Protein AF-A0AA89BVY3-F1 (afdb_monomer_lite)

InterPro domains:
  IPR021827 Nucleoporin Nup186/Nup192/Nup205 [PF11894] (21-530)
  IPR021827 Nucleoporin Nup186/Nup192/Nup205 [PTHR31344] (21-752)

Radius of gyration: 36.37 Å; chains: 1; bounding box: 102×62×123 Å

Structure (mmCIF, N/CA/C/O backbone):
data_AF-A0AA89BVY3-F1
#
_entry.id   AF-A0AA89BVY3-F1
#
loop_
_atom_site.group_PDB
_atom_site.id
_atom_site.type_symbol
_atom_site.label_atom_id
_atom_site.label_alt_id
_atom_site.label_comp_id
_atom_site.label_asym_id
_atom_site.label_entity_id
_atom_site.label_seq_id
_atom_site.pdbx_PDB_ins_code
_atom_site.Cartn_x
_atom_site.Cartn_y
_atom_site.Cartn_z
_atom_site.occupancy
_atom_site.B_iso_or_equiv
_atom_site.auth_seq_id
_atom_site.auth_comp_id
_atom_site.auth_asym_id
_atom_site.auth_atom_id
_atom_site.pdbx_PDB_model_num
ATOM 1 N N . MET A 1 1 ? -37.003 21.554 45.603 1.00 31.80 1 MET A N 1
ATOM 2 C CA . MET A 1 1 ? -35.757 21.295 46.371 1.00 31.80 1 MET A CA 1
ATOM 3 C C . MET A 1 1 ? -35.540 19.828 46.799 1.00 31.80 1 MET A C 1
ATOM 5 O O . MET A 1 1 ? -34.433 19.496 47.200 1.00 31.80 1 MET A O 1
ATOM 9 N N . HIS A 1 2 ? -36.518 18.919 46.648 1.00 24.88 2 HIS A N 1
ATOM 10 C CA . HIS A 1 2 ? -36.352 17.478 46.932 1.00 24.88 2 HIS A CA 1
ATOM 11 C C . HIS A 1 2 ? -35.823 16.629 45.751 1.00 24.88 2 HIS A C 1
ATOM 13 O O . HIS A 1 2 ? -35.432 15.485 45.950 1.00 24.88 2 HIS A O 1
ATOM 19 N N . ILE A 1 3 ? -35.722 17.204 44.546 1.00 26.69 3 ILE A N 1
ATOM 20 C CA . ILE A 1 3 ? -35.252 16.524 43.319 1.00 26.69 3 ILE A CA 1
ATOM 21 C C . ILE A 1 3 ? -33.710 16.518 43.198 1.00 26.69 3 ILE A C 1
ATOM 23 O O . ILE A 1 3 ? -33.134 15.682 42.511 1.00 26.69 3 ILE A O 1
ATOM 27 N N . LEU A 1 4 ? -33.004 17.362 43.961 1.00 26.86 4 LEU A N 1
ATOM 28 C CA . LEU A 1 4 ? -31.532 17.414 43.970 1.00 26.86 4 LEU A CA 1
ATOM 29 C C . LEU A 1 4 ? -30.872 16.402 44.926 1.00 26.86 4 LEU A C 1
ATOM 31 O O . LEU A 1 4 ? -29.662 16.198 44.860 1.00 26.86 4 LEU A O 1
ATOM 35 N N . LYS A 1 5 ? -31.638 15.732 45.801 1.00 25.89 5 LYS A N 1
ATOM 36 C CA . LYS A 1 5 ? -31.086 14.747 46.753 1.00 25.89 5 LYS A CA 1
ATOM 37 C C . LYS A 1 5 ? -30.970 13.325 46.188 1.00 25.89 5 LYS A C 1
ATOM 39 O O . LYS A 1 5 ? -30.202 12.542 46.739 1.00 25.89 5 LYS A O 1
ATOM 44 N N . SER A 1 6 ? -31.644 12.998 45.081 1.00 27.91 6 SER A N 1
ATOM 45 C CA . SER A 1 6 ? -31.624 11.633 44.522 1.00 27.91 6 SER A CA 1
ATOM 46 C C . SER A 1 6 ? -30.500 11.374 43.508 1.00 27.91 6 SER A C 1
ATOM 48 O O . SER A 1 6 ? -30.165 10.221 43.260 1.00 27.91 6 SER A O 1
ATOM 50 N N . ARG A 1 7 ? -29.831 12.419 42.994 1.00 30.41 7 ARG A N 1
ATOM 51 C CA . ARG A 1 7 ? -28.622 12.277 42.152 1.00 30.41 7 ARG A CA 1
ATOM 52 C C . ARG A 1 7 ? -27.347 11.941 42.946 1.00 30.41 7 ARG A C 1
ATOM 54 O O . ARG A 1 7 ? -26.331 11.605 42.355 1.00 30.41 7 ARG A O 1
ATOM 61 N N . ARG A 1 8 ? -27.388 11.987 44.286 1.00 27.16 8 ARG A N 1
ATOM 62 C CA . ARG A 1 8 ? -26.234 11.710 45.168 1.00 27.16 8 ARG A CA 1
ATOM 63 C C . ARG A 1 8 ? -25.995 10.230 45.495 1.00 27.16 8 ARG A C 1
ATOM 65 O O . ARG A 1 8 ? -25.026 9.942 46.181 1.00 27.16 8 ARG A O 1
ATOM 72 N N . LYS A 1 9 ? -26.858 9.309 45.053 1.00 31.05 9 LYS A N 1
ATOM 73 C CA . LYS A 1 9 ? -26.738 7.871 45.374 1.00 31.05 9 LYS A CA 1
ATOM 74 C C . LYS A 1 9 ? -26.221 6.989 44.228 1.00 31.05 9 LYS A C 1
ATOM 76 O O . LYS A 1 9 ? -26.045 5.798 44.447 1.00 31.05 9 LYS A O 1
ATOM 81 N N . PHE A 1 10 ? -25.980 7.555 43.042 1.00 35.44 10 PHE A N 1
ATOM 82 C CA . PHE A 1 10 ? -25.462 6.816 41.876 1.00 35.44 10 PHE A CA 1
ATOM 83 C C . PHE A 1 10 ? -23.964 6.987 41.643 1.00 35.44 10 PHE A C 1
ATOM 85 O O . PHE A 1 10 ? -23.332 6.118 41.057 1.00 35.44 10 PHE A O 1
ATOM 92 N N . PHE A 1 11 ? -23.368 8.036 42.202 1.00 30.25 11 PHE A N 1
ATOM 93 C CA . PHE A 1 11 ? -21.992 7.913 42.638 1.00 30.25 11 PHE A CA 1
ATOM 94 C C . PHE A 1 11 ? -22.044 7.026 43.882 1.00 30.25 11 PHE A C 1
ATOM 96 O O . PHE A 1 11 ? -22.630 7.429 44.894 1.00 30.25 11 PHE A O 1
ATOM 103 N N . ARG A 1 12 ? -21.396 5.848 43.855 1.00 28.47 12 ARG A N 1
ATOM 104 C CA . ARG A 1 12 ? -20.757 5.382 45.097 1.00 28.47 12 ARG A CA 1
ATOM 105 C C . ARG A 1 12 ? -20.073 6.616 45.682 1.00 28.47 12 ARG A C 1
ATOM 107 O O . ARG A 1 12 ? -19.540 7.401 44.884 1.00 28.47 12 ARG A O 1
ATOM 114 N N . PRO A 1 13 ? -20.129 6.851 47.007 1.00 28.70 13 PRO A N 1
ATOM 115 C CA . PRO A 1 13 ? -19.326 7.917 47.574 1.00 28.70 13 PRO A CA 1
ATOM 116 C C . PRO A 1 13 ? -17.962 7.815 46.909 1.00 28.70 13 PRO A C 1
ATOM 118 O O . PRO A 1 13 ? -17.453 6.711 46.693 1.00 28.70 13 PRO A O 1
ATOM 121 N N . VAL A 1 14 ? -17.423 8.961 46.511 1.00 36.09 14 VAL A N 1
ATOM 122 C CA . VAL A 1 14 ? -15.995 9.109 46.291 1.00 36.09 14 VAL A CA 1
ATOM 123 C C . VAL A 1 14 ? -15.355 8.832 47.660 1.00 36.09 14 VAL A C 1
ATOM 125 O O . VAL A 1 14 ? -14.822 9.723 48.313 1.00 36.09 14 VAL A O 1
ATOM 128 N N . ASP A 1 15 ? -15.484 7.595 48.158 1.00 31.64 15 ASP A N 1
ATOM 129 C CA . ASP A 1 15 ? -14.472 6.891 48.900 1.00 31.64 15 ASP A CA 1
ATOM 130 C C . ASP A 1 15 ? -13.280 7.163 48.040 1.00 31.64 15 ASP A C 1
ATOM 132 O O . ASP A 1 15 ? -13.234 6.692 46.901 1.00 31.64 15 ASP A O 1
ATOM 136 N N . ARG A 1 16 ? -12.502 8.136 48.537 1.00 35.31 16 ARG A N 1
ATOM 137 C CA . ARG A 1 16 ? -11.284 8.694 47.973 1.00 35.31 16 ARG A CA 1
ATOM 138 C C . ARG A 1 16 ? -10.874 7.810 46.829 1.00 35.31 16 ARG A C 1
ATOM 140 O O . ARG A 1 16 ? -10.644 6.635 47.116 1.00 35.31 16 ARG A O 1
ATOM 147 N N . ILE A 1 17 ? -10.768 8.341 45.607 1.00 40.88 17 ILE A N 1
ATOM 148 C CA . ILE A 1 17 ? -9.925 7.712 44.596 1.00 40.88 17 ILE A CA 1
ATOM 149 C C . ILE A 1 17 ? -8.623 7.441 45.350 1.00 40.88 17 ILE A C 1
ATOM 151 O O . ILE A 1 17 ? -7.777 8.320 45.507 1.00 40.88 17 ILE A O 1
ATOM 155 N N . LYS A 1 18 ? -8.494 6.240 45.920 1.00 38.19 18 LYS A N 1
ATOM 156 C CA . LYS A 1 18 ? -7.279 5.682 46.462 1.00 38.19 18 LYS A CA 1
ATOM 157 C C . LYS A 1 18 ? -6.623 5.247 45.176 1.00 38.19 18 LYS A C 1
ATOM 159 O O . LYS A 1 18 ? -6.461 4.065 44.910 1.00 38.19 18 LYS A O 1
ATOM 164 N N . CYS A 1 19 ? -6.332 6.247 44.341 1.00 35.34 19 CYS A N 1
ATOM 165 C CA . CYS A 1 19 ? -5.279 6.211 43.377 1.00 35.34 19 CYS A CA 1
ATOM 166 C C . CYS A 1 19 ? -4.156 5.777 44.309 1.00 35.34 19 CYS A C 1
ATOM 168 O O . CYS A 1 19 ? -3.756 6.525 45.211 1.00 35.34 19 CYS A O 1
ATOM 170 N N . LYS A 1 20 ? -3.796 4.486 44.240 1.00 42.81 20 LYS A N 1
ATOM 171 C CA . LYS A 1 20 ? -2.528 4.026 44.795 1.00 42.81 20 LYS A CA 1
ATOM 172 C C . LYS A 1 20 ? -1.565 5.124 44.366 1.00 42.81 20 LYS A C 1
ATOM 174 O O . LYS A 1 20 ? -1.645 5.515 43.204 1.00 42.81 20 LYS A O 1
ATOM 179 N N . GLN A 1 21 ? -0.804 5.714 45.287 1.00 49.06 21 GLN A N 1
ATOM 180 C CA . GLN A 1 21 ? -0.096 6.993 45.079 1.00 49.06 21 GLN A CA 1
ATOM 181 C C . GLN A 1 21 ? 0.792 7.039 43.807 1.00 49.06 21 GLN A C 1
ATOM 183 O O . GLN A 1 21 ? 1.306 8.092 43.457 1.00 49.06 21 GLN A O 1
ATOM 188 N N . THR A 1 22 ? 0.921 5.913 43.106 1.00 59.16 22 THR A N 1
ATOM 189 C CA . THR A 1 22 ? 1.617 5.629 41.858 1.00 59.16 22 THR A CA 1
ATOM 190 C C . THR A 1 22 ? 0.770 5.571 40.563 1.00 59.16 22 THR A C 1
ATOM 192 O O . THR A 1 22 ? 1.373 5.590 39.496 1.00 59.16 22 THR A O 1
ATOM 195 N N . ARG A 1 23 ? -0.577 5.493 40.570 1.00 74.56 23 ARG A N 1
ATOM 196 C CA . ARG A 1 23 ? -1.387 5.391 39.322 1.00 74.56 23 ARG A CA 1
ATOM 197 C C . ARG A 1 23 ? -1.724 6.773 38.757 1.00 74.56 23 ARG A C 1
ATOM 199 O O . ARG A 1 23 ? -2.085 7.690 39.495 1.00 74.56 23 ARG A O 1
ATOM 206 N N . ARG A 1 24 ? -1.616 6.941 37.436 1.00 81.56 24 ARG A N 1
ATOM 207 C CA . ARG A 1 24 ? -1.882 8.225 36.770 1.00 81.56 24 ARG A CA 1
ATOM 208 C C . ARG A 1 24 ? -3.360 8.611 36.876 1.00 81.56 24 ARG A C 1
ATOM 210 O O . ARG A 1 24 ? -4.248 7.771 36.760 1.00 81.56 24 ARG A O 1
ATOM 217 N N . LYS A 1 25 ? -3.632 9.910 37.049 1.00 84.94 25 LYS A N 1
ATOM 218 C CA . LYS A 1 25 ? -4.993 10.443 37.260 1.00 84.94 25 LYS A CA 1
ATOM 219 C C . LYS A 1 25 ? -5.961 10.084 36.128 1.00 84.94 25 LYS A C 1
ATOM 221 O O . LYS A 1 25 ? -7.109 9.768 36.409 1.00 84.94 25 LYS A O 1
ATOM 226 N N . LEU A 1 26 ? -5.491 10.103 34.878 1.00 84.81 26 LEU A N 1
ATOM 227 C CA . LEU A 1 26 ? -6.308 9.773 33.707 1.00 84.81 26 LEU A CA 1
ATOM 228 C C . LEU A 1 26 ? -6.767 8.305 33.715 1.00 84.81 26 LEU A C 1
ATOM 230 O O . LEU A 1 26 ? -7.925 8.029 33.413 1.00 84.81 26 LEU A O 1
ATOM 234 N N . LEU A 1 27 ? -5.895 7.386 34.144 1.00 85.38 27 LEU A N 1
ATOM 235 C CA . LEU A 1 27 ? -6.236 5.973 34.338 1.00 85.38 27 LEU A CA 1
ATOM 236 C C . LEU A 1 27 ? -7.175 5.784 35.531 1.00 85.38 27 LEU A C 1
ATOM 238 O O . LEU A 1 27 ? -8.144 5.051 35.422 1.00 85.38 27 LEU A O 1
ATOM 242 N N . CYS A 1 28 ? -6.966 6.510 36.636 1.00 84.88 28 CYS A N 1
ATOM 243 C CA . CYS A 1 28 ? -7.889 6.478 37.778 1.00 84.88 28 CYS A CA 1
ATOM 244 C C . CYS A 1 28 ? -9.318 6.936 37.400 1.00 84.88 28 CYS A C 1
ATOM 246 O O . CYS A 1 28 ? -10.284 6.478 38.007 1.00 84.88 28 CYS A O 1
ATOM 248 N N . ILE A 1 29 ? -9.474 7.824 36.407 1.00 84.81 29 ILE A N 1
ATOM 249 C CA . ILE A 1 29 ? -10.793 8.180 35.855 1.00 84.81 29 ILE A CA 1
ATOM 250 C C . ILE A 1 29 ? -11.324 7.041 34.978 1.00 84.81 29 ILE A C 1
ATOM 252 O O . ILE A 1 29 ? -12.483 6.661 35.134 1.00 84.81 29 ILE A O 1
ATOM 256 N N . LEU A 1 30 ? -10.487 6.458 34.113 1.00 85.62 30 LEU A N 1
ATOM 257 C CA . LEU A 1 30 ? -10.881 5.312 33.289 1.00 85.62 30 LEU A CA 1
ATOM 258 C C . LEU A 1 30 ? -11.351 4.131 34.147 1.00 85.62 30 LEU A C 1
ATOM 260 O O . LEU A 1 30 ? -12.336 3.494 33.794 1.00 85.62 30 LEU A O 1
ATOM 264 N N . ASP A 1 31 ? -10.712 3.864 35.289 1.00 84.06 31 ASP A N 1
ATOM 265 C CA . ASP A 1 31 ? -11.080 2.799 36.235 1.00 84.06 31 ASP A CA 1
ATOM 266 C C . ASP A 1 31 ? -12.535 2.914 36.714 1.00 84.06 31 ASP A C 1
ATOM 268 O O . ASP A 1 31 ? -13.171 1.903 36.997 1.00 84.06 31 ASP A O 1
ATOM 272 N N . SER A 1 32 ? -13.082 4.134 36.767 1.00 80.38 32 SER A N 1
ATOM 273 C CA . SER A 1 32 ? -14.474 4.373 37.164 1.00 80.38 32 SER A CA 1
ATOM 274 C C . SER A 1 32 ? -15.503 4.035 36.078 1.00 80.38 32 SER A C 1
ATOM 276 O O . SER A 1 32 ? -16.694 3.942 36.377 1.00 80.38 32 SER A O 1
ATOM 278 N N . VAL A 1 33 ? -15.056 3.828 34.836 1.00 81.62 33 VAL A N 1
ATOM 279 C CA . VAL A 1 33 ? -15.898 3.434 33.704 1.00 81.62 33 VAL A CA 1
ATOM 280 C C . VAL A 1 33 ? -15.910 1.908 33.593 1.00 81.62 33 VAL A C 1
ATOM 282 O O . VAL A 1 33 ? -14.911 1.286 33.223 1.00 81.62 33 VAL A O 1
ATOM 285 N N . GLU A 1 34 ? -17.047 1.300 33.922 1.00 79.50 34 GLU A N 1
ATOM 286 C CA . GLU A 1 34 ? -17.287 -0.141 33.786 1.00 79.50 34 GLU A CA 1
ATOM 287 C C . GLU A 1 34 ? -17.906 -0.438 32.412 1.00 79.50 34 GLU A C 1
ATOM 289 O O . GLU A 1 34 ? -18.928 0.154 32.057 1.00 79.50 34 GLU A O 1
ATOM 294 N N . LEU A 1 35 ? -17.283 -1.337 31.641 1.00 80.19 35 LEU A N 1
ATOM 295 C CA . LEU A 1 35 ? -17.718 -1.687 30.281 1.00 80.19 35 LEU A CA 1
ATOM 296 C C . LEU A 1 35 ? -18.715 -2.853 30.229 1.00 80.19 35 LEU A C 1
ATOM 298 O O . LEU A 1 35 ? -19.152 -3.203 29.141 1.00 80.19 35 LEU A O 1
ATOM 302 N N . THR A 1 36 ? -19.096 -3.441 31.361 1.00 82.81 36 THR A N 1
ATOM 303 C CA . THR A 1 36 ? -20.030 -4.577 31.429 1.00 82.81 36 THR A CA 1
ATOM 304 C C . THR A 1 36 ? -21.415 -4.118 31.884 1.00 82.81 36 THR A C 1
ATOM 306 O O . THR A 1 36 ? -21.541 -3.096 32.564 1.00 82.81 36 THR A O 1
ATOM 309 N N . GLN A 1 37 ? -22.485 -4.838 31.533 1.00 83.38 37 GLN A N 1
ATOM 310 C CA . GLN A 1 37 ? -23.842 -4.550 32.024 1.00 83.38 37 GLN A CA 1
ATOM 311 C C . GLN A 1 37 ? -24.555 -5.818 32.466 1.00 83.38 37 GLN A C 1
ATOM 313 O O . GLN A 1 37 ? -24.587 -6.815 31.755 1.00 83.38 37 GLN A O 1
ATOM 318 N N . ARG A 1 38 ? -25.224 -5.739 33.619 1.00 81.81 38 ARG A N 1
ATOM 319 C CA . ARG A 1 38 ? -26.151 -6.781 34.062 1.00 81.81 38 ARG A CA 1
ATOM 320 C C . ARG A 1 38 ? -27.559 -6.436 33.601 1.00 81.81 38 ARG A C 1
ATOM 322 O O . ARG A 1 38 ? -28.050 -5.342 33.890 1.00 81.81 38 ARG A O 1
ATOM 329 N N . TYR A 1 39 ? -28.200 -7.379 32.926 1.00 81.12 39 TYR A N 1
ATOM 330 C CA . TYR A 1 39 ? -29.592 -7.271 32.503 1.00 81.12 39 TYR A CA 1
ATOM 331 C C . TYR A 1 39 ? -30.519 -7.988 33.496 1.00 81.12 39 TYR A C 1
ATOM 333 O O . TYR A 1 39 ? -30.101 -8.961 34.132 1.00 81.12 39 TYR A O 1
ATOM 341 N N . PRO A 1 40 ? -31.764 -7.510 33.677 1.00 81.62 40 PRO A N 1
ATOM 342 C CA . PRO A 1 40 ? -32.749 -8.215 34.485 1.00 81.62 40 PRO A CA 1
ATOM 343 C C . PRO A 1 40 ? -33.086 -9.577 33.863 1.00 81.62 40 PRO A C 1
ATOM 345 O O . PRO A 1 40 ? -33.070 -9.735 32.643 1.00 81.62 40 PRO A O 1
ATOM 348 N N . ALA A 1 41 ? -33.421 -10.552 34.711 1.00 77.81 41 ALA A N 1
ATOM 349 C CA . ALA A 1 41 ? -33.879 -11.862 34.261 1.00 77.81 41 ALA A CA 1
ATOM 350 C C . ALA A 1 41 ? -35.166 -11.742 33.414 1.00 77.81 41 ALA A C 1
ATOM 352 O O . ALA A 1 41 ? -35.969 -10.823 33.646 1.00 77.81 41 ALA A O 1
ATOM 353 N N . PRO A 1 42 ? -35.383 -12.657 32.446 1.00 74.50 42 PRO A N 1
ATOM 354 C CA . PRO 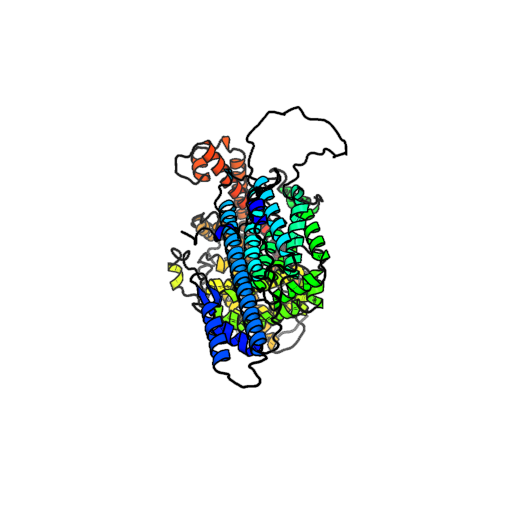A 1 42 ? -36.616 -12.684 31.668 1.00 74.50 42 PRO A CA 1
ATOM 355 C C . PRO A 1 42 ? -37.826 -12.840 32.595 1.00 74.50 42 PRO A C 1
ATOM 357 O O . PRO A 1 42 ? -37.772 -13.566 33.589 1.00 74.50 42 PRO A O 1
ATOM 360 N N . MET A 1 43 ? -38.910 -12.127 32.278 1.00 77.38 43 MET A N 1
ATOM 361 C CA . MET A 1 43 ? -40.140 -12.174 33.069 1.00 77.38 43 MET A CA 1
ATOM 362 C C . MET A 1 43 ? -40.735 -13.584 33.013 1.00 77.38 43 MET A C 1
ATOM 364 O O . MET A 1 43 ? -40.972 -14.113 31.929 1.00 77.38 43 MET A O 1
ATOM 368 N N . GLN A 1 44 ? -40.981 -14.184 34.177 1.00 73.88 44 GLN A N 1
ATOM 369 C CA . GLN A 1 44 ? -41.781 -15.400 34.297 1.00 73.88 44 GLN A CA 1
ATOM 370 C C . GLN A 1 44 ? -43.219 -14.967 34.555 1.00 73.88 44 GLN A C 1
ATOM 372 O O . GLN A 1 44 ? -43.514 -14.429 35.620 1.00 73.88 44 GLN A O 1
ATOM 377 N N . LEU A 1 45 ? -44.065 -15.124 33.540 1.00 80.44 45 LEU A N 1
ATOM 378 C CA . LEU A 1 45 ? -45.462 -14.710 33.570 1.00 80.44 45 LEU A CA 1
ATOM 379 C C . LEU A 1 45 ? -46.351 -15.959 33.628 1.00 80.44 45 LEU A C 1
ATOM 381 O O . LEU A 1 45 ? -46.144 -16.902 32.862 1.00 80.44 45 LEU A O 1
ATOM 385 N N . GLU A 1 46 ? -47.303 -15.969 34.556 1.00 77.25 46 GLU A N 1
ATOM 386 C CA . GLU A 1 46 ? -48.269 -17.042 34.806 1.00 77.25 46 GLU A CA 1
ATOM 387 C C . GLU A 1 46 ? -49.678 -16.693 34.303 1.00 77.25 46 GLU A C 1
ATOM 389 O O . GLU A 1 46 ? -50.398 -17.604 33.886 1.00 77.25 46 GLU A O 1
ATOM 394 N N . PHE A 1 47 ? -50.086 -15.413 34.319 1.00 73.56 47 PHE A N 1
ATOM 395 C CA . PHE A 1 47 ? -51.446 -15.009 33.922 1.00 73.56 47 PHE A CA 1
ATOM 396 C C . PHE A 1 47 ? -51.504 -14.119 32.676 1.00 73.56 47 PHE A C 1
ATOM 398 O O . PHE A 1 47 ? -52.558 -14.052 32.042 1.00 73.56 47 PHE A O 1
ATOM 405 N N . PHE A 1 48 ? -50.402 -13.474 32.289 1.00 78.62 48 PHE A N 1
ATOM 406 C CA . PHE A 1 48 ? -50.330 -12.672 31.066 1.00 78.62 48 PHE A CA 1
ATOM 407 C C . PHE A 1 48 ? -49.454 -13.314 29.990 1.00 78.62 48 PHE A C 1
ATOM 409 O O . PHE A 1 48 ? -48.426 -13.927 30.274 1.00 78.62 48 PHE A O 1
ATOM 416 N N . GLU A 1 49 ? -49.816 -13.102 28.724 1.00 78.75 49 GLU A N 1
ATOM 417 C CA . GLU A 1 49 ? -48.985 -13.532 27.602 1.00 78.75 49 GLU A CA 1
ATOM 418 C C . GLU A 1 49 ? -47.745 -12.626 27.447 1.00 78.75 49 GLU A C 1
ATOM 420 O O . GLU A 1 49 ? -47.891 -11.410 27.269 1.00 78.75 49 GLU A O 1
ATOM 425 N N . PRO A 1 50 ? -46.518 -13.190 27.437 1.00 81.19 50 PRO A N 1
ATOM 426 C CA . PRO A 1 50 ? -45.285 -12.406 27.345 1.00 81.19 50 PRO A CA 1
ATOM 427 C C . PRO A 1 50 ? -45.209 -11.500 26.111 1.00 81.19 50 PRO A C 1
ATOM 429 O O . PRO A 1 50 ? -44.706 -10.383 26.195 1.00 81.19 50 PRO A O 1
ATOM 432 N N . HIS A 1 51 ? -45.726 -11.957 24.966 1.00 80.94 51 HIS A N 1
ATOM 433 C CA . HIS A 1 51 ? -45.657 -11.204 23.712 1.00 80.94 51 HIS A CA 1
ATOM 434 C C . HIS A 1 51 ? -46.530 -9.942 23.735 1.00 80.94 51 HIS A C 1
ATOM 436 O O . HIS A 1 51 ? -46.097 -8.881 23.288 1.00 80.94 51 HIS A O 1
ATOM 442 N N . VAL A 1 52 ? -47.730 -10.042 24.315 1.00 81.75 52 VAL A N 1
ATOM 443 C CA . VAL A 1 52 ? -48.672 -8.921 24.434 1.00 81.75 52 VAL A CA 1
ATOM 444 C C . VAL A 1 52 ? -48.128 -7.867 25.396 1.00 81.75 52 VAL A C 1
ATOM 446 O O . VAL A 1 52 ? -48.184 -6.677 25.100 1.00 81.75 52 VAL A O 1
ATOM 449 N N . ILE A 1 53 ? -47.524 -8.284 26.515 1.00 81.81 53 ILE A N 1
ATOM 450 C CA . ILE A 1 53 ? -46.893 -7.347 27.453 1.00 81.81 53 ILE A CA 1
ATOM 451 C C . ILE A 1 53 ? -45.723 -6.610 26.806 1.00 81.81 53 ILE A C 1
ATOM 453 O O . ILE A 1 53 ? -45.628 -5.397 26.961 1.00 81.81 53 ILE A O 1
ATOM 457 N N . GLU A 1 54 ? -44.848 -7.295 26.067 1.00 83.88 54 GLU A N 1
ATOM 458 C CA . GLU A 1 54 ? -43.740 -6.624 25.373 1.00 83.88 54 GLU A CA 1
ATOM 459 C C . GLU A 1 54 ? -44.237 -5.613 24.328 1.00 83.88 54 GLU A C 1
ATOM 461 O O . GLU A 1 54 ? -43.633 -4.552 24.162 1.00 83.88 54 GLU A O 1
ATOM 466 N N . GLN A 1 55 ? -45.361 -5.889 23.659 1.00 82.38 55 GLN A N 1
ATOM 467 C CA . GLN A 1 55 ? -45.986 -4.931 22.748 1.00 82.38 55 GLN A CA 1
ATOM 468 C C . GLN A 1 55 ? -46.515 -3.697 23.495 1.00 82.38 55 GLN A C 1
ATOM 470 O O . GLN A 1 55 ? -46.208 -2.572 23.106 1.00 82.38 55 GLN A O 1
ATOM 475 N N . VAL A 1 56 ? -47.237 -3.893 24.601 1.00 80.94 56 VAL A N 1
ATOM 476 C CA . VAL A 1 56 ? -47.758 -2.790 25.428 1.00 80.94 56 VAL A CA 1
ATOM 477 C C . VAL A 1 56 ? -46.622 -1.969 26.050 1.00 80.94 56 VAL A C 1
ATOM 479 O O . VAL A 1 56 ? -46.719 -0.748 26.137 1.00 80.94 56 VAL A O 1
ATOM 482 N N . ILE A 1 57 ? -45.519 -2.609 26.450 1.00 82.56 57 ILE A N 1
ATOM 483 C CA . ILE A 1 57 ? -44.312 -1.925 26.934 1.00 82.56 57 ILE A CA 1
ATOM 484 C C . ILE A 1 57 ? -43.770 -0.993 25.841 1.00 82.56 57 ILE A C 1
ATOM 486 O O . ILE A 1 57 ? -43.580 0.190 26.116 1.00 82.56 57 ILE A O 1
ATOM 490 N N . ARG A 1 58 ? -43.618 -1.481 24.601 1.00 81.06 58 ARG A N 1
ATOM 491 C CA . ARG A 1 58 ? -43.154 -0.675 23.455 1.00 81.06 58 ARG A CA 1
ATOM 492 C C . ARG A 1 58 ? -44.095 0.474 23.097 1.00 81.06 58 ARG A C 1
ATOM 494 O O . ARG A 1 58 ? -43.632 1.549 22.734 1.00 81.06 58 ARG A O 1
ATOM 501 N N . GLU A 1 59 ? -45.405 0.282 23.207 1.00 80.38 59 GLU A N 1
ATOM 502 C CA . GLU A 1 59 ? -46.397 1.338 22.939 1.00 80.38 59 GLU A CA 1
ATOM 503 C C . GLU A 1 59 ? -46.334 2.489 23.958 1.00 80.38 59 GLU A C 1
ATOM 505 O O . GLU A 1 59 ? -46.760 3.608 23.667 1.00 80.38 59 GLU A O 1
ATOM 510 N N . VAL A 1 60 ? -45.778 2.229 25.144 1.00 81.81 60 VAL A N 1
ATOM 511 C CA . VAL A 1 60 ? -45.634 3.194 26.244 1.00 81.81 60 VAL A CA 1
ATOM 512 C C . VAL A 1 60 ? -44.187 3.716 26.365 1.00 81.81 60 VAL A C 1
ATOM 514 O O . VAL A 1 60 ? -43.844 4.462 27.290 1.00 81.81 60 VAL A O 1
ATOM 517 N N . GLU A 1 61 ? -43.317 3.365 25.416 1.00 82.62 61 GLU A N 1
ATOM 518 C CA . GLU A 1 61 ? -41.966 3.909 25.323 1.00 82.62 61 GLU A CA 1
ATOM 519 C C . GLU A 1 61 ? -41.977 5.356 24.808 1.00 82.62 61 GLU A C 1
ATOM 521 O O . GLU A 1 61 ? -42.585 5.703 23.797 1.00 82.62 61 GLU A O 1
ATOM 526 N N . SER A 1 62 ? -41.246 6.220 25.505 1.00 74.94 62 SER A N 1
ATOM 527 C CA . SER A 1 62 ? -41.028 7.621 25.159 1.00 74.94 62 SER A CA 1
ATOM 528 C C . SER A 1 62 ? -39.532 7.880 24.990 1.00 74.94 62 SER A C 1
ATOM 530 O O . SER A 1 62 ? -38.712 7.414 25.783 1.00 74.94 62 SER A O 1
ATOM 532 N N . LYS A 1 63 ? -39.158 8.620 23.942 1.00 72.19 63 LYS A N 1
ATOM 533 C CA . LYS A 1 63 ? -37.777 9.073 23.725 1.00 72.19 63 LYS A CA 1
ATOM 534 C C . LYS A 1 63 ? -37.581 10.425 24.407 1.00 72.19 63 LYS A C 1
ATOM 536 O O . LYS A 1 63 ? -38.311 11.366 24.104 1.00 72.19 63 LYS A O 1
ATOM 541 N N . LEU A 1 64 ? -36.614 10.531 25.318 1.00 68.56 64 LEU A N 1
ATOM 542 C CA . LEU A 1 64 ? -36.169 11.832 25.837 1.00 68.56 64 LEU A CA 1
ATOM 543 C C . LEU A 1 64 ? -35.174 12.507 24.872 1.00 68.56 64 LEU A C 1
ATOM 545 O O . LEU A 1 64 ? -34.633 11.859 23.981 1.00 68.56 64 LEU A O 1
ATOM 549 N N . GLU A 1 65 ? -34.881 13.795 25.107 1.00 55.72 65 GLU A N 1
ATOM 550 C CA . GLU A 1 65 ? -33.957 14.649 24.324 1.00 55.72 65 GLU A CA 1
ATOM 551 C C . GLU A 1 65 ? -32.542 14.063 24.098 1.00 55.72 65 GLU A C 1
ATOM 553 O O . GLU A 1 65 ? -31.845 14.507 23.195 1.00 55.72 65 GLU A O 1
ATOM 558 N N . ASN A 1 66 ? -32.131 13.041 24.860 1.00 56.91 66 ASN A N 1
ATOM 559 C CA . ASN A 1 66 ? -30.825 12.376 24.745 1.00 56.91 66 ASN A CA 1
ATOM 560 C C . ASN A 1 66 ? -30.884 11.017 24.006 1.00 56.91 66 ASN A C 1
ATOM 562 O O . ASN A 1 66 ? -30.044 10.160 24.261 1.00 56.91 66 ASN A O 1
ATOM 566 N N . GLU A 1 67 ? -31.913 10.769 23.188 1.00 59.94 67 GLU A N 1
ATOM 567 C CA . GLU A 1 67 ? -32.163 9.500 22.464 1.00 59.94 67 GLU A CA 1
ATOM 568 C C . GLU A 1 67 ? -32.381 8.248 23.344 1.00 59.94 67 GLU A C 1
ATOM 570 O O . GLU A 1 67 ? -32.627 7.158 22.830 1.00 59.94 67 GLU A O 1
ATOM 575 N N . VAL A 1 68 ? -32.376 8.390 24.675 1.00 65.88 68 VAL A N 1
ATOM 576 C CA . VAL A 1 68 ? -32.654 7.291 25.609 1.00 65.88 68 VAL A CA 1
ATOM 577 C C . VAL A 1 68 ? -34.152 6.996 25.635 1.00 65.88 68 VAL A C 1
ATOM 579 O O . VAL A 1 68 ? -34.969 7.865 25.959 1.00 65.88 68 VAL A O 1
ATOM 582 N N . VAL A 1 69 ? -34.500 5.752 25.314 1.00 73.38 69 VAL A N 1
ATOM 583 C CA . VAL A 1 69 ? -35.867 5.229 25.365 1.00 73.38 69 VAL A CA 1
ATOM 584 C C . VAL A 1 69 ? -36.223 4.876 26.811 1.00 73.38 69 VAL A C 1
ATOM 586 O O . VAL A 1 69 ? -35.478 4.163 27.483 1.00 73.38 69 VAL A O 1
ATOM 589 N N . TYR A 1 70 ? -37.361 5.374 27.293 1.00 78.94 70 TYR A N 1
ATOM 590 C CA . TYR A 1 70 ? -37.924 5.031 28.599 1.00 78.94 70 TYR A CA 1
ATOM 591 C C . TYR A 1 70 ? -39.366 4.595 28.489 1.00 78.94 70 TYR A C 1
ATOM 593 O O . TYR A 1 70 ? -40.178 5.282 27.875 1.00 78.94 70 TYR A O 1
ATOM 601 N N . CYS A 1 71 ? -39.720 3.557 29.233 1.00 80.31 71 CYS A N 1
ATOM 602 C CA . CYS A 1 71 ? -41.117 3.228 29.481 1.00 80.31 71 CYS A CA 1
ATOM 603 C C . CYS A 1 71 ? -41.718 4.159 30.543 1.00 80.31 71 CYS A C 1
ATOM 605 O O . CYS A 1 71 ? -41.198 4.230 31.667 1.00 80.31 71 CYS A O 1
ATOM 607 N N . ASP A 1 72 ? -42.840 4.820 30.238 1.00 83.06 72 ASP A N 1
ATOM 608 C CA . ASP A 1 72 ? -43.615 5.544 31.254 1.00 83.06 72 ASP A CA 1
ATOM 609 C C . ASP A 1 72 ? -44.370 4.554 32.155 1.00 83.06 72 ASP A C 1
ATOM 611 O O . ASP A 1 72 ? -45.464 4.077 31.854 1.00 83.06 72 ASP A O 1
ATOM 615 N N . ILE A 1 73 ? -43.787 4.286 33.324 1.00 84.88 73 ILE A N 1
ATOM 616 C CA . ILE A 1 73 ? -44.322 3.366 34.338 1.00 84.88 73 ILE A CA 1
ATOM 617 C C . ILE A 1 73 ? -45.750 3.751 34.760 1.00 84.88 73 ILE A C 1
ATOM 619 O O . ILE A 1 73 ? -46.568 2.878 35.053 1.00 84.88 73 ILE A O 1
ATOM 623 N N . LYS A 1 74 ? -46.084 5.049 34.800 1.00 84.31 74 LYS A N 1
ATOM 624 C CA . LYS A 1 74 ? -47.420 5.501 35.221 1.00 84.31 74 LYS A CA 1
ATOM 625 C C . LYS A 1 74 ? -48.454 5.214 34.149 1.00 84.31 74 LYS A C 1
ATOM 627 O O . LYS A 1 74 ? -49.579 4.837 34.479 1.00 84.31 74 LYS A O 1
ATOM 632 N N . MET A 1 75 ? -48.088 5.417 32.889 1.00 83.75 75 MET A N 1
ATOM 633 C CA . MET A 1 75 ? -48.952 5.104 31.760 1.00 83.75 75 MET A CA 1
ATOM 634 C C . MET A 1 75 ? -49.113 3.587 31.614 1.00 83.75 75 MET A C 1
ATOM 636 O O . MET A 1 75 ? -50.244 3.127 31.494 1.00 83.75 75 MET A O 1
ATOM 640 N N . LEU A 1 76 ? -48.041 2.808 31.788 1.00 86.50 76 LEU A N 1
ATOM 641 C CA . LEU A 1 76 ? -48.089 1.344 31.758 1.00 86.50 76 LEU A CA 1
ATOM 642 C C . LEU A 1 76 ? -48.986 0.780 32.869 1.00 86.50 76 LEU A C 1
ATOM 644 O O . LEU A 1 76 ? -49.873 -0.023 32.598 1.00 86.50 76 LEU A O 1
ATOM 648 N N . HIS A 1 77 ? -48.837 1.260 34.109 1.00 88.00 77 HIS A N 1
ATOM 649 C CA . HIS A 1 77 ? -49.719 0.865 35.214 1.00 88.00 77 HIS A CA 1
ATOM 650 C C . HIS A 1 77 ? -51.186 1.224 34.931 1.00 88.00 77 HIS A C 1
ATOM 652 O O . HIS A 1 77 ? -52.080 0.453 35.264 1.00 88.00 77 HIS A O 1
ATOM 658 N N . ARG A 1 78 ? -51.463 2.380 34.307 1.00 86.56 78 ARG A N 1
ATOM 659 C CA . ARG A 1 78 ? -52.834 2.757 33.919 1.00 86.56 78 ARG A CA 1
ATOM 660 C C . ARG A 1 78 ? -53.409 1.818 32.863 1.00 86.56 78 ARG A C 1
ATOM 662 O O . ARG A 1 78 ? -54.557 1.421 33.012 1.00 86.56 78 ARG A O 1
ATOM 669 N N . VAL A 1 79 ? -52.636 1.466 31.837 1.00 85.81 79 VAL A N 1
ATOM 670 C CA . VAL A 1 79 ? -53.071 0.537 30.781 1.00 85.81 79 VAL A CA 1
ATOM 671 C C . VAL A 1 79 ? -53.352 -0.846 31.376 1.00 85.81 79 VAL A C 1
ATOM 673 O O . VAL A 1 79 ? -54.460 -1.352 31.226 1.00 85.81 79 VAL A O 1
ATOM 676 N N . LEU A 1 80 ? -52.415 -1.398 32.155 1.00 83.94 80 LEU A N 1
ATOM 677 C CA . LEU A 1 80 ? -52.567 -2.714 32.787 1.00 83.94 80 LEU A CA 1
ATOM 678 C C . LEU A 1 80 ? -53.745 -2.762 33.773 1.00 83.94 80 LEU A C 1
ATOM 680 O O . LEU A 1 80 ? -54.526 -3.710 33.757 1.00 83.94 80 LEU A O 1
ATOM 684 N N . MET A 1 81 ? -53.926 -1.728 34.603 1.00 83.75 81 MET A N 1
ATOM 685 C CA . MET A 1 81 ? -55.053 -1.670 35.543 1.00 83.75 81 MET A CA 1
ATOM 686 C C . MET A 1 81 ? -56.398 -1.438 34.850 1.00 83.75 81 MET A C 1
ATOM 688 O O . MET A 1 81 ? -57.415 -1.931 35.336 1.00 83.75 81 MET A O 1
ATOM 692 N N . ASN A 1 82 ? -56.438 -0.703 33.736 1.00 83.62 82 ASN A N 1
ATOM 693 C CA . ASN A 1 82 ? -57.665 -0.525 32.958 1.00 83.62 82 ASN A CA 1
ATOM 694 C C . ASN A 1 82 ? -58.109 -1.845 32.319 1.00 83.62 82 ASN A C 1
ATOM 696 O O . ASN A 1 82 ? -59.279 -2.199 32.440 1.00 83.62 82 ASN A O 1
ATOM 700 N N . GLU A 1 83 ? -57.182 -2.605 31.734 1.00 79.88 83 GLU A N 1
ATOM 701 C CA . GLU A 1 83 ? -57.476 -3.940 31.200 1.00 79.88 83 GLU A CA 1
ATOM 702 C C . GLU A 1 83 ? -57.954 -4.894 32.304 1.00 79.88 83 GLU A C 1
ATOM 704 O O . GLU A 1 83 ? -59.006 -5.521 32.184 1.00 79.88 83 GLU A O 1
ATOM 709 N N . LEU A 1 84 ? -57.277 -4.911 33.454 1.00 80.19 84 LEU A N 1
ATOM 710 C CA . LEU A 1 84 ? -57.661 -5.747 34.599 1.00 80.19 84 LEU A CA 1
ATOM 711 C C . LEU A 1 84 ? -59.038 -5.361 35.184 1.00 80.19 84 LEU A C 1
ATOM 713 O O . LEU A 1 84 ? -59.755 -6.205 35.723 1.00 80.19 84 LEU A O 1
ATOM 717 N N . ASN A 1 85 ? -59.444 -4.093 35.067 1.00 79.06 85 ASN A N 1
ATOM 718 C CA . ASN A 1 85 ? -60.760 -3.617 35.500 1.00 79.06 85 ASN A CA 1
ATOM 719 C C . ASN A 1 85 ? -61.883 -3.893 34.489 1.00 79.06 85 ASN A C 1
ATOM 721 O O . ASN A 1 85 ? -63.030 -4.050 34.920 1.00 79.06 85 ASN A O 1
ATOM 725 N N . ASN A 1 86 ? -61.565 -3.966 33.192 1.00 74.50 86 ASN A N 1
ATOM 726 C CA . ASN A 1 86 ? -62.513 -4.257 32.112 1.00 74.50 86 ASN A CA 1
ATOM 727 C C . ASN A 1 86 ? -62.897 -5.748 32.050 1.00 74.50 86 ASN A C 1
ATOM 729 O O . ASN A 1 86 ? -64.021 -6.079 31.675 1.00 74.50 86 ASN A O 1
ATOM 733 N N . TYR A 1 87 ? -62.013 -6.652 32.483 1.00 65.31 87 TYR A N 1
ATOM 734 C CA . TYR A 1 87 ? -62.279 -8.092 32.560 1.00 65.31 87 TYR A CA 1
ATOM 735 C C . TYR A 1 87 ? -62.885 -8.491 33.925 1.00 65.31 87 TYR A C 1
ATOM 737 O O . TYR A 1 87 ? -62.177 -8.857 34.862 1.00 65.31 87 TYR A O 1
ATOM 745 N N . GLN A 1 88 ? -64.218 -8.442 34.068 1.00 56.44 88 GLN A N 1
ATOM 746 C CA . GLN A 1 88 ? -64.929 -8.865 35.292 1.00 56.44 88 GLN A CA 1
ATOM 747 C C . GLN A 1 88 ? -65.686 -10.192 35.104 1.00 56.44 88 GLN A C 1
ATOM 749 O O . GLN A 1 88 ? -66.762 -10.226 34.515 1.00 56.44 88 GLN A O 1
ATOM 754 N N . GLY A 1 89 ? -65.155 -11.289 35.661 1.00 57.69 89 GLY A N 1
ATOM 755 C CA . GLY A 1 89 ? -65.836 -12.590 35.762 1.00 57.69 89 GLY A CA 1
ATOM 756 C C . GLY A 1 89 ? -65.745 -13.197 37.171 1.00 57.69 89 GLY A C 1
ATOM 757 O O . GLY A 1 89 ? -64.730 -13.050 37.847 1.00 57.69 89 GLY A O 1
ATOM 758 N N . ASN A 1 90 ? -66.784 -13.914 37.625 1.00 54.75 90 ASN A N 1
ATOM 759 C CA . ASN A 1 90 ? -66.899 -14.443 39.002 1.00 54.75 90 ASN A CA 1
ATOM 760 C C . ASN A 1 90 ? -65.777 -15.421 39.428 1.00 54.75 90 ASN A C 1
ATOM 762 O O . ASN A 1 90 ? -65.522 -15.565 40.620 1.00 54.75 90 ASN A O 1
ATOM 766 N N . ILE A 1 91 ? -65.085 -16.066 38.481 1.00 53.94 91 ILE A N 1
ATOM 767 C CA . ILE A 1 91 ? -63.958 -16.991 38.738 1.00 53.94 91 ILE A CA 1
ATOM 768 C C . ILE A 1 91 ? -62.655 -16.221 39.057 1.00 53.94 91 ILE A C 1
ATOM 770 O O . ILE A 1 91 ? -61.769 -16.733 39.736 1.00 53.94 91 ILE A O 1
ATOM 774 N N . MET A 1 92 ? -62.566 -14.952 38.650 1.00 58.81 92 MET A N 1
ATOM 775 C CA . MET A 1 92 ? -61.361 -14.121 38.751 1.00 58.81 92 MET A CA 1
ATOM 776 C C . MET A 1 92 ? -61.238 -13.363 40.076 1.00 58.81 92 MET A C 1
ATOM 778 O O . MET A 1 92 ? -60.146 -12.923 40.416 1.00 58.81 92 MET A O 1
ATOM 782 N N . ALA A 1 93 ? -62.301 -13.243 40.879 1.00 61.62 93 ALA A N 1
ATOM 783 C CA . ALA A 1 93 ? -62.231 -12.541 42.168 1.00 61.62 93 ALA A CA 1
ATOM 784 C C . ALA A 1 93 ? -61.208 -13.171 43.138 1.00 61.62 93 ALA A C 1
ATOM 786 O O . ALA A 1 93 ? -60.551 -12.450 43.885 1.00 61.62 93 ALA A O 1
ATOM 787 N N . ALA A 1 94 ? -61.027 -14.497 43.080 1.00 62.53 94 ALA A N 1
ATOM 788 C CA . ALA A 1 94 ? -60.051 -15.224 43.895 1.00 62.53 94 ALA A CA 1
ATOM 789 C C . ALA A 1 94 ? -58.606 -15.113 43.367 1.00 62.53 94 ALA A C 1
ATOM 791 O O . ALA A 1 94 ? -57.661 -15.175 44.150 1.00 62.53 94 ALA A O 1
ATOM 792 N N . GLN A 1 95 ? -58.425 -14.938 42.053 1.00 70.44 95 GLN A N 1
ATOM 793 C CA . GLN A 1 95 ? -57.111 -14.832 41.402 1.00 70.44 95 GLN A CA 1
ATOM 794 C C . GLN A 1 95 ? -56.656 -13.380 41.198 1.00 70.44 95 GLN A C 1
ATOM 796 O O . GLN A 1 95 ? -55.481 -13.138 40.938 1.00 70.44 95 GLN A O 1
ATOM 801 N N . ARG A 1 96 ? -57.553 -12.405 41.397 1.00 76.19 96 ARG A N 1
ATOM 802 C CA . ARG A 1 96 ? -57.294 -10.968 41.233 1.00 76.19 96 ARG A CA 1
ATOM 803 C C . ARG A 1 96 ? -56.092 -10.482 42.038 1.00 76.19 96 ARG A C 1
ATOM 805 O O . ARG A 1 96 ? -55.339 -9.653 41.551 1.00 76.19 96 ARG A O 1
ATOM 812 N N . VAL A 1 97 ? -55.902 -11.012 43.248 1.00 78.38 97 VAL A N 1
ATOM 813 C CA . VAL A 1 97 ? -54.749 -10.670 44.096 1.00 78.38 97 VAL A CA 1
ATOM 814 C C . VAL A 1 97 ? -53.437 -11.106 43.435 1.00 78.38 97 VAL A C 1
ATOM 816 O O . VAL A 1 97 ? -52.514 -10.307 43.360 1.00 78.38 97 VAL A O 1
ATOM 819 N N . ARG A 1 98 ? -53.388 -12.315 42.861 1.00 77.50 98 ARG A N 1
ATOM 820 C CA . ARG A 1 98 ? -52.197 -12.835 42.167 1.00 77.50 98 ARG A CA 1
ATOM 821 C C . ARG A 1 98 ? -51.918 -12.118 40.844 1.00 77.50 98 ARG A C 1
ATOM 823 O O . ARG A 1 98 ? -50.766 -11.879 40.518 1.00 77.50 98 ARG A O 1
ATOM 830 N N . MET A 1 99 ? -52.959 -11.715 40.112 1.00 79.31 99 MET A N 1
ATOM 831 C CA . MET A 1 99 ? -52.796 -10.892 38.905 1.00 79.31 99 MET A CA 1
ATOM 832 C C . MET A 1 99 ? -52.277 -9.486 39.228 1.00 79.31 99 MET A C 1
ATOM 834 O O . MET A 1 99 ? -51.478 -8.940 38.475 1.00 79.31 99 MET A O 1
ATOM 838 N N . ILE A 1 100 ? -52.702 -8.894 40.350 1.00 83.12 100 ILE A N 1
ATOM 839 C CA . ILE A 1 100 ? -52.157 -7.612 40.821 1.00 83.12 100 ILE A CA 1
ATOM 840 C C . ILE A 1 100 ? -50.683 -7.775 41.222 1.00 83.12 100 ILE A C 1
ATOM 842 O O . ILE A 1 100 ? -49.871 -6.940 40.833 1.00 83.12 100 ILE A O 1
ATOM 846 N N . GLU A 1 101 ? -50.323 -8.856 41.922 1.00 83.38 101 GLU A N 1
ATOM 847 C CA . GLU A 1 101 ? -48.920 -9.192 42.226 1.00 83.38 101 GLU A CA 1
ATOM 848 C C . GLU A 1 101 ? -48.084 -9.369 40.944 1.00 83.38 101 GLU A C 1
ATOM 850 O O . GLU A 1 101 ? -46.946 -8.906 40.867 1.00 83.38 101 GLU A O 1
ATOM 855 N N . GLU A 1 102 ? -48.645 -9.971 39.895 1.00 84.69 102 GLU A N 1
ATOM 856 C CA . GLU A 1 102 ? -47.964 -10.101 38.606 1.00 84.69 102 GLU A CA 1
ATOM 857 C C . GLU A 1 102 ? -47.811 -8.756 37.874 1.00 84.69 102 GLU A C 1
ATOM 859 O O . GLU A 1 102 ? -46.742 -8.478 37.330 1.00 84.69 102 GLU A O 1
ATOM 864 N N . VAL A 1 103 ? -48.816 -7.871 37.921 1.00 84.81 103 VAL A N 1
ATOM 865 C CA . VAL A 1 103 ? -48.694 -6.483 37.431 1.00 84.81 103 VAL A CA 1
ATOM 866 C C . VAL A 1 103 ? -47.593 -5.733 38.182 1.00 84.81 103 VAL A C 1
ATOM 868 O O . VAL A 1 103 ? -46.805 -5.017 37.560 1.00 84.81 103 VAL A O 1
ATOM 871 N N . GLU A 1 104 ? -47.477 -5.915 39.499 1.00 85.31 104 GLU A N 1
ATOM 872 C CA . GLU A 1 104 ? -46.366 -5.356 40.273 1.00 85.31 104 GLU A CA 1
ATOM 873 C C . GLU A 1 104 ? -45.011 -5.921 39.822 1.00 85.31 104 GLU A C 1
ATOM 875 O O . GLU A 1 104 ? -44.067 -5.144 39.653 1.00 85.31 104 GLU A O 1
ATOM 880 N N . ASN A 1 105 ? -44.910 -7.224 39.542 1.00 85.44 105 ASN A N 1
ATOM 881 C CA . ASN A 1 105 ? -43.692 -7.844 39.005 1.00 85.44 105 ASN A CA 1
ATOM 882 C C . ASN A 1 105 ? -43.314 -7.295 37.618 1.00 85.44 105 ASN A C 1
ATOM 884 O O . ASN A 1 105 ? -42.138 -7.011 37.372 1.00 85.44 105 ASN A O 1
ATOM 888 N N . ILE A 1 106 ? -44.292 -7.082 36.731 1.00 85.38 106 ILE A N 1
ATOM 889 C CA . ILE A 1 106 ? -44.083 -6.464 35.411 1.00 85.38 106 ILE A CA 1
ATOM 890 C C . ILE A 1 106 ? -43.535 -5.044 35.581 1.00 85.38 106 ILE A C 1
ATOM 892 O O . ILE A 1 106 ? -42.517 -4.686 34.986 1.00 85.38 106 ILE A O 1
ATOM 896 N N . LEU A 1 107 ? -44.159 -4.237 36.443 1.00 86.25 107 LEU A N 1
ATOM 897 C CA . LEU A 1 107 ? -43.719 -2.864 36.697 1.00 86.25 107 LEU A CA 1
ATOM 898 C C . LEU A 1 107 ? -42.330 -2.821 37.341 1.00 86.25 107 LEU A C 1
ATOM 900 O O . LEU A 1 107 ? -41.517 -1.974 36.969 1.00 86.25 107 LEU A O 1
ATOM 904 N N . GLN A 1 108 ? -42.017 -3.744 38.254 1.00 86.31 108 GLN A N 1
ATOM 905 C CA . GLN A 1 108 ? -40.674 -3.883 38.821 1.00 86.31 108 GLN A CA 1
ATOM 906 C C . GLN A 1 108 ? -39.640 -4.251 37.748 1.00 86.31 108 GLN A C 1
ATOM 908 O O . GLN A 1 108 ? -38.562 -3.653 37.724 1.00 86.31 108 GLN A O 1
ATOM 913 N N . ASN A 1 109 ? -39.960 -5.163 36.824 1.00 86.50 109 ASN A N 1
ATOM 914 C CA . ASN A 1 109 ? -39.067 -5.502 35.713 1.00 86.50 109 ASN A CA 1
ATOM 915 C C . ASN A 1 109 ? -38.821 -4.285 34.808 1.00 86.50 109 ASN A C 1
ATOM 917 O O . ASN A 1 109 ? -37.674 -3.968 34.502 1.00 86.50 109 ASN A O 1
ATOM 921 N N . VAL A 1 110 ? -39.869 -3.533 34.463 1.00 85.38 110 VAL A N 1
ATOM 922 C CA . VAL A 1 110 ? -39.756 -2.315 33.642 1.00 85.38 110 VAL A CA 1
ATOM 923 C C . VAL A 1 110 ? -38.952 -1.217 34.347 1.00 85.38 110 VAL A C 1
ATOM 925 O O . VAL A 1 110 ? -38.140 -0.545 33.713 1.00 85.38 110 VAL A O 1
ATOM 928 N N . VAL A 1 111 ? -39.088 -1.061 35.668 1.00 87.19 111 VAL A N 1
ATOM 929 C CA . VAL A 1 111 ? -38.224 -0.165 36.460 1.00 87.19 111 VAL A CA 1
ATOM 930 C C . VAL A 1 111 ? -36.757 -0.589 36.360 1.00 87.19 111 VAL A C 1
ATOM 932 O O . VAL A 1 111 ? -35.886 0.268 36.196 1.00 87.19 111 VAL A O 1
ATOM 935 N N . LEU A 1 112 ? -36.470 -1.893 36.430 1.00 85.31 112 LEU A N 1
ATOM 936 C CA . LEU A 1 112 ? -35.114 -2.415 36.255 1.00 85.31 112 LEU A CA 1
ATOM 937 C C . LEU A 1 112 ? -34.596 -2.184 34.830 1.00 85.31 112 LEU A C 1
ATOM 939 O O . LEU A 1 112 ? -33.453 -1.761 34.684 1.00 85.31 112 LEU A O 1
ATOM 943 N N . ARG A 1 113 ? -35.422 -2.366 33.792 1.00 84.50 113 ARG A N 1
ATOM 944 C CA . ARG A 1 113 ? -35.059 -2.052 32.396 1.00 84.50 113 ARG A CA 1
ATOM 945 C C . ARG A 1 113 ? -34.729 -0.572 32.213 1.00 84.50 113 ARG A C 1
ATOM 947 O O . ARG A 1 113 ? -33.651 -0.249 31.730 1.00 84.50 113 ARG A O 1
ATOM 954 N N . ASN A 1 114 ? -35.582 0.325 32.709 1.00 85.94 114 ASN A N 1
ATOM 955 C CA . ASN A 1 114 ? -35.332 1.770 32.693 1.00 85.94 114 ASN A CA 1
ATOM 956 C C . ASN A 1 114 ? -34.033 2.139 33.435 1.00 85.94 114 ASN A C 1
ATOM 958 O O . ASN A 1 114 ? -33.309 3.045 33.017 1.00 85.94 114 ASN A O 1
ATOM 962 N N . LYS A 1 115 ? -33.718 1.440 34.534 1.00 85.81 115 LYS A N 1
ATOM 963 C CA . LYS A 1 115 ? -32.454 1.608 35.261 1.00 85.81 115 LYS A CA 1
ATOM 964 C C . LYS A 1 115 ? -31.253 1.131 34.436 1.00 85.81 115 LYS A C 1
ATOM 966 O O . LYS A 1 115 ? -30.238 1.816 34.426 1.00 85.81 115 LYS A O 1
ATOM 971 N N . VAL A 1 116 ? -31.366 0.019 33.712 1.00 85.94 116 VAL A N 1
ATOM 972 C CA . VAL A 1 116 ? -30.315 -0.436 32.786 1.00 85.94 116 VAL A CA 1
ATOM 973 C C . VAL A 1 116 ? -30.099 0.582 31.664 1.00 85.94 116 VAL A C 1
ATOM 975 O O . VAL A 1 116 ? -28.962 0.971 31.420 1.00 85.94 116 VAL A O 1
ATOM 978 N N . CYS A 1 117 ? -31.165 1.100 31.047 1.00 82.69 117 CYS A N 1
ATOM 979 C CA . CYS A 1 117 ? -31.060 2.156 30.033 1.00 82.69 117 CYS A CA 1
ATOM 980 C C . CYS A 1 117 ? -30.370 3.421 30.584 1.00 82.69 117 CYS A C 1
ATOM 982 O O . CYS A 1 117 ? -29.537 4.021 29.904 1.00 82.69 117 CYS A O 1
ATOM 984 N N . GLN A 1 118 ? -30.655 3.799 31.841 1.00 83.88 118 GLN A N 1
ATOM 985 C CA . GLN A 1 118 ? -29.929 4.867 32.551 1.00 83.88 118 GLN A CA 1
ATOM 986 C C . GLN A 1 118 ? -28.445 4.572 32.677 1.00 83.88 118 GLN A C 1
ATOM 988 O O . GLN A 1 118 ? -27.620 5.428 32.369 1.00 83.88 118 GLN A O 1
ATOM 993 N N . GLU A 1 119 ? -28.115 3.385 33.174 1.00 84.38 119 GLU A N 1
ATOM 994 C CA . GLU A 1 119 ? -26.738 2.977 33.422 1.00 84.38 119 GLU A CA 1
ATOM 995 C C . GLU A 1 119 ? -25.926 2.952 32.125 1.00 84.38 119 GLU A C 1
ATOM 997 O O . GLU A 1 119 ? -24.824 3.496 32.108 1.00 84.38 119 GLU A O 1
ATOM 1002 N N . LEU A 1 120 ? -26.483 2.425 31.033 1.00 83.38 120 LEU A N 1
ATOM 1003 C CA . LEU A 1 120 ? -25.845 2.419 29.713 1.00 83.38 120 LEU A CA 1
ATOM 1004 C C . LEU A 1 120 ? -25.578 3.838 29.197 1.00 83.38 120 LEU A C 1
ATOM 1006 O O . LEU A 1 120 ? -24.450 4.150 28.813 1.00 83.38 120 LEU A O 1
ATOM 1010 N N . SER A 1 121 ? -26.571 4.730 29.272 1.00 83.12 121 SER A N 1
ATOM 1011 C CA . SER A 1 121 ? -26.409 6.130 28.856 1.00 83.12 121 SER A CA 1
ATOM 1012 C C . SER A 1 121 ? -25.341 6.858 29.683 1.00 83.12 121 SER A C 1
ATOM 1014 O O . SER A 1 121 ? -24.483 7.549 29.129 1.00 83.12 121 SER A O 1
ATOM 1016 N N . ILE A 1 122 ? -25.330 6.652 31.005 1.00 84.69 122 ILE A N 1
ATOM 1017 C CA . ILE A 1 122 ? -24.321 7.233 31.901 1.00 84.69 122 ILE A CA 1
ATOM 1018 C C . ILE A 1 122 ? -22.929 6.681 31.583 1.00 84.69 122 ILE A C 1
ATOM 1020 O O . ILE A 1 122 ? -21.971 7.456 31.554 1.00 84.69 122 ILE A O 1
ATOM 1024 N N . LYS A 1 123 ? -22.796 5.373 31.335 1.00 86.31 123 LYS A N 1
ATOM 1025 C CA . LYS A 1 123 ? -21.523 4.743 30.951 1.00 86.31 123 LYS A CA 1
ATOM 1026 C C . LYS A 1 123 ? -20.999 5.320 29.643 1.00 86.31 123 LYS A C 1
ATOM 1028 O O . LYS A 1 123 ? -19.845 5.741 29.598 1.00 86.31 123 LYS A O 1
ATOM 1033 N N . HIS A 1 124 ? -21.858 5.433 28.631 1.00 85.06 124 HIS A N 1
ATOM 1034 C CA . HIS A 1 124 ? -21.513 6.038 27.347 1.00 85.06 124 HIS A CA 1
ATOM 1035 C C . HIS A 1 124 ? -21.051 7.491 27.512 1.00 85.06 124 HIS A C 1
ATOM 1037 O O . HIS A 1 124 ? -19.970 7.847 27.053 1.00 85.06 124 HIS A O 1
ATOM 1043 N N . GLN A 1 125 ? -21.810 8.322 28.233 1.00 87.19 125 GLN A N 1
ATOM 1044 C CA . GLN A 1 125 ? -21.447 9.723 28.467 1.00 87.19 125 GLN A CA 1
ATOM 1045 C C . GLN A 1 125 ? -20.156 9.870 29.290 1.00 87.19 125 GLN A C 1
ATOM 1047 O O . GLN A 1 125 ? -19.349 10.759 29.025 1.00 87.19 125 GLN A O 1
ATOM 1052 N N . SER A 1 126 ? -19.944 9.003 30.283 1.00 87.75 126 SER A N 1
ATOM 1053 C CA . SER A 1 126 ? -18.737 9.025 31.118 1.00 87.75 126 SER A CA 1
ATOM 1054 C C . SER A 1 126 ? -17.498 8.629 30.317 1.00 87.75 126 SER A C 1
ATOM 1056 O O . SER A 1 126 ? -16.455 9.272 30.443 1.00 87.75 126 SER A O 1
ATOM 1058 N N . PHE A 1 127 ? -17.618 7.606 29.466 1.00 90.00 127 PHE A N 1
ATOM 1059 C CA . PHE A 1 127 ? -16.554 7.207 28.552 1.00 90.00 127 PHE A CA 1
ATOM 1060 C C . PHE A 1 127 ? -16.268 8.294 27.513 1.00 90.00 127 PHE A C 1
ATOM 1062 O O . PHE A 1 127 ? -15.108 8.623 27.286 1.00 90.00 127 PHE A O 1
ATOM 1069 N N . ASP A 1 128 ? -17.305 8.897 26.929 1.00 87.81 128 ASP A N 1
ATOM 1070 C CA . ASP A 1 128 ? -17.162 9.976 25.948 1.00 87.81 128 ASP A CA 1
ATOM 1071 C C . ASP A 1 128 ? -16.446 11.196 26.550 1.00 87.81 128 ASP A C 1
ATOM 1073 O O . ASP A 1 128 ? -15.503 11.717 25.958 1.00 87.81 128 ASP A O 1
ATOM 1077 N N . ALA A 1 129 ? -16.800 11.589 27.778 1.00 90.00 129 ALA A N 1
ATOM 1078 C CA . ALA A 1 129 ? -16.109 12.657 28.499 1.00 90.00 129 ALA A CA 1
ATOM 1079 C C . ALA A 1 129 ? -14.628 12.324 28.754 1.00 90.00 129 ALA A C 1
ATOM 1081 O O . ALA A 1 129 ? -13.755 13.173 28.562 1.00 90.00 129 ALA A O 1
ATOM 1082 N N . TRP A 1 130 ? -14.324 11.086 29.157 1.00 92.81 130 TRP A N 1
ATOM 1083 C CA . TRP A 1 130 ? -12.943 10.629 29.326 1.00 92.81 130 TRP A CA 1
ATOM 1084 C C . TRP A 1 130 ? -12.169 10.612 27.999 1.00 92.81 130 TRP A C 1
ATOM 1086 O O . TRP A 1 130 ? -11.016 11.056 27.959 1.00 92.81 130 TRP A O 1
ATOM 1096 N N . ARG A 1 131 ? -12.804 10.163 26.907 1.00 91.00 131 ARG A N 1
ATOM 1097 C CA . ARG A 1 131 ? -12.234 10.181 25.554 1.00 91.00 131 ARG A CA 1
ATOM 1098 C C . ARG A 1 131 ? -11.856 11.600 25.154 1.00 91.00 131 ARG A C 1
ATOM 1100 O O . ARG A 1 131 ? -10.703 11.824 24.806 1.00 91.00 131 ARG A O 1
ATOM 1107 N N . GLN A 1 132 ? -12.788 12.549 25.247 1.00 89.75 132 GLN A N 1
ATOM 1108 C CA . GLN A 1 132 ? -12.553 13.941 24.851 1.00 89.75 132 GLN A CA 1
ATOM 1109 C C . GLN A 1 132 ? -11.367 14.555 25.609 1.00 89.75 132 GLN A C 1
ATOM 1111 O O . GLN A 1 132 ? -10.505 15.191 25.006 1.00 89.75 132 GLN A O 1
ATOM 1116 N N . VAL A 1 133 ? -11.271 14.322 26.925 1.00 90.56 133 VAL A N 1
ATOM 1117 C CA . VAL A 1 133 ? -10.126 14.788 27.728 1.00 90.56 133 VAL A CA 1
ATOM 1118 C C . VAL A 1 133 ? -8.817 14.155 27.247 1.00 90.56 133 VAL A C 1
ATOM 1120 O O . VAL A 1 133 ? -7.806 14.849 27.140 1.00 90.56 133 VAL A O 1
ATOM 1123 N N . THR A 1 134 ? -8.830 12.858 26.942 1.00 89.06 134 THR A N 1
ATOM 1124 C CA . THR A 1 134 ? -7.654 12.118 26.457 1.00 89.06 134 THR A CA 1
ATOM 1125 C C . THR A 1 134 ? -7.203 12.608 25.079 1.00 89.06 134 THR A C 1
ATOM 1127 O O . THR A 1 134 ? -6.016 12.855 24.875 1.00 89.06 134 THR A O 1
ATOM 1130 N N . GLU A 1 135 ? -8.136 12.815 24.149 1.00 87.50 135 GLU A N 1
ATOM 1131 C CA . GLU A 1 135 ? -7.862 13.317 22.797 1.00 87.50 135 GLU A CA 1
ATOM 1132 C C . GLU A 1 135 ? -7.288 14.735 22.825 1.00 87.50 135 GLU A C 1
ATOM 1134 O O . GLU A 1 135 ? -6.286 15.000 22.165 1.00 87.50 135 GLU A O 1
ATOM 1139 N N . VAL A 1 136 ? -7.862 15.637 23.629 1.00 87.19 136 VAL A N 1
ATOM 1140 C CA . VAL A 1 136 ? -7.334 17.002 23.786 1.00 87.19 136 VAL A CA 1
ATOM 1141 C C . VAL A 1 136 ? -5.936 16.973 24.407 1.00 87.19 136 VAL A C 1
ATOM 1143 O O . VAL A 1 136 ? -5.042 17.676 23.936 1.00 87.19 136 VAL A O 1
ATOM 1146 N N . LEU A 1 137 ? -5.712 16.135 25.424 1.00 84.69 137 LEU A N 1
ATOM 1147 C CA . LEU A 1 137 ? -4.408 16.018 26.079 1.00 84.69 137 LEU A CA 1
ATOM 1148 C C . LEU A 1 137 ? -3.317 15.504 25.130 1.00 84.69 137 LEU A C 1
ATOM 1150 O O . LEU A 1 137 ? -2.173 15.926 25.248 1.00 84.69 137 LEU A O 1
ATOM 1154 N N . LEU A 1 138 ? -3.638 14.593 24.214 1.00 80.56 138 LEU A N 1
ATOM 1155 C CA . LEU A 1 138 ? -2.637 13.987 23.334 1.00 80.56 138 LEU A CA 1
ATOM 1156 C C . LEU A 1 138 ? -2.464 14.757 22.021 1.00 80.56 138 LEU A C 1
ATOM 1158 O O . LEU A 1 138 ? -1.333 14.912 21.565 1.00 80.56 138 LEU A O 1
ATOM 1162 N N . ASN A 1 139 ? -3.539 15.298 21.448 1.00 80.31 139 ASN A N 1
ATOM 1163 C CA . ASN A 1 139 ? -3.483 15.958 20.141 1.00 80.31 139 ASN A CA 1
ATOM 1164 C C . ASN A 1 139 ? -3.204 17.467 20.233 1.00 80.31 139 ASN A C 1
ATOM 1166 O O . ASN A 1 139 ? -2.580 18.015 19.330 1.00 80.31 139 ASN A O 1
ATOM 1170 N N . ALA A 1 140 ? -3.663 18.149 21.290 1.00 79.38 140 ALA A N 1
ATOM 1171 C CA . ALA A 1 140 ? -3.553 19.609 21.403 1.00 79.38 140 ALA A CA 1
ATOM 1172 C C . ALA A 1 140 ? -2.473 20.079 22.392 1.00 79.38 140 ALA A C 1
ATOM 1174 O O . ALA A 1 140 ? -2.143 21.265 22.420 1.00 79.38 140 ALA A O 1
ATOM 1175 N N . CYS A 1 141 ? -1.928 19.182 23.220 1.00 73.25 141 CYS A N 1
ATOM 1176 C CA . CYS A 1 141 ? -0.879 19.544 24.167 1.00 73.25 141 CYS A CA 1
ATOM 1177 C C . CYS A 1 141 ? 0.472 19.701 23.440 1.00 73.25 141 CYS A C 1
ATOM 1179 O O . CYS A 1 141 ? 0.890 18.760 22.758 1.00 73.25 141 CYS A O 1
ATOM 1181 N N . PRO A 1 142 ? 1.165 20.848 23.590 1.00 68.56 142 PRO A N 1
ATOM 1182 C CA . PRO A 1 142 ? 2.497 21.057 23.032 1.00 68.56 142 PRO A CA 1
ATOM 1183 C C . PRO A 1 142 ? 3.480 19.966 23.469 1.00 68.56 142 PRO A C 1
ATOM 1185 O O . PRO A 1 142 ? 3.458 19.536 24.626 1.00 68.56 142 PRO A O 1
ATOM 1188 N N . GLU A 1 143 ? 4.386 19.570 22.570 1.00 65.25 143 GLU A N 1
ATOM 1189 C CA . GLU A 1 143 ? 5.437 18.580 22.862 1.00 65.25 143 GLU A CA 1
ATOM 1190 C C . GLU A 1 143 ? 6.315 18.994 24.062 1.00 65.25 143 GLU A C 1
ATOM 1192 O O . GLU A 1 143 ? 6.797 18.133 24.793 1.00 65.25 143 GLU A O 1
ATOM 1197 N N . ASP A 1 144 ? 6.417 20.299 24.343 1.00 64.81 144 ASP A N 1
ATOM 1198 C CA . ASP A 1 144 ? 7.155 20.862 25.482 1.00 64.81 144 ASP A CA 1
ATOM 1199 C C . ASP A 1 144 ? 6.586 20.460 26.859 1.00 64.81 144 ASP A C 1
ATOM 1201 O O . ASP A 1 144 ? 7.320 20.424 27.847 1.00 64.81 144 ASP A O 1
ATOM 1205 N N . LEU A 1 145 ? 5.282 20.168 26.956 1.00 68.69 145 LEU A N 1
ATOM 1206 C CA . LEU A 1 145 ? 4.624 19.795 28.220 1.00 68.69 145 LEU A CA 1
ATOM 1207 C C . LEU A 1 145 ? 4.590 18.277 28.452 1.00 68.69 145 LEU A C 1
ATOM 1209 O O . LEU A 1 145 ? 4.463 17.835 29.595 1.00 68.69 145 LEU A O 1
ATOM 1213 N N . LEU A 1 146 ? 4.689 17.482 27.383 1.00 71.00 146 LEU A N 1
ATOM 1214 C CA . LEU A 1 146 ? 4.697 16.015 27.412 1.00 71.00 146 LEU A CA 1
ATOM 1215 C C . LEU A 1 146 ? 5.777 15.460 26.460 1.00 71.00 146 LEU A C 1
ATOM 1217 O O . LEU A 1 146 ? 5.433 14.888 25.420 1.00 71.00 146 LEU A O 1
ATOM 1221 N N . PRO A 1 147 ? 7.072 15.613 26.796 1.00 72.56 147 PRO A N 1
ATOM 1222 C CA . PRO A 1 147 ? 8.153 15.205 25.907 1.00 72.56 147 PRO A CA 1
ATOM 1223 C C . PRO A 1 147 ? 8.475 13.701 25.978 1.00 72.56 147 PRO A C 1
ATOM 1225 O O . PRO A 1 147 ? 8.401 13.069 27.038 1.00 72.56 147 PRO A O 1
ATOM 1228 N N . GLY A 1 148 ? 8.895 13.155 24.831 1.00 73.00 148 GLY A N 1
ATOM 1229 C CA . GLY A 1 148 ? 9.654 11.903 24.698 1.00 73.00 148 GLY A CA 1
ATOM 1230 C C . GLY A 1 148 ? 9.020 10.646 25.308 1.00 73.00 148 GLY A C 1
ATOM 1231 O O . GLY A 1 148 ? 7.838 10.350 25.112 1.00 73.00 148 GLY A O 1
ATOM 1232 N N . GLU A 1 149 ? 9.833 9.909 26.067 1.00 79.19 149 GLU A N 1
ATOM 1233 C CA . GLU A 1 149 ? 9.520 8.598 26.661 1.00 79.19 149 GLU A CA 1
ATOM 1234 C C . GLU A 1 149 ? 8.320 8.626 27.622 1.00 79.19 149 GLU A C 1
ATOM 1236 O O . GLU A 1 149 ? 7.578 7.647 27.741 1.00 79.19 149 GLU A O 1
ATOM 1241 N N . ILE A 1 150 ? 8.073 9.758 28.299 1.00 82.12 150 ILE A N 1
ATOM 1242 C CA . ILE A 1 150 ? 6.932 9.901 29.218 1.00 82.12 150 ILE A CA 1
ATOM 1243 C C . ILE A 1 150 ? 5.624 9.808 28.431 1.00 82.12 150 ILE A C 1
ATOM 1245 O O . ILE A 1 150 ? 4.695 9.118 28.860 1.00 82.12 150 ILE A O 1
ATOM 1249 N N . ARG A 1 151 ? 5.560 10.459 27.263 1.00 86.06 151 ARG A N 1
ATOM 1250 C CA . ARG A 1 151 ? 4.398 10.407 26.371 1.00 86.06 151 ARG A CA 1
ATOM 1251 C C . ARG A 1 151 ? 4.174 8.990 25.851 1.00 86.06 151 ARG A C 1
ATOM 1253 O O . ARG A 1 151 ? 3.051 8.502 25.940 1.00 86.06 151 ARG A O 1
ATOM 1260 N N . GLN A 1 152 ? 5.226 8.303 25.402 1.00 87.56 152 GLN A N 1
ATOM 1261 C CA . GLN A 1 152 ? 5.145 6.894 24.983 1.00 87.56 152 GLN A CA 1
ATOM 1262 C C . GLN A 1 152 ? 4.644 5.995 26.116 1.00 87.56 152 GLN A C 1
ATOM 1264 O O . GLN A 1 152 ? 3.721 5.211 25.917 1.00 87.56 152 GLN A O 1
ATOM 1269 N N . THR A 1 153 ? 5.165 6.171 27.332 1.00 88.19 153 THR A N 1
ATOM 1270 C CA . THR A 1 153 ? 4.723 5.413 28.511 1.00 88.19 153 THR A CA 1
ATOM 1271 C C . THR A 1 153 ? 3.239 5.652 28.813 1.00 88.19 153 THR A C 1
ATOM 1273 O O . THR A 1 153 ? 2.523 4.714 29.147 1.00 88.19 153 THR A O 1
ATOM 1276 N N . ILE A 1 154 ? 2.744 6.895 28.709 1.00 88.19 154 ILE A N 1
ATOM 1277 C CA . ILE A 1 154 ? 1.307 7.211 28.874 1.00 88.19 154 ILE A CA 1
ATOM 1278 C C . ILE A 1 154 ? 0.474 6.506 27.810 1.00 88.19 154 ILE A C 1
ATOM 1280 O O . ILE A 1 154 ? -0.544 5.901 28.140 1.00 88.19 154 ILE A O 1
ATOM 1284 N N . LEU A 1 155 ? 0.910 6.554 26.554 1.00 90.31 155 LEU A N 1
ATOM 1285 C CA . LEU A 1 155 ? 0.215 5.901 25.449 1.00 90.31 155 LEU A CA 1
ATOM 1286 C C . LEU A 1 155 ? 0.148 4.381 25.645 1.00 90.31 155 LEU A C 1
ATOM 1288 O O . LEU A 1 155 ? -0.935 3.816 25.513 1.00 90.31 155 LEU A O 1
ATOM 1292 N N . PHE A 1 156 ? 1.253 3.732 26.028 1.00 91.38 156 PHE A N 1
ATOM 1293 C CA . PHE A 1 156 ? 1.273 2.293 26.309 1.00 91.38 156 PHE A CA 1
ATOM 1294 C C . PHE A 1 156 ? 0.345 1.905 27.459 1.00 91.38 156 PHE A C 1
ATOM 1296 O O . PHE A 1 156 ? -0.431 0.966 27.309 1.00 91.38 156 PHE A O 1
ATOM 1303 N N . GLU A 1 157 ? 0.374 2.632 28.580 1.00 91.31 157 GLU A N 1
ATOM 1304 C CA . GLU A 1 157 ? -0.510 2.341 29.715 1.00 91.31 157 GLU A CA 1
ATOM 1305 C C . GLU A 1 157 ? -1.994 2.490 29.345 1.00 91.31 157 GLU A C 1
ATOM 1307 O O . GLU A 1 157 ? -2.810 1.652 29.725 1.00 91.31 157 GLU A O 1
ATOM 1312 N N . LEU A 1 158 ? -2.354 3.537 28.591 1.00 91.94 158 LEU A N 1
ATOM 1313 C CA . LEU A 1 158 ? -3.731 3.751 28.133 1.00 91.94 158 LEU A CA 1
ATOM 1314 C C . LEU A 1 158 ? -4.178 2.660 27.154 1.00 91.94 158 LEU A C 1
ATOM 1316 O O . LEU A 1 158 ? -5.287 2.145 27.286 1.00 91.94 158 LEU A O 1
ATOM 1320 N N . LEU A 1 159 ? -3.324 2.298 26.193 1.00 93.19 159 LEU A N 1
ATOM 1321 C CA . LEU A 1 159 ? -3.600 1.240 25.221 1.00 93.19 159 LEU A CA 1
ATOM 1322 C C . LEU A 1 159 ? -3.806 -0.108 25.912 1.00 93.19 159 LEU A C 1
ATOM 1324 O O . LEU A 1 159 ? -4.815 -0.764 25.669 1.00 93.19 159 LEU A O 1
ATOM 1328 N N . GLN A 1 160 ? -2.886 -0.502 26.792 1.00 92.81 160 GLN A N 1
ATOM 1329 C CA . GLN A 1 160 ? -2.957 -1.781 27.500 1.00 92.81 160 GLN A CA 1
ATOM 1330 C C . GLN A 1 160 ? -4.203 -1.870 28.390 1.00 92.81 160 GLN A C 1
ATOM 1332 O O . GLN A 1 160 ? -4.887 -2.889 28.367 1.00 92.81 160 GLN A O 1
ATOM 1337 N N . GLU A 1 161 ? -4.551 -0.801 29.113 1.00 90.94 161 GLU A N 1
ATOM 1338 C CA . GLU A 1 161 ? -5.750 -0.778 29.959 1.00 90.94 161 GLU A CA 1
ATOM 1339 C C . GLU A 1 161 ? -7.043 -0.871 29.131 1.00 90.94 161 GLU A C 1
ATOM 1341 O O . GLU A 1 161 ? -7.951 -1.623 29.484 1.00 90.94 161 GLU A O 1
ATOM 1346 N N . LEU A 1 162 ? -7.140 -0.145 28.010 1.00 91.81 162 LEU A N 1
ATOM 1347 C CA . LEU A 1 162 ? -8.308 -0.233 27.125 1.00 91.81 162 LEU A CA 1
ATOM 1348 C C . LEU A 1 162 ? -8.438 -1.621 26.489 1.00 91.81 162 LEU A C 1
ATOM 1350 O O . LEU A 1 162 ? -9.535 -2.180 26.484 1.00 91.81 162 LEU A O 1
ATOM 1354 N N . LEU A 1 163 ? -7.334 -2.190 25.995 1.00 90.75 163 LEU A N 1
ATOM 1355 C CA . LEU A 1 163 ? -7.314 -3.537 25.417 1.00 90.75 163 LEU A CA 1
ATOM 1356 C C . LEU A 1 163 ? -7.708 -4.590 26.459 1.00 90.75 163 LEU A C 1
ATOM 1358 O O . LEU A 1 163 ? -8.504 -5.475 26.157 1.00 90.75 163 LEU A O 1
ATOM 1362 N N . GLN A 1 164 ? -7.243 -4.453 27.704 1.00 89.44 164 GLN A N 1
ATOM 1363 C CA . GLN A 1 164 ? -7.636 -5.339 28.799 1.00 89.44 164 GLN A CA 1
ATOM 1364 C C . GLN A 1 164 ? -9.130 -5.224 29.129 1.00 89.44 164 GLN A C 1
ATOM 1366 O O . GLN A 1 164 ? -9.792 -6.244 29.309 1.00 89.44 164 GLN A O 1
ATOM 1371 N N . LYS A 1 165 ? -9.681 -4.006 29.193 1.00 86.75 165 LYS A N 1
ATOM 1372 C CA . LYS A 1 165 ? -11.103 -3.795 29.506 1.00 86.75 165 LYS A CA 1
ATOM 1373 C C . LYS A 1 165 ? -12.048 -4.331 28.436 1.00 86.75 165 LYS A C 1
ATOM 1375 O O . LYS A 1 165 ? -13.151 -4.751 28.769 1.00 86.75 165 LYS A O 1
ATOM 1380 N N . VAL A 1 166 ? -11.642 -4.299 27.169 1.00 86.19 166 VAL A N 1
ATOM 1381 C CA . VAL A 1 166 ? -12.451 -4.839 26.065 1.00 86.19 166 VAL A CA 1
ATOM 1382 C C . VAL A 1 166 ? -12.223 -6.340 25.858 1.00 86.19 166 VAL A C 1
ATOM 1384 O O . VAL A 1 166 ? -13.042 -7.008 25.235 1.00 86.19 166 VAL A O 1
ATOM 1387 N N . ALA A 1 167 ? -11.152 -6.905 26.419 1.00 83.56 167 ALA A N 1
ATOM 1388 C CA . ALA A 1 167 ? -10.926 -8.345 26.400 1.00 83.56 167 ALA A CA 1
ATOM 1389 C C . ALA A 1 167 ? -11.910 -9.141 27.287 1.00 83.56 167 ALA A C 1
ATOM 1391 O O . ALA A 1 167 ? -11.940 -10.366 27.155 1.00 83.56 167 ALA A O 1
ATOM 1392 N N . ASP A 1 168 ? -12.679 -8.481 28.159 1.00 81.69 168 ASP A N 1
ATOM 1393 C CA . ASP A 1 168 ? -13.721 -9.091 28.996 1.00 81.69 168 ASP A CA 1
ATOM 1394 C C . ASP A 1 168 ? -14.889 -9.629 28.140 1.00 81.69 168 ASP A C 1
ATOM 1396 O O . ASP A 1 168 ? -15.347 -8.955 27.216 1.00 81.69 168 ASP A O 1
ATOM 1400 N N . GLU A 1 169 ? -15.374 -10.841 28.432 1.00 73.00 169 GLU A N 1
ATOM 1401 C CA . GLU A 1 169 ? -16.448 -11.497 27.662 1.00 73.00 169 GLU A CA 1
ATOM 1402 C C . GLU A 1 169 ? -17.794 -10.771 27.802 1.00 73.00 169 GLU A C 1
ATOM 1404 O O . GLU A 1 169 ? -18.597 -10.769 26.869 1.00 73.00 169 GLU A O 1
ATOM 1409 N N . ASP A 1 170 ? -18.009 -10.090 28.930 1.00 76.19 170 ASP A N 1
ATOM 1410 C CA . ASP A 1 170 ? -19.234 -9.338 29.222 1.00 76.19 170 ASP A CA 1
ATOM 1411 C C . ASP A 1 170 ? -19.184 -7.879 28.712 1.00 76.19 170 ASP A C 1
ATOM 1413 O O . ASP A 1 170 ? -20.028 -7.049 29.082 1.00 76.19 170 ASP A O 1
ATOM 1417 N N . ALA A 1 171 ? -18.183 -7.519 27.898 1.00 79.88 171 ALA A N 1
ATOM 1418 C CA . ALA A 1 171 ? -18.008 -6.157 27.404 1.00 79.88 171 ALA A CA 1
ATOM 1419 C C . ALA A 1 171 ? -19.152 -5.719 26.467 1.00 79.88 171 ALA A C 1
ATOM 1421 O O . ALA A 1 171 ? -19.529 -6.392 25.506 1.00 79.88 171 ALA A O 1
ATOM 1422 N N . LEU A 1 172 ? -19.689 -4.526 26.720 1.00 79.94 172 LEU A N 1
ATOM 1423 C CA . LEU A 1 172 ? -20.800 -3.943 25.974 1.00 79.94 172 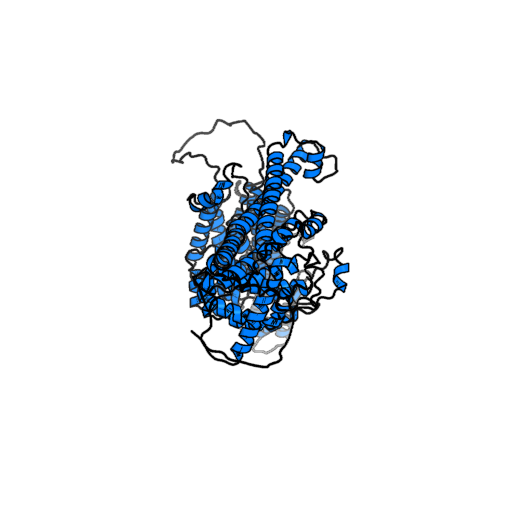LEU A CA 1
ATOM 1424 C C . LEU A 1 172 ? -20.407 -3.590 24.542 1.00 79.94 172 LEU A C 1
ATOM 1426 O O . LEU A 1 172 ? -19.619 -2.668 24.322 1.00 79.94 172 LEU A O 1
ATOM 1430 N N . MET A 1 173 ? -21.062 -4.220 23.564 1.00 78.62 173 MET A N 1
ATOM 1431 C CA . MET A 1 173 ? -20.836 -3.948 22.138 1.00 78.62 173 MET A CA 1
ATOM 1432 C C . MET A 1 173 ? -21.041 -2.472 21.749 1.00 78.62 173 MET A C 1
ATOM 1434 O O . MET A 1 173 ? -20.369 -1.960 20.858 1.00 78.62 173 MET A O 1
ATOM 1438 N N . GLU A 1 174 ? -21.957 -1.768 22.417 1.00 78.12 174 GLU A N 1
ATOM 1439 C CA . GLU A 1 174 ? -22.202 -0.337 22.181 1.00 78.12 174 GLU A CA 1
ATOM 1440 C C . GLU A 1 174 ? -20.992 0.530 22.562 1.00 78.12 174 GLU A C 1
ATOM 1442 O O . GLU A 1 174 ? -20.737 1.554 21.930 1.00 78.12 174 GLU A O 1
ATOM 1447 N N . LEU A 1 175 ? -20.219 0.105 23.569 1.00 81.44 175 LEU A N 1
ATOM 1448 C CA . LEU A 1 175 ? -19.027 0.810 24.043 1.00 81.44 175 LEU A CA 1
ATOM 1449 C C . LEU A 1 175 ? -17.743 0.332 23.353 1.00 81.44 175 LEU A C 1
ATOM 1451 O O . LEU A 1 175 ? -16.797 1.116 23.258 1.00 81.44 175 LEU A O 1
ATOM 1455 N N . THR A 1 176 ? -17.693 -0.892 22.812 1.00 85.00 176 THR A N 1
ATOM 1456 C CA . THR A 1 176 ? -16.500 -1.385 22.099 1.00 85.00 176 THR A CA 1
ATOM 1457 C C . THR A 1 176 ? -16.201 -0.568 20.838 1.00 85.00 176 THR A C 1
ATOM 1459 O O . THR A 1 176 ? -15.036 -0.301 20.545 1.00 85.00 176 THR A O 1
ATOM 1462 N N . SER A 1 177 ? -17.224 -0.077 20.125 1.00 87.94 177 SER A N 1
ATOM 1463 C CA . SER A 1 177 ? -17.045 0.805 18.958 1.00 87.94 177 SER A CA 1
ATOM 1464 C C . SER A 1 177 ? -16.337 2.126 19.313 1.00 87.94 177 SER A C 1
ATOM 1466 O O . SER A 1 177 ? -15.259 2.372 18.764 1.00 87.94 177 SER A O 1
ATOM 1468 N N . PRO A 1 178 ? -16.834 2.956 20.252 1.00 87.88 178 PRO A N 1
ATOM 1469 C CA . PRO A 1 178 ? -16.100 4.121 20.743 1.00 87.88 178 PRO A CA 1
ATOM 1470 C C . PRO A 1 178 ? -14.690 3.792 21.247 1.00 87.88 178 PRO A C 1
ATOM 1472 O O . PRO A 1 178 ? -13.756 4.514 20.902 1.00 87.88 178 PRO A O 1
ATOM 1475 N N . VAL A 1 179 ? -14.508 2.703 22.009 1.00 90.81 179 VAL A N 1
ATOM 1476 C CA . VAL A 1 179 ? -13.187 2.313 22.536 1.00 90.81 179 VAL A CA 1
ATOM 1477 C C . VAL A 1 179 ? -12.200 1.993 21.413 1.00 90.81 179 VAL A C 1
ATOM 1479 O O . VAL A 1 179 ? -11.076 2.493 21.440 1.00 90.81 179 VAL A O 1
ATOM 1482 N N . SER A 1 180 ? -12.616 1.237 20.393 1.00 91.81 180 SER A N 1
ATOM 1483 C CA . SER A 1 180 ? -11.773 0.924 19.229 1.00 91.81 180 SER A CA 1
ATOM 1484 C C . SER A 1 180 ? -11.304 2.183 18.488 1.00 91.81 180 SER A C 1
ATOM 1486 O O . SER A 1 180 ? -10.163 2.242 18.033 1.00 91.81 180 SER A O 1
ATOM 1488 N N . GLY A 1 181 ? -12.142 3.226 18.437 1.00 91.44 181 GLY A N 1
ATOM 1489 C CA . GLY A 1 181 ? -11.767 4.531 17.889 1.00 91.44 181 GLY A CA 1
ATOM 1490 C C . GLY A 1 181 ? -10.674 5.218 18.711 1.00 91.44 181 GLY A C 1
ATOM 1491 O O . GLY A 1 181 ? -9.709 5.721 18.143 1.00 91.44 181 GLY A O 1
ATOM 1492 N N . VAL A 1 182 ? -10.766 5.167 20.046 1.00 92.81 182 VAL A N 1
ATOM 1493 C CA . VAL A 1 182 ? -9.708 5.696 20.926 1.00 92.81 182 VAL A CA 1
ATOM 1494 C C . VAL A 1 182 ? -8.405 4.926 20.740 1.00 92.81 182 VAL A C 1
ATOM 1496 O O . VAL A 1 182 ? -7.351 5.545 20.625 1.00 92.81 182 VAL A O 1
ATOM 1499 N N . ILE A 1 183 ? -8.463 3.594 20.655 1.00 94.88 183 ILE A N 1
ATOM 1500 C CA . ILE A 1 183 ? -7.285 2.747 20.407 1.00 94.88 183 ILE A CA 1
ATOM 1501 C C . ILE A 1 183 ? -6.586 3.160 19.103 1.00 94.88 183 ILE A C 1
ATOM 1503 O O . ILE A 1 183 ? -5.367 3.332 19.095 1.00 94.88 183 ILE A O 1
ATOM 1507 N N . LEU A 1 184 ? -7.343 3.400 18.027 1.00 94.44 184 LEU A N 1
ATOM 1508 C CA . LEU A 1 184 ? -6.807 3.889 16.753 1.00 94.44 184 LEU A CA 1
ATOM 1509 C C . LEU A 1 184 ? -6.088 5.242 16.907 1.00 94.44 184 LEU A C 1
ATOM 1511 O O . LEU A 1 184 ? -4.955 5.403 16.442 1.00 94.44 184 LEU A O 1
ATOM 1515 N N . THR A 1 185 ? -6.702 6.209 17.593 1.00 91.88 185 THR A N 1
ATOM 1516 C CA . THR A 1 185 ? -6.101 7.533 17.831 1.00 91.88 185 THR A CA 1
ATOM 1517 C C . THR A 1 185 ? -4.846 7.452 18.704 1.00 91.88 185 THR A C 1
ATOM 1519 O O . THR A 1 185 ? -3.845 8.112 18.409 1.00 91.88 185 THR A O 1
ATOM 1522 N N . LEU A 1 186 ? -4.862 6.623 19.752 1.00 92.62 186 LEU A N 1
ATOM 1523 C CA . LEU A 1 186 ? -3.702 6.378 20.612 1.00 92.62 186 LEU A CA 1
ATOM 1524 C C . LEU A 1 186 ? -2.555 5.730 19.827 1.00 92.62 186 LEU A C 1
ATOM 1526 O O . LEU A 1 186 ? -1.411 6.162 19.964 1.00 92.62 186 LEU A O 1
ATOM 1530 N N . MET A 1 187 ? -2.850 4.760 18.955 1.00 94.25 187 MET A N 1
ATOM 1531 C CA . MET A 1 187 ? -1.842 4.128 18.098 1.00 94.25 187 MET A CA 1
ATOM 1532 C C . MET A 1 187 ? -1.243 5.088 17.072 1.00 94.25 187 MET A C 1
ATOM 1534 O O . MET A 1 187 ? -0.033 5.067 16.847 1.00 94.25 187 MET A O 1
ATOM 1538 N N . THR A 1 188 ? -2.059 5.970 16.496 1.00 91.19 188 THR A N 1
ATOM 1539 C CA . THR A 1 188 ? -1.584 7.017 15.576 1.00 91.19 188 THR A CA 1
ATOM 1540 C C . THR A 1 188 ? -0.572 7.931 16.274 1.00 91.19 188 THR A C 1
ATOM 1542 O O . THR A 1 188 ? 0.516 8.185 15.753 1.00 91.19 188 THR A O 1
ATOM 1545 N N . ASN A 1 189 ? -0.900 8.363 17.496 1.00 89.38 189 ASN A N 1
ATOM 1546 C CA . ASN A 1 189 ? -0.020 9.175 18.334 1.00 89.38 189 ASN A CA 1
ATOM 1547 C C . ASN A 1 189 ? 1.264 8.430 18.723 1.00 89.38 189 ASN A C 1
ATOM 1549 O O . ASN A 1 189 ? 2.344 9.017 18.694 1.00 89.38 189 ASN A O 1
ATOM 1553 N N . LEU A 1 190 ? 1.164 7.140 19.056 1.00 89.88 190 LEU A N 1
ATOM 1554 C CA . LEU A 1 190 ? 2.323 6.322 19.410 1.00 89.88 190 LEU A CA 1
ATOM 1555 C C . LEU A 1 190 ? 3.291 6.192 18.231 1.00 89.88 190 LEU A C 1
ATOM 1557 O O . LEU A 1 190 ? 4.491 6.405 18.397 1.00 89.88 190 LEU A O 1
ATOM 1561 N N . ARG A 1 191 ? 2.771 5.927 17.027 1.00 88.38 191 ARG A N 1
ATOM 1562 C CA . ARG A 1 191 ? 3.571 5.903 15.796 1.00 88.38 191 ARG A CA 1
ATOM 1563 C C . ARG A 1 191 ? 4.281 7.236 15.564 1.00 88.38 191 ARG A C 1
ATOM 1565 O O . ARG A 1 191 ? 5.464 7.241 15.236 1.00 88.38 191 ARG A O 1
ATOM 1572 N N . GLN A 1 192 ? 3.593 8.360 15.759 1.00 84.38 192 GLN A N 1
ATOM 1573 C CA . GLN A 1 192 ? 4.193 9.687 15.606 1.00 84.38 192 GLN A CA 1
ATOM 1574 C C . GLN A 1 192 ? 5.349 9.925 16.590 1.00 84.38 192 GLN A C 1
ATOM 1576 O O . GLN A 1 192 ? 6.368 10.485 16.189 1.00 84.38 192 GLN A O 1
ATOM 1581 N N . CYS A 1 193 ? 5.255 9.441 17.835 1.00 82.88 193 CYS A N 1
ATOM 1582 C CA . CYS A 1 193 ? 6.365 9.519 18.791 1.00 82.88 193 CYS A CA 1
ATOM 1583 C C . CYS A 1 193 ? 7.627 8.808 18.271 1.00 82.88 193 CYS A C 1
ATOM 1585 O O . CYS A 1 193 ? 8.710 9.383 18.323 1.00 82.88 193 CYS A O 1
ATOM 1587 N N . PHE A 1 194 ? 7.489 7.608 17.699 1.00 80.31 194 PHE A N 1
ATOM 1588 C CA . PHE A 1 194 ? 8.617 6.858 17.122 1.00 80.31 194 PHE A CA 1
ATOM 1589 C C . PHE A 1 194 ? 9.167 7.446 15.809 1.00 80.31 194 PHE A C 1
ATOM 1591 O O . PHE A 1 194 ? 10.288 7.109 15.415 1.00 80.31 194 PHE A O 1
ATOM 1598 N N . LEU A 1 195 ? 8.397 8.297 15.118 1.00 73.44 195 LEU A N 1
ATOM 1599 C CA . LEU A 1 195 ? 8.854 9.038 13.936 1.00 73.44 195 LEU A CA 1
ATOM 1600 C C . LEU A 1 195 ? 9.615 10.318 14.315 1.00 73.44 195 LEU A C 1
ATOM 1602 O O . LEU A 1 195 ? 10.615 10.638 13.676 1.00 73.44 195 LEU A O 1
ATOM 1606 N N . ASN A 1 196 ? 9.168 11.034 15.354 1.00 64.25 196 ASN A N 1
ATOM 1607 C CA . ASN A 1 196 ? 9.747 12.315 15.778 1.00 64.25 196 ASN A CA 1
ATOM 1608 C C . ASN A 1 196 ? 11.067 12.174 16.565 1.00 64.25 196 ASN A C 1
ATOM 1610 O O . ASN A 1 196 ? 11.874 13.108 16.550 1.00 64.25 196 ASN A O 1
ATOM 1614 N N . GLU A 1 197 ? 11.332 11.015 17.186 1.00 56.91 197 GLU A N 1
ATOM 1615 C CA . GLU A 1 197 ? 12.620 10.687 17.839 1.00 56.91 197 GLU A CA 1
ATOM 1616 C C . GLU A 1 197 ? 13.837 10.820 16.906 1.00 56.91 197 GLU A C 1
ATOM 1618 O O . GLU A 1 197 ? 14.949 11.049 17.370 1.00 56.91 197 GLU A O 1
ATOM 1623 N N . HIS A 1 198 ? 13.635 10.745 15.586 1.00 49.19 198 HIS A N 1
ATOM 1624 C CA . HIS A 1 198 ? 14.694 10.908 14.581 1.00 49.19 198 HIS A CA 1
ATOM 1625 C C . HIS A 1 198 ? 15.096 12.369 14.321 1.00 49.19 198 HIS A C 1
ATOM 1627 O O . HIS A 1 198 ? 15.942 12.640 13.469 1.00 49.19 198 HIS A O 1
ATOM 1633 N N . SER A 1 199 ? 14.507 13.341 15.027 1.00 34.47 199 SER A N 1
ATOM 1634 C CA . SER A 1 199 ? 15.030 14.709 15.055 1.00 34.47 199 SER A CA 1
ATOM 1635 C C . SER A 1 199 ? 16.002 14.852 16.232 1.00 34.47 199 SER A C 1
ATOM 1637 O O . SER A 1 199 ? 15.598 14.609 17.366 1.00 34.47 199 SER A O 1
ATOM 1639 N N . PRO A 1 200 ? 17.280 15.225 16.015 1.00 36.47 200 PRO A N 1
ATOM 1640 C CA . PRO A 1 200 ? 18.242 15.305 17.105 1.00 36.47 200 PRO A CA 1
ATOM 1641 C C . PRO A 1 200 ? 17.830 16.420 18.070 1.00 36.47 200 PRO A C 1
ATOM 1643 O O . PRO A 1 200 ? 18.054 17.610 17.826 1.00 36.47 200 PRO A O 1
ATOM 1646 N N . SER A 1 201 ? 17.217 16.034 19.185 1.00 31.12 201 SER A N 1
ATOM 1647 C CA . SER A 1 201 ? 17.213 16.825 20.405 1.00 31.12 201 SER A CA 1
ATOM 1648 C C . SER A 1 201 ? 18.619 16.739 21.002 1.00 31.12 201 SER A C 1
ATOM 1650 O O . SER A 1 201 ? 18.910 15.863 21.813 1.00 31.12 201 SER A O 1
ATOM 1652 N N . GLU A 1 202 ? 19.522 17.601 20.532 1.00 34.84 202 GLU A N 1
ATOM 1653 C CA . GLU A 1 202 ? 20.818 17.816 21.180 1.00 34.84 202 GLU A CA 1
ATOM 1654 C C . GLU A 1 202 ? 20.592 18.412 22.581 1.00 34.84 202 GLU A C 1
ATOM 1656 O O . GLU A 1 202 ? 19.959 19.459 22.729 1.00 34.84 202 GLU A O 1
ATOM 1661 N N . ASP A 1 203 ? 21.108 17.701 23.585 1.00 35.88 203 ASP A N 1
ATOM 1662 C CA . ASP A 1 203 ? 21.740 18.202 24.806 1.00 35.88 203 ASP A CA 1
ATOM 1663 C C . ASP A 1 203 ? 21.249 19.550 25.360 1.00 35.88 203 ASP A C 1
ATOM 1665 O O . ASP A 1 203 ? 21.811 20.616 25.101 1.00 35.88 203 ASP A O 1
ATOM 1669 N N . THR A 1 204 ? 20.303 19.489 26.295 1.00 31.33 204 THR A N 1
ATOM 1670 C CA . THR A 1 204 ? 20.288 20.444 27.411 1.00 31.33 204 THR A CA 1
ATOM 1671 C C . THR A 1 204 ? 21.048 19.840 28.580 1.00 31.33 204 THR A C 1
ATOM 1673 O O . THR A 1 204 ? 20.596 18.885 29.209 1.00 31.33 204 THR A O 1
ATOM 1676 N N . GLY A 1 205 ? 22.228 20.397 28.846 1.00 33.31 205 GLY A N 1
ATOM 1677 C CA . GLY A 1 205 ? 23.116 19.958 29.908 1.00 33.31 205 GLY A CA 1
ATOM 1678 C C . GLY A 1 205 ? 22.460 19.914 31.289 1.00 33.31 205 GLY A C 1
ATOM 1679 O O . GLY A 1 205 ? 21.788 20.845 31.722 1.00 33.31 205 GLY A O 1
ATOM 1680 N N . SER A 1 206 ? 22.765 18.848 32.022 1.00 27.12 206 SER A N 1
ATOM 1681 C CA . SER A 1 206 ? 22.859 18.888 33.477 1.00 27.12 206 SER A CA 1
ATOM 1682 C C . SER A 1 206 ? 24.043 18.027 33.897 1.00 27.12 206 SER A C 1
ATOM 1684 O O . SER A 1 206 ? 23.958 16.821 34.116 1.00 27.12 206 SER A O 1
ATOM 1686 N N . MET A 1 207 ? 25.193 18.688 33.948 1.00 30.09 207 MET A N 1
ATOM 1687 C CA . MET A 1 207 ? 26.403 18.217 34.595 1.00 30.09 207 MET A CA 1
ATOM 1688 C C . MET A 1 207 ? 26.189 18.261 36.113 1.00 30.09 207 MET A C 1
ATOM 1690 O O . MET A 1 207 ? 26.643 19.196 36.755 1.00 30.09 207 MET A O 1
ATOM 1694 N N . TYR A 1 208 ? 25.495 17.272 36.683 1.00 30.44 208 TYR A N 1
ATOM 1695 C CA . TYR A 1 208 ? 25.564 16.937 38.113 1.00 30.44 208 TYR A CA 1
ATOM 1696 C C . TYR A 1 208 ? 25.282 15.439 38.316 1.00 30.44 208 TYR A C 1
ATOM 1698 O O . TYR A 1 208 ? 24.120 15.032 38.342 1.00 30.44 208 TYR A O 1
ATOM 1706 N N . PRO A 1 209 ? 26.312 14.593 38.496 1.00 31.58 209 PRO A N 1
ATOM 1707 C CA . PRO A 1 209 ? 26.122 13.242 39.005 1.00 31.58 209 PRO A CA 1
ATOM 1708 C C . PRO A 1 209 ? 25.685 13.348 40.469 1.00 31.58 209 PRO A C 1
ATOM 1710 O O . PRO A 1 209 ? 26.479 13.716 41.338 1.00 31.58 209 PRO A O 1
ATOM 1713 N N . SER A 1 210 ? 24.417 13.048 40.757 1.00 27.23 210 SER A N 1
ATOM 1714 C CA . SER A 1 210 ? 23.973 12.836 42.134 1.00 27.23 210 SER A CA 1
ATOM 1715 C C . SER A 1 210 ? 24.482 11.468 42.589 1.00 27.23 210 SER A C 1
ATOM 1717 O O . SER A 1 210 ? 23.860 10.428 42.390 1.00 27.23 210 SER A O 1
ATOM 1719 N N . LEU A 1 211 ? 25.698 11.484 43.129 1.00 40.06 211 LEU A N 1
ATOM 1720 C CA . LEU A 1 211 ? 26.255 10.432 43.964 1.00 40.06 211 LEU A CA 1
ATOM 1721 C C . LEU A 1 211 ? 25.410 10.350 45.240 1.00 40.06 211 LEU A C 1
ATOM 1723 O O . LEU A 1 211 ? 25.527 11.255 46.059 1.00 40.06 211 LEU A O 1
ATOM 1727 N N . LEU A 1 212 ? 24.581 9.306 45.377 1.00 31.78 212 LEU A N 1
ATOM 1728 C CA . LEU A 1 212 ? 24.120 8.644 46.620 1.00 31.78 212 LEU A CA 1
ATOM 1729 C C . LEU A 1 212 ? 22.703 8.071 46.434 1.00 31.78 212 LEU A C 1
ATOM 1731 O O . LEU A 1 212 ? 21.725 8.755 46.702 1.00 31.78 212 LEU A O 1
ATOM 1735 N N . ASP A 1 213 ? 22.602 6.804 46.029 1.00 28.20 213 ASP A N 1
ATOM 1736 C CA . ASP A 1 213 ? 22.003 5.771 46.890 1.00 28.20 213 ASP A CA 1
ATOM 1737 C C . ASP A 1 213 ? 22.341 4.384 46.321 1.00 28.20 213 ASP A C 1
ATOM 1739 O O . ASP A 1 213 ? 21.858 3.954 45.275 1.00 28.20 213 ASP A O 1
ATOM 1743 N N . SER A 1 214 ? 23.271 3.707 46.985 1.00 26.08 214 SER A N 1
ATOM 1744 C CA . SER A 1 214 ? 23.647 2.325 46.721 1.00 26.08 214 SER A CA 1
ATOM 1745 C C . SER A 1 214 ? 23.476 1.561 48.017 1.00 26.08 214 SER A C 1
ATOM 1747 O O . SER A 1 214 ? 24.374 1.561 48.854 1.00 26.08 214 SER A O 1
ATOM 1749 N N . THR A 1 215 ? 22.352 0.863 48.157 1.00 28.27 215 THR A N 1
ATOM 1750 C CA . THR A 1 215 ? 22.262 -0.305 49.033 1.00 28.27 215 THR A CA 1
ATOM 1751 C C . THR A 1 215 ? 21.453 -1.420 48.359 1.00 28.27 215 THR A C 1
ATOM 1753 O O . THR A 1 215 ? 20.236 -1.361 48.294 1.00 28.27 215 THR A O 1
ATOM 1756 N N . ALA A 1 216 ? 22.195 -2.439 47.893 1.00 26.53 216 ALA A N 1
ATOM 1757 C CA . ALA A 1 216 ? 21.815 -3.844 47.655 1.00 26.53 216 ALA A CA 1
ATOM 1758 C C . ALA A 1 216 ? 20.671 -4.129 46.642 1.00 26.53 216 ALA A C 1
ATOM 1760 O O . ALA A 1 216 ? 19.560 -3.649 46.766 1.00 26.53 216 ALA A O 1
ATOM 1761 N N . THR A 1 217 ? 20.798 -4.999 45.636 1.00 26.58 217 THR A N 1
ATOM 1762 C CA . THR A 1 217 ? 21.532 -6.269 45.590 1.00 26.58 217 THR A CA 1
ATOM 1763 C C . THR A 1 217 ? 21.752 -6.676 44.128 1.00 26.58 217 THR A C 1
ATOM 1765 O O . THR A 1 217 ? 20.917 -6.451 43.260 1.00 26.58 217 THR A O 1
ATOM 1768 N N . SER A 1 218 ? 22.904 -7.282 43.893 1.00 26.31 218 SER A N 1
ATOM 1769 C CA . SER A 1 218 ? 23.475 -7.793 42.650 1.00 26.31 218 SER A CA 1
ATOM 1770 C C . SER A 1 218 ? 22.619 -8.793 41.856 1.00 26.31 218 SER A C 1
ATOM 1772 O O . SER A 1 218 ? 22.360 -9.887 42.351 1.00 26.31 218 SER A O 1
ATOM 1774 N N . THR A 1 219 ? 22.394 -8.505 40.571 1.00 25.36 219 THR A N 1
ATOM 1775 C CA . THR A 1 219 ? 22.497 -9.488 39.473 1.00 25.36 219 THR A CA 1
ATOM 1776 C C . THR A 1 219 ? 23.032 -8.785 38.226 1.00 25.36 219 THR A C 1
ATOM 1778 O O . THR A 1 219 ? 22.612 -7.682 37.890 1.00 25.36 219 THR A O 1
ATOM 1781 N N . GLN A 1 220 ? 24.026 -9.418 37.610 1.00 29.62 220 GLN A N 1
ATOM 1782 C CA . GLN A 1 220 ? 24.891 -8.924 36.541 1.00 29.62 220 GLN A CA 1
ATOM 1783 C C . GLN A 1 220 ? 24.116 -8.311 35.366 1.00 29.62 220 GLN A C 1
ATOM 1785 O O . GLN A 1 220 ? 23.324 -8.993 34.724 1.00 29.62 220 GLN A O 1
ATOM 1790 N N . THR A 1 221 ? 24.418 -7.057 35.029 1.00 26.98 221 THR A N 1
ATOM 1791 C CA . THR A 1 221 ? 24.169 -6.508 33.693 1.00 26.98 221 THR A CA 1
ATOM 1792 C C . THR A 1 221 ? 25.493 -6.045 33.110 1.00 26.98 221 THR A C 1
ATOM 1794 O O . THR A 1 221 ? 26.268 -5.312 33.725 1.00 26.98 221 THR A O 1
ATOM 1797 N N . VAL A 1 222 ? 25.781 -6.605 31.943 1.00 28.17 222 VAL A N 1
ATOM 1798 C CA . VAL A 1 222 ? 26.969 -6.369 31.143 1.00 28.17 222 VAL A CA 1
ATOM 1799 C C . VAL A 1 222 ? 26.935 -4.928 30.645 1.00 28.17 222 VAL A C 1
ATOM 1801 O O . VAL A 1 222 ? 26.019 -4.518 29.942 1.00 28.17 222 VAL A O 1
ATOM 1804 N N . THR A 1 223 ? 27.957 -4.168 31.016 1.00 28.02 223 THR A N 1
ATOM 1805 C CA . THR A 1 223 ? 28.275 -2.861 30.451 1.00 28.02 223 THR A CA 1
ATOM 1806 C C . THR A 1 223 ? 28.957 -3.044 29.094 1.00 28.02 223 THR A C 1
ATOM 1808 O O . THR A 1 223 ? 30.150 -3.340 29.051 1.00 28.02 223 THR A O 1
ATOM 1811 N N . TRP A 1 224 ? 28.219 -2.826 28.006 1.00 29.67 224 TRP A N 1
ATOM 1812 C CA . TRP A 1 224 ? 28.758 -2.367 26.722 1.00 29.67 224 TRP A CA 1
ATOM 1813 C C . TRP A 1 224 ? 27.859 -1.239 26.220 1.00 29.67 224 TRP A C 1
ATOM 1815 O O . TRP A 1 224 ? 26.643 -1.386 26.149 1.00 29.67 224 TRP A O 1
ATOM 1825 N N . GLY A 1 225 ? 28.467 -0.075 26.000 1.00 28.28 225 GLY A N 1
ATOM 1826 C CA . GLY A 1 225 ? 27.777 1.144 25.616 1.00 28.28 225 GLY A CA 1
ATOM 1827 C C . GLY A 1 225 ? 27.397 1.136 24.143 1.00 28.28 225 GLY A C 1
ATOM 1828 O O . GLY A 1 225 ? 28.239 1.402 23.297 1.00 28.28 225 GLY A O 1
ATOM 1829 N N . GLU A 1 226 ? 26.114 0.929 23.886 1.00 30.22 226 GLU A N 1
ATOM 1830 C CA . GLU A 1 226 ? 25.370 1.444 22.739 1.00 30.22 226 GLU A CA 1
ATOM 1831 C C . GLU A 1 226 ? 24.087 2.046 23.326 1.00 30.22 226 GLU A C 1
ATOM 1833 O O . GLU A 1 226 ? 23.516 1.502 24.275 1.00 30.22 226 GLU A O 1
ATOM 1838 N N . LYS A 1 227 ? 23.664 3.226 22.860 1.00 38.44 227 LYS A N 1
ATOM 1839 C CA . LYS A 1 227 ? 22.394 3.817 23.299 1.00 38.44 227 LYS A CA 1
ATOM 1840 C C . LYS A 1 227 ? 21.272 2.876 22.837 1.00 38.44 227 LYS A C 1
ATOM 1842 O O . LYS A 1 227 ? 20.925 2.911 21.665 1.00 38.44 227 LYS A O 1
ATOM 1847 N N . SER A 1 228 ? 20.748 2.036 23.734 1.00 45.53 228 SER A N 1
ATOM 1848 C CA . SER A 1 228 ? 19.558 1.209 23.488 1.00 45.53 228 SER A CA 1
ATOM 1849 C C . SER A 1 228 ? 18.441 2.125 22.991 1.00 45.53 228 SER A C 1
ATOM 1851 O O . SER A 1 228 ? 18.060 3.061 23.698 1.00 45.53 228 SER A O 1
ATOM 1853 N N . GLY A 1 229 ? 17.967 1.923 21.766 1.00 62.06 229 GLY A N 1
ATOM 1854 C CA . GLY A 1 229 ? 16.913 2.738 21.187 1.00 62.06 229 GLY A CA 1
ATOM 1855 C C . GLY A 1 229 ? 15.586 2.549 21.919 1.00 62.06 229 GLY A C 1
ATOM 1856 O O . GLY A 1 229 ? 15.304 1.512 22.517 1.00 62.06 229 GLY A O 1
ATOM 1857 N N . SER A 1 230 ? 14.714 3.552 21.844 1.00 69.38 230 SER A N 1
ATOM 1858 C CA . SER A 1 230 ? 13.378 3.530 22.464 1.00 69.38 230 SER A CA 1
ATOM 1859 C C . SER A 1 230 ? 12.567 2.263 22.119 1.00 69.38 230 SER A C 1
ATOM 1861 O O . SER A 1 230 ? 11.822 1.729 22.940 1.00 69.38 230 SER A O 1
ATOM 1863 N N . ARG A 1 231 ? 12.775 1.691 20.924 1.00 77.38 231 ARG A N 1
ATOM 1864 C CA . ARG A 1 231 ? 12.104 0.459 20.469 1.00 77.38 231 ARG A CA 1
ATOM 1865 C C . ARG A 1 231 ? 12.483 -0.772 21.296 1.00 77.38 231 ARG A C 1
ATOM 1867 O O . ARG A 1 231 ? 11.600 -1.567 21.607 1.00 77.38 231 ARG A O 1
ATOM 1874 N N . THR A 1 232 ? 13.753 -0.918 21.678 1.00 76.94 232 THR A N 1
ATOM 1875 C CA . THR A 1 232 ? 14.210 -2.033 22.526 1.00 76.94 232 THR A CA 1
ATOM 1876 C C . THR A 1 232 ? 13.750 -1.852 23.972 1.00 76.94 232 THR A C 1
ATOM 1878 O O . THR A 1 232 ? 13.336 -2.822 24.607 1.00 76.94 232 THR A O 1
ATOM 1881 N N . LEU A 1 233 ? 13.692 -0.608 24.462 1.00 80.06 233 LEU A N 1
ATOM 1882 C CA . LEU A 1 233 ? 13.156 -0.287 25.792 1.00 80.06 233 LEU A CA 1
ATOM 1883 C C . LEU A 1 233 ? 11.672 -0.664 25.939 1.00 80.06 233 LEU A C 1
ATOM 1885 O O . LEU A 1 233 ? 11.265 -1.189 26.977 1.00 80.06 233 LEU A O 1
ATOM 1889 N N . PHE A 1 234 ? 10.864 -0.434 24.901 1.00 83.69 234 PHE A N 1
ATOM 1890 C CA . PHE A 1 234 ? 9.422 -0.705 24.921 1.00 83.69 234 PHE A CA 1
ATOM 1891 C C . PHE A 1 234 ? 9.009 -2.028 24.253 1.00 83.69 234 PHE A C 1
ATOM 1893 O O . PHE A 1 234 ? 7.810 -2.255 24.080 1.00 83.69 234 PHE A O 1
ATOM 1900 N N . ALA A 1 235 ? 9.943 -2.927 23.923 1.00 85.06 235 ALA A N 1
ATOM 1901 C CA . ALA A 1 235 ? 9.667 -4.170 23.188 1.00 85.06 235 ALA A CA 1
ATOM 1902 C C . ALA A 1 235 ? 8.551 -5.025 23.826 1.00 85.06 235 ALA A C 1
ATOM 1904 O O . ALA A 1 235 ? 7.594 -5.422 23.159 1.00 85.06 235 ALA A O 1
ATOM 1905 N N . THR A 1 236 ? 8.592 -5.226 25.148 1.00 88.38 236 THR A N 1
ATOM 1906 C CA . THR A 1 236 ? 7.544 -5.961 25.882 1.00 88.38 236 THR A CA 1
ATOM 1907 C C . THR A 1 236 ? 6.182 -5.268 25.779 1.00 88.38 236 THR A C 1
ATOM 1909 O O . THR A 1 236 ? 5.166 -5.923 25.551 1.00 88.38 236 THR A O 1
ATOM 1912 N N . SER A 1 237 ? 6.144 -3.941 25.926 1.00 89.75 237 SER A N 1
ATOM 1913 C CA . SER A 1 237 ? 4.902 -3.166 25.845 1.00 89.75 237 SER A CA 1
ATOM 1914 C C . SER A 1 237 ? 4.308 -3.185 24.440 1.00 89.75 237 SER A C 1
ATOM 1916 O O . SER A 1 237 ? 3.091 -3.297 24.305 1.00 89.75 237 SER A O 1
ATOM 1918 N N . LEU A 1 238 ? 5.156 -3.127 23.409 1.00 91.56 238 LEU A N 1
ATOM 1919 C CA . LEU A 1 238 ? 4.773 -3.280 22.006 1.00 91.56 238 LEU A CA 1
ATOM 1920 C C . LEU A 1 238 ? 4.160 -4.661 21.758 1.00 91.56 238 LEU A C 1
ATOM 1922 O O . LEU A 1 238 ? 3.046 -4.748 21.244 1.00 91.56 238 LEU A O 1
ATOM 1926 N N . LYS A 1 239 ? 4.820 -5.728 22.221 1.00 92.25 239 LYS A N 1
ATOM 1927 C CA . LYS A 1 239 ? 4.303 -7.096 22.108 1.00 92.25 239 LYS A CA 1
ATOM 1928 C C . LYS A 1 239 ? 2.933 -7.265 22.773 1.00 92.25 239 LYS A C 1
ATOM 1930 O O . LYS A 1 239 ? 2.049 -7.874 22.179 1.00 92.25 239 LYS A O 1
ATOM 1935 N N . LEU A 1 240 ? 2.734 -6.707 23.971 1.00 92.81 240 LEU A N 1
ATOM 1936 C CA . LEU A 1 240 ? 1.439 -6.756 24.666 1.00 92.81 240 LEU A CA 1
ATOM 1937 C C . LEU A 1 240 ? 0.339 -6.015 23.899 1.00 92.81 240 LEU A C 1
ATOM 1939 O O . LEU A 1 240 ? -0.791 -6.494 23.832 1.00 92.81 240 LEU A O 1
ATOM 1943 N N . VAL A 1 241 ? 0.661 -4.864 23.301 1.00 95.00 241 VAL A N 1
ATOM 1944 C CA . VAL A 1 241 ? -0.284 -4.126 22.451 1.00 95.00 241 VAL A CA 1
ATOM 1945 C C . VAL A 1 241 ? -0.634 -4.940 21.204 1.00 95.00 241 VAL A C 1
ATOM 1947 O O . VAL A 1 241 ? -1.813 -5.056 20.884 1.00 95.00 241 VAL A O 1
ATOM 1950 N N . LEU A 1 242 ? 0.349 -5.557 20.540 1.00 95.25 242 LEU A N 1
ATOM 1951 C CA . LEU A 1 242 ? 0.112 -6.426 19.383 1.00 95.25 242 LEU A CA 1
ATOM 1952 C C . LEU A 1 242 ? -0.813 -7.599 19.728 1.00 95.25 242 LEU A C 1
ATOM 1954 O O . LEU A 1 242 ? -1.789 -7.832 19.019 1.00 95.25 242 LEU A O 1
ATOM 1958 N N . GLN A 1 243 ? -0.538 -8.301 20.830 1.00 94.81 243 GLN A N 1
ATOM 1959 C CA . GLN A 1 243 ? -1.377 -9.405 21.301 1.00 94.81 243 GLN A CA 1
ATOM 1960 C C . GLN A 1 243 ? -2.801 -8.935 21.607 1.00 94.81 243 GLN A C 1
ATOM 1962 O O . GLN A 1 243 ? -3.758 -9.515 21.106 1.00 94.81 243 GLN A O 1
ATOM 1967 N N . GLY A 1 244 ? -2.952 -7.828 22.340 1.00 93.56 244 GLY A N 1
ATOM 1968 C CA . GLY A 1 244 ? -4.271 -7.278 22.653 1.00 93.56 244 GLY A CA 1
ATOM 1969 C C . GLY A 1 244 ? -5.061 -6.853 21.410 1.00 93.56 244 GLY A C 1
ATOM 1970 O O . GLY A 1 244 ? -6.273 -7.062 21.358 1.00 93.56 244 GLY A O 1
ATOM 1971 N N . LEU A 1 245 ? -4.397 -6.294 20.390 1.00 95.56 245 LEU A N 1
ATOM 1972 C CA . LEU A 1 245 ? -5.033 -5.952 19.114 1.00 95.56 245 LEU A CA 1
ATOM 1973 C C . LEU A 1 245 ? -5.522 -7.207 18.378 1.00 95.56 245 LEU A C 1
ATOM 1975 O O . LEU A 1 245 ? -6.670 -7.232 17.934 1.00 95.56 245 LEU A O 1
ATOM 1979 N N . ILE A 1 246 ? -4.688 -8.247 18.277 1.00 95.19 246 ILE A N 1
ATOM 1980 C CA . ILE A 1 246 ? -5.046 -9.506 17.604 1.00 95.19 246 ILE A CA 1
ATOM 1981 C C . ILE A 1 246 ? -6.177 -10.224 18.351 1.00 95.19 246 ILE A C 1
ATOM 1983 O O . ILE A 1 246 ? -7.167 -10.614 17.729 1.00 95.19 246 ILE A O 1
ATOM 1987 N N . ASP A 1 247 ? -6.086 -10.328 19.679 1.00 93.19 247 ASP A N 1
ATOM 1988 C CA . ASP A 1 247 ? -7.128 -10.920 20.525 1.00 93.19 247 ASP A CA 1
ATOM 1989 C C . ASP A 1 247 ? -8.472 -10.217 20.319 1.00 93.19 247 ASP A C 1
ATOM 1991 O O . ASP A 1 247 ? -9.518 -10.862 20.208 1.00 93.19 247 ASP A O 1
ATOM 1995 N N . HIS A 1 248 ? -8.460 -8.884 20.253 1.00 91.38 248 HIS A N 1
ATOM 1996 C CA . HIS A 1 248 ? -9.684 -8.118 20.079 1.00 91.38 248 HIS A CA 1
ATOM 1997 C C . HIS A 1 248 ? -10.272 -8.269 18.667 1.00 91.38 248 HIS A C 1
ATOM 1999 O O . HIS A 1 248 ? -11.495 -8.370 18.537 1.00 91.38 248 HIS A O 1
ATOM 2005 N N . ILE A 1 249 ? -9.431 -8.364 17.629 1.00 93.00 249 ILE A N 1
ATOM 2006 C CA . ILE A 1 249 ? -9.874 -8.681 16.261 1.00 93.00 249 ILE A CA 1
ATOM 2007 C C . ILE A 1 249 ? -10.561 -10.052 16.238 1.00 93.00 249 ILE A C 1
ATOM 2009 O O . ILE A 1 249 ? -11.686 -10.152 15.750 1.00 93.00 249 ILE A O 1
ATOM 2013 N N . LEU A 1 250 ? -9.948 -11.080 16.832 1.00 91.88 250 LEU A N 1
ATOM 2014 C CA . LEU A 1 250 ? -10.496 -12.442 16.875 1.00 91.88 250 LEU A CA 1
ATOM 2015 C C . LEU A 1 250 ? -11.810 -12.549 17.665 1.00 91.88 250 LEU A C 1
ATOM 2017 O O . LEU A 1 250 ? -12.682 -13.338 17.309 1.00 91.88 250 LEU A O 1
ATOM 2021 N N . LYS A 1 251 ? -11.970 -11.757 18.732 1.00 87.62 251 LYS A N 1
ATOM 2022 C CA . LYS A 1 251 ? -13.203 -11.715 19.540 1.00 87.62 251 LYS A CA 1
ATOM 2023 C C . LYS A 1 251 ? -14.332 -10.920 18.885 1.00 87.62 251 LYS A C 1
ATOM 2025 O O . LYS A 1 251 ? -15.499 -11.110 19.226 1.00 87.62 251 LYS A O 1
ATOM 2030 N N . SER A 1 252 ? -14.005 -9.990 17.991 1.00 85.31 252 SER A N 1
ATOM 2031 C CA . SER A 1 252 ? -15.009 -9.141 17.355 1.00 85.31 252 SER A CA 1
ATOM 2032 C C . SER A 1 252 ? -15.887 -9.953 16.395 1.00 85.31 252 SER A C 1
ATOM 2034 O O . SER A 1 252 ? -15.408 -10.728 15.572 1.00 85.31 252 SER A O 1
ATOM 2036 N N . SER A 1 253 ? -17.205 -9.797 16.509 1.00 73.69 253 SER A N 1
ATOM 2037 C CA . SER A 1 253 ? -18.148 -10.583 15.714 1.00 73.69 253 SER A CA 1
ATOM 2038 C C . SER A 1 253 ? -18.357 -10.019 14.303 1.00 73.69 253 SER A C 1
ATOM 2040 O O . SER A 1 253 ? -18.106 -8.841 14.024 1.00 73.69 253 SER A O 1
ATOM 2042 N N . GLY A 1 254 ? -18.919 -10.869 13.430 1.00 67.44 254 GLY A N 1
ATOM 2043 C CA . GLY A 1 254 ? -19.458 -10.558 12.097 1.00 67.44 254 GLY A CA 1
ATOM 2044 C C . GLY A 1 254 ? -19.985 -9.126 11.930 1.00 67.44 254 GLY A C 1
ATOM 2045 O O . GLY A 1 254 ? -19.537 -8.382 11.059 1.00 67.44 254 GLY A O 1
ATOM 2046 N N . GLY A 1 255 ? -20.905 -8.736 12.815 1.00 71.62 255 GLY A N 1
ATOM 2047 C CA . GLY A 1 255 ? -21.640 -7.471 12.747 1.00 71.62 255 GLY A CA 1
ATOM 2048 C C . GLY A 1 255 ? -20.892 -6.224 13.233 1.00 71.62 255 GLY A C 1
ATOM 2049 O O . GLY A 1 255 ? -21.375 -5.118 13.012 1.00 71.62 255 GLY A O 1
ATOM 2050 N N . GLN A 1 256 ? -19.718 -6.346 13.863 1.00 82.00 256 GLN A N 1
ATOM 2051 C CA . GLN A 1 256 ? -18.966 -5.202 14.404 1.00 82.00 256 GLN A CA 1
ATOM 2052 C C . GLN A 1 256 ? -17.954 -4.634 13.393 1.00 82.00 256 GLN A C 1
ATOM 2054 O O . GLN A 1 256 ? -16.765 -4.490 13.676 1.00 82.00 256 GLN A O 1
ATOM 2059 N N . GLN A 1 257 ? -18.421 -4.288 12.193 1.00 85.06 257 GLN A N 1
ATOM 2060 C CA . GLN A 1 257 ? -17.549 -3.872 11.084 1.00 85.06 257 GLN A CA 1
ATOM 2061 C C . GLN A 1 257 ? -16.712 -2.624 11.408 1.00 85.06 257 GLN A C 1
ATOM 2063 O O . GLN A 1 257 ? -15.526 -2.573 11.089 1.00 85.06 257 GLN A O 1
ATOM 2068 N N . ARG A 1 258 ? -17.299 -1.636 12.099 1.00 88.31 258 ARG A N 1
ATOM 2069 C CA . ARG A 1 258 ? -16.592 -0.409 12.509 1.00 88.31 258 ARG A CA 1
ATOM 2070 C C . ARG A 1 258 ? -15.471 -0.685 13.514 1.00 88.31 258 ARG A C 1
ATOM 2072 O O . ARG A 1 258 ? -14.409 -0.080 13.409 1.00 88.31 258 ARG A O 1
ATOM 2079 N N . VAL A 1 259 ? -15.701 -1.606 14.454 1.00 91.06 259 VAL A N 1
ATOM 2080 C CA . VAL A 1 259 ? -14.682 -2.043 15.423 1.00 91.06 259 VAL A CA 1
ATOM 2081 C C . VAL A 1 259 ? -13.517 -2.670 14.669 1.00 91.06 259 VAL A C 1
ATOM 2083 O O . VAL A 1 259 ? -12.383 -2.232 14.833 1.00 91.06 259 VAL A O 1
ATOM 2086 N N . ARG A 1 260 ? -13.798 -3.619 13.767 1.00 90.88 260 ARG A N 1
ATOM 2087 C CA . ARG A 1 260 ? -12.762 -4.284 12.967 1.00 90.88 260 ARG A CA 1
ATOM 2088 C C . ARG A 1 260 ? -11.966 -3.326 12.092 1.00 90.88 260 ARG A C 1
ATOM 2090 O O . ARG A 1 260 ? -10.744 -3.402 12.093 1.00 90.88 260 ARG A O 1
ATOM 2097 N N . ALA A 1 261 ? -12.621 -2.372 11.431 1.00 93.06 261 ALA A N 1
ATOM 2098 C CA . ALA A 1 261 ? -11.929 -1.336 10.666 1.00 93.06 261 ALA A CA 1
ATOM 2099 C C . ALA A 1 261 ? -10.962 -0.523 11.549 1.00 93.06 261 ALA A C 1
ATOM 2101 O O . ALA A 1 261 ? -9.788 -0.384 11.213 1.00 93.06 261 ALA A O 1
ATOM 2102 N N . ASN A 1 262 ? -11.410 -0.051 12.717 1.00 94.81 262 ASN A N 1
ATOM 2103 C CA . ASN A 1 262 ? -10.545 0.696 13.634 1.00 94.81 262 ASN A CA 1
ATOM 2104 C C . ASN A 1 262 ? -9.362 -0.146 14.139 1.00 94.81 262 ASN A C 1
ATOM 2106 O O . ASN A 1 262 ? -8.247 0.365 14.235 1.00 94.81 262 ASN A O 1
ATOM 2110 N N . LEU A 1 263 ? -9.580 -1.431 14.435 1.00 94.69 263 LEU A N 1
ATOM 2111 C CA . LEU A 1 263 ? -8.522 -2.331 14.898 1.00 94.69 263 LEU A CA 1
ATOM 2112 C C . LEU A 1 263 ? -7.509 -2.661 13.798 1.00 94.69 263 LEU A C 1
ATOM 2114 O O . LEU A 1 263 ? -6.313 -2.641 14.077 1.00 94.69 263 LEU A O 1
ATOM 2118 N N . TYR A 1 264 ? -7.944 -2.885 12.552 1.00 96.06 264 TYR A N 1
ATOM 2119 C CA . TYR A 1 264 ? -7.022 -3.045 11.423 1.00 96.06 264 TYR A CA 1
ATOM 2120 C C . TYR A 1 264 ? -6.207 -1.774 11.173 1.00 96.06 264 TYR A C 1
ATOM 2122 O O . TYR A 1 264 ? -5.000 -1.862 10.960 1.00 96.06 264 TYR A O 1
ATOM 2130 N N . GLY A 1 265 ? -6.817 -0.589 11.282 1.00 95.44 265 GLY A N 1
ATOM 2131 C CA . GLY A 1 265 ? -6.085 0.680 11.223 1.00 95.44 265 GLY A CA 1
ATOM 2132 C C . GLY A 1 265 ? -5.054 0.823 12.351 1.00 95.44 265 GLY A C 1
ATOM 2133 O O . GLY A 1 265 ? -3.913 1.214 12.108 1.00 95.44 265 GLY A O 1
ATOM 2134 N N . ALA A 1 266 ? -5.421 0.449 13.581 1.00 96.19 266 ALA A N 1
ATOM 2135 C CA . ALA A 1 266 ? -4.527 0.488 14.738 1.00 96.19 266 ALA A CA 1
ATOM 2136 C C . ALA A 1 266 ? -3.356 -0.497 14.585 1.00 96.19 266 ALA A C 1
ATOM 2138 O O . ALA A 1 266 ? -2.209 -0.141 14.863 1.00 96.19 266 ALA A O 1
ATOM 2139 N N . LEU A 1 267 ? -3.635 -1.706 14.089 1.00 96.38 267 LEU A N 1
ATOM 2140 C CA . LEU A 1 267 ? -2.634 -2.723 13.775 1.00 96.38 267 LEU A CA 1
ATOM 2141 C C . LEU A 1 267 ? -1.701 -2.263 12.652 1.00 96.38 267 LEU A C 1
ATOM 2143 O O . LEU A 1 267 ? -0.490 -2.425 12.767 1.00 96.38 267 LEU A O 1
ATOM 2147 N N . LEU A 1 268 ? -2.225 -1.629 11.602 1.00 94.19 268 LEU A N 1
ATOM 2148 C CA . LEU A 1 268 ? -1.407 -1.079 10.524 1.00 94.19 268 LEU A CA 1
ATOM 2149 C C . LEU A 1 268 ? -0.442 -0.007 11.051 1.00 94.19 268 LEU A C 1
ATOM 2151 O O . LEU A 1 268 ? 0.753 -0.061 10.756 1.00 94.19 268 LEU A O 1
ATOM 2155 N N . TYR A 1 269 ? -0.920 0.923 11.887 1.00 93.81 269 TYR A N 1
ATOM 2156 C CA . TYR A 1 269 ? -0.045 1.910 12.526 1.00 93.81 269 TYR A CA 1
ATOM 2157 C C . TYR A 1 269 ? 0.998 1.270 13.440 1.00 93.81 269 TYR A C 1
ATOM 2159 O O . TYR A 1 269 ? 2.135 1.739 13.460 1.00 93.81 269 TYR A O 1
ATOM 2167 N N . TYR A 1 270 ? 0.641 0.206 14.164 1.00 94.56 270 TYR A N 1
ATOM 2168 C CA . TYR A 1 270 ? 1.587 -0.563 14.969 1.00 94.56 270 TYR A CA 1
ATOM 2169 C C . TYR A 1 270 ? 2.688 -1.185 14.100 1.00 94.56 270 TYR A C 1
ATOM 2171 O O . TYR A 1 270 ? 3.871 -0.979 14.364 1.00 94.56 270 TYR A O 1
ATOM 2179 N N . LEU A 1 271 ? 2.324 -1.908 13.038 1.00 91.25 271 LEU A N 1
ATOM 2180 C CA . LEU A 1 271 ? 3.291 -2.602 12.183 1.00 91.25 271 LEU A CA 1
ATOM 2181 C C . LEU A 1 271 ? 4.246 -1.615 11.494 1.00 91.25 271 LEU A C 1
ATOM 2183 O O . LEU A 1 271 ? 5.446 -1.880 11.394 1.00 91.25 271 LEU A O 1
ATOM 2187 N N . GLN A 1 272 ? 3.758 -0.425 11.137 1.00 89.12 272 GLN A N 1
ATOM 2188 C CA . GLN A 1 272 ? 4.578 0.662 10.595 1.00 89.12 272 GLN A CA 1
ATOM 2189 C C . GLN A 1 272 ? 5.647 1.196 11.570 1.00 89.12 272 GLN A C 1
ATOM 2191 O O . GLN A 1 272 ? 6.614 1.795 11.112 1.00 89.12 272 GLN A O 1
ATOM 2196 N N . ILE A 1 273 ? 5.540 0.971 12.889 1.00 87.19 273 ILE A N 1
ATOM 2197 C CA . ILE A 1 273 ? 6.601 1.336 13.859 1.00 87.19 273 ILE A CA 1
ATOM 2198 C C . ILE A 1 273 ? 7.861 0.486 13.643 1.00 87.19 273 ILE A C 1
ATOM 2200 O O . ILE A 1 273 ? 8.981 0.959 13.865 1.00 87.19 273 ILE A O 1
ATOM 2204 N N . SER A 1 274 ? 7.672 -0.764 13.206 1.00 82.06 274 SER A N 1
ATOM 2205 C CA . SER A 1 274 ? 8.757 -1.702 12.902 1.00 82.06 274 SER A CA 1
ATOM 2206 C C . SER A 1 274 ? 9.361 -1.506 11.513 1.00 82.06 274 SER A C 1
ATOM 2208 O O . SER A 1 274 ? 10.437 -2.032 11.235 1.00 82.06 274 SER A O 1
ATOM 2210 N N . GLN A 1 275 ? 8.721 -0.705 10.657 1.00 78.50 275 GLN A N 1
ATOM 2211 C CA . GLN A 1 275 ? 9.295 -0.349 9.370 1.00 78.50 275 GLN A CA 1
ATOM 2212 C C . GLN A 1 275 ? 10.445 0.634 9.561 1.00 78.50 275 GLN A C 1
ATOM 2214 O O . GLN A 1 275 ? 10.320 1.655 10.241 1.00 78.50 275 GLN A O 1
ATOM 2219 N N . ARG A 1 276 ? 11.571 0.335 8.913 1.00 66.00 276 ARG A N 1
ATOM 2220 C CA . ARG A 1 276 ? 12.667 1.293 8.798 1.00 66.00 276 ARG A CA 1
ATOM 2221 C C . ARG A 1 276 ? 12.150 2.520 8.042 1.00 66.00 276 ARG A C 1
ATOM 2223 O O . ARG A 1 276 ? 11.669 2.354 6.918 1.00 66.00 276 ARG A O 1
ATOM 2230 N N . PRO A 1 277 ? 12.265 3.739 8.599 1.00 58.59 277 PRO A N 1
ATOM 2231 C CA . PRO A 1 277 ? 12.144 4.942 7.790 1.00 58.59 277 PRO A CA 1
ATOM 2232 C C . PRO A 1 277 ? 13.137 4.826 6.629 1.00 58.59 277 PRO A C 1
ATOM 2234 O O . PRO A 1 277 ? 14.252 4.340 6.839 1.00 58.59 277 PRO A O 1
ATOM 2237 N N . GLU A 1 278 ? 12.754 5.240 5.415 1.00 46.69 278 GLU A N 1
ATOM 2238 C CA . GLU A 1 278 ? 13.701 5.318 4.294 1.00 46.69 278 GLU A CA 1
ATOM 2239 C C . GLU A 1 278 ? 15.016 5.942 4.779 1.00 46.69 278 GLU A C 1
ATOM 2241 O O . GLU A 1 278 ? 14.953 6.963 5.469 1.00 46.69 278 GLU A O 1
ATOM 2246 N N . PRO A 1 279 ? 16.182 5.353 4.453 1.00 40.56 279 PRO A N 1
ATOM 2247 C CA . PRO A 1 279 ? 17.419 5.539 5.202 1.00 40.56 279 PRO A CA 1
ATOM 2248 C C . PRO A 1 279 ? 17.705 7.018 5.466 1.00 40.56 279 PRO A C 1
ATOM 2250 O O . PRO A 1 279 ? 18.123 7.771 4.584 1.00 40.56 279 PRO A O 1
ATOM 2253 N N . SER A 1 280 ? 17.474 7.440 6.707 1.00 35.94 280 SER A N 1
ATOM 2254 C CA . SER A 1 280 ? 18.038 8.656 7.261 1.00 35.94 280 SER A CA 1
ATOM 2255 C C . SER A 1 280 ? 19.511 8.364 7.505 1.00 35.94 280 SER A C 1
ATOM 2257 O O . SER A 1 280 ? 19.876 7.757 8.505 1.00 35.94 280 SER A O 1
ATOM 2259 N N . THR A 1 281 ? 20.372 8.774 6.577 1.00 42.19 281 THR A N 1
ATOM 2260 C CA . THR A 1 281 ? 21.838 8.711 6.703 1.00 42.19 281 THR A CA 1
ATOM 2261 C C . THR A 1 281 ? 22.378 9.679 7.767 1.00 42.19 281 THR A C 1
ATOM 2263 O O . THR A 1 281 ? 23.395 10.327 7.542 1.00 42.19 281 THR A O 1
ATOM 2266 N N . ASP A 1 282 ? 21.698 9.828 8.905 1.00 40.22 282 ASP A N 1
ATOM 2267 C CA . ASP A 1 282 ? 22.206 10.613 10.036 1.00 40.22 282 ASP A CA 1
ATOM 2268 C C . ASP A 1 282 ? 23.294 9.845 10.817 1.00 40.22 282 ASP A C 1
ATOM 2270 O O . ASP A 1 282 ? 24.003 10.452 11.612 1.00 40.22 282 ASP A O 1
ATOM 2274 N N . GLU A 1 283 ? 23.496 8.548 10.538 1.00 41.03 283 GLU A N 1
ATOM 2275 C CA . GLU A 1 283 ? 24.479 7.699 11.239 1.00 41.03 283 GLU A CA 1
ATOM 2276 C C . GLU A 1 283 ? 25.729 7.325 10.423 1.00 41.03 283 GLU A C 1
ATOM 2278 O O . GLU A 1 283 ? 26.671 6.766 10.977 1.00 41.03 283 GLU A O 1
ATOM 2283 N N . LEU A 1 284 ? 25.799 7.646 9.126 1.00 37.84 284 LEU A N 1
ATOM 2284 C CA . LEU A 1 284 ? 26.963 7.288 8.306 1.00 37.84 284 LEU A CA 1
ATOM 2285 C C . LEU A 1 284 ? 27.875 8.493 8.104 1.00 37.84 284 LEU A C 1
ATOM 2287 O O . LEU A 1 284 ? 27.503 9.482 7.464 1.00 37.84 284 LEU A O 1
ATOM 2291 N N . SER A 1 285 ? 29.100 8.379 8.619 1.00 35.50 285 SER A N 1
ATOM 2292 C CA . SER A 1 285 ? 30.157 9.353 8.366 1.00 35.50 285 SER A CA 1
ATOM 2293 C C . SER A 1 285 ? 30.380 9.517 6.850 1.00 35.50 285 SER A C 1
ATOM 2295 O O . SER A 1 285 ? 30.312 8.530 6.112 1.00 35.50 285 SER A O 1
ATOM 2297 N N . PRO A 1 286 ? 30.707 10.727 6.351 1.00 40.41 286 PRO A N 1
ATOM 2298 C CA . PRO A 1 286 ? 30.812 11.024 4.914 1.00 40.41 286 PRO A CA 1
ATOM 2299 C C . PRO A 1 286 ? 31.813 10.160 4.121 1.00 40.41 286 PRO A C 1
ATOM 2301 O O . PRO A 1 286 ? 31.794 10.187 2.894 1.00 40.41 286 PRO A O 1
ATOM 2304 N N . GLY A 1 287 ? 32.692 9.411 4.798 1.00 37.72 287 GLY A N 1
ATOM 2305 C CA . GLY A 1 287 ? 33.664 8.504 4.180 1.00 37.72 287 GLY A CA 1
ATOM 2306 C C . GLY A 1 287 ? 33.135 7.102 3.850 1.00 37.72 287 GLY A C 1
ATOM 2307 O O . GLY A 1 287 ? 33.719 6.434 3.007 1.00 37.72 287 GLY A O 1
ATOM 2308 N N . GLU A 1 288 ? 32.028 6.656 4.452 1.00 40.50 288 GLU A N 1
ATOM 2309 C CA . GLU A 1 288 ? 31.533 5.270 4.310 1.00 40.50 288 GLU A CA 1
ATOM 2310 C C . GLU A 1 288 ? 30.453 5.108 3.225 1.00 40.50 288 GLU A C 1
ATOM 2312 O O . GLU A 1 288 ? 30.022 3.999 2.912 1.00 40.50 288 GLU A O 1
ATOM 2317 N N . GLN A 1 289 ? 30.019 6.210 2.608 1.00 45.47 289 GLN A N 1
ATOM 2318 C CA . GLN A 1 289 ? 28.917 6.219 1.638 1.00 45.47 289 GLN A CA 1
ATOM 2319 C C . GLN A 1 289 ? 29.288 5.596 0.280 1.00 45.47 289 GLN A C 1
ATOM 2321 O O . GLN A 1 289 ? 28.404 5.107 -0.422 1.00 45.47 289 GLN A O 1
ATOM 2326 N N . LEU A 1 290 ? 30.578 5.552 -0.078 1.00 41.59 290 LEU A N 1
ATOM 2327 C CA . LEU A 1 290 ? 31.044 4.917 -1.320 1.00 41.59 290 LEU A CA 1
ATOM 2328 C C . LEU A 1 290 ? 31.153 3.382 -1.230 1.00 41.59 290 LEU A C 1
ATOM 2330 O O . LEU A 1 290 ? 31.129 2.720 -2.262 1.00 41.59 290 LEU A O 1
ATOM 2334 N N . GLU A 1 291 ? 31.200 2.802 -0.027 1.00 39.22 291 GLU A N 1
ATOM 2335 C CA . GLU A 1 291 ? 31.252 1.340 0.191 1.00 39.22 291 GLU A CA 1
ATOM 2336 C C . GLU A 1 291 ? 29.867 0.717 0.464 1.00 39.22 291 GLU A C 1
ATOM 2338 O O . GLU A 1 291 ? 29.732 -0.485 0.715 1.00 39.22 291 GLU A O 1
ATOM 2343 N N . GLY A 1 292 ? 28.807 1.530 0.407 1.00 42.16 292 GLY A N 1
ATOM 2344 C CA . GLY A 1 292 ? 27.500 1.226 0.990 1.00 42.16 292 GLY A CA 1
ATOM 2345 C C . GLY A 1 292 ? 26.721 0.060 0.375 1.00 42.16 292 GLY A C 1
ATOM 2346 O O . GLY A 1 292 ? 25.760 -0.392 0.988 1.00 42.16 292 GLY A O 1
ATOM 2347 N N . VAL A 1 293 ? 27.072 -0.454 -0.806 1.00 43.09 293 VAL A N 1
ATOM 2348 C CA . VAL A 1 293 ? 26.393 -1.640 -1.375 1.00 43.09 293 VAL A CA 1
ATOM 2349 C C . VAL A 1 293 ? 27.018 -2.931 -0.846 1.00 43.09 293 VAL A C 1
ATOM 2351 O O . VAL A 1 293 ? 26.297 -3.805 -0.376 1.00 43.09 293 VAL A O 1
ATOM 2354 N N . ALA A 1 294 ? 28.351 -3.017 -0.821 1.00 35.44 294 ALA A N 1
ATOM 2355 C CA . ALA A 1 294 ? 29.065 -4.182 -0.302 1.00 35.44 294 ALA A CA 1
ATOM 2356 C C . ALA A 1 294 ? 28.927 -4.302 1.223 1.00 35.44 294 ALA A C 1
ATOM 2358 O O . ALA A 1 294 ? 28.707 -5.396 1.737 1.00 35.44 294 ALA A O 1
ATOM 2359 N N . LYS A 1 295 ? 28.963 -3.179 1.955 1.00 39.53 295 LYS A N 1
ATOM 2360 C CA . LYS A 1 295 ? 28.810 -3.190 3.417 1.00 39.53 295 LYS A CA 1
ATOM 2361 C C . LYS A 1 295 ? 27.379 -3.522 3.855 1.00 39.53 295 LYS A C 1
ATOM 2363 O O . LYS A 1 295 ? 27.242 -4.213 4.844 1.00 39.53 295 LYS A O 1
ATOM 2368 N N . ARG A 1 296 ? 26.328 -3.161 3.098 1.00 43.84 296 ARG A N 1
ATOM 2369 C CA . ARG A 1 296 ? 24.928 -3.571 3.385 1.00 43.84 296 ARG A CA 1
ATOM 2370 C C . ARG A 1 296 ? 24.682 -5.075 3.242 1.00 43.84 296 ARG A C 1
ATOM 2372 O O . ARG A 1 296 ? 23.814 -5.608 3.918 1.00 43.84 296 ARG A O 1
ATOM 2379 N N . VAL A 1 297 ? 25.425 -5.734 2.354 1.00 41.81 297 VAL A N 1
ATOM 2380 C CA . VAL A 1 297 ? 25.368 -7.191 2.155 1.00 41.81 297 VAL A CA 1
ATOM 2381 C C . VAL A 1 297 ? 26.226 -7.930 3.194 1.00 41.81 297 VAL A C 1
ATOM 2383 O O . VAL A 1 297 ? 25.956 -9.087 3.491 1.00 41.81 297 VAL A O 1
ATOM 2386 N N . LEU A 1 298 ? 27.238 -7.263 3.765 1.00 37.66 298 LEU A N 1
ATOM 2387 C CA . LEU A 1 298 ? 28.206 -7.847 4.706 1.00 37.66 298 LEU A CA 1
ATOM 2388 C C . LEU A 1 298 ? 28.017 -7.412 6.175 1.00 37.66 298 LEU A C 1
ATOM 2390 O O . LEU A 1 298 ? 28.645 -7.991 7.059 1.00 37.66 298 LEU A O 1
ATOM 2394 N N . SER A 1 299 ? 27.197 -6.396 6.467 1.00 39.22 299 SER A N 1
ATOM 2395 C CA . SER A 1 299 ? 26.926 -5.918 7.828 1.00 39.22 299 SER A CA 1
ATOM 2396 C C . SER A 1 299 ? 25.838 -6.772 8.472 1.00 39.22 299 SER A C 1
ATOM 2398 O O . SER A 1 299 ? 24.662 -6.415 8.476 1.00 39.22 299 SER A O 1
ATOM 2400 N N . ASP A 1 300 ? 26.263 -7.900 9.024 1.00 38.28 300 ASP A N 1
ATOM 2401 C CA . ASP A 1 300 ? 25.460 -8.888 9.754 1.00 38.28 300 ASP A CA 1
ATOM 2402 C C . ASP A 1 300 ? 25.061 -8.412 11.175 1.00 38.28 300 ASP A C 1
ATOM 2404 O O . ASP A 1 300 ? 24.939 -9.194 12.116 1.00 38.28 300 ASP A O 1
ATOM 2408 N N . THR A 1 301 ? 24.895 -7.100 11.376 1.00 45.12 301 THR A N 1
ATOM 2409 C CA . THR A 1 301 ? 24.364 -6.535 12.624 1.00 45.12 301 THR A CA 1
ATOM 2410 C C . THR A 1 301 ? 22.857 -6.360 12.469 1.00 45.12 301 THR A C 1
ATOM 2412 O O . THR A 1 301 ? 22.411 -5.388 11.856 1.00 45.12 301 THR A O 1
ATOM 2415 N N . ASP A 1 302 ? 22.080 -7.311 12.999 1.00 56.03 302 ASP A N 1
ATOM 2416 C CA . ASP A 1 302 ? 20.616 -7.231 13.107 1.00 56.03 302 ASP A CA 1
ATOM 2417 C C . ASP A 1 302 ? 20.223 -5.898 13.773 1.00 56.03 302 ASP A C 1
ATOM 2419 O O . ASP A 1 302 ? 20.311 -5.744 14.992 1.00 56.03 302 ASP A O 1
ATOM 2423 N N . SER A 1 303 ? 19.791 -4.926 12.969 1.00 71.31 303 SER A N 1
ATOM 2424 C CA . SER A 1 303 ? 19.277 -3.641 13.453 1.00 71.31 303 SER A CA 1
ATOM 2425 C C . SER A 1 303 ? 18.083 -3.859 14.391 1.00 71.31 303 SER A C 1
ATOM 2427 O O . SER A 1 303 ? 17.322 -4.809 14.201 1.00 71.31 303 SER A O 1
ATOM 2429 N N . GLU A 1 304 ? 17.843 -2.946 15.340 1.00 77.88 304 GLU A N 1
ATOM 2430 C CA . GLU A 1 304 ? 16.678 -2.994 16.247 1.00 77.88 304 GLU A CA 1
ATOM 2431 C C . GLU A 1 304 ? 15.345 -3.209 15.504 1.00 77.88 304 GLU A C 1
ATOM 2433 O O . GLU A 1 304 ? 14.448 -3.895 15.993 1.00 77.88 304 GLU A O 1
ATOM 2438 N N . TYR A 1 305 ? 15.226 -2.674 14.283 1.00 81.56 305 TYR A N 1
ATOM 2439 C CA . TYR A 1 305 ? 14.066 -2.883 13.414 1.00 81.56 305 TYR A CA 1
ATOM 2440 C C . TYR A 1 305 ? 13.912 -4.341 12.966 1.00 81.56 305 TYR A C 1
ATOM 2442 O O . TYR A 1 305 ? 12.802 -4.862 12.973 1.00 81.56 305 TYR A O 1
ATOM 2450 N N . ASP A 1 306 ? 15.006 -5.021 12.608 1.00 81.81 306 ASP A N 1
ATOM 2451 C CA . ASP A 1 306 ? 14.948 -6.418 12.158 1.00 81.81 306 ASP A CA 1
ATOM 2452 C C . ASP A 1 306 ? 14.593 -7.349 13.315 1.00 81.81 306 ASP A C 1
ATOM 2454 O O . ASP A 1 306 ? 13.846 -8.310 13.121 1.00 81.81 306 ASP A O 1
ATOM 2458 N N . GLN A 1 307 ? 15.085 -7.048 14.519 1.00 85.12 307 GLN A N 1
ATOM 2459 C CA . GLN A 1 307 ? 14.711 -7.771 15.733 1.00 85.12 307 GLN A CA 1
ATOM 2460 C C . GLN A 1 307 ? 13.214 -7.605 16.023 1.00 85.12 307 GLN A C 1
ATOM 2462 O O . GLN A 1 307 ? 12.511 -8.603 16.182 1.00 85.12 307 GLN A O 1
ATOM 2467 N N . LEU A 1 308 ? 12.692 -6.373 15.977 1.00 86.94 308 LEU A N 1
ATOM 2468 C CA . LEU A 1 308 ? 11.267 -6.109 16.189 1.00 86.94 308 LEU A CA 1
ATOM 2469 C C . LEU A 1 308 ? 10.382 -6.760 15.109 1.00 86.94 308 LEU A C 1
ATOM 2471 O O . LEU A 1 308 ? 9.328 -7.306 15.429 1.00 86.94 308 LEU A O 1
ATOM 2475 N N . ILE A 1 309 ? 10.808 -6.763 13.840 1.00 88.25 309 ILE A N 1
ATOM 2476 C CA . ILE A 1 309 ? 10.104 -7.466 12.752 1.00 88.25 309 ILE A CA 1
ATOM 2477 C C . ILE A 1 309 ? 10.044 -8.975 13.037 1.00 88.25 309 ILE A C 1
ATOM 2479 O O . ILE A 1 309 ? 8.970 -9.570 12.919 1.00 88.25 309 ILE A O 1
ATOM 2483 N N . LYS A 1 310 ? 11.164 -9.587 13.454 1.00 87.38 310 LYS A N 1
ATOM 2484 C CA . LYS A 1 310 ? 11.232 -11.012 13.831 1.00 87.38 310 LYS A CA 1
ATOM 2485 C C . LYS A 1 310 ? 10.309 -11.328 15.016 1.00 87.38 310 LYS A C 1
ATOM 2487 O O . LYS A 1 310 ? 9.600 -12.332 14.993 1.00 87.38 310 LYS A O 1
ATOM 2492 N N . GLU A 1 311 ? 10.274 -10.483 16.042 1.00 88.88 311 GLU A N 1
ATOM 2493 C CA . GLU A 1 311 ? 9.385 -10.673 17.198 1.00 88.88 311 GLU A CA 1
ATOM 2494 C C . GLU A 1 311 ? 7.901 -10.513 16.842 1.00 88.88 311 GLU A C 1
ATOM 2496 O O . GLU A 1 311 ? 7.063 -11.307 17.289 1.00 88.88 311 GLU A O 1
ATOM 2501 N N . ASN A 1 312 ? 7.577 -9.524 16.006 1.00 91.69 312 ASN A N 1
ATOM 2502 C CA . ASN A 1 312 ? 6.220 -9.276 15.530 1.00 91.69 312 ASN A CA 1
ATOM 2503 C C . ASN A 1 312 ? 5.698 -10.456 14.707 1.00 91.69 312 ASN A C 1
ATOM 2505 O O . ASN A 1 312 ? 4.616 -10.959 15.007 1.00 91.69 312 ASN A O 1
ATOM 2509 N N . ILE A 1 313 ? 6.463 -10.941 13.719 1.00 91.69 313 ILE A N 1
ATOM 2510 C CA . ILE A 1 313 ? 6.015 -12.059 12.877 1.00 91.69 313 ILE A CA 1
ATOM 2511 C C . ILE A 1 313 ? 5.853 -13.342 13.700 1.00 91.69 313 ILE A C 1
ATOM 2513 O O . ILE A 1 313 ? 4.843 -14.023 13.560 1.00 91.69 313 ILE A O 1
ATOM 2517 N N . ASN A 1 314 ? 6.756 -13.623 14.646 1.00 91.62 314 ASN A N 1
ATOM 2518 C CA . ASN A 1 314 ? 6.624 -14.773 15.548 1.00 91.62 314 ASN A CA 1
ATOM 2519 C C . ASN A 1 314 ? 5.365 -14.684 16.422 1.00 91.62 314 ASN A C 1
ATOM 2521 O O . ASN A 1 314 ? 4.683 -15.685 16.641 1.00 91.62 314 ASN A O 1
ATOM 2525 N N . THR A 1 315 ? 5.040 -13.485 16.913 1.00 93.44 315 THR A N 1
ATOM 2526 C CA . THR A 1 315 ? 3.822 -13.258 17.701 1.00 93.44 315 THR A CA 1
ATOM 2527 C C . THR A 1 315 ? 2.577 -13.447 16.837 1.00 93.44 315 THR A C 1
ATOM 2529 O O . THR A 1 315 ? 1.663 -14.150 17.254 1.00 93.44 315 THR A O 1
ATOM 2532 N N . ILE A 1 316 ? 2.557 -12.905 15.616 1.00 93.75 316 ILE A N 1
ATOM 2533 C CA . ILE A 1 316 ? 1.443 -13.061 14.668 1.00 93.75 316 ILE A CA 1
ATOM 2534 C C . ILE A 1 316 ? 1.229 -14.538 14.309 1.00 93.75 316 ILE A C 1
ATOM 2536 O O . ILE A 1 316 ? 0.106 -15.031 14.375 1.00 93.75 316 ILE A O 1
ATOM 2540 N N . LEU A 1 317 ? 2.302 -15.265 13.990 1.00 92.44 317 LEU A N 1
ATOM 2541 C CA . LEU A 1 317 ? 2.236 -16.683 13.630 1.00 92.44 317 LEU A CA 1
ATOM 2542 C C . LEU A 1 317 ? 1.774 -17.573 14.795 1.00 92.44 317 LEU A C 1
ATOM 2544 O O . LEU A 1 317 ? 1.167 -18.613 14.556 1.00 92.44 317 LEU A O 1
ATOM 2548 N N . SER A 1 318 ? 1.985 -17.157 16.051 1.00 93.69 318 SER A N 1
ATOM 2549 C CA . SER A 1 318 ? 1.526 -17.912 17.229 1.00 93.69 318 SER A CA 1
ATOM 2550 C C . SER A 1 318 ? -0.001 -18.030 17.343 1.00 93.69 318 SER A C 1
ATOM 2552 O O . SER A 1 318 ? -0.489 -18.963 17.978 1.00 93.69 318 SER A O 1
ATOM 2554 N N . TYR A 1 319 ? -0.752 -17.138 16.688 1.00 92.75 319 TYR A N 1
ATOM 2555 C CA . TYR A 1 319 ? -2.216 -17.198 16.610 1.00 92.75 319 TYR A CA 1
ATOM 2556 C C . TYR A 1 319 ? -2.736 -18.189 15.557 1.00 92.75 319 TYR A C 1
ATOM 2558 O O . TYR A 1 319 ? -3.916 -18.548 15.580 1.00 92.75 319 TYR A O 1
ATOM 2566 N N . GLY A 1 320 ? -1.863 -18.647 14.655 1.00 91.25 320 GLY A N 1
ATOM 2567 C CA . GLY A 1 320 ? -2.160 -19.656 13.643 1.00 91.25 320 GLY A CA 1
ATOM 2568 C C . GLY A 1 320 ? -3.297 -19.289 12.684 1.00 91.25 320 GLY A C 1
ATOM 2569 O O . GLY A 1 320 ? -3.604 -18.118 12.441 1.00 91.25 320 GLY A O 1
ATOM 2570 N N . ASP A 1 321 ? -3.936 -20.330 12.151 1.00 93.56 321 ASP A N 1
ATOM 2571 C CA . ASP A 1 321 ? -4.942 -20.249 11.088 1.00 93.56 321 ASP A CA 1
ATOM 2572 C C . ASP A 1 321 ? -6.156 -19.382 11.443 1.00 93.56 321 ASP A C 1
ATOM 2574 O O . ASP A 1 321 ? -6.758 -18.799 10.548 1.00 93.56 321 ASP A O 1
ATOM 2578 N N . ALA A 1 322 ? -6.529 -19.266 12.723 1.00 93.56 322 ALA A N 1
ATOM 2579 C CA . ALA A 1 322 ? -7.708 -18.497 13.133 1.00 93.56 322 ALA A CA 1
ATOM 2580 C C . ALA A 1 322 ? -7.570 -17.007 12.781 1.00 93.56 322 ALA A C 1
ATOM 2582 O O . ALA A 1 322 ? -8.507 -16.385 12.271 1.00 93.56 322 ALA A O 1
ATOM 2583 N N . PHE A 1 323 ? -6.386 -16.439 13.021 1.00 94.88 323 PHE A N 1
ATOM 2584 C CA . PHE A 1 323 ? -6.110 -15.050 12.668 1.00 94.88 323 PHE A CA 1
ATOM 2585 C C . PHE A 1 323 ? -5.954 -14.883 11.159 1.00 94.88 323 PHE A C 1
ATOM 2587 O O . PHE A 1 323 ? -6.556 -13.973 10.590 1.00 94.88 323 PHE A O 1
ATOM 2594 N N . MET A 1 324 ? -5.239 -15.797 10.497 1.00 95.25 324 MET A N 1
ATOM 2595 C CA . MET A 1 324 ? -5.090 -15.770 9.040 1.00 95.25 324 MET A CA 1
ATOM 2596 C C . MET A 1 324 ? -6.448 -15.823 8.322 1.00 95.25 324 MET A C 1
ATOM 2598 O O . MET A 1 324 ? -6.703 -15.003 7.442 1.00 95.25 324 MET A O 1
ATOM 2602 N N . ASP A 1 325 ? -7.341 -16.730 8.730 1.00 94.75 325 ASP A N 1
ATOM 2603 C CA . ASP A 1 325 ? -8.692 -16.886 8.173 1.00 94.75 325 ASP A CA 1
ATOM 2604 C C . ASP A 1 325 ? -9.534 -15.623 8.375 1.00 94.75 325 ASP A C 1
ATOM 2606 O O . ASP A 1 325 ? -10.157 -15.146 7.429 1.00 94.75 325 ASP A O 1
ATOM 2610 N N . THR A 1 326 ? -9.500 -15.031 9.575 1.00 93.94 326 THR A N 1
ATOM 2611 C CA . THR A 1 326 ? -10.268 -13.816 9.891 1.00 93.94 326 THR A CA 1
ATOM 2612 C C . THR A 1 326 ? -9.854 -12.643 9.003 1.00 93.94 326 THR A C 1
ATOM 2614 O O . THR A 1 326 ? -10.709 -12.001 8.391 1.00 93.94 326 THR A O 1
ATOM 2617 N N . VAL A 1 327 ? -8.545 -12.393 8.877 1.00 94.94 327 VAL A N 1
ATOM 2618 C CA . VAL A 1 327 ? -8.025 -11.291 8.053 1.00 94.94 327 VAL A CA 1
ATOM 2619 C C . VAL A 1 327 ? -8.303 -11.541 6.567 1.00 94.94 327 VAL A C 1
ATOM 2621 O O . VAL A 1 327 ? -8.765 -10.636 5.872 1.00 94.94 327 VAL A O 1
ATOM 2624 N N . CYS A 1 328 ? -8.075 -12.761 6.068 1.00 95.44 328 CYS A N 1
ATOM 2625 C CA . CYS A 1 328 ? -8.305 -13.094 4.657 1.00 95.44 328 CYS A CA 1
ATOM 2626 C C . CYS A 1 328 ? -9.791 -13.034 4.278 1.00 95.44 328 CYS A C 1
ATOM 2628 O O . CYS A 1 328 ? -10.137 -12.552 3.198 1.00 95.44 328 CYS A O 1
ATOM 2630 N N . ARG A 1 329 ? -10.678 -13.472 5.177 1.00 93.81 329 ARG A N 1
ATOM 2631 C CA . ARG A 1 329 ? -12.131 -13.371 5.011 1.00 93.81 329 ARG A CA 1
ATOM 2632 C C . ARG A 1 329 ? -12.583 -11.919 4.963 1.00 93.81 329 ARG A C 1
ATOM 2634 O O . ARG A 1 329 ? -13.330 -11.559 4.061 1.00 93.81 329 ARG A O 1
ATOM 2641 N N . ASP A 1 330 ? -12.100 -11.076 5.873 1.00 93.44 330 ASP A N 1
ATOM 2642 C CA . ASP A 1 330 ? -12.438 -9.648 5.871 1.00 93.44 330 ASP A CA 1
ATOM 2643 C C . ASP A 1 330 ? -11.850 -8.913 4.648 1.00 93.44 330 ASP A C 1
ATOM 2645 O O . ASP A 1 330 ? -12.463 -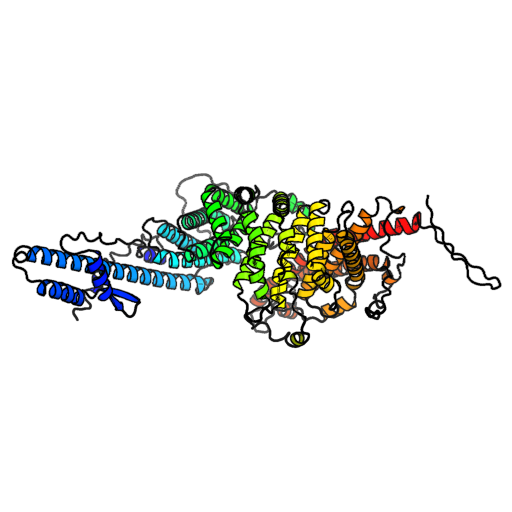7.974 4.142 1.00 93.44 330 ASP A O 1
ATOM 2649 N N . ALA A 1 331 ? -10.708 -9.359 4.117 1.00 94.06 331 ALA A N 1
ATOM 2650 C CA . ALA A 1 331 ? -10.131 -8.836 2.877 1.00 94.06 331 ALA A CA 1
ATOM 2651 C C . ALA A 1 331 ? -10.924 -9.231 1.613 1.00 94.06 331 ALA A C 1
ATOM 2653 O O . ALA A 1 331 ? -10.890 -8.503 0.620 1.00 94.06 331 ALA A O 1
ATOM 2654 N N . CYS A 1 332 ? -11.649 -10.354 1.646 1.00 92.31 332 CYS A N 1
ATOM 2655 C CA . CYS A 1 332 ? -12.499 -10.813 0.543 1.00 92.31 332 CYS A CA 1
ATOM 2656 C C . CYS A 1 332 ? -13.928 -10.255 0.638 1.00 92.31 332 CYS A C 1
ATOM 2658 O O . CYS A 1 332 ? -14.402 -9.612 -0.296 1.00 92.31 332 CYS A O 1
ATOM 2660 N N . ASP A 1 333 ? -14.579 -10.450 1.788 1.00 88.50 333 ASP A N 1
ATOM 2661 C CA . ASP A 1 333 ? -16.018 -10.227 1.990 1.00 88.50 333 ASP A CA 1
ATOM 2662 C C . ASP A 1 333 ? -16.329 -9.057 2.938 1.00 88.50 333 ASP A C 1
ATOM 2664 O O . ASP A 1 333 ? -17.492 -8.767 3.227 1.00 88.50 333 ASP A O 1
ATOM 2668 N N . GLY A 1 334 ? -15.311 -8.362 3.454 1.00 84.81 334 GLY A N 1
ATOM 2669 C CA . GLY A 1 334 ? -15.511 -7.228 4.355 1.00 84.81 334 GLY A CA 1
ATOM 2670 C C . GLY A 1 334 ? -16.216 -6.049 3.680 1.00 84.81 334 GLY A C 1
ATOM 2671 O O . GLY A 1 334 ? -16.223 -5.917 2.455 1.00 84.81 334 GLY A O 1
ATOM 2672 N N . HIS A 1 335 ? -16.779 -5.153 4.492 1.00 88.94 335 HIS A N 1
ATOM 2673 C CA . HIS A 1 335 ? -17.278 -3.853 4.031 1.00 88.94 335 HIS A CA 1
ATOM 2674 C C . HIS A 1 335 ? -16.110 -2.986 3.542 1.00 88.94 335 HIS A C 1
ATOM 2676 O O . HIS A 1 335 ? -15.056 -3.013 4.169 1.00 88.94 335 HIS A O 1
ATOM 2682 N N . ASP A 1 336 ? -16.310 -2.168 2.506 1.00 89.19 336 ASP A N 1
ATOM 2683 C CA . ASP A 1 336 ? -15.338 -1.273 1.849 1.00 89.19 336 ASP A CA 1
ATOM 2684 C C . ASP A 1 336 ? -14.137 -0.838 2.708 1.00 89.19 336 ASP A C 1
ATOM 2686 O O . ASP A 1 336 ? -13.006 -1.234 2.440 1.00 89.19 336 ASP A O 1
ATOM 2690 N N . VAL A 1 337 ? -14.368 -0.076 3.786 1.00 90.56 337 VAL A N 1
ATOM 2691 C CA . VAL A 1 337 ? -13.287 0.454 4.639 1.00 90.56 337 VAL A CA 1
ATOM 2692 C C . VAL A 1 337 ? -12.544 -0.662 5.379 1.00 90.56 337 VAL A C 1
ATOM 2694 O O . VAL A 1 337 ? -11.317 -0.665 5.433 1.00 90.56 337 VAL A O 1
ATOM 2697 N N . GLY A 1 338 ? -13.275 -1.628 5.942 1.00 90.62 338 GLY A N 1
ATOM 2698 C CA . GLY A 1 338 ? -12.678 -2.779 6.622 1.00 90.62 338 GLY A CA 1
ATOM 2699 C C . GLY A 1 338 ? -11.888 -3.663 5.659 1.00 90.62 338 GLY A C 1
ATOM 2700 O O . GLY A 1 338 ? -10.796 -4.102 6.004 1.00 90.62 338 GLY A O 1
ATOM 2701 N N . ARG A 1 339 ? -12.395 -3.845 4.435 1.00 92.44 339 ARG A N 1
ATOM 2702 C CA . ARG A 1 339 ? -11.750 -4.599 3.357 1.00 92.44 339 ARG A CA 1
ATOM 2703 C C . ARG A 1 339 ? -10.420 -3.965 2.950 1.00 92.44 339 ARG A C 1
ATOM 2705 O O . ARG A 1 339 ? -9.405 -4.651 2.920 1.00 92.44 339 ARG A O 1
ATOM 2712 N N . MET A 1 340 ? -10.405 -2.652 2.703 1.00 93.12 340 MET A N 1
ATOM 2713 C CA . MET A 1 340 ? -9.187 -1.893 2.377 1.00 93.12 340 MET A CA 1
ATOM 2714 C C . MET A 1 340 ? -8.122 -2.000 3.473 1.00 93.12 340 MET A C 1
ATOM 2716 O O . MET A 1 340 ? -6.940 -2.210 3.191 1.00 93.12 340 MET A O 1
ATOM 2720 N N . LEU A 1 341 ? -8.535 -1.871 4.735 1.00 94.00 341 LEU A N 1
ATOM 2721 C CA . LEU A 1 341 ? -7.621 -1.963 5.870 1.00 94.00 341 LEU A CA 1
ATOM 2722 C C . LEU A 1 341 ? -7.115 -3.395 6.071 1.00 94.00 341 LEU A C 1
ATOM 2724 O O . LEU A 1 341 ? -5.924 -3.570 6.311 1.00 94.00 341 LEU A O 1
ATOM 2728 N N . ALA A 1 342 ? -7.964 -4.412 5.902 1.00 95.50 342 ALA A N 1
ATOM 2729 C CA . ALA A 1 342 ? -7.552 -5.814 5.961 1.00 95.50 342 ALA A CA 1
ATOM 2730 C C . ALA A 1 342 ? -6.535 -6.155 4.856 1.00 95.50 342 ALA A C 1
ATOM 2732 O O . ALA A 1 342 ? -5.494 -6.739 5.148 1.00 95.50 342 ALA A O 1
ATOM 2733 N N . LEU A 1 343 ? -6.774 -5.715 3.613 1.00 96.00 343 LEU A N 1
ATOM 2734 C CA . LEU A 1 343 ? -5.822 -5.854 2.500 1.00 96.00 343 LEU A CA 1
ATOM 2735 C C . LEU A 1 343 ? -4.484 -5.154 2.793 1.00 96.00 343 LEU A C 1
ATOM 2737 O O . LEU A 1 343 ? -3.425 -5.713 2.523 1.00 96.00 343 LEU A O 1
ATOM 2741 N N . SER A 1 344 ? -4.522 -3.962 3.392 1.00 95.00 344 SER A N 1
ATOM 2742 C CA . SER A 1 344 ? -3.310 -3.209 3.755 1.00 95.00 344 SER A CA 1
ATOM 2743 C C . SER A 1 344 ? -2.529 -3.869 4.899 1.00 95.00 344 SER A C 1
ATOM 2745 O O . SER A 1 344 ? -1.300 -3.851 4.915 1.00 95.00 344 SER A O 1
ATOM 2747 N N . VAL A 1 345 ? -3.230 -4.475 5.864 1.00 95.38 345 VAL A N 1
ATOM 2748 C CA . VAL A 1 345 ? -2.613 -5.285 6.925 1.00 95.38 345 VAL A CA 1
ATOM 2749 C C . VAL A 1 345 ? -1.977 -6.545 6.333 1.00 95.38 345 VAL A C 1
ATOM 2751 O O . VAL A 1 345 ? -0.855 -6.871 6.711 1.00 95.38 345 VAL A O 1
ATOM 2754 N N . LEU A 1 346 ? -2.635 -7.220 5.384 1.00 95.50 346 LEU A N 1
ATOM 2755 C CA . LEU A 1 346 ? -2.055 -8.368 4.676 1.00 95.50 346 LEU A CA 1
ATOM 2756 C C . LEU A 1 346 ? -0.785 -7.989 3.908 1.00 95.50 346 LEU A C 1
ATOM 2758 O O . LEU A 1 346 ? 0.210 -8.697 4.031 1.00 95.50 346 LEU A O 1
ATOM 2762 N N . ASP A 1 347 ? -0.787 -6.869 3.176 1.00 94.19 347 ASP A N 1
ATOM 2763 C CA . ASP A 1 347 ? 0.405 -6.360 2.477 1.00 94.19 347 ASP A CA 1
ATOM 2764 C C . ASP A 1 347 ? 1.572 -6.161 3.457 1.00 94.19 347 ASP A C 1
ATOM 2766 O O . ASP A 1 347 ? 2.683 -6.655 3.246 1.00 94.19 347 ASP A O 1
ATOM 2770 N N . MET A 1 348 ? 1.293 -5.523 4.594 1.00 92.12 348 MET A N 1
ATOM 2771 C CA . MET A 1 348 ? 2.283 -5.304 5.641 1.00 92.12 348 MET A CA 1
ATOM 2772 C C . MET A 1 348 ? 2.835 -6.615 6.216 1.00 92.12 348 MET A C 1
ATOM 2774 O O . MET A 1 348 ? 4.050 -6.767 6.337 1.00 92.12 348 MET A O 1
ATOM 2778 N N . ILE A 1 349 ? 1.970 -7.576 6.547 1.00 93.56 349 ILE A N 1
ATOM 2779 C CA . ILE A 1 349 ? 2.383 -8.871 7.105 1.00 93.56 349 ILE A CA 1
ATOM 2780 C C . ILE A 1 349 ? 3.217 -9.660 6.089 1.00 93.56 349 ILE A C 1
ATOM 2782 O O . ILE A 1 349 ? 4.263 -10.196 6.453 1.00 93.56 349 ILE A O 1
ATOM 2786 N N . LEU A 1 350 ? 2.816 -9.680 4.814 1.00 92.25 350 LEU A N 1
ATOM 2787 C CA . LEU A 1 350 ? 3.570 -10.353 3.752 1.00 92.25 350 LEU A CA 1
ATOM 2788 C C . LEU A 1 350 ? 4.952 -9.733 3.536 1.00 92.25 350 LEU A C 1
ATOM 2790 O O . LEU A 1 350 ? 5.901 -10.463 3.268 1.00 92.25 350 LEU A O 1
ATOM 2794 N N . SER A 1 351 ? 5.105 -8.417 3.723 1.00 89.31 351 SER A N 1
ATOM 2795 C CA . SER A 1 351 ? 6.426 -7.770 3.668 1.00 89.31 351 SER A CA 1
ATOM 2796 C C . SER A 1 351 ? 7.386 -8.243 4.775 1.00 89.31 351 SER A C 1
ATOM 2798 O O . SER A 1 351 ? 8.605 -8.176 4.620 1.00 89.31 351 SER A O 1
ATOM 2800 N N . MET A 1 352 ? 6.842 -8.743 5.890 1.00 87.81 352 MET A N 1
ATOM 2801 C CA . MET A 1 352 ? 7.593 -9.240 7.049 1.00 87.81 352 MET A CA 1
ATOM 2802 C C . MET A 1 352 ? 7.783 -10.767 7.019 1.00 87.81 352 MET A C 1
ATOM 2804 O O . MET A 1 352 ? 8.702 -11.288 7.659 1.00 87.81 352 MET A O 1
ATOM 2808 N N . ASP A 1 353 ? 6.933 -11.494 6.289 1.00 88.00 353 ASP A N 1
ATOM 2809 C CA . ASP A 1 353 ? 6.905 -12.957 6.229 1.00 88.00 353 ASP A CA 1
ATOM 2810 C C . ASP A 1 353 ? 7.973 -13.536 5.287 1.00 88.00 353 ASP A C 1
ATOM 2812 O O . ASP A 1 353 ? 7.712 -13.954 4.157 1.00 88.00 353 ASP A O 1
ATOM 2816 N N . LYS A 1 354 ? 9.207 -13.624 5.791 1.00 83.38 354 LYS A N 1
ATOM 2817 C CA . LYS A 1 354 ? 10.344 -14.202 5.052 1.00 83.38 354 LYS A CA 1
ATOM 2818 C C . LYS A 1 354 ? 10.150 -15.676 4.670 1.00 83.38 354 LYS A C 1
ATOM 2820 O O . LYS A 1 354 ? 10.765 -16.126 3.707 1.00 83.38 354 LYS A O 1
ATOM 2825 N N . PHE A 1 355 ? 9.339 -16.427 5.421 1.00 86.25 355 PHE A N 1
ATOM 2826 C CA . PHE A 1 355 ? 9.111 -17.860 5.195 1.00 86.25 355 PHE A CA 1
ATOM 2827 C C . PHE A 1 355 ? 7.864 -18.149 4.350 1.00 86.25 355 PHE A C 1
ATOM 2829 O O . PHE A 1 355 ? 7.583 -19.318 4.089 1.00 86.25 355 PHE A O 1
ATOM 2836 N N . GLN A 1 356 ? 7.140 -17.114 3.908 1.00 88.75 356 GLN A N 1
ATOM 2837 C CA . GLN A 1 356 ? 5.984 -17.216 3.010 1.00 88.75 356 GLN A CA 1
ATOM 2838 C C . GLN A 1 356 ? 4.873 -18.156 3.524 1.00 88.75 356 GLN A C 1
ATOM 2840 O O . GLN A 1 356 ? 4.155 -18.792 2.742 1.00 88.75 356 GLN A O 1
ATOM 2845 N N . GLN A 1 357 ? 4.706 -18.249 4.846 1.00 91.62 357 GLN A N 1
ATOM 2846 C CA . GLN A 1 357 ? 3.648 -19.047 5.471 1.00 91.62 357 GLN A CA 1
ATOM 2847 C C . GLN A 1 357 ? 2.260 -18.474 5.161 1.00 91.62 357 GLN A C 1
ATOM 2849 O O . GLN A 1 357 ? 1.346 -19.227 4.823 1.00 91.62 357 GLN A O 1
ATOM 2854 N N . TRP A 1 358 ? 2.117 -17.147 5.192 1.00 94.50 358 TRP A N 1
ATOM 2855 C CA . TRP A 1 358 ? 0.873 -16.453 4.856 1.00 94.50 358 TRP A CA 1
ATOM 2856 C C . TRP A 1 358 ? 0.504 -16.631 3.387 1.00 94.50 358 TRP A C 1
ATOM 2858 O O . TRP A 1 358 ? -0.644 -16.940 3.074 1.00 94.50 358 TRP A O 1
ATOM 2868 N N . LEU A 1 359 ? 1.483 -16.513 2.485 1.00 93.50 359 LEU A N 1
ATOM 2869 C CA . LEU A 1 359 ? 1.271 -16.750 1.057 1.00 93.50 359 LEU A CA 1
ATOM 2870 C C . LEU A 1 359 ? 0.796 -18.188 0.796 1.00 93.50 359 LEU A C 1
ATOM 2872 O O . LEU A 1 359 ? -0.178 -18.401 0.071 1.00 93.50 359 LEU A O 1
ATOM 2876 N N . THR A 1 360 ? 1.444 -19.169 1.430 1.00 93.94 360 THR A N 1
ATOM 2877 C CA . THR A 1 360 ? 1.070 -20.586 1.312 1.00 93.94 360 THR A CA 1
ATOM 2878 C C . THR A 1 360 ? -0.349 -20.827 1.832 1.00 93.94 360 THR A C 1
ATOM 2880 O O . THR A 1 360 ? -1.147 -21.491 1.167 1.00 93.94 360 THR A O 1
ATOM 2883 N N . PHE A 1 361 ? -0.703 -20.242 2.980 1.00 95.12 361 PHE A N 1
ATOM 2884 C CA . PHE A 1 361 ? -2.051 -20.330 3.541 1.00 95.12 361 PHE A CA 1
ATOM 2885 C C . PHE A 1 361 ? -3.101 -19.731 2.593 1.00 95.12 361 PHE A C 1
ATOM 2887 O O . PHE A 1 361 ? -4.067 -20.413 2.241 1.00 95.12 361 PHE A O 1
ATOM 2894 N N . MET A 1 362 ? -2.882 -18.502 2.113 1.00 95.56 362 MET A N 1
ATOM 2895 C CA . MET A 1 362 ? -3.791 -17.798 1.197 1.00 95.56 362 MET A CA 1
ATOM 2896 C C . MET A 1 362 ? -4.017 -18.553 -0.115 1.00 95.56 362 MET A C 1
ATOM 2898 O O . MET A 1 362 ? -5.143 -18.590 -0.615 1.00 95.56 362 MET A O 1
ATOM 2902 N N . SER A 1 363 ? -2.960 -19.157 -0.660 1.00 94.25 363 SER A N 1
ATOM 2903 C CA . SER A 1 363 ? -3.022 -20.005 -1.851 1.00 94.25 363 SER A CA 1
ATOM 2904 C C . SER A 1 363 ? -3.807 -21.296 -1.572 1.00 94.25 363 SER A C 1
ATOM 2906 O O . SER A 1 363 ? -4.792 -21.584 -2.250 1.00 94.25 363 SER A O 1
ATOM 2908 N N . SER A 1 364 ? -3.472 -22.019 -0.496 1.00 94.12 364 SER A N 1
ATOM 2909 C CA . SER A 1 364 ? -4.107 -23.304 -0.152 1.00 94.12 364 SER A CA 1
ATOM 2910 C C . SER A 1 364 ? -5.609 -23.210 0.146 1.00 94.12 364 SER A C 1
ATOM 2912 O O . SER A 1 364 ? -6.356 -24.148 -0.131 1.00 94.12 364 SER A O 1
ATOM 2914 N N . LYS A 1 365 ? -6.060 -22.083 0.708 1.00 94.06 365 LYS A N 1
ATOM 2915 C CA . LYS A 1 365 ? -7.469 -21.819 1.037 1.00 94.06 365 LYS A CA 1
ATOM 2916 C C . LYS A 1 365 ? -8.242 -21.143 -0.100 1.00 94.06 365 LYS A C 1
ATOM 2918 O O . LYS A 1 365 ? -9.446 -20.953 0.035 1.00 94.06 365 LYS A O 1
ATOM 2923 N N . GLY A 1 366 ? -7.577 -20.775 -1.197 1.00 94.38 366 GLY A N 1
ATOM 2924 C CA . GLY A 1 366 ? -8.205 -20.129 -2.354 1.00 94.38 36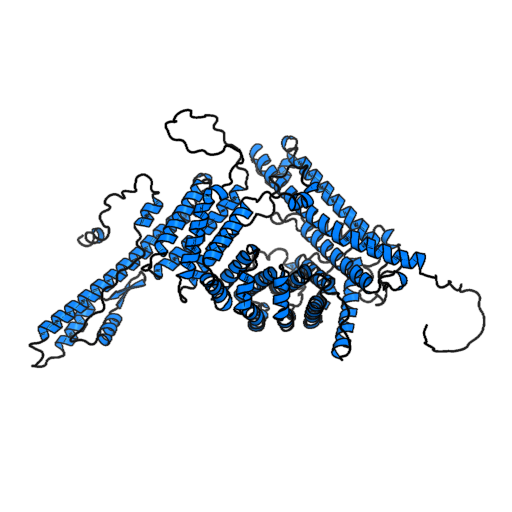6 GLY A CA 1
ATOM 2925 C C . GLY A 1 366 ? -8.498 -18.632 -2.192 1.00 94.38 366 GLY A C 1
ATOM 2926 O O . GLY A 1 366 ? -9.127 -18.044 -3.069 1.00 94.38 366 GLY A O 1
ATOM 2927 N N . TYR A 1 367 ? -8.024 -17.980 -1.123 1.00 96.38 367 TYR A N 1
ATOM 2928 C CA . TYR A 1 367 ? -8.209 -16.535 -0.928 1.00 96.38 367 TYR A CA 1
ATOM 2929 C C . TYR A 1 367 ? -7.511 -15.712 -2.009 1.00 96.38 367 TYR A C 1
ATOM 2931 O O . TYR A 1 367 ? -8.076 -14.742 -2.508 1.00 96.38 367 TYR A O 1
ATOM 2939 N N . LEU A 1 368 ? -6.295 -16.110 -2.397 1.00 95.25 368 LEU A N 1
ATOM 2940 C CA . LEU A 1 368 ? -5.543 -15.398 -3.431 1.00 95.25 368 LEU A CA 1
ATOM 2941 C C . LEU A 1 368 ? -6.269 -15.454 -4.782 1.00 95.25 368 LEU A C 1
ATOM 2943 O O . LEU A 1 368 ? -6.408 -14.431 -5.447 1.00 95.25 368 LEU A O 1
ATOM 2947 N N . GLN A 1 369 ? -6.792 -16.627 -5.147 1.00 95.00 369 GLN A N 1
ATOM 2948 C CA . GLN A 1 369 ? -7.582 -16.799 -6.364 1.00 95.00 369 GLN A CA 1
ATOM 2949 C C . GLN A 1 369 ? -8.863 -15.955 -6.325 1.00 95.00 369 GLN A C 1
ATOM 2951 O O . GLN A 1 369 ? -9.152 -15.253 -7.289 1.00 95.00 369 GLN A O 1
ATOM 2956 N N . HIS A 1 370 ? -9.579 -15.939 -5.197 1.00 95.44 370 HIS A N 1
ATOM 2957 C CA . HIS A 1 370 ? -10.770 -15.106 -5.035 1.00 95.44 370 HIS A CA 1
ATOM 2958 C C . HIS A 1 370 ? -10.471 -13.605 -5.209 1.00 95.44 370 HIS A C 1
ATOM 2960 O O . HIS A 1 370 ? -11.218 -12.896 -5.883 1.00 95.44 370 HIS A O 1
ATOM 2966 N N . ILE A 1 371 ? -9.353 -13.111 -4.660 1.00 95.31 371 ILE A N 1
ATOM 2967 C CA . ILE A 1 371 ? -8.929 -11.713 -4.841 1.00 95.31 371 ILE A CA 1
ATOM 2968 C C . ILE A 1 371 ? -8.664 -11.416 -6.325 1.00 95.31 371 ILE A C 1
ATOM 2970 O O . ILE A 1 371 ? -9.137 -10.395 -6.823 1.00 95.31 371 ILE A O 1
ATOM 2974 N N . ILE A 1 372 ? -7.979 -12.311 -7.043 1.00 95.12 372 ILE A N 1
ATOM 2975 C CA . ILE A 1 372 ? -7.714 -12.174 -8.486 1.00 95.12 372 ILE A CA 1
ATOM 2976 C C . ILE A 1 372 ? -9.024 -12.172 -9.286 1.00 95.12 372 ILE A C 1
ATOM 2978 O O . ILE A 1 372 ? -9.245 -11.291 -10.117 1.00 95.12 372 ILE A O 1
ATOM 2982 N N . ASP A 1 373 ? -9.922 -13.115 -9.000 1.00 94.44 373 ASP A N 1
ATOM 2983 C CA . ASP A 1 373 ? -11.221 -13.234 -9.662 1.00 94.44 373 ASP A CA 1
ATOM 2984 C C . ASP A 1 373 ? -12.084 -11.989 -9.441 1.00 94.44 373 ASP A C 1
ATOM 2986 O O . ASP A 1 373 ? -12.773 -11.533 -10.357 1.00 94.44 373 ASP A O 1
ATOM 2990 N N . SER A 1 374 ? -12.022 -11.407 -8.244 1.00 93.94 374 SER A N 1
ATOM 2991 C CA . SER A 1 374 ? -12.806 -10.227 -7.882 1.00 93.94 374 SER A CA 1
ATOM 2992 C C . SER A 1 374 ? -12.440 -8.970 -8.680 1.00 93.94 374 SER A C 1
ATOM 2994 O O . SER A 1 374 ? -13.286 -8.095 -8.814 1.00 93.94 374 SER A O 1
ATOM 2996 N N . ILE A 1 375 ? -11.232 -8.872 -9.253 1.00 93.94 375 ILE A N 1
ATOM 2997 C CA . ILE A 1 375 ? -10.835 -7.713 -10.078 1.00 93.94 375 ILE A CA 1
ATOM 2998 C C . ILE A 1 375 ? -11.719 -7.610 -11.321 1.00 93.94 375 ILE A C 1
ATOM 3000 O O . ILE A 1 375 ? -12.179 -6.525 -11.662 1.00 93.94 375 ILE A O 1
ATOM 3004 N N . LEU A 1 376 ? -12.009 -8.748 -11.958 1.00 92.88 376 LEU A N 1
ATOM 3005 C CA . LEU A 1 376 ? -12.883 -8.782 -13.128 1.00 92.88 376 LEU A CA 1
ATOM 3006 C C . LEU A 1 376 ? -14.341 -8.465 -12.759 1.00 92.88 376 LEU A C 1
ATOM 3008 O O . LEU A 1 376 ? -15.056 -7.853 -13.544 1.00 92.88 376 LEU A O 1
ATOM 3012 N N . HIS A 1 377 ? -14.778 -8.848 -11.556 1.00 90.75 377 HIS A N 1
ATOM 3013 C CA . HIS A 1 377 ? -16.112 -8.499 -11.055 1.00 90.75 377 HIS A CA 1
ATOM 3014 C C . HIS A 1 377 ? -16.241 -6.994 -10.773 1.00 90.75 377 HIS A C 1
ATOM 3016 O O . HIS A 1 377 ? -17.302 -6.417 -11.006 1.00 90.75 377 HIS A O 1
ATOM 3022 N N . ASP A 1 378 ? -15.161 -6.356 -10.318 1.00 90.94 378 ASP A N 1
ATOM 3023 C CA . ASP A 1 378 ? -15.124 -4.920 -10.043 1.00 90.94 378 ASP A CA 1
ATOM 3024 C C . ASP A 1 378 ? -14.993 -4.067 -11.319 1.00 90.94 378 ASP A C 1
ATOM 3026 O O . ASP A 1 378 ? -15.192 -2.856 -11.241 1.00 90.94 378 ASP A O 1
ATOM 3030 N N . ASP A 1 379 ? -14.701 -4.655 -12.490 1.00 92.25 379 ASP A N 1
ATOM 3031 C CA . ASP A 1 379 ? -14.445 -3.931 -13.748 1.00 92.25 379 ASP A CA 1
ATOM 3032 C C . ASP A 1 379 ? -15.558 -2.923 -14.072 1.00 92.25 379 ASP A C 1
ATOM 3034 O O . ASP A 1 379 ? -15.278 -1.746 -14.284 1.00 92.25 379 ASP A O 1
ATOM 3038 N N . GLN A 1 380 ? -16.830 -3.329 -13.986 1.00 90.62 380 GLN A N 1
ATOM 3039 C CA . GLN A 1 380 ? -17.966 -2.428 -14.233 1.00 90.62 380 GLN A CA 1
ATOM 3040 C C . GLN A 1 380 ? -17.983 -1.233 -13.273 1.00 90.62 380 GLN A C 1
ATOM 3042 O O . GLN A 1 380 ? -18.241 -0.104 -13.687 1.00 90.62 380 GLN A O 1
ATOM 3047 N N . HIS A 1 381 ? -17.674 -1.458 -11.995 1.00 90.19 381 HIS A N 1
ATOM 3048 C CA . HIS A 1 381 ? -17.592 -0.389 -11.004 1.00 90.19 381 HIS A CA 1
ATOM 3049 C C . HIS A 1 381 ? -16.372 0.509 -11.239 1.00 90.19 381 HIS A C 1
ATOM 3051 O O . HIS A 1 381 ? -16.467 1.720 -11.050 1.00 90.19 381 HIS A O 1
ATOM 3057 N N . LEU A 1 382 ? -15.247 -0.038 -11.704 1.00 90.75 382 LEU A N 1
ATOM 3058 C CA . LEU A 1 382 ? -14.054 0.733 -12.060 1.00 90.75 382 LEU A CA 1
ATOM 3059 C C . LEU A 1 382 ? -14.277 1.612 -13.295 1.00 90.75 382 LEU A C 1
ATOM 3061 O O . LEU A 1 382 ? -13.767 2.729 -13.336 1.00 90.75 382 LEU A O 1
ATOM 3065 N N . GLN A 1 383 ? -15.093 1.180 -14.258 1.00 90.81 383 GLN A N 1
ATOM 3066 C CA . GLN A 1 383 ? -15.463 2.005 -15.414 1.00 90.81 383 GLN A CA 1
ATOM 3067 C C . GLN A 1 383 ? -16.220 3.281 -14.997 1.00 90.81 383 GLN A C 1
ATOM 3069 O O . GLN A 1 383 ? -15.965 4.356 -15.546 1.00 90.81 383 GLN A O 1
ATOM 3074 N N . THR A 1 384 ? -17.076 3.208 -13.966 1.00 88.56 384 THR A N 1
ATOM 3075 C CA . THR A 1 384 ? -17.791 4.387 -13.426 1.00 88.56 384 THR A CA 1
ATOM 3076 C C . THR A 1 384 ? -16.846 5.443 -12.842 1.00 88.56 384 THR A C 1
ATOM 3078 O O . THR A 1 384 ? -17.207 6.615 -12.735 1.00 88.56 384 THR A O 1
ATOM 3081 N N . LEU A 1 385 ? -15.589 5.085 -12.543 1.00 87.44 385 LEU A N 1
ATOM 3082 C CA . LEU A 1 385 ? -14.572 6.043 -12.112 1.00 87.44 385 LEU A CA 1
ATOM 3083 C C . LEU A 1 385 ? -14.165 7.022 -13.217 1.00 87.44 385 LEU A C 1
ATOM 3085 O O . LEU A 1 385 ? -13.410 7.942 -12.919 1.00 87.44 385 LEU A O 1
ATOM 3089 N N . MET A 1 386 ? -14.600 6.848 -14.467 1.00 84.88 386 MET A N 1
ATOM 3090 C CA . MET A 1 386 ? -14.352 7.814 -15.545 1.00 84.88 386 MET A CA 1
ATOM 3091 C C . MET A 1 386 ? -15.430 8.908 -15.617 1.00 84.88 386 MET A C 1
ATOM 3093 O O . MET A 1 386 ? -15.245 9.916 -16.298 1.00 84.88 386 MET A O 1
ATOM 3097 N N . GLU A 1 387 ? -16.532 8.753 -14.879 1.00 83.06 387 GLU A N 1
ATOM 3098 C CA . GLU A 1 387 ? -17.613 9.736 -14.794 1.00 83.06 387 GLU A CA 1
ATOM 3099 C C . GLU A 1 387 ? -17.205 10.975 -13.970 1.00 83.06 387 GLU A C 1
ATOM 3101 O O . GLU A 1 387 ? -16.299 10.905 -13.130 1.00 83.06 387 GLU A O 1
ATOM 3106 N N . PRO A 1 388 ? -17.853 12.141 -14.170 1.00 73.81 388 PRO A N 1
ATOM 3107 C CA . PRO A 1 388 ? -17.490 13.375 -13.469 1.00 73.81 388 PRO A CA 1
ATOM 3108 C C . PRO A 1 388 ? -17.573 13.260 -11.936 1.00 73.81 388 PRO A C 1
ATOM 3110 O O . PRO A 1 388 ? -16.678 13.762 -11.264 1.00 73.81 388 PRO A O 1
ATOM 3113 N N . ASN A 1 389 ? -18.562 12.537 -11.391 1.00 78.88 389 ASN A N 1
ATOM 3114 C CA . ASN A 1 389 ? -18.764 12.354 -9.945 1.00 78.88 389 ASN A CA 1
ATOM 3115 C C . ASN A 1 389 ? -18.744 10.864 -9.555 1.00 78.88 389 ASN A C 1
ATOM 3117 O O . ASN A 1 389 ? -19.809 10.260 -9.421 1.00 78.88 389 ASN A O 1
ATOM 3121 N N . PRO A 1 390 ? -17.560 10.258 -9.372 1.00 83.06 390 PRO A N 1
ATOM 3122 C CA . PRO A 1 390 ? -17.441 8.837 -9.070 1.00 83.06 390 PRO A CA 1
ATOM 3123 C C . PRO A 1 390 ? -17.577 8.541 -7.570 1.00 83.06 390 PRO A C 1
ATOM 3125 O O . PRO A 1 390 ? -17.364 9.401 -6.709 1.00 83.06 390 PRO A O 1
ATOM 3128 N N . GLU A 1 391 ? -17.771 7.267 -7.239 1.00 84.06 391 GLU A N 1
ATOM 3129 C CA . GLU A 1 391 ? -17.513 6.762 -5.894 1.00 84.06 391 GLU A CA 1
ATOM 3130 C C . GLU A 1 391 ? -16.035 6.353 -5.739 1.00 84.06 391 GLU A C 1
ATOM 3132 O O . GLU A 1 391 ? -15.596 5.323 -6.244 1.00 84.06 391 GLU A O 1
ATOM 3137 N N . LEU A 1 392 ? -15.246 7.145 -5.001 1.00 87.50 392 LEU A N 1
ATOM 3138 C CA . LEU A 1 392 ? -13.801 6.901 -4.827 1.00 87.50 392 LEU A CA 1
ATOM 3139 C C . LEU A 1 392 ? -13.467 5.641 -4.006 1.00 87.50 392 LEU A C 1
ATOM 3141 O O . LEU A 1 392 ? -12.318 5.207 -3.993 1.00 87.50 392 LEU A O 1
ATOM 3145 N N . ARG A 1 393 ? -14.441 5.030 -3.318 1.00 89.56 393 ARG A N 1
ATOM 3146 C CA . ARG A 1 393 ? -14.207 3.819 -2.508 1.00 89.56 393 ARG A CA 1
ATOM 3147 C C . ARG A 1 393 ? -13.695 2.664 -3.366 1.00 89.56 393 ARG A C 1
ATOM 3149 O O . ARG A 1 393 ? -12.729 2.012 -2.981 1.00 89.56 393 ARG A O 1
ATOM 3156 N N . THR A 1 394 ? -14.280 2.469 -4.547 1.00 89.94 394 THR A N 1
ATOM 3157 C CA . THR A 1 394 ? -13.886 1.420 -5.500 1.00 89.94 394 THR A CA 1
ATOM 3158 C C . THR A 1 394 ? -12.433 1.578 -5.945 1.00 89.94 394 THR A C 1
ATOM 3160 O O . THR A 1 394 ? -11.698 0.595 -6.012 1.00 89.94 394 THR A O 1
ATOM 3163 N N . LEU A 1 395 ? -11.992 2.821 -6.173 1.00 91.06 395 LEU A N 1
ATOM 3164 C CA . LEU A 1 395 ? -10.607 3.134 -6.528 1.00 91.06 395 LEU A CA 1
ATOM 3165 C C . LEU A 1 395 ? -9.638 2.688 -5.427 1.00 91.06 395 LEU A C 1
ATOM 3167 O O . LEU A 1 395 ? -8.674 1.983 -5.710 1.00 91.06 395 LEU A O 1
ATOM 3171 N N . TYR A 1 396 ? -9.911 3.046 -4.171 1.00 91.56 396 TYR A N 1
ATOM 3172 C CA . TYR A 1 396 ? -9.020 2.689 -3.069 1.00 91.56 396 TYR A CA 1
ATOM 3173 C C . TYR A 1 396 ? -9.021 1.186 -2.758 1.00 91.56 396 TYR A C 1
ATOM 3175 O O . TYR A 1 396 ? -7.976 0.637 -2.416 1.00 91.56 396 TYR A O 1
ATOM 3183 N N . ILE A 1 397 ? -10.158 0.495 -2.912 1.00 93.31 397 ILE A N 1
ATOM 3184 C CA . ILE A 1 397 ? -10.211 -0.973 -2.806 1.00 93.31 397 ILE A CA 1
ATOM 3185 C C . ILE A 1 397 ? -9.319 -1.607 -3.876 1.00 93.31 397 ILE A C 1
ATOM 3187 O O . ILE A 1 397 ? -8.536 -2.504 -3.560 1.00 93.31 397 ILE A O 1
ATOM 3191 N N . TYR A 1 398 ? -9.406 -1.135 -5.121 1.00 94.25 398 TYR A N 1
ATOM 3192 C CA . TYR A 1 398 ? -8.555 -1.615 -6.206 1.00 94.25 398 TYR A CA 1
ATOM 3193 C C . TYR A 1 398 ? -7.072 -1.328 -5.941 1.00 94.25 398 TYR A C 1
ATOM 3195 O O . TYR A 1 398 ? -6.251 -2.231 -6.089 1.00 94.25 398 TYR A O 1
ATOM 3203 N N . GLU A 1 399 ? -6.717 -0.128 -5.470 1.00 93.31 399 GLU A N 1
ATOM 3204 C CA . GLU A 1 399 ? -5.337 0.194 -5.082 1.00 93.31 399 GLU A CA 1
ATOM 3205 C C . GLU A 1 399 ? -4.822 -0.738 -3.976 1.00 93.31 399 GLU A C 1
ATOM 3207 O O . GLU A 1 399 ? -3.703 -1.240 -4.080 1.00 93.31 399 GLU A O 1
ATOM 3212 N N . SER A 1 400 ? -5.632 -1.039 -2.954 1.00 94.06 400 SER A N 1
ATOM 3213 C CA . SER A 1 400 ? -5.260 -1.995 -1.903 1.00 94.06 400 SER A CA 1
ATOM 3214 C C . SER A 1 400 ? -5.104 -3.426 -2.434 1.00 94.06 400 SER A C 1
ATOM 3216 O O . SER A 1 400 ? -4.151 -4.108 -2.057 1.00 94.06 400 SER A O 1
ATOM 3218 N N . LYS A 1 401 ? -5.994 -3.887 -3.328 1.00 95.44 401 LYS A N 1
ATOM 3219 C CA . LYS A 1 401 ? -5.882 -5.211 -3.973 1.00 95.44 401 LYS A CA 1
ATOM 3220 C C . LYS A 1 401 ? -4.609 -5.304 -4.807 1.00 95.44 401 LYS A C 1
ATOM 3222 O O . LYS A 1 401 ? -3.836 -6.242 -4.646 1.00 95.44 401 LYS A O 1
ATOM 3227 N N . MET A 1 402 ? -4.367 -4.322 -5.668 1.00 95.81 402 MET A N 1
ATOM 3228 C CA . MET A 1 402 ? -3.187 -4.305 -6.526 1.00 95.81 402 MET A CA 1
ATOM 3229 C C . MET A 1 402 ? -1.901 -4.131 -5.723 1.00 95.81 402 MET A C 1
ATOM 3231 O O . MET A 1 402 ? -0.917 -4.785 -6.041 1.00 95.81 402 MET A O 1
ATOM 3235 N N . GLY A 1 403 ? -1.903 -3.325 -4.658 1.00 94.81 403 GLY A N 1
ATOM 3236 C CA . GLY A 1 403 ? -0.771 -3.206 -3.737 1.00 94.81 403 GLY A CA 1
ATOM 3237 C C . GLY A 1 403 ? -0.387 -4.552 -3.121 1.00 94.81 403 GLY A C 1
ATOM 3238 O O . GLY A 1 403 ? 0.776 -4.948 -3.187 1.00 94.81 403 GLY A O 1
ATOM 3239 N N . LEU A 1 404 ? -1.377 -5.306 -2.632 1.00 95.31 404 LEU A N 1
ATOM 3240 C CA . LEU A 1 404 ? -1.179 -6.663 -2.121 1.00 95.31 404 LEU A CA 1
ATOM 3241 C C . LEU A 1 404 ? -0.646 -7.622 -3.200 1.00 95.31 404 LEU A C 1
ATOM 3243 O O . LEU A 1 404 ? 0.277 -8.392 -2.944 1.00 95.31 404 LEU A O 1
ATOM 3247 N N . LEU A 1 405 ? -1.202 -7.586 -4.413 1.00 96.62 405 LEU A N 1
ATOM 3248 C CA . LEU A 1 405 ? -0.752 -8.449 -5.511 1.00 96.62 405 LEU A CA 1
ATOM 3249 C C . LEU A 1 405 ? 0.670 -8.101 -5.971 1.00 96.62 405 LEU A C 1
ATOM 3251 O O . LEU A 1 405 ? 1.456 -9.007 -6.237 1.00 96.62 405 LEU A O 1
ATOM 3255 N N . ILE A 1 406 ? 1.028 -6.813 -6.010 1.00 95.88 406 ILE A N 1
ATOM 3256 C CA . ILE A 1 406 ? 2.395 -6.352 -6.286 1.00 95.88 406 ILE A CA 1
ATOM 3257 C C . ILE A 1 406 ? 3.346 -6.896 -5.216 1.00 95.88 406 ILE A C 1
ATOM 3259 O O . ILE A 1 406 ? 4.383 -7.451 -5.565 1.00 95.88 406 ILE A O 1
ATOM 3263 N N . ARG A 1 407 ? 2.971 -6.833 -3.930 1.00 94.19 407 ARG A N 1
ATOM 3264 C CA . ARG A 1 407 ? 3.761 -7.417 -2.834 1.00 94.19 407 ARG A CA 1
ATOM 3265 C C . ARG A 1 407 ? 3.985 -8.914 -3.008 1.00 94.19 407 ARG A C 1
ATOM 3267 O O . ARG A 1 407 ? 5.097 -9.393 -2.818 1.00 94.19 407 ARG A O 1
ATOM 3274 N N . VAL A 1 408 ? 2.948 -9.660 -3.383 1.00 94.88 408 VAL A N 1
ATOM 3275 C CA . VAL A 1 408 ? 3.077 -11.098 -3.666 1.00 94.88 408 VAL A CA 1
ATOM 3276 C C . VAL A 1 408 ? 4.018 -11.333 -4.857 1.00 94.88 408 VAL A C 1
ATOM 3278 O O . VAL A 1 408 ? 4.860 -12.234 -4.800 1.00 94.88 408 VAL A O 1
ATOM 3281 N N . ALA A 1 409 ? 3.924 -10.500 -5.898 1.00 94.62 409 ALA A N 1
ATOM 3282 C CA . ALA A 1 409 ? 4.748 -10.572 -7.104 1.00 94.62 409 ALA A CA 1
ATOM 3283 C C . ALA A 1 409 ? 6.234 -10.242 -6.879 1.00 94.62 409 ALA A C 1
ATOM 3285 O O . ALA A 1 409 ? 7.060 -10.654 -7.688 1.00 94.62 409 ALA A O 1
ATOM 3286 N N . GLU A 1 410 ? 6.603 -9.548 -5.798 1.00 91.12 410 GLU A N 1
ATOM 3287 C CA . GLU A 1 410 ? 8.013 -9.311 -5.443 1.00 91.12 410 GLU A CA 1
ATOM 3288 C C . GLU A 1 410 ? 8.754 -10.607 -5.064 1.00 91.12 410 GLU A C 1
ATOM 3290 O O . GLU A 1 410 ? 9.979 -10.676 -5.158 1.00 91.12 410 GLU A O 1
ATOM 3295 N N . SER A 1 411 ? 8.026 -11.652 -4.660 1.00 90.94 411 SER A N 1
ATOM 3296 C CA . SER A 1 411 ? 8.591 -12.978 -4.395 1.00 90.94 411 SER A CA 1
ATOM 3297 C C . SER A 1 411 ? 8.507 -13.876 -5.632 1.00 90.94 411 SER A C 1
ATOM 3299 O O . SER A 1 411 ? 7.494 -13.891 -6.326 1.00 90.94 411 SER A O 1
ATOM 3301 N N . THR A 1 412 ? 9.535 -14.689 -5.889 1.00 92.00 412 THR A N 1
ATOM 3302 C CA . THR A 1 412 ? 9.558 -15.629 -7.030 1.00 92.00 412 THR A CA 1
ATOM 3303 C C . THR A 1 412 ? 8.404 -16.636 -6.979 1.00 92.00 412 THR A C 1
ATOM 3305 O O . THR A 1 412 ? 7.707 -16.851 -7.968 1.00 92.00 412 THR A O 1
ATOM 3308 N N . VAL A 1 413 ? 8.162 -17.231 -5.806 1.00 92.38 413 VAL A N 1
ATOM 3309 C CA . VAL A 1 413 ? 7.076 -18.199 -5.573 1.00 92.38 413 VAL A CA 1
ATOM 3310 C C . VAL A 1 413 ? 5.705 -17.539 -5.736 1.00 92.38 413 VAL A C 1
ATOM 3312 O O . VAL A 1 413 ? 4.819 -18.104 -6.381 1.00 92.38 413 VAL A O 1
ATOM 3315 N N . GLY A 1 414 ? 5.526 -16.331 -5.193 1.00 93.00 414 GLY A N 1
ATOM 3316 C CA . GLY A 1 414 ? 4.289 -15.570 -5.339 1.00 93.00 414 GLY A CA 1
ATOM 3317 C C . GLY A 1 414 ? 4.022 -15.177 -6.784 1.00 93.00 414 GLY A C 1
ATOM 3318 O O . GLY A 1 414 ? 2.919 -15.407 -7.269 1.00 93.00 414 GLY A O 1
ATOM 3319 N N . ALA A 1 415 ? 5.031 -14.697 -7.512 1.00 94.25 415 ALA A N 1
ATOM 3320 C CA . ALA A 1 415 ? 4.909 -14.373 -8.929 1.00 94.25 415 ALA A CA 1
ATOM 3321 C C . ALA A 1 415 ? 4.493 -15.587 -9.775 1.00 94.25 415 ALA A C 1
ATOM 3323 O O . ALA A 1 415 ? 3.552 -15.488 -10.563 1.00 94.25 415 ALA A O 1
ATOM 3324 N N . HIS A 1 416 ? 5.107 -16.756 -9.557 1.00 93.62 416 HIS A N 1
ATOM 3325 C CA . HIS A 1 416 ? 4.673 -17.995 -10.211 1.00 93.62 416 HIS A CA 1
ATOM 3326 C C . HIS A 1 416 ? 3.220 -18.353 -9.872 1.00 93.62 416 HIS A C 1
ATOM 3328 O O . HIS A 1 416 ? 2.452 -18.706 -10.765 1.00 93.62 416 HIS A O 1
ATOM 3334 N N . THR A 1 417 ? 2.829 -18.228 -8.603 1.00 94.38 417 THR A N 1
ATOM 3335 C CA . THR A 1 417 ? 1.463 -18.527 -8.144 1.00 94.38 417 THR A CA 1
ATOM 3336 C C . THR A 1 417 ? 0.435 -17.591 -8.794 1.00 94.38 417 THR A C 1
ATOM 3338 O O . THR A 1 417 ? -0.620 -18.036 -9.241 1.00 94.38 417 THR A O 1
ATOM 3341 N N . LEU A 1 418 ? 0.750 -16.298 -8.908 1.00 95.81 418 LEU A N 1
ATOM 3342 C CA . LEU A 1 418 ? -0.105 -15.304 -9.560 1.00 95.81 418 LEU A CA 1
ATOM 3343 C C . LEU A 1 418 ? -0.312 -15.599 -11.052 1.00 95.81 418 LEU A C 1
ATOM 3345 O O . LEU A 1 418 ? -1.440 -15.496 -11.541 1.00 95.81 418 LEU A O 1
ATOM 3349 N N . LEU A 1 419 ? 0.750 -15.990 -11.766 1.00 93.06 419 LEU A N 1
ATOM 3350 C CA . LEU A 1 419 ? 0.652 -16.395 -13.173 1.00 93.06 419 LEU A CA 1
ATOM 3351 C C . LEU A 1 419 ? -0.171 -17.676 -13.342 1.00 93.06 419 LEU A C 1
ATOM 3353 O O . LEU A 1 419 ? -0.991 -17.752 -14.251 1.00 93.06 419 LEU A O 1
ATOM 3357 N N . GLN A 1 420 ? -0.012 -18.659 -12.450 1.00 92.75 420 GLN A N 1
ATOM 3358 C CA . GLN A 1 420 ? -0.808 -19.894 -12.473 1.00 92.75 420 GLN A CA 1
ATOM 3359 C C . GLN A 1 420 ? -2.305 -19.633 -12.274 1.00 92.75 420 GLN A C 1
ATOM 3361 O O . GLN A 1 420 ? -3.131 -20.298 -12.895 1.00 92.75 420 GLN A O 1
ATOM 3366 N N . TYR A 1 421 ? -2.663 -18.648 -11.448 1.00 94.44 421 TYR A N 1
ATOM 3367 C CA . TYR A 1 421 ? -4.051 -18.209 -11.282 1.00 94.44 421 TYR A CA 1
ATOM 3368 C C . TYR A 1 421 ? -4.549 -17.267 -12.390 1.00 94.44 421 TYR A C 1
ATOM 3370 O O . TYR A 1 421 ? -5.711 -16.862 -12.367 1.00 94.44 421 TYR A O 1
ATOM 3378 N N . GLY A 1 422 ? -3.711 -16.931 -13.376 1.00 93.06 422 GLY A N 1
ATOM 3379 C CA . GLY A 1 422 ? -4.115 -16.183 -14.564 1.00 93.06 422 GLY A CA 1
ATOM 3380 C C . GLY A 1 422 ? -4.399 -14.700 -14.315 1.00 93.06 422 GLY A C 1
ATOM 3381 O O . GLY A 1 422 ? -5.272 -14.135 -14.973 1.00 93.06 422 GLY A O 1
ATOM 3382 N N . ILE A 1 423 ? -3.682 -14.041 -13.391 1.00 95.81 423 ILE A N 1
ATOM 3383 C CA . ILE A 1 423 ? -3.900 -12.609 -13.096 1.00 95.81 423 ILE A CA 1
ATOM 3384 C C . ILE A 1 423 ? -3.817 -11.723 -14.350 1.00 95.81 423 ILE A C 1
ATOM 3386 O O . ILE A 1 423 ? -4.659 -10.848 -14.540 1.00 95.81 423 ILE A O 1
ATOM 3390 N N . LEU A 1 424 ? -2.853 -11.978 -15.241 1.00 93.81 424 LEU A N 1
ATOM 3391 C CA . LEU A 1 424 ? -2.668 -11.195 -16.466 1.00 93.81 424 LEU A CA 1
ATOM 3392 C C . LEU A 1 424 ? -3.811 -11.414 -17.461 1.00 93.81 424 LEU A C 1
ATOM 3394 O O . LEU A 1 424 ? -4.248 -10.461 -18.095 1.00 93.81 424 LEU A O 1
ATOM 3398 N N . GLN A 1 425 ? -4.370 -12.626 -17.525 1.00 92.94 425 GLN A N 1
ATOM 3399 C CA . GLN A 1 425 ? -5.555 -12.913 -18.334 1.00 92.94 425 GLN A CA 1
ATOM 3400 C C . GLN A 1 425 ? -6.789 -12.155 -17.818 1.00 92.94 425 GLN A C 1
ATOM 3402 O O . GLN A 1 425 ? -7.584 -11.648 -18.611 1.00 92.94 425 GLN A O 1
ATOM 3407 N N . ARG A 1 426 ? -6.951 -12.043 -16.490 1.00 94.62 426 ARG A N 1
ATOM 3408 C CA . ARG A 1 426 ? -8.048 -11.262 -15.892 1.00 94.62 426 ARG A CA 1
ATOM 3409 C C . ARG A 1 426 ? -7.892 -9.773 -16.152 1.00 94.62 426 ARG A C 1
ATOM 3411 O O . ARG A 1 426 ? -8.872 -9.142 -16.530 1.00 94.62 426 ARG A O 1
ATOM 3418 N N . LEU A 1 427 ? -6.678 -9.238 -16.026 1.00 94.38 427 LEU A N 1
ATOM 3419 C CA . LEU A 1 427 ? -6.396 -7.839 -16.358 1.00 94.38 427 LEU A CA 1
ATOM 3420 C C . LEU A 1 427 ? -6.599 -7.547 -17.847 1.00 94.38 427 LEU A C 1
ATOM 3422 O O . LEU A 1 427 ? -7.218 -6.542 -18.163 1.00 94.38 427 LEU A O 1
ATOM 3426 N N . ALA A 1 428 ? -6.182 -8.450 -18.740 1.00 92.62 428 ALA A N 1
ATOM 3427 C CA . ALA A 1 428 ? -6.402 -8.327 -20.184 1.00 92.62 428 ALA A CA 1
ATOM 3428 C C . ALA A 1 428 ? -7.892 -8.330 -20.574 1.00 92.62 428 ALA A C 1
ATOM 3430 O O . ALA A 1 428 ? -8.260 -7.845 -21.638 1.00 92.62 428 ALA A O 1
ATOM 3431 N N . SER A 1 429 ? -8.755 -8.886 -19.717 1.00 93.31 429 SER A N 1
ATOM 3432 C CA . SER A 1 429 ? -10.208 -8.908 -19.918 1.00 93.31 429 SER A CA 1
ATOM 3433 C C . SER A 1 429 ? -10.918 -7.667 -19.352 1.00 93.31 429 SER A C 1
ATOM 3435 O O . SER A 1 429 ? -12.128 -7.538 -19.530 1.00 93.31 429 SER A O 1
ATOM 3437 N N . CYS A 1 430 ? -10.212 -6.783 -18.636 1.00 94.25 430 CYS A N 1
ATOM 3438 C CA . CYS A 1 430 ? -10.800 -5.601 -18.004 1.00 94.25 430 CYS A CA 1
ATOM 3439 C C . CYS A 1 430 ? -10.920 -4.447 -19.003 1.00 94.25 430 CYS A C 1
ATOM 3441 O O . CYS A 1 430 ? -9.922 -3.966 -19.533 1.00 94.25 430 CYS A O 1
ATOM 3443 N N . VAL A 1 431 ? -12.133 -3.940 -19.209 1.00 92.69 431 VAL A N 1
ATOM 3444 C CA . VAL A 1 431 ? -12.406 -2.889 -20.200 1.00 92.69 431 VAL A CA 1
ATOM 3445 C C . VAL A 1 431 ? -12.015 -1.504 -19.674 1.00 92.69 431 VAL A C 1
ATOM 3447 O O . VAL A 1 431 ? -11.762 -0.593 -20.464 1.00 92.69 431 VAL A O 1
ATOM 3450 N N . PHE A 1 432 ? -11.909 -1.309 -18.351 1.00 91.56 432 PHE A N 1
ATOM 3451 C CA . PHE A 1 432 ? -11.577 0.010 -17.791 1.00 91.56 432 PHE A CA 1
ATOM 3452 C C . PHE A 1 432 ? -10.224 0.564 -18.280 1.00 91.56 432 PHE A C 1
ATOM 3454 O O . PHE A 1 432 ? -10.050 1.784 -18.314 1.00 91.56 432 PHE A O 1
ATOM 3461 N N . PHE A 1 433 ? -9.271 -0.293 -18.676 1.00 90.75 433 PHE A N 1
ATOM 3462 C CA . PHE A 1 433 ? -7.986 0.149 -19.228 1.00 90.75 433 PHE A CA 1
ATOM 3463 C C . PHE A 1 433 ? -8.149 0.882 -20.565 1.00 90.75 433 PHE A C 1
ATOM 3465 O O . PHE A 1 433 ? -7.403 1.830 -20.823 1.00 90.75 433 PHE A O 1
ATOM 3472 N N . ASP A 1 434 ? -9.149 0.515 -21.368 1.00 91.06 434 ASP A N 1
ATOM 3473 C CA . ASP A 1 434 ? -9.395 1.084 -22.698 1.00 91.06 434 ASP A CA 1
ATOM 3474 C C . ASP A 1 434 ? -10.161 2.416 -22.649 1.00 91.06 434 ASP A C 1
ATOM 3476 O O . ASP A 1 434 ? -10.181 3.171 -23.622 1.00 91.06 434 ASP A O 1
ATOM 3480 N N . LEU A 1 435 ? -10.734 2.769 -21.494 1.00 88.56 435 LEU A N 1
ATOM 3481 C CA . LEU A 1 435 ? -11.503 4.001 -21.280 1.00 88.56 435 LEU A CA 1
ATOM 3482 C C . LEU A 1 435 ? -10.621 5.228 -20.999 1.00 88.56 435 LEU A C 1
ATOM 3484 O O . LEU A 1 435 ? -10.962 6.072 -20.168 1.00 88.56 435 LEU A O 1
ATOM 3488 N N . ARG A 1 436 ? -9.479 5.350 -21.687 1.00 86.06 436 ARG A N 1
ATOM 3489 C CA . ARG A 1 436 ? -8.572 6.497 -21.534 1.00 86.06 436 ARG A CA 1
ATOM 3490 C C . ARG A 1 436 ? -9.331 7.806 -21.827 1.00 86.06 436 ARG A C 1
ATOM 3492 O O . ARG A 1 436 ? -9.786 7.991 -22.959 1.00 86.06 436 ARG A O 1
ATOM 3499 N N . PRO A 1 437 ? -9.427 8.753 -20.873 1.00 82.31 437 PRO A N 1
ATOM 3500 C CA . PRO A 1 437 ? -10.078 10.033 -21.128 1.00 82.31 437 PRO A CA 1
ATOM 3501 C C . PRO A 1 437 ? -9.385 10.815 -22.251 1.00 82.31 437 PRO A C 1
ATOM 3503 O O . PRO A 1 437 ? -8.153 10.883 -22.316 1.00 82.31 437 PRO A O 1
ATOM 3506 N N . ASN A 1 438 ? -10.177 11.445 -23.125 1.00 69.38 438 ASN A N 1
ATOM 3507 C CA . ASN A 1 438 ? -9.648 12.325 -24.163 1.00 69.38 438 ASN A CA 1
ATOM 3508 C C . ASN A 1 438 ? -8.948 13.528 -23.525 1.00 69.38 438 ASN A C 1
ATOM 3510 O O . ASN A 1 438 ? -9.476 14.166 -22.615 1.00 69.38 438 ASN A O 1
ATOM 3514 N N . PHE A 1 439 ? -7.757 13.846 -24.027 1.00 59.88 439 PHE A N 1
ATOM 3515 C CA . PHE A 1 439 ? -6.983 14.986 -23.558 1.00 59.88 439 PHE A CA 1
ATOM 3516 C C . PHE A 1 439 ? -7.647 16.287 -24.017 1.00 59.88 439 PHE A C 1
ATOM 3518 O O . PHE A 1 439 ? -7.442 16.720 -25.154 1.00 59.88 439 PHE A O 1
ATOM 3525 N N . ASP A 1 440 ? -8.450 16.906 -23.155 1.00 47.25 440 ASP A N 1
ATOM 3526 C CA . ASP A 1 440 ? -9.012 18.214 -23.457 1.00 47.25 440 ASP A CA 1
ATOM 3527 C C . ASP A 1 440 ? -7.943 19.284 -23.190 1.00 47.25 440 ASP A C 1
ATOM 3529 O O . ASP A 1 440 ? -7.556 19.559 -22.055 1.00 47.25 440 ASP A O 1
ATOM 3533 N N . ARG A 1 441 ? -7.410 19.879 -24.266 1.00 47.41 441 ARG A N 1
ATOM 3534 C CA . ARG A 1 441 ? -6.397 20.957 -24.210 1.00 47.41 441 ARG A CA 1
ATOM 3535 C C . ARG A 1 441 ? -6.877 22.190 -23.428 1.00 47.41 441 ARG A C 1
ATOM 3537 O O . ARG A 1 441 ? -6.075 23.062 -23.109 1.00 47.41 441 ARG A O 1
ATOM 3544 N N . SER A 1 442 ? -8.175 22.278 -23.148 1.00 42.38 442 SER A N 1
ATOM 3545 C CA . SER A 1 442 ? -8.820 23.341 -22.379 1.00 42.38 442 SER A CA 1
ATOM 3546 C C . SER A 1 442 ? -8.384 23.372 -20.904 1.00 42.38 442 SER A C 1
ATOM 3548 O O . SER A 1 442 ? -8.370 24.449 -20.311 1.00 42.38 442 SER A O 1
ATOM 3550 N N . SER A 1 443 ? -7.964 22.237 -20.331 1.00 45.66 443 SER A N 1
ATOM 3551 C CA . SER A 1 443 ? -7.606 22.117 -18.907 1.00 45.66 443 SER A CA 1
ATOM 3552 C C . SER A 1 443 ? -6.172 22.564 -18.573 1.00 45.66 443 SER A C 1
ATOM 3554 O O . SER A 1 443 ? -5.847 22.757 -17.406 1.00 45.66 443 SER A O 1
ATOM 3556 N N . GLU A 1 444 ? -5.298 22.775 -19.567 1.00 44.41 444 GLU A N 1
ATOM 3557 C CA . GLU A 1 444 ? -3.907 23.218 -19.329 1.00 44.41 444 GLU A CA 1
ATOM 3558 C C . GLU A 1 444 ? -3.800 24.696 -18.912 1.00 44.41 444 GLU A C 1
ATOM 3560 O O . GLU A 1 444 ? -2.801 25.100 -18.320 1.00 44.41 444 GLU A O 1
ATOM 3565 N N . ASN A 1 445 ? -4.830 25.515 -19.150 1.00 39.28 445 ASN A N 1
ATOM 3566 C CA . ASN A 1 445 ? -4.831 26.910 -18.694 1.00 39.28 445 ASN A CA 1
ATOM 3567 C C . ASN A 1 445 ? -5.208 27.072 -17.207 1.00 39.28 445 ASN A C 1
ATOM 3569 O O . ASN A 1 445 ? -5.163 28.190 -16.695 1.00 39.28 445 ASN A O 1
ATOM 3573 N N . THR A 1 446 ? -5.507 25.974 -16.503 1.00 40.59 446 THR A N 1
ATOM 3574 C CA . THR A 1 446 ? -5.897 25.957 -15.080 1.00 40.59 446 THR A CA 1
ATOM 3575 C C . THR A 1 446 ? -4.786 25.399 -14.172 1.00 40.59 446 THR A C 1
ATOM 3577 O O . THR A 1 446 ? -5.019 25.032 -13.029 1.00 40.59 446 THR A O 1
ATOM 3580 N N . ILE A 1 447 ? -3.521 25.391 -14.617 1.00 45.72 447 ILE A N 1
ATOM 3581 C CA . ILE A 1 447 ? -2.353 24.915 -13.828 1.00 45.72 447 ILE A CA 1
ATOM 3582 C C . ILE A 1 447 ? -2.071 25.775 -12.563 1.00 45.72 447 ILE A C 1
ATOM 3584 O O . ILE A 1 447 ? -1.135 25.513 -11.800 1.00 45.72 447 ILE A O 1
ATOM 3588 N N . LEU A 1 448 ? -2.875 26.811 -12.308 1.00 44.16 448 LEU A N 1
ATOM 3589 C CA . LEU A 1 448 ? -2.685 27.747 -11.200 1.00 44.16 448 LEU A CA 1
ATOM 3590 C C . LEU A 1 448 ? -3.781 27.711 -10.119 1.00 44.16 448 LEU A C 1
ATOM 3592 O O . LEU A 1 448 ? -3.664 28.494 -9.180 1.00 44.16 448 LEU A O 1
ATOM 3596 N N . THR A 1 449 ? -4.798 26.838 -10.194 1.00 40.31 449 THR A N 1
ATOM 3597 C CA . THR A 1 449 ? -5.897 26.829 -9.193 1.00 40.31 449 THR A CA 1
ATOM 3598 C C . THR A 1 449 ? -6.416 25.453 -8.739 1.00 40.31 449 THR A C 1
ATOM 3600 O O . THR A 1 449 ? -7.369 25.419 -7.972 1.00 40.31 449 THR A O 1
ATOM 3603 N N . ASP A 1 450 ? -5.815 24.333 -9.151 1.00 43.81 450 ASP A N 1
ATOM 3604 C CA . ASP A 1 450 ? -6.409 22.988 -8.959 1.00 43.81 450 ASP A CA 1
ATOM 3605 C C . ASP A 1 450 ? -6.089 22.267 -7.632 1.00 43.81 450 ASP A C 1
ATOM 3607 O O . ASP A 1 450 ? -6.552 21.148 -7.430 1.00 43.81 450 ASP A O 1
ATOM 3611 N N . ASP A 1 451 ? -5.353 22.870 -6.692 1.00 44.88 451 ASP A N 1
ATOM 3612 C CA . ASP A 1 451 ? -5.092 22.217 -5.391 1.00 44.88 451 ASP A CA 1
ATOM 3613 C C . ASP A 1 451 ? -6.318 22.227 -4.440 1.00 44.88 451 ASP A C 1
ATOM 3615 O O . ASP A 1 451 ? -6.272 21.605 -3.380 1.00 44.88 451 ASP A O 1
ATOM 3619 N N . ASP A 1 452 ? -7.429 22.874 -4.826 1.00 44.31 452 ASP A N 1
ATOM 3620 C CA . ASP A 1 452 ? -8.664 22.968 -4.024 1.00 44.31 452 ASP A CA 1
ATOM 3621 C C . ASP A 1 452 ? -9.814 22.046 -4.499 1.00 44.31 452 ASP A C 1
ATOM 3623 O O . ASP A 1 452 ? -10.870 22.002 -3.856 1.00 44.31 452 ASP A O 1
ATOM 3627 N N . GLU A 1 453 ? -9.657 21.267 -5.581 1.00 54.09 453 GLU A N 1
ATOM 3628 C CA . GLU A 1 453 ? -10.682 20.288 -5.977 1.00 54.09 453 GLU A CA 1
ATOM 3629 C C . GLU A 1 453 ? -10.522 18.971 -5.196 1.00 54.09 453 GLU A C 1
ATOM 3631 O O . GLU A 1 453 ? -9.627 18.163 -5.430 1.00 54.09 453 GLU A O 1
ATOM 3636 N N . PHE A 1 454 ? -11.443 18.730 -4.257 1.00 63.31 454 PHE A N 1
ATOM 3637 C CA . PHE A 1 454 ? -11.504 17.528 -3.408 1.00 63.31 454 PHE A CA 1
ATOM 3638 C C . PHE A 1 454 ? -11.563 16.197 -4.194 1.00 63.31 454 PHE A C 1
ATOM 3640 O O . PHE A 1 454 ? -11.318 15.132 -3.626 1.00 63.31 454 PHE A O 1
ATOM 3647 N N . ILE A 1 455 ? -11.894 16.233 -5.492 1.00 72.19 455 ILE A N 1
ATOM 3648 C CA . ILE A 1 455 ? -12.027 15.058 -6.360 1.00 72.19 455 ILE A CA 1
ATOM 3649 C C . ILE A 1 455 ? -10.942 15.112 -7.446 1.00 72.19 455 ILE A C 1
ATOM 3651 O O . ILE A 1 455 ? -10.948 16.040 -8.251 1.00 72.19 455 ILE A O 1
ATOM 3655 N N . PRO A 1 456 ? -10.052 14.103 -7.546 1.00 80.06 456 PRO A N 1
ATOM 3656 C CA . PRO A 1 456 ? -9.053 14.058 -8.608 1.00 80.06 456 PRO A CA 1
ATOM 3657 C C . PRO A 1 456 ? -9.689 14.046 -10.006 1.00 80.06 456 PRO A C 1
ATOM 3659 O O . PRO A 1 456 ? -10.723 13.403 -10.237 1.00 80.06 456 PRO A O 1
ATOM 3662 N N . SER A 1 457 ? -9.025 14.685 -10.973 1.00 83.62 457 SER A N 1
ATOM 3663 C CA . SER A 1 457 ? -9.479 14.696 -12.369 1.00 83.62 457 SER A CA 1
ATOM 3664 C C . SER A 1 457 ? -9.640 13.271 -12.937 1.00 83.62 457 SER A C 1
ATOM 3666 O O . SER A 1 457 ? -8.925 12.353 -12.513 1.00 83.62 457 SER A O 1
ATOM 3668 N N . PRO A 1 458 ? -10.539 13.045 -13.918 1.00 84.62 458 PRO A N 1
ATOM 3669 C CA . PRO A 1 458 ? -10.736 11.722 -14.524 1.00 84.62 458 PRO A CA 1
ATOM 3670 C C . PRO A 1 458 ? -9.432 11.097 -15.042 1.00 84.62 458 PRO A C 1
ATOM 3672 O O . PRO A 1 458 ? -9.187 9.908 -14.857 1.00 84.62 458 PRO A O 1
ATOM 3675 N N . MET A 1 459 ? -8.536 11.914 -15.609 1.00 85.44 459 MET A N 1
ATOM 3676 C CA . MET A 1 459 ? -7.221 11.459 -16.071 1.00 85.44 459 MET A CA 1
ATOM 3677 C C . MET A 1 459 ? -6.300 11.033 -14.916 1.00 85.44 459 MET A C 1
ATOM 3679 O O . MET A 1 459 ? -5.532 10.083 -15.062 1.00 85.44 459 MET A O 1
ATOM 3683 N N . ALA A 1 460 ? -6.347 11.716 -13.767 1.00 85.50 460 ALA A N 1
ATOM 3684 C CA . ALA A 1 460 ? -5.566 11.328 -12.592 1.00 85.50 460 ALA A CA 1
ATOM 3685 C C . ALA A 1 460 ? -6.042 9.980 -12.024 1.00 85.50 460 ALA A C 1
ATOM 3687 O O . ALA A 1 460 ? -5.210 9.111 -11.761 1.00 85.50 460 ALA A O 1
ATOM 3688 N N . ARG A 1 461 ? -7.364 9.777 -11.938 1.00 88.31 461 ARG A N 1
ATOM 3689 C CA . ARG A 1 461 ? -7.981 8.501 -11.530 1.00 88.31 461 ARG A CA 1
ATOM 3690 C C . ARG A 1 461 ? -7.615 7.362 -12.480 1.00 88.31 461 ARG A C 1
ATOM 3692 O O . ARG A 1 461 ? -7.160 6.314 -12.036 1.00 88.31 461 ARG A O 1
ATOM 3699 N N . TYR A 1 462 ? -7.735 7.588 -13.789 1.00 90.88 462 TYR A N 1
ATOM 3700 C CA . TYR A 1 462 ? -7.334 6.615 -14.810 1.00 90.88 462 TYR A CA 1
ATOM 3701 C C . TYR A 1 462 ? -5.866 6.196 -14.657 1.00 90.88 462 TYR A C 1
ATOM 3703 O O . TYR A 1 462 ? -5.542 5.009 -14.656 1.00 90.88 462 TYR A O 1
ATOM 3711 N N . ARG A 1 463 ? -4.964 7.168 -14.461 1.00 89.56 463 ARG A N 1
ATOM 3712 C CA . ARG A 1 463 ? -3.535 6.891 -14.260 1.00 89.56 463 ARG A CA 1
ATOM 3713 C C . ARG A 1 463 ? -3.267 6.065 -13.006 1.00 89.56 463 ARG A C 1
ATOM 3715 O O . ARG A 1 463 ? -2.401 5.202 -13.060 1.00 89.56 463 ARG A O 1
ATOM 3722 N N . GLN A 1 464 ? -3.991 6.281 -11.908 1.00 90.56 464 GLN A N 1
ATOM 3723 C CA . GLN A 1 464 ? -3.862 5.441 -10.709 1.00 90.56 464 GLN A CA 1
ATOM 3724 C C . GLN A 1 464 ? -4.187 3.972 -11.013 1.00 90.56 464 GLN A C 1
ATOM 3726 O O . GLN A 1 464 ? -3.411 3.089 -10.641 1.00 90.56 464 GLN A O 1
ATOM 3731 N N . LEU A 1 465 ? -5.261 3.718 -11.770 1.00 93.00 465 LEU A N 1
ATOM 3732 C CA . LEU A 1 465 ? -5.639 2.366 -12.192 1.00 93.00 465 LEU A CA 1
ATOM 3733 C C . LEU A 1 465 ? -4.574 1.726 -13.096 1.00 93.00 465 LEU A C 1
ATOM 3735 O O . LEU A 1 465 ? -4.132 0.598 -12.847 1.00 93.00 465 LEU A O 1
ATOM 3739 N N . LEU A 1 466 ? -4.128 2.472 -14.112 1.00 93.19 466 LEU A N 1
ATOM 3740 C CA . LEU A 1 466 ? -3.127 2.023 -15.079 1.00 93.19 466 LEU A CA 1
ATOM 3741 C C . LEU A 1 466 ? -1.775 1.737 -14.414 1.00 93.19 466 LEU A C 1
ATOM 3743 O O . LEU A 1 466 ? -1.157 0.704 -14.671 1.00 93.19 466 LEU A O 1
ATOM 3747 N N . PHE A 1 467 ? -1.318 2.621 -13.524 1.00 93.81 467 PHE A N 1
ATOM 3748 C CA . PHE A 1 467 ? -0.033 2.464 -12.841 1.00 93.81 467 PHE A CA 1
ATOM 3749 C C . PHE A 1 467 ? -0.003 1.221 -11.964 1.00 93.81 467 PHE A C 1
ATOM 3751 O O . PHE A 1 467 ? 1.035 0.569 -11.894 1.00 93.81 467 PHE A O 1
ATOM 3758 N N . ALA A 1 468 ? -1.114 0.870 -11.318 1.00 94.31 468 ALA A N 1
ATOM 3759 C CA . ALA A 1 468 ? -1.192 -0.347 -10.524 1.00 94.31 468 ALA A CA 1
ATOM 3760 C C . ALA A 1 468 ? -1.016 -1.608 -11.395 1.00 94.31 468 ALA A C 1
ATOM 3762 O O . ALA A 1 468 ? -0.231 -2.488 -11.044 1.00 94.31 468 ALA A O 1
ATOM 3763 N N . GLY A 1 469 ? -1.670 -1.660 -12.564 1.00 94.75 469 GLY A N 1
ATOM 3764 C CA . GLY A 1 469 ? -1.528 -2.765 -13.523 1.00 94.75 469 GLY A CA 1
ATOM 3765 C C . GLY A 1 469 ? -0.110 -2.893 -14.087 1.00 94.75 469 GLY A C 1
ATOM 3766 O O . GLY A 1 469 ? 0.475 -3.977 -14.083 1.00 94.75 469 GLY A O 1
ATOM 3767 N N . LEU A 1 470 ? 0.489 -1.773 -14.504 1.00 94.44 470 LEU A N 1
ATOM 3768 C CA . LEU A 1 470 ? 1.847 -1.761 -15.059 1.00 94.44 470 LEU A CA 1
ATOM 3769 C C . LEU A 1 470 ? 2.914 -2.107 -14.010 1.00 94.44 470 LEU A C 1
ATOM 3771 O O . LEU A 1 470 ? 3.830 -2.873 -14.304 1.00 94.44 470 LEU A O 1
ATOM 3775 N N . LYS A 1 471 ? 2.784 -1.605 -12.773 1.00 94.94 471 LYS A N 1
ATOM 3776 C CA . LYS A 1 471 ? 3.696 -1.954 -11.669 1.00 94.94 471 LYS A CA 1
ATOM 3777 C C . LYS A 1 471 ? 3.626 -3.434 -11.310 1.00 94.94 471 LYS A C 1
ATOM 3779 O O . LYS A 1 471 ? 4.660 -4.019 -11.005 1.00 94.94 471 LYS A O 1
ATOM 3784 N N . LEU A 1 472 ? 2.444 -4.050 -11.379 1.00 95.75 472 LEU A N 1
ATOM 3785 C CA . LEU A 1 472 ? 2.310 -5.496 -11.201 1.00 95.75 472 LEU A CA 1
ATOM 3786 C C . LEU A 1 472 ? 3.064 -6.261 -12.294 1.00 95.75 472 LEU A C 1
ATOM 3788 O O . LEU A 1 472 ? 3.833 -7.163 -11.974 1.00 95.75 472 LEU A O 1
ATOM 3792 N N . CYS A 1 473 ? 2.908 -5.871 -13.564 1.00 94.44 473 CYS A N 1
ATOM 3793 C CA . CYS A 1 473 ? 3.652 -6.479 -14.672 1.00 94.44 473 CYS A CA 1
ATOM 3794 C C . CYS A 1 473 ? 5.170 -6.341 -14.475 1.00 94.44 473 CYS A C 1
ATOM 3796 O O . CYS A 1 473 ? 5.912 -7.308 -14.639 1.00 94.44 473 CYS A O 1
ATOM 3798 N N . GLN A 1 474 ? 5.632 -5.157 -14.064 1.00 91.75 474 GLN A N 1
ATOM 3799 C CA . GLN A 1 474 ? 7.041 -4.910 -13.762 1.00 91.75 474 GLN A CA 1
ATOM 3800 C C . GLN A 1 474 ? 7.541 -5.788 -12.604 1.00 91.75 474 GLN A C 1
ATOM 3802 O O . GLN A 1 474 ? 8.614 -6.379 -12.718 1.00 91.75 474 GLN A O 1
ATOM 3807 N N . ALA A 1 475 ? 6.773 -5.911 -11.517 1.00 93.19 475 ALA A N 1
ATOM 3808 C CA . ALA A 1 475 ? 7.126 -6.750 -10.371 1.00 93.19 475 ALA A CA 1
ATOM 3809 C C . ALA A 1 475 ? 7.228 -8.235 -10.753 1.00 93.19 475 ALA A C 1
ATOM 3811 O O . ALA A 1 475 ? 8.225 -8.871 -10.418 1.00 93.19 475 ALA A O 1
ATOM 3812 N N . LEU A 1 476 ? 6.261 -8.757 -11.521 1.00 93.81 476 LEU A N 1
ATOM 3813 C CA . LEU A 1 476 ? 6.268 -10.135 -12.029 1.00 93.81 476 LEU A CA 1
ATOM 3814 C C . LEU A 1 476 ? 7.507 -10.426 -12.887 1.00 93.81 476 LEU A C 1
ATOM 3816 O O . LEU A 1 476 ? 8.176 -11.438 -12.691 1.00 93.81 476 LEU A O 1
ATOM 3820 N N . MET A 1 477 ? 7.840 -9.531 -13.821 1.00 90.81 477 MET A N 1
ATOM 3821 C CA . MET A 1 477 ? 9.001 -9.722 -14.695 1.00 90.81 477 MET A CA 1
ATOM 3822 C C . MET A 1 477 ? 10.330 -9.557 -13.957 1.00 90.81 477 MET A C 1
ATOM 3824 O O . MET A 1 477 ? 11.301 -10.239 -14.275 1.00 90.81 477 MET A O 1
ATOM 3828 N N . THR A 1 478 ? 10.386 -8.672 -12.961 1.00 90.06 478 THR A N 1
ATOM 3829 C CA . THR A 1 478 ? 11.607 -8.445 -12.176 1.00 90.06 478 THR A CA 1
ATOM 3830 C C . THR A 1 478 ? 11.903 -9.625 -11.250 1.00 90.06 478 THR A C 1
ATOM 3832 O O . THR A 1 478 ? 13.066 -9.988 -11.090 1.00 90.06 478 THR A O 1
ATOM 3835 N N . SER A 1 479 ? 10.879 -10.252 -10.661 1.00 90.56 479 SER A N 1
ATOM 3836 C CA . SER A 1 479 ? 11.064 -11.400 -9.767 1.00 90.56 479 SER A CA 1
ATOM 3837 C C . SER A 1 479 ? 11.334 -12.706 -10.515 1.00 90.56 479 SER A C 1
ATOM 3839 O O . SER A 1 479 ? 12.196 -13.472 -10.092 1.00 90.56 479 SER A O 1
ATOM 3841 N N . LEU A 1 480 ? 10.646 -12.964 -11.631 1.00 88.75 480 LEU A N 1
ATOM 3842 C CA . LEU A 1 480 ? 10.833 -14.179 -12.438 1.00 88.75 480 LEU A CA 1
ATOM 3843 C C . LEU A 1 480 ? 12.025 -14.092 -13.399 1.00 88.75 480 LEU A C 1
ATOM 3845 O O . LEU A 1 480 ? 12.536 -15.121 -13.843 1.00 88.75 480 LEU A O 1
ATOM 3849 N N . GLY A 1 481 ? 12.469 -12.873 -13.704 1.00 82.88 481 GLY A N 1
ATOM 3850 C CA . GLY A 1 481 ? 13.530 -12.590 -14.657 1.00 82.88 481 GLY A CA 1
ATOM 3851 C C . GLY A 1 481 ? 13.066 -12.634 -16.117 1.00 82.88 481 GLY A C 1
ATOM 3852 O O . GLY A 1 481 ? 12.076 -13.266 -16.482 1.00 82.88 481 GLY A O 1
ATOM 3853 N N . VAL A 1 482 ? 13.854 -11.989 -16.981 1.00 76.94 482 VAL A N 1
ATOM 3854 C CA . VAL A 1 482 ? 13.630 -11.896 -18.440 1.00 76.94 482 VAL A CA 1
ATOM 3855 C C . VAL A 1 482 ? 13.839 -13.250 -19.147 1.00 76.94 482 VAL A C 1
ATOM 3857 O O . VAL A 1 482 ? 13.571 -13.402 -20.330 1.00 76.94 482 VAL A O 1
ATOM 3860 N N . GLU A 1 483 ? 14.312 -14.281 -18.448 1.00 76.19 483 GLU A N 1
ATOM 3861 C CA . GLU A 1 483 ? 14.465 -15.623 -19.027 1.00 76.19 483 GLU A CA 1
ATOM 3862 C C . GLU A 1 483 ? 13.146 -16.406 -19.065 1.00 76.19 483 GLU A C 1
ATOM 3864 O O . GLU A 1 483 ? 13.000 -17.328 -19.872 1.00 76.19 483 GLU A O 1
ATOM 3869 N N . ASN A 1 484 ? 12.173 -16.037 -18.226 1.00 84.44 484 ASN A N 1
ATOM 3870 C CA . ASN A 1 484 ? 10.891 -16.721 -18.156 1.00 84.44 484 ASN A CA 1
ATOM 3871 C C . ASN A 1 484 ? 9.986 -16.310 -19.332 1.00 84.44 484 ASN A C 1
ATOM 3873 O O . ASN A 1 484 ? 9.355 -15.250 -19.325 1.00 84.44 484 ASN A O 1
ATOM 3877 N N . GLN A 1 485 ? 9.935 -17.166 -20.355 1.00 82.31 485 GLN A N 1
ATOM 3878 C CA . GLN A 1 485 ? 9.174 -16.925 -21.584 1.00 82.31 485 GLN A CA 1
ATOM 3879 C C . GLN A 1 485 ? 7.666 -16.860 -21.335 1.00 82.31 485 GLN A C 1
ATOM 3881 O O . GLN A 1 485 ? 7.005 -15.981 -21.878 1.00 82.31 485 GLN A O 1
ATOM 3886 N N . ASP A 1 486 ? 7.127 -17.723 -20.470 1.00 84.44 486 ASP A N 1
ATOM 3887 C CA . ASP A 1 486 ? 5.690 -17.753 -20.176 1.00 84.44 486 ASP A CA 1
ATOM 3888 C C . ASP A 1 486 ? 5.223 -16.440 -19.540 1.00 84.44 486 ASP A C 1
ATOM 3890 O O . ASP A 1 486 ? 4.176 -15.903 -19.904 1.00 84.44 486 ASP A O 1
ATOM 3894 N N . ALA A 1 487 ? 6.024 -15.893 -18.620 1.00 87.81 487 ALA A N 1
ATOM 3895 C CA . ALA A 1 487 ? 5.748 -14.606 -17.992 1.00 87.81 487 ALA A CA 1
ATOM 3896 C C . ALA A 1 487 ? 5.763 -13.465 -19.021 1.00 87.81 487 ALA A C 1
ATOM 3898 O O . ALA A 1 487 ? 4.819 -12.676 -19.077 1.00 87.81 487 ALA A O 1
ATOM 3899 N N . GLY A 1 488 ? 6.793 -13.412 -19.874 1.00 87.31 488 GLY A N 1
ATOM 3900 C CA . GLY A 1 488 ? 6.890 -12.402 -20.931 1.00 87.31 488 GLY A CA 1
ATOM 3901 C C . GLY A 1 488 ? 5.736 -12.481 -21.930 1.00 87.31 488 GLY A C 1
ATOM 3902 O O . GLY A 1 488 ? 5.116 -11.461 -22.221 1.00 87.31 488 GLY A O 1
ATOM 3903 N N . ASN A 1 489 ? 5.362 -13.686 -22.366 1.00 86.75 489 ASN A N 1
ATOM 3904 C CA . ASN A 1 489 ? 4.246 -13.905 -23.287 1.00 86.75 489 ASN A CA 1
ATOM 3905 C C . ASN A 1 489 ? 2.904 -13.463 -22.692 1.00 86.75 489 ASN A C 1
ATOM 3907 O O . ASN A 1 489 ? 2.137 -12.780 -23.368 1.00 86.75 489 ASN A O 1
ATOM 3911 N N . GLN A 1 490 ? 2.625 -13.779 -21.424 1.00 89.62 490 GLN A N 1
ATOM 3912 C CA . GLN A 1 490 ? 1.394 -13.321 -20.771 1.00 89.62 490 GLN A CA 1
ATOM 3913 C C . GLN A 1 490 ? 1.355 -11.794 -20.604 1.00 89.62 490 GLN A C 1
ATOM 3915 O O . GLN A 1 490 ? 0.298 -11.181 -20.765 1.00 89.62 490 GLN A O 1
ATOM 3920 N N . VAL A 1 491 ? 2.495 -11.157 -20.315 1.00 91.31 491 VAL A N 1
ATOM 3921 C CA . VAL A 1 491 ? 2.577 -9.689 -20.255 1.00 91.31 491 VAL A CA 1
ATOM 3922 C C . VAL A 1 491 ? 2.372 -9.084 -21.646 1.00 91.31 491 VAL A C 1
ATOM 3924 O O . VAL A 1 491 ? 1.627 -8.113 -21.779 1.00 91.31 491 VAL A O 1
ATOM 3927 N N . LEU A 1 492 ? 2.955 -9.671 -22.696 1.00 88.12 492 LEU A N 1
ATOM 3928 C CA . LEU A 1 492 ? 2.731 -9.228 -24.073 1.00 88.12 492 LEU A CA 1
ATOM 3929 C C . LEU A 1 492 ? 1.262 -9.375 -24.490 1.00 88.12 492 LEU A C 1
ATOM 3931 O O . LEU A 1 492 ? 0.717 -8.452 -25.092 1.00 88.12 492 LEU A O 1
ATOM 3935 N N . GLN A 1 493 ? 0.596 -10.471 -24.121 1.00 88.62 493 GLN A N 1
ATOM 3936 C CA . GLN A 1 493 ? -0.841 -10.663 -24.351 1.00 88.62 493 GLN A CA 1
ATOM 3937 C C . GLN A 1 493 ? -1.681 -9.582 -23.660 1.00 88.62 493 GLN A C 1
ATOM 3939 O O . GLN A 1 493 ? -2.579 -9.021 -24.284 1.00 88.62 493 GLN A O 1
ATOM 3944 N N . PHE A 1 494 ? -1.353 -9.220 -22.415 1.00 91.88 494 PHE A N 1
ATOM 3945 C CA . PHE A 1 494 ? -1.982 -8.085 -21.731 1.00 91.88 494 PHE A CA 1
ATOM 3946 C C . PHE A 1 494 ? -1.771 -6.767 -22.495 1.00 91.88 494 PHE A C 1
ATOM 3948 O O . PHE A 1 494 ? -2.719 -6.013 -22.714 1.00 91.88 494 PHE A O 1
ATOM 3955 N N . THR A 1 495 ? -0.550 -6.494 -22.965 1.00 90.81 495 THR A N 1
ATOM 3956 C CA . THR A 1 495 ? -0.284 -5.274 -23.748 1.00 90.81 495 THR A CA 1
ATOM 3957 C C . THR A 1 495 ? -0.969 -5.274 -25.118 1.00 90.81 495 THR A C 1
ATOM 3959 O O . THR A 1 495 ? -1.335 -4.207 -25.613 1.00 90.81 495 THR A O 1
ATOM 3962 N N . PHE A 1 496 ? -1.163 -6.451 -25.719 1.00 89.69 496 PHE A N 1
ATOM 3963 C CA . PHE A 1 496 ? -1.871 -6.630 -26.983 1.00 89.69 496 PHE A CA 1
ATOM 3964 C C . PHE A 1 496 ? -3.377 -6.394 -26.822 1.00 89.69 496 PHE A C 1
ATOM 3966 O O . PHE A 1 496 ? -3.960 -5.671 -27.632 1.00 89.69 496 PHE A O 1
ATOM 3973 N N . ALA A 1 497 ? -3.982 -6.910 -25.745 1.00 90.31 497 ALA A N 1
ATOM 3974 C CA . ALA A 1 497 ? -5.390 -6.671 -25.423 1.00 90.31 497 ALA A CA 1
ATOM 3975 C C . ALA A 1 497 ? -5.710 -5.166 -25.334 1.00 90.31 497 ALA A C 1
ATOM 3977 O O . ALA A 1 497 ? -6.706 -4.717 -25.890 1.00 90.31 497 ALA A O 1
ATOM 3978 N N . HIS A 1 498 ? -4.800 -4.374 -24.755 1.00 91.88 498 HIS A N 1
ATOM 3979 C CA . HIS A 1 498 ? -4.921 -2.912 -24.637 1.00 91.88 498 HIS A CA 1
ATOM 3980 C C . HIS A 1 498 ? -4.036 -2.148 -25.642 1.00 91.88 498 HIS A C 1
ATOM 3982 O O . HIS A 1 498 ? -3.480 -1.083 -25.342 1.00 91.88 498 HIS A O 1
ATOM 3988 N N . SER A 1 499 ? -3.869 -2.694 -26.851 1.00 89.06 499 SER A N 1
ATOM 3989 C CA . SER A 1 499 ? -2.909 -2.204 -27.854 1.00 89.06 499 SER A CA 1
ATOM 3990 C C . SER A 1 499 ? -3.090 -0.734 -28.248 1.00 89.06 499 SER A C 1
ATOM 3992 O O . SER A 1 499 ? -2.092 -0.033 -28.440 1.00 89.06 499 SER A O 1
ATOM 3994 N N . GLU A 1 500 ? -4.325 -0.236 -28.331 1.00 89.12 500 GLU A N 1
ATOM 3995 C CA . GLU A 1 500 ? -4.613 1.165 -28.670 1.00 89.12 500 GLU A CA 1
ATOM 3996 C C . GLU A 1 500 ? -4.103 2.136 -27.600 1.00 89.12 500 GLU A C 1
ATOM 3998 O O . GLU A 1 500 ? -3.481 3.153 -27.921 1.00 89.12 500 GLU A O 1
ATOM 4003 N N . VAL A 1 501 ? -4.284 1.802 -26.321 1.00 89.69 501 VAL A N 1
ATOM 4004 C CA . VAL A 1 501 ? -3.795 2.609 -25.194 1.00 89.69 501 VAL A CA 1
ATOM 4005 C C . VAL A 1 501 ? -2.271 2.649 -25.202 1.00 89.69 501 VAL A C 1
ATOM 4007 O O . VAL A 1 501 ? -1.677 3.729 -25.145 1.00 89.69 501 VAL A O 1
ATOM 4010 N N . ILE A 1 502 ? -1.627 1.488 -25.345 1.00 89.75 502 ILE A N 1
ATOM 4011 C CA . ILE A 1 502 ? -0.165 1.382 -25.425 1.00 89.75 502 ILE A CA 1
ATOM 4012 C C . ILE A 1 502 ? 0.368 2.182 -26.619 1.00 89.75 502 ILE A C 1
ATOM 4014 O O . ILE A 1 502 ? 1.318 2.956 -26.479 1.00 89.75 502 ILE A O 1
ATOM 4018 N N . HIS A 1 503 ? -0.284 2.082 -27.778 1.00 87.44 503 HIS A N 1
ATOM 4019 C CA . HIS A 1 503 ? 0.080 2.843 -28.968 1.00 87.44 503 HIS A CA 1
ATOM 4020 C C . HIS A 1 503 ? -0.030 4.358 -28.749 1.00 87.44 503 HIS A C 1
ATOM 4022 O O . HIS A 1 503 ? 0.854 5.104 -29.187 1.00 87.44 503 HIS A O 1
ATOM 4028 N N . GLN A 1 504 ? -1.085 4.826 -28.076 1.00 86.38 504 GLN A N 1
ATOM 4029 C CA . GLN A 1 504 ? -1.281 6.242 -27.754 1.00 86.38 504 GLN A CA 1
ATOM 4030 C C . GLN A 1 504 ? -0.201 6.774 -26.805 1.00 86.38 504 GLN A C 1
ATOM 4032 O O . GLN A 1 504 ? 0.297 7.879 -27.033 1.00 86.38 504 GLN A O 1
ATOM 4037 N N . ILE A 1 505 ? 0.199 5.985 -25.803 1.00 86.56 505 ILE A N 1
ATOM 4038 C CA . ILE A 1 505 ? 1.264 6.340 -24.851 1.00 86.56 505 ILE A CA 1
ATOM 4039 C C . ILE A 1 505 ? 2.620 6.397 -25.564 1.00 86.56 505 ILE A C 1
ATOM 4041 O O . ILE A 1 505 ? 3.301 7.420 -25.511 1.00 86.56 505 ILE A O 1
ATOM 4045 N N . LEU A 1 506 ? 2.982 5.342 -26.304 1.00 84.38 506 LEU A N 1
ATOM 4046 C CA . LEU A 1 506 ? 4.261 5.246 -27.021 1.00 84.38 506 LEU A CA 1
ATOM 4047 C C . LEU A 1 506 ? 4.400 6.245 -28.174 1.00 84.38 506 LEU A C 1
ATOM 4049 O O . LEU A 1 506 ? 5.513 6.597 -28.559 1.00 84.38 506 LEU A O 1
ATOM 4053 N N . SER A 1 507 ? 3.287 6.706 -28.752 1.00 77.94 507 SER A N 1
ATOM 4054 C CA . SER A 1 507 ? 3.320 7.733 -29.800 1.00 77.94 507 SER A CA 1
ATOM 4055 C C . SER A 1 507 ? 3.858 9.073 -29.292 1.00 77.94 507 SER A C 1
ATOM 4057 O O . SER A 1 507 ? 4.262 9.889 -30.121 1.00 77.94 507 SER A O 1
ATOM 4059 N N . ASP A 1 508 ? 3.850 9.294 -27.970 1.00 70.56 508 ASP A N 1
ATOM 4060 C CA . ASP A 1 508 ? 4.387 10.471 -27.283 1.00 70.56 508 ASP A CA 1
ATOM 4061 C C . ASP A 1 508 ? 4.106 11.779 -28.045 1.00 70.56 508 ASP A C 1
ATOM 4063 O O . ASP A 1 508 ? 4.991 12.484 -28.538 1.00 70.56 508 ASP A O 1
ATOM 4067 N N . ARG A 1 509 ? 2.812 12.094 -28.188 1.00 62.34 509 ARG A N 1
ATOM 4068 C CA . ARG A 1 509 ? 2.346 13.314 -28.873 1.00 62.34 509 ARG A CA 1
ATOM 4069 C C . ARG A 1 509 ? 2.645 14.596 -28.074 1.00 62.34 509 ARG A C 1
ATOM 4071 O O . ARG A 1 509 ? 2.298 15.683 -28.531 1.00 62.34 509 ARG A O 1
ATOM 4078 N N . GLN A 1 510 ? 3.236 14.469 -26.883 1.00 57.56 510 GLN A N 1
ATOM 4079 C CA . GLN A 1 510 ? 3.338 15.502 -25.849 1.00 57.56 510 GLN A CA 1
ATOM 4080 C C . GLN A 1 510 ? 4.768 15.729 -25.332 1.00 57.56 510 GLN A C 1
ATOM 4082 O O . GLN A 1 510 ? 4.932 16.448 -24.352 1.00 57.56 510 GLN A O 1
ATOM 4087 N N . HIS A 1 511 ? 5.802 15.220 -26.012 1.00 56.06 511 HIS A N 1
ATOM 4088 C CA . HIS A 1 511 ? 7.222 15.387 -25.645 1.00 56.06 511 HIS A CA 1
ATOM 4089 C C . HIS A 1 511 ? 7.633 16.818 -25.232 1.00 56.06 511 HIS A C 1
ATOM 4091 O O . HIS A 1 511 ? 8.523 17.014 -24.407 1.00 56.06 511 HIS A O 1
ATOM 4097 N N . ILE A 1 512 ? 6.963 17.826 -25.801 1.00 54.06 512 ILE A N 1
ATOM 4098 C CA . ILE A 1 512 ? 7.248 19.256 -25.615 1.00 54.06 512 ILE A CA 1
ATOM 4099 C C . ILE A 1 512 ? 6.644 19.811 -24.307 1.00 54.06 512 ILE A C 1
ATOM 4101 O O . ILE A 1 512 ? 7.167 20.779 -23.750 1.00 54.06 512 ILE A O 1
ATOM 4105 N N . THR A 1 513 ? 5.559 19.220 -23.800 1.00 59.16 513 THR A N 1
ATOM 4106 C CA . THR A 1 513 ? 4.907 19.621 -22.544 1.00 59.16 513 THR A CA 1
ATOM 4107 C C . THR A 1 513 ? 5.472 18.783 -21.397 1.00 59.16 513 THR A C 1
ATOM 4109 O O . THR A 1 513 ? 5.224 17.582 -21.337 1.00 59.16 513 THR A O 1
ATOM 4112 N N . LEU A 1 514 ? 6.236 19.399 -20.485 1.00 68.75 514 LEU A N 1
ATOM 4113 C CA . LEU A 1 514 ? 6.869 18.747 -19.323 1.00 68.75 514 LEU A CA 1
ATOM 4114 C C . LEU A 1 514 ? 5.830 18.301 -18.271 1.00 68.75 514 LEU A C 1
ATOM 4116 O O . LEU A 1 514 ? 5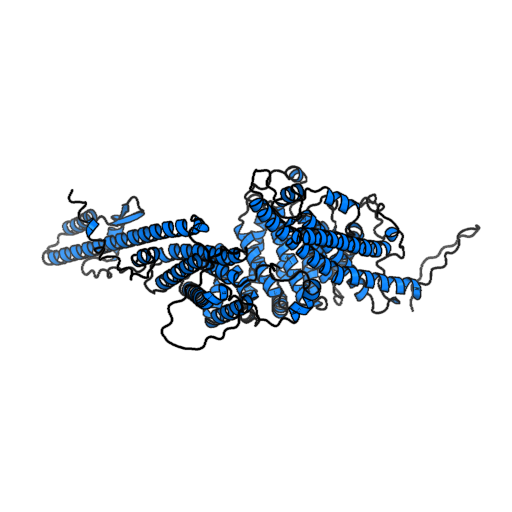.757 18.848 -17.172 1.00 68.75 514 LEU A O 1
ATOM 4120 N N . ASN A 1 515 ? 5.007 17.312 -18.615 1.00 76.62 515 ASN A N 1
ATOM 4121 C CA . ASN A 1 515 ? 3.944 16.777 -17.771 1.00 76.62 515 ASN A CA 1
ATOM 4122 C C . ASN A 1 515 ? 4.433 15.524 -17.023 1.00 76.62 515 ASN A C 1
ATOM 4124 O O . ASN A 1 515 ? 4.502 14.435 -17.592 1.00 76.62 515 ASN A O 1
ATOM 4128 N N . LEU A 1 516 ? 4.767 15.674 -15.736 1.00 79.38 516 LEU A N 1
ATOM 4129 C CA . LEU A 1 516 ? 5.339 14.605 -14.905 1.00 79.38 516 LEU A CA 1
ATOM 4130 C C . LEU A 1 516 ? 4.474 13.320 -14.877 1.00 79.38 516 LEU A C 1
ATOM 4132 O O . LEU A 1 516 ? 5.019 12.247 -15.134 1.00 79.38 516 LEU A O 1
ATOM 4136 N N . PRO A 1 517 ? 3.150 13.377 -14.625 1.00 81.31 517 PRO A N 1
ATOM 4137 C CA . PRO A 1 517 ? 2.277 12.207 -14.730 1.00 81.31 517 PRO A CA 1
ATOM 4138 C C . PRO A 1 517 ? 2.305 11.478 -16.082 1.00 81.31 517 PRO A C 1
ATOM 4140 O O . PRO A 1 517 ? 2.293 10.251 -16.096 1.00 81.31 517 PRO A O 1
ATOM 4143 N N . ALA A 1 518 ? 2.349 12.202 -17.206 1.00 83.25 518 ALA A N 1
ATOM 4144 C CA . ALA A 1 518 ? 2.397 11.590 -18.539 1.00 83.25 518 ALA A CA 1
ATOM 4145 C C . ALA A 1 518 ? 3.760 10.934 -18.820 1.00 83.25 518 ALA A C 1
ATOM 4147 O O . ALA A 1 518 ? 3.836 9.872 -19.430 1.00 83.25 518 ALA A O 1
ATOM 4148 N N . LEU A 1 519 ? 4.844 11.531 -18.322 1.00 84.25 519 LEU A N 1
ATOM 4149 C CA . LEU A 1 519 ? 6.180 10.947 -18.428 1.00 84.25 519 LEU A CA 1
ATOM 4150 C C . LEU A 1 519 ? 6.315 9.680 -17.576 1.00 84.25 519 LEU A C 1
ATOM 4152 O O . LEU A 1 519 ? 6.904 8.706 -18.031 1.00 84.25 519 LEU A O 1
ATOM 4156 N N . ARG A 1 520 ? 5.728 9.651 -16.371 1.00 87.88 520 ARG A N 1
ATOM 4157 C CA . ARG A 1 520 ? 5.684 8.435 -15.535 1.00 87.88 520 ARG A CA 1
ATOM 4158 C C . ARG A 1 520 ? 4.918 7.300 -16.208 1.00 87.88 520 ARG A C 1
ATOM 4160 O O . ARG A 1 520 ? 5.315 6.145 -16.112 1.00 87.88 520 ARG A O 1
ATOM 4167 N N . GLU A 1 521 ? 3.842 7.636 -16.907 1.00 88.81 521 GLU A N 1
ATOM 4168 C CA . GLU A 1 521 ? 3.070 6.689 -17.707 1.00 88.81 521 GLU A CA 1
ATOM 4169 C C . GLU A 1 521 ? 3.924 6.063 -18.817 1.00 88.81 521 GLU A C 1
ATOM 4171 O O . GLU A 1 521 ? 3.982 4.839 -18.937 1.00 88.81 521 GLU A O 1
ATOM 4176 N N . LEU A 1 522 ? 4.666 6.887 -19.560 1.00 89.44 522 LEU A N 1
ATOM 4177 C CA . LEU A 1 522 ? 5.594 6.405 -20.580 1.00 89.44 522 LEU A CA 1
ATOM 4178 C C . LEU A 1 522 ? 6.746 5.581 -19.983 1.00 89.44 522 LEU A C 1
ATOM 4180 O O . LEU A 1 522 ? 7.118 4.557 -20.553 1.00 89.44 522 LEU A O 1
ATOM 4184 N N . ALA A 1 523 ? 7.296 5.983 -18.835 1.00 89.06 523 ALA A N 1
ATOM 4185 C CA . ALA A 1 523 ? 8.352 5.242 -18.144 1.00 89.06 523 ALA A CA 1
ATOM 4186 C C . ALA A 1 523 ? 7.899 3.822 -17.776 1.00 89.06 523 ALA A C 1
ATOM 4188 O O . ALA A 1 523 ? 8.586 2.859 -18.103 1.00 89.06 523 ALA A O 1
ATOM 4189 N N . LEU A 1 524 ? 6.703 3.675 -17.199 1.00 89.88 524 LEU A N 1
ATOM 4190 C CA . LEU A 1 524 ? 6.158 2.362 -16.844 1.00 89.88 524 LEU A CA 1
ATOM 4191 C C . LEU A 1 524 ? 5.858 1.498 -18.074 1.00 89.88 524 LEU A C 1
ATOM 4193 O O . LEU A 1 524 ? 6.213 0.322 -18.091 1.00 89.88 524 LEU A O 1
ATOM 4197 N N . VAL A 1 525 ? 5.250 2.061 -19.124 1.00 92.38 525 VAL A N 1
ATOM 4198 C CA . VAL A 1 525 ? 4.964 1.305 -20.357 1.00 92.38 525 VAL A CA 1
ATOM 4199 C C . VAL A 1 525 ? 6.256 0.851 -21.039 1.00 92.38 525 VAL A C 1
ATOM 4201 O O . VAL A 1 525 ? 6.379 -0.312 -21.421 1.00 92.38 525 VAL A O 1
ATOM 4204 N N . THR A 1 526 ? 7.244 1.742 -21.152 1.00 90.62 526 THR A N 1
ATOM 4205 C CA . THR A 1 526 ? 8.550 1.400 -21.735 1.00 90.62 526 THR A CA 1
ATOM 4206 C C . THR A 1 526 ? 9.288 0.355 -20.897 1.00 90.62 526 THR A C 1
ATOM 4208 O O . THR A 1 526 ? 9.909 -0.526 -21.486 1.00 90.62 526 THR A O 1
ATOM 4211 N N . ALA A 1 527 ? 9.183 0.387 -19.561 1.00 89.50 527 ALA A N 1
ATOM 4212 C CA . ALA A 1 527 ? 9.748 -0.634 -18.673 1.00 89.50 527 ALA A CA 1
ATOM 4213 C C . ALA A 1 527 ? 9.108 -2.009 -18.899 1.00 89.50 527 ALA A C 1
ATOM 4215 O O . ALA A 1 527 ? 9.812 -2.996 -19.106 1.00 89.50 527 ALA A O 1
ATOM 4216 N N . VAL A 1 528 ? 7.772 -2.076 -18.897 1.00 90.81 528 VAL A N 1
ATOM 4217 C CA . VAL A 1 528 ? 7.030 -3.333 -19.076 1.00 90.81 528 VAL A CA 1
ATOM 4218 C C . VAL A 1 528 ? 7.350 -3.964 -20.431 1.00 90.81 528 VAL A C 1
ATOM 4220 O O . VAL A 1 528 ? 7.665 -5.148 -20.488 1.00 90.81 528 VAL A O 1
ATOM 4223 N N . ILE A 1 529 ? 7.361 -3.174 -21.509 1.00 90.06 529 ILE A N 1
ATOM 4224 C CA . ILE A 1 529 ? 7.696 -3.662 -22.856 1.00 90.06 529 ILE A CA 1
ATOM 4225 C C . ILE A 1 529 ? 9.168 -4.083 -22.949 1.00 90.06 529 ILE A C 1
ATOM 4227 O O . ILE A 1 529 ? 9.473 -5.102 -23.567 1.00 90.06 529 ILE A O 1
ATOM 4231 N N . ALA A 1 530 ? 10.087 -3.332 -22.330 1.00 87.62 530 ALA A N 1
ATOM 4232 C CA . ALA A 1 530 ? 11.506 -3.685 -22.295 1.00 87.62 530 ALA A CA 1
ATOM 4233 C C . ALA A 1 530 ? 11.749 -5.049 -21.640 1.00 87.62 530 ALA A C 1
ATOM 4235 O O . ALA A 1 530 ? 12.545 -5.840 -22.149 1.00 87.62 530 ALA A O 1
ATOM 4236 N N . LEU A 1 531 ? 11.039 -5.326 -20.545 1.00 84.69 531 LEU A N 1
ATOM 4237 C CA . LEU A 1 531 ? 11.139 -6.574 -19.795 1.00 84.69 531 LEU A CA 1
ATOM 4238 C C . LEU A 1 531 ? 10.425 -7.739 -20.488 1.00 84.69 531 LEU A C 1
ATOM 4240 O O . LEU A 1 531 ? 10.949 -8.848 -20.497 1.00 84.69 531 LEU A O 1
ATOM 4244 N N . ALA A 1 532 ? 9.252 -7.498 -21.077 1.00 83.94 532 ALA A N 1
ATOM 4245 C CA . ALA A 1 532 ? 8.419 -8.530 -21.696 1.00 83.94 532 ALA A CA 1
ATOM 4246 C C . ALA A 1 532 ? 8.912 -8.993 -23.075 1.00 83.94 532 ALA A C 1
ATOM 4248 O O . ALA A 1 532 ? 8.364 -9.940 -23.626 1.00 83.94 532 ALA A O 1
ATOM 4249 N N . ASN A 1 533 ? 9.927 -8.337 -23.646 1.00 74.88 533 ASN A N 1
ATOM 4250 C CA . ASN A 1 533 ? 10.462 -8.641 -24.972 1.00 74.88 533 ASN A CA 1
ATOM 4251 C C . ASN A 1 533 ? 11.281 -9.948 -24.994 1.00 74.88 533 ASN A C 1
ATOM 4253 O O . ASN A 1 533 ? 12.497 -9.939 -25.203 1.00 74.88 533 ASN A O 1
ATOM 4257 N N . THR A 1 534 ? 10.620 -11.074 -24.741 1.00 62.19 534 THR A N 1
ATOM 4258 C CA . THR A 1 534 ? 11.205 -12.415 -24.693 1.00 62.19 534 THR A CA 1
ATOM 4259 C C . THR A 1 534 ? 10.719 -13.279 -25.864 1.00 62.19 534 THR A C 1
ATOM 4261 O O . THR A 1 534 ? 9.888 -12.864 -26.668 1.00 62.19 534 THR A O 1
ATOM 4264 N N . ARG A 1 535 ? 11.408 -14.409 -26.060 1.00 61.38 535 ARG A N 1
ATOM 4265 C CA . ARG A 1 535 ? 11.552 -15.151 -27.328 1.00 61.38 535 ARG A CA 1
ATOM 4266 C C . ARG A 1 535 ? 10.256 -15.742 -27.901 1.00 61.38 535 ARG A C 1
ATOM 4268 O O . ARG A 1 535 ? 9.297 -15.972 -27.181 1.00 61.38 535 ARG A O 1
ATOM 4275 N N . ASP A 1 536 ? 10.345 -16.017 -29.204 1.00 55.59 536 ASP A N 1
ATOM 4276 C CA . ASP A 1 536 ? 9.404 -16.679 -30.117 1.00 55.59 536 ASP A CA 1
ATOM 4277 C C . ASP A 1 536 ? 8.352 -17.595 -29.471 1.00 55.59 536 ASP A C 1
ATOM 4279 O O . ASP A 1 536 ? 8.670 -18.555 -28.768 1.00 55.59 536 ASP A O 1
ATOM 4283 N N . ILE A 1 537 ? 7.089 -17.327 -29.811 1.00 47.62 537 ILE A N 1
ATOM 4284 C CA . ILE A 1 537 ? 5.973 -18.259 -29.652 1.00 47.62 537 ILE A CA 1
ATOM 4285 C C . ILE A 1 537 ? 6.082 -19.285 -30.796 1.00 47.62 537 ILE A C 1
ATOM 4287 O O . ILE A 1 537 ? 6.200 -18.873 -31.952 1.00 47.62 537 ILE A O 1
ATOM 4291 N N . PRO A 1 538 ? 6.066 -20.604 -30.535 1.00 43.16 538 PRO A N 1
ATOM 4292 C CA . PRO A 1 538 ? 6.014 -21.586 -31.608 1.00 43.16 538 PRO A CA 1
ATOM 4293 C C . PRO A 1 538 ? 4.615 -21.660 -32.253 1.00 43.16 538 PRO A C 1
ATOM 4295 O O . PRO A 1 538 ? 3.671 -22.142 -31.639 1.00 43.16 538 PRO A O 1
ATOM 4298 N N . GLU A 1 539 ? 4.572 -21.226 -33.516 1.00 46.03 539 GLU A N 1
ATOM 4299 C CA . GLU A 1 539 ? 3.884 -21.786 -34.697 1.00 46.03 539 GLU A CA 1
ATOM 4300 C C . GLU A 1 539 ? 2.335 -21.964 -34.762 1.00 46.03 539 GLU A C 1
ATOM 4302 O O . GLU A 1 539 ? 1.782 -22.984 -34.346 1.00 46.03 539 GLU A O 1
ATOM 4307 N N . TYR A 1 540 ? 1.735 -21.067 -35.570 1.00 49.12 540 TYR A N 1
ATOM 4308 C CA . TYR A 1 540 ? 0.568 -21.145 -36.478 1.00 49.12 540 TYR A CA 1
ATOM 4309 C C . TYR A 1 540 ? -0.844 -20.866 -35.917 1.00 49.12 540 TYR A C 1
ATOM 4311 O O . TYR A 1 540 ? -1.618 -21.786 -35.638 1.00 49.12 540 TYR A O 1
ATOM 4319 N N . SER A 1 541 ? -1.263 -19.590 -35.974 1.00 57.44 541 SER A N 1
ATOM 4320 C CA . SER A 1 541 ? -2.677 -19.146 -35.997 1.00 57.44 541 SER A CA 1
ATOM 4321 C C . SER A 1 541 ? -2.881 -17.771 -36.682 1.00 57.44 541 SER A C 1
ATOM 4323 O O . SER A 1 541 ? -1.944 -16.993 -36.816 1.00 57.44 541 SER A O 1
ATOM 4325 N N . GLU A 1 542 ? -4.097 -17.438 -37.151 1.00 58.19 542 GLU A N 1
ATOM 4326 C CA . GLU A 1 542 ? -4.399 -16.125 -37.780 1.00 58.19 542 GLU A CA 1
ATOM 4327 C C . GLU A 1 542 ? -4.245 -14.936 -36.807 1.00 58.19 542 GLU A C 1
ATOM 4329 O O . GLU A 1 542 ? -3.886 -13.835 -37.227 1.00 58.19 542 GLU A O 1
ATOM 4334 N N . GLU A 1 543 ? -4.441 -15.173 -35.506 1.00 61.91 543 GLU A N 1
ATOM 4335 C CA . GLU A 1 543 ? -4.230 -14.190 -34.433 1.00 61.91 543 GLU A CA 1
ATOM 4336 C C . GLU A 1 543 ? -2.741 -13.794 -34.291 1.00 61.91 543 GLU A C 1
ATOM 4338 O O . GLU A 1 543 ? -2.432 -12.673 -33.878 1.00 61.91 543 GLU A O 1
ATOM 4343 N N . GLU A 1 544 ? -1.798 -14.644 -34.726 1.00 67.81 544 GLU A N 1
ATOM 4344 C CA . GLU A 1 544 ? -0.356 -14.341 -34.706 1.00 67.81 544 GLU A CA 1
ATOM 4345 C C . GLU A 1 544 ? 0.029 -13.242 -35.695 1.00 67.81 544 GLU A C 1
ATOM 4347 O O . GLU A 1 544 ? 0.907 -12.437 -35.401 1.00 67.81 544 GLU A O 1
ATOM 4352 N N . VAL A 1 545 ? -0.635 -13.144 -36.851 1.00 73.81 545 VAL A N 1
ATOM 4353 C CA . VAL A 1 545 ? -0.283 -12.130 -37.862 1.00 73.81 545 VAL A CA 1
ATOM 4354 C C . VAL A 1 545 ? -0.603 -10.721 -37.355 1.00 73.81 545 VAL A C 1
ATOM 4356 O O . VAL A 1 545 ? 0.132 -9.762 -37.625 1.00 73.81 545 VAL A O 1
ATOM 4359 N N . GLU A 1 546 ? -1.698 -10.573 -36.607 1.00 79.06 546 GLU A N 1
ATOM 4360 C CA . GLU A 1 546 ? -2.038 -9.317 -35.936 1.00 79.06 546 GLU A CA 1
ATOM 4361 C C . GLU A 1 546 ? -1.085 -9.026 -34.775 1.00 79.06 546 GLU A C 1
ATOM 4363 O O . GLU A 1 546 ? -0.641 -7.883 -34.617 1.00 79.06 546 GLU A O 1
ATOM 4368 N N . PHE A 1 547 ? -0.702 -10.060 -34.025 1.00 78.94 547 PHE A N 1
ATOM 4369 C CA . PHE A 1 547 ? 0.267 -9.961 -32.939 1.00 78.94 547 PHE A CA 1
ATOM 4370 C C . PHE A 1 547 ? 1.671 -9.565 -33.428 1.00 78.94 547 PHE A C 1
ATOM 4372 O O . PHE A 1 547 ? 2.285 -8.656 -32.869 1.00 78.94 547 PHE A O 1
ATOM 4379 N N . ASP A 1 548 ? 2.160 -10.139 -34.525 1.00 79.25 548 ASP A N 1
ATOM 4380 C CA . ASP A 1 548 ? 3.449 -9.801 -35.141 1.00 79.25 548 ASP A CA 1
ATOM 4381 C C . ASP A 1 548 ? 3.457 -8.385 -35.714 1.00 79.25 548 ASP A C 1
ATOM 4383 O O . ASP A 1 548 ? 4.449 -7.647 -35.601 1.00 79.25 548 ASP A O 1
ATOM 4387 N N . ARG A 1 549 ? 2.330 -7.957 -36.296 1.00 82.69 549 ARG A N 1
ATOM 4388 C CA . ARG A 1 549 ? 2.146 -6.569 -36.730 1.00 82.69 549 ARG A CA 1
ATOM 4389 C C . ARG A 1 549 ? 2.186 -5.623 -35.534 1.00 82.69 549 ARG A C 1
ATOM 4391 O O . ARG A 1 549 ? 2.837 -4.578 -35.615 1.00 82.69 549 ARG A O 1
ATOM 4398 N N . TYR A 1 550 ? 1.514 -5.976 -34.441 1.00 84.06 550 TYR A N 1
ATOM 4399 C CA . TYR A 1 550 ? 1.543 -5.214 -33.196 1.00 84.06 550 TYR A CA 1
ATOM 4400 C C . TYR A 1 550 ? 2.963 -5.128 -32.630 1.00 84.06 550 TYR A C 1
ATOM 4402 O O . TYR A 1 550 ? 3.453 -4.021 -32.401 1.00 84.06 550 TYR A O 1
ATOM 4410 N N . LYS A 1 551 ? 3.664 -6.258 -32.502 1.00 81.38 551 LYS A N 1
ATOM 4411 C CA . LYS A 1 551 ? 5.049 -6.334 -32.023 1.00 81.38 551 LYS A CA 1
ATOM 4412 C C . LYS A 1 551 ? 5.976 -5.466 -32.866 1.00 81.38 551 LYS A C 1
ATOM 4414 O O . LYS A 1 551 ? 6.687 -4.626 -32.324 1.00 81.38 551 LYS A O 1
ATOM 4419 N N . SER A 1 552 ? 5.899 -5.580 -34.192 1.00 81.69 552 SER A N 1
ATOM 4420 C CA . SER A 1 552 ? 6.689 -4.755 -35.116 1.00 81.69 552 SER A CA 1
ATOM 4421 C C . SER A 1 552 ? 6.392 -3.261 -34.953 1.00 81.69 552 SER A C 1
ATOM 4423 O O . SER A 1 552 ? 7.302 -2.430 -34.978 1.00 81.69 552 SER A O 1
ATOM 4425 N N . LYS A 1 553 ? 5.120 -2.895 -34.752 1.00 84.19 553 LYS A N 1
ATOM 4426 C CA . LYS A 1 553 ? 4.700 -1.507 -34.516 1.00 84.19 553 LYS A CA 1
ATOM 4427 C C . LYS A 1 553 ? 5.256 -0.977 -33.192 1.00 84.19 553 LYS A C 1
ATOM 4429 O O . LYS A 1 553 ? 5.822 0.114 -33.177 1.00 84.19 553 LYS A O 1
ATOM 4434 N N . VAL A 1 554 ? 5.146 -1.749 -32.112 1.00 85.00 554 VAL A N 1
ATOM 4435 C CA . VAL A 1 554 ? 5.686 -1.408 -30.788 1.00 85.00 554 VAL A CA 1
ATOM 4436 C C . VAL A 1 554 ? 7.208 -1.296 -30.827 1.00 85.00 554 VAL A C 1
ATOM 4438 O O . VAL A 1 554 ? 7.745 -0.309 -30.330 1.00 85.00 554 VAL A O 1
ATOM 4441 N N . GLU A 1 555 ? 7.903 -2.231 -31.479 1.00 85.12 555 GLU A N 1
ATOM 4442 C CA . GLU A 1 555 ? 9.354 -2.173 -31.692 1.00 85.12 555 GLU A CA 1
ATOM 4443 C C . GLU A 1 555 ? 9.768 -0.861 -32.367 1.00 85.12 555 GLU A C 1
ATOM 4445 O O . GLU A 1 555 ? 10.655 -0.159 -31.877 1.00 85.12 555 GLU A O 1
ATOM 4450 N N . MET A 1 556 ? 9.095 -0.487 -33.459 1.00 82.38 556 MET A N 1
ATOM 4451 C CA . MET A 1 556 ? 9.383 0.760 -34.171 1.00 82.38 556 MET A CA 1
ATOM 4452 C C . MET A 1 556 ? 9.113 1.993 -33.307 1.00 82.38 556 MET A C 1
ATOM 4454 O O . MET A 1 556 ? 9.914 2.931 -33.303 1.00 82.38 556 MET A O 1
ATOM 4458 N N . GLN A 1 557 ? 8.017 1.998 -32.546 1.00 84.62 557 GLN A N 1
ATOM 4459 C CA . GLN A 1 557 ? 7.704 3.101 -31.641 1.00 84.62 557 GLN A CA 1
ATOM 4460 C C . GLN A 1 557 ? 8.741 3.225 -30.523 1.00 84.62 557 GLN A C 1
ATOM 4462 O O . GLN A 1 557 ? 9.259 4.321 -30.320 1.00 84.62 557 GLN A O 1
ATOM 4467 N N . MET A 1 558 ? 9.118 2.122 -29.874 1.00 85.56 558 MET A N 1
ATOM 4468 C CA . MET A 1 558 ? 10.160 2.087 -28.844 1.00 85.56 558 MET A CA 1
ATOM 4469 C C . MET A 1 558 ? 11.491 2.627 -29.376 1.00 85.56 558 MET A C 1
ATOM 4471 O O . MET A 1 558 ? 12.083 3.519 -28.771 1.00 85.56 558 MET A O 1
ATOM 4475 N N . ILE A 1 559 ? 11.933 2.168 -30.550 1.00 83.81 559 ILE A N 1
ATOM 4476 C CA . ILE A 1 559 ? 13.180 2.641 -31.173 1.00 83.81 559 ILE A CA 1
ATOM 4477 C C . ILE A 1 559 ? 13.094 4.139 -31.521 1.00 83.81 559 ILE A C 1
ATOM 4479 O O . ILE A 1 559 ? 14.075 4.868 -31.362 1.00 83.81 559 ILE A O 1
ATOM 4483 N N . SER A 1 560 ? 11.922 4.634 -31.936 1.00 82.56 560 SER A N 1
ATOM 4484 C CA . SER A 1 560 ? 11.715 6.057 -32.248 1.00 82.56 560 SER A CA 1
ATOM 4485 C C . SER A 1 560 ? 11.788 6.986 -31.027 1.00 82.56 560 SER A C 1
ATOM 4487 O O . SER A 1 560 ? 12.038 8.184 -31.186 1.00 82.56 560 SER A O 1
ATOM 4489 N N . LEU A 1 561 ? 11.592 6.455 -29.813 1.00 83.06 561 LEU A N 1
ATOM 4490 C CA . LEU A 1 561 ? 11.698 7.219 -28.566 1.00 83.06 561 LEU A CA 1
ATOM 4491 C C . LEU A 1 561 ? 13.154 7.489 -28.182 1.00 83.06 561 LEU A C 1
ATOM 4493 O O . LEU A 1 561 ? 13.435 8.531 -27.594 1.00 83.06 561 LEU A O 1
ATOM 4497 N N . LEU A 1 562 ? 14.089 6.608 -28.551 1.00 80.50 562 LEU A N 1
ATOM 4498 C CA . LEU A 1 562 ? 15.495 6.727 -28.165 1.00 80.50 562 LEU A CA 1
ATOM 4499 C C . LEU A 1 562 ? 16.079 8.129 -28.446 1.00 80.50 562 LEU A C 1
ATOM 4501 O O . LEU A 1 562 ? 16.459 8.794 -27.484 1.00 80.50 562 LEU A O 1
ATOM 4505 N N . PRO A 1 563 ? 16.069 8.664 -29.689 1.00 76.75 563 PRO A N 1
ATOM 4506 C CA . PRO A 1 563 ? 16.623 9.994 -29.965 1.00 76.75 563 PRO A CA 1
ATOM 4507 C C . PRO A 1 563 ? 15.870 11.142 -29.272 1.00 76.75 563 PRO A C 1
ATOM 4509 O O . PRO A 1 563 ? 16.457 12.200 -29.044 1.00 76.75 563 PRO A O 1
ATOM 4512 N N . LYS A 1 564 ? 14.589 10.959 -28.914 1.00 76.81 564 LYS A N 1
ATOM 4513 C CA . LYS A 1 564 ? 13.782 11.977 -28.217 1.00 76.81 564 LYS A CA 1
ATOM 4514 C C . LYS A 1 564 ? 14.171 12.111 -26.740 1.00 76.81 564 LYS A C 1
ATOM 4516 O O . LYS A 1 564 ? 14.067 13.200 -26.175 1.00 76.81 564 LYS A O 1
ATOM 4521 N N . TYR A 1 565 ? 14.633 11.027 -26.117 1.00 76.69 565 TYR A N 1
ATOM 4522 C CA . TYR A 1 565 ? 14.888 10.948 -24.673 1.00 76.69 565 TYR A CA 1
ATOM 4523 C C . TYR A 1 565 ? 16.380 10.934 -24.290 1.00 76.69 565 TYR A C 1
ATOM 4525 O O . TYR A 1 565 ? 16.706 10.828 -23.111 1.00 76.69 565 TYR A O 1
ATOM 4533 N N . CYS A 1 566 ? 17.309 11.166 -25.229 1.00 69.38 566 CYS A N 1
ATOM 4534 C CA . CYS A 1 566 ? 18.757 11.270 -24.959 1.00 69.38 566 CYS A CA 1
ATOM 4535 C C . CYS A 1 566 ? 19.208 12.517 -24.150 1.00 69.38 566 CYS A C 1
ATOM 4537 O O . CYS A 1 566 ? 20.373 12.905 -24.240 1.00 69.38 566 CYS A O 1
ATOM 4539 N N . MET A 1 567 ? 18.323 13.159 -23.372 1.00 64.69 567 MET A N 1
ATOM 4540 C CA . MET A 1 567 ? 18.602 14.348 -22.542 1.00 64.69 567 MET A CA 1
ATOM 4541 C C . MET A 1 567 ? 19.352 15.466 -23.289 1.00 64.69 567 MET A C 1
ATOM 4543 O O . MET A 1 567 ? 20.501 15.791 -22.984 1.00 64.69 567 MET A O 1
ATOM 4547 N N . SER A 1 568 ? 18.693 16.076 -24.279 1.00 65.62 568 SER A N 1
ATOM 4548 C CA . SER A 1 568 ? 19.267 17.173 -25.072 1.00 65.62 568 SER A CA 1
ATOM 4549 C C . SER A 1 568 ? 19.582 18.424 -24.231 1.00 65.62 568 SER A C 1
ATOM 4551 O O . SER A 1 568 ? 18.942 18.700 -23.210 1.00 65.62 568 SER A O 1
ATOM 4553 N N . GLU A 1 569 ? 20.531 19.260 -24.679 1.00 61.62 569 GLU A N 1
ATOM 4554 C CA . GLU A 1 569 ? 20.846 20.528 -23.993 1.00 61.62 569 GLU A CA 1
ATOM 4555 C C . GLU A 1 569 ? 19.634 21.474 -23.905 1.00 61.62 569 GLU A C 1
ATOM 4557 O O . GLU A 1 569 ? 19.548 22.295 -22.988 1.00 61.62 569 GLU A O 1
ATOM 4562 N N . ARG A 1 570 ? 18.676 21.361 -24.834 1.00 61.44 570 ARG A N 1
ATOM 4563 C CA . ARG A 1 570 ? 17.419 22.120 -24.821 1.00 61.44 570 ARG A CA 1
ATOM 4564 C C . ARG A 1 570 ? 16.507 21.698 -23.674 1.00 61.44 570 ARG A C 1
ATOM 4566 O O . ARG A 1 570 ? 16.028 22.576 -22.960 1.00 61.44 570 ARG A O 1
ATOM 4573 N N . LEU A 1 571 ? 16.321 20.395 -23.464 1.00 65.06 571 LEU A N 1
ATOM 4574 C CA . LEU A 1 571 ? 15.563 19.876 -22.322 1.00 65.06 571 LEU A CA 1
ATOM 4575 C C . LEU A 1 571 ? 16.213 20.325 -21.011 1.00 65.06 571 LEU A C 1
ATOM 4577 O O . LEU A 1 571 ? 15.535 20.838 -20.127 1.00 65.06 571 LEU A O 1
ATOM 4581 N N . ASN A 1 572 ? 17.546 20.281 -20.931 1.00 67.06 572 ASN A N 1
ATOM 4582 C CA . ASN A 1 572 ? 18.292 20.822 -19.794 1.00 67.06 572 ASN A CA 1
ATOM 4583 C C . ASN A 1 572 ? 18.060 22.332 -19.577 1.00 67.06 572 ASN A C 1
ATOM 4585 O O . ASN A 1 572 ? 17.997 22.786 -18.434 1.00 67.06 572 ASN A O 1
ATOM 4589 N N . LYS A 1 573 ? 17.916 23.129 -20.643 1.00 68.69 573 LYS A N 1
ATOM 4590 C CA . LYS A 1 573 ? 17.574 24.562 -20.550 1.00 68.69 573 LYS A CA 1
ATOM 4591 C C . LYS A 1 573 ? 16.119 24.783 -20.122 1.00 68.69 573 LYS A C 1
ATOM 4593 O O . LYS A 1 573 ? 15.879 25.658 -19.296 1.00 68.69 573 LYS A O 1
ATOM 4598 N N . GLN A 1 574 ? 15.174 23.985 -20.617 1.00 67.25 574 GLN A N 1
ATOM 4599 C CA . GLN A 1 574 ? 13.763 24.051 -20.213 1.00 67.25 574 GLN A CA 1
ATOM 4600 C C . GLN A 1 574 ? 13.570 23.626 -18.750 1.00 67.25 574 GLN A C 1
ATOM 4602 O O . GLN A 1 574 ? 12.898 24.324 -17.997 1.00 67.25 574 GLN A O 1
ATOM 4607 N N . LEU A 1 575 ? 14.247 22.562 -18.309 1.00 68.19 575 LEU A N 1
ATOM 4608 C CA . LEU A 1 575 ? 14.256 22.102 -16.917 1.00 68.19 575 LEU A CA 1
ATOM 4609 C C . LEU A 1 575 ? 14.871 23.136 -15.961 1.00 68.19 575 LEU A C 1
ATOM 4611 O O . LEU A 1 575 ? 14.417 23.267 -14.830 1.00 68.19 575 LEU A O 1
ATOM 4615 N N . LYS A 1 576 ? 15.879 23.901 -16.406 1.00 67.12 576 LYS A N 1
ATOM 4616 C CA . LYS A 1 576 ? 16.449 25.024 -15.635 1.00 67.12 576 LYS A CA 1
ATOM 4617 C C . LYS A 1 576 ? 15.501 26.225 -15.520 1.00 67.12 576 LYS A C 1
ATOM 4619 O O . LYS A 1 576 ? 15.686 27.028 -14.613 1.00 67.12 576 LYS A O 1
ATOM 4624 N N . GLY A 1 577 ? 14.529 26.359 -16.426 1.00 61.25 577 GLY A N 1
ATOM 4625 C CA . GLY A 1 577 ? 13.533 27.435 -16.423 1.00 61.25 577 GLY A CA 1
ATOM 4626 C C . GLY A 1 577 ? 12.323 27.185 -15.514 1.00 61.25 577 GLY A C 1
ATOM 4627 O O . GLY A 1 577 ? 11.564 28.118 -15.263 1.00 61.25 577 GLY A O 1
ATOM 4628 N N . LEU A 1 578 ? 12.138 25.958 -15.012 1.00 63.66 578 LEU A N 1
ATOM 4629 C CA . LEU A 1 578 ? 11.075 25.619 -14.063 1.00 63.66 578 LEU A CA 1
ATOM 4630 C C . LEU A 1 578 ? 11.465 26.050 -12.640 1.00 63.66 578 LEU A C 1
ATOM 4632 O O . LEU A 1 578 ? 12.582 25.797 -12.187 1.00 63.66 578 LEU A O 1
ATOM 4636 N N . GLN A 1 579 ? 10.542 26.705 -11.927 1.00 54.88 579 GLN A N 1
ATOM 4637 C CA . GLN A 1 579 ? 10.756 27.098 -10.531 1.00 54.88 579 GLN A CA 1
ATOM 4638 C C . GLN A 1 579 ? 10.979 25.860 -9.648 1.00 54.88 579 GLN A C 1
ATOM 4640 O O . GLN A 1 579 ? 10.250 24.876 -9.728 1.00 54.88 579 GLN A O 1
ATOM 4645 N N . ILE A 1 580 ? 12.017 25.930 -8.811 1.00 54.41 580 ILE A N 1
ATOM 4646 C CA . ILE A 1 580 ? 12.679 24.772 -8.185 1.00 54.41 580 ILE A CA 1
ATOM 4647 C C . ILE A 1 580 ? 11.912 24.211 -6.972 1.00 54.41 580 ILE A C 1
ATOM 4649 O O . ILE A 1 580 ? 12.238 23.130 -6.497 1.00 54.41 580 ILE A O 1
ATOM 4653 N N . GLN A 1 581 ? 10.904 24.903 -6.430 1.00 51.16 581 GLN A N 1
ATOM 4654 C CA . GLN A 1 581 ? 10.313 24.507 -5.146 1.00 51.16 581 GLN A CA 1
ATOM 4655 C C . GLN A 1 581 ? 8.801 24.744 -5.103 1.00 51.16 581 GLN A C 1
ATOM 4657 O O . GLN A 1 581 ? 8.348 25.871 -4.923 1.00 51.16 581 GLN A O 1
ATOM 4662 N N . ARG A 1 582 ? 8.026 23.658 -5.190 1.00 45.31 582 ARG A N 1
ATOM 4663 C CA . ARG A 1 582 ? 6.696 23.569 -4.572 1.00 45.31 582 ARG A CA 1
ATOM 4664 C C . ARG A 1 582 ? 6.841 22.639 -3.364 1.00 45.31 582 ARG A C 1
ATOM 4666 O O . ARG A 1 582 ? 7.313 21.516 -3.507 1.00 45.31 582 ARG A O 1
ATOM 4673 N N . GLU A 1 583 ? 6.544 23.141 -2.166 1.00 44.66 583 GLU A N 1
ATOM 4674 C CA . GLU A 1 583 ? 6.403 22.331 -0.939 1.00 44.66 583 GLU A CA 1
ATOM 4675 C C . GLU A 1 583 ? 7.563 21.365 -0.598 1.00 44.66 583 GLU A C 1
ATOM 4677 O O . GLU A 1 583 ? 7.350 20.247 -0.137 1.00 44.66 583 GLU A O 1
ATOM 4682 N N . GLY A 1 584 ? 8.821 21.753 -0.834 1.00 50.38 584 GLY A N 1
ATOM 4683 C CA . GLY A 1 584 ? 9.973 20.907 -0.483 1.00 50.38 584 GLY A CA 1
ATOM 4684 C C . GLY A 1 584 ? 10.201 19.682 -1.385 1.00 50.38 584 GLY A C 1
ATOM 4685 O O . GLY A 1 584 ? 11.079 18.879 -1.069 1.00 50.38 584 GLY A O 1
ATOM 4686 N N . ARG A 1 585 ? 9.477 19.553 -2.508 1.00 54.47 585 ARG A N 1
ATOM 4687 C CA . ARG A 1 585 ? 9.744 18.570 -3.573 1.00 54.47 585 ARG A CA 1
ATOM 4688 C C . ARG A 1 585 ? 10.441 19.242 -4.760 1.00 54.47 585 ARG A C 1
ATOM 4690 O O . ARG A 1 585 ? 9.954 20.239 -5.295 1.00 54.47 585 ARG A O 1
ATOM 4697 N N . ASP A 1 586 ? 11.591 18.704 -5.169 1.00 66.75 586 ASP A N 1
ATOM 4698 C CA . ASP A 1 586 ? 12.349 19.179 -6.335 1.00 66.75 586 ASP A CA 1
ATOM 4699 C C . ASP A 1 586 ? 11.780 18.521 -7.604 1.00 66.75 586 ASP A C 1
ATOM 4701 O O . ASP A 1 586 ? 12.289 17.516 -8.106 1.00 66.75 586 ASP A O 1
ATOM 4705 N N . VAL A 1 587 ? 10.686 19.096 -8.119 1.00 68.88 587 VAL A N 1
ATOM 4706 C CA . VAL A 1 587 ? 9.975 18.628 -9.329 1.00 68.88 587 VAL A CA 1
ATOM 4707 C C . VAL A 1 587 ? 10.926 18.477 -10.520 1.00 68.88 587 VAL A C 1
ATOM 4709 O O . VAL A 1 587 ? 10.751 17.592 -11.357 1.00 68.88 587 VAL A O 1
ATOM 4712 N N . ARG A 1 588 ? 11.968 19.312 -10.598 1.00 73.06 588 ARG A N 1
ATOM 4713 C CA . ARG A 1 588 ? 12.977 19.247 -11.660 1.00 73.06 588 ARG A CA 1
ATOM 4714 C C . ARG A 1 588 ? 13.797 17.962 -11.579 1.00 73.06 588 ARG A C 1
ATOM 4716 O O . ARG A 1 588 ? 14.072 17.355 -12.616 1.00 73.06 588 ARG A O 1
ATOM 4723 N N . ALA A 1 589 ? 14.208 17.564 -10.382 1.00 71.69 589 ALA A N 1
ATOM 4724 C CA . ALA A 1 589 ? 14.931 16.317 -10.179 1.00 71.69 589 ALA A CA 1
ATOM 4725 C C . ALA A 1 589 ? 14.027 15.096 -10.423 1.00 71.69 589 ALA A C 1
ATOM 4727 O O . ALA A 1 589 ? 14.456 14.175 -11.113 1.00 71.69 589 ALA A O 1
ATOM 4728 N N . GLU A 1 590 ? 12.758 15.129 -9.991 1.00 74.12 590 GLU A N 1
ATOM 4729 C CA . GLU A 1 590 ? 11.786 14.072 -10.323 1.00 74.12 590 GLU A CA 1
ATOM 4730 C C . GLU A 1 590 ? 11.584 13.921 -11.839 1.00 74.12 590 GLU A C 1
ATOM 4732 O O . GLU A 1 590 ? 11.616 12.808 -12.357 1.00 74.12 590 GLU A O 1
ATOM 4737 N N . LEU A 1 591 ? 11.428 15.029 -12.571 1.00 78.31 591 LEU A N 1
ATOM 4738 C CA . LEU A 1 591 ? 11.341 15.005 -14.033 1.00 78.31 591 LEU A CA 1
ATOM 4739 C C . LEU A 1 591 ? 12.609 14.410 -14.653 1.00 78.31 591 LEU A C 1
ATOM 4741 O O . LEU A 1 591 ? 12.523 13.529 -15.502 1.00 78.31 591 LEU A O 1
ATOM 4745 N N . SER A 1 592 ? 13.783 14.867 -14.215 1.00 78.00 592 SER A N 1
ATOM 4746 C CA . SER A 1 592 ? 15.063 14.413 -14.769 1.00 78.00 592 SER A CA 1
ATOM 4747 C C . SER A 1 592 ? 15.277 12.907 -14.563 1.00 78.00 592 SER A C 1
ATOM 4749 O O . SER A 1 592 ? 15.743 12.238 -15.482 1.00 78.00 592 SER A O 1
ATOM 4751 N N . LEU A 1 593 ? 14.868 12.365 -13.410 1.00 78.81 593 LEU A N 1
ATOM 4752 C CA . LEU A 1 593 ? 14.887 10.927 -13.124 1.00 78.81 593 LEU A CA 1
ATOM 4753 C C . LEU A 1 593 ? 13.992 10.137 -14.083 1.00 78.81 593 LEU A C 1
ATOM 4755 O O . LEU A 1 593 ? 14.455 9.182 -14.698 1.00 78.81 593 LEU A O 1
ATOM 4759 N N . VAL A 1 594 ? 12.742 10.569 -14.273 1.00 81.44 594 VAL A N 1
ATOM 4760 C CA . VAL A 1 594 ? 11.788 9.877 -15.160 1.00 81.44 594 VAL A CA 1
ATOM 4761 C C . VAL A 1 594 ? 12.269 9.889 -16.617 1.00 81.44 594 VAL A C 1
ATOM 4763 O O . VAL A 1 594 ? 12.151 8.888 -17.318 1.00 81.44 594 VAL A O 1
ATOM 4766 N N . TYR A 1 595 ? 12.870 10.991 -17.080 1.00 82.25 595 TYR A N 1
ATOM 4767 C CA . TYR A 1 595 ? 13.482 11.043 -18.414 1.00 82.25 595 TYR A CA 1
ATOM 4768 C C . TYR A 1 595 ? 14.604 10.010 -18.579 1.00 82.25 595 TYR A C 1
ATOM 4770 O O . TYR A 1 595 ? 14.717 9.379 -19.632 1.00 82.25 595 TYR A O 1
ATOM 4778 N N . GLN A 1 596 ? 15.436 9.839 -17.552 1.00 78.31 596 GLN A N 1
ATOM 4779 C CA . GLN A 1 596 ? 16.508 8.852 -17.581 1.00 78.31 596 GLN A CA 1
ATOM 4780 C C . GLN A 1 596 ? 15.998 7.420 -17.489 1.00 78.31 596 GLN A C 1
ATOM 4782 O O . GLN A 1 596 ? 16.552 6.554 -18.158 1.00 78.31 596 GLN A O 1
ATOM 4787 N N . GLU A 1 597 ? 14.939 7.184 -16.719 1.00 83.88 597 GLU A N 1
ATOM 4788 C CA . GLU A 1 597 ? 14.270 5.887 -16.633 1.00 83.88 597 GLU A CA 1
ATOM 4789 C C . GLU A 1 597 ? 13.738 5.455 -18.008 1.00 83.88 597 GLU A C 1
ATOM 4791 O O . GLU A 1 597 ? 14.060 4.365 -18.475 1.00 83.88 597 GLU A O 1
ATOM 4796 N N . ILE A 1 598 ? 13.041 6.346 -18.728 1.00 86.56 598 ILE A N 1
ATOM 4797 C CA . ILE A 1 598 ? 12.584 6.087 -20.107 1.00 86.56 598 ILE A CA 1
ATOM 4798 C C . ILE A 1 598 ? 13.772 5.747 -21.015 1.00 86.56 598 ILE A C 1
ATOM 4800 O O . ILE A 1 598 ? 13.740 4.762 -21.755 1.00 86.56 598 ILE A O 1
ATOM 4804 N N . ALA A 1 599 ? 14.839 6.549 -20.957 1.00 84.75 599 ALA A N 1
ATOM 4805 C CA . ALA A 1 599 ? 16.025 6.332 -21.777 1.00 84.75 599 ALA A CA 1
ATOM 4806 C C . ALA A 1 599 ? 16.692 4.976 -21.475 1.00 84.75 599 ALA A C 1
ATOM 4808 O O . ALA A 1 599 ? 17.090 4.267 -22.403 1.00 84.75 599 ALA A O 1
ATOM 4809 N N . ALA A 1 600 ? 16.782 4.587 -20.201 1.00 85.38 600 ALA A N 1
ATOM 4810 C CA . ALA A 1 600 ? 17.317 3.298 -19.775 1.00 85.38 600 ALA A CA 1
ATOM 4811 C C . ALA A 1 600 ? 16.455 2.132 -20.276 1.00 85.38 600 ALA A C 1
ATOM 4813 O O . ALA A 1 600 ? 16.990 1.215 -20.901 1.00 85.38 600 ALA A O 1
ATOM 4814 N N . ASN A 1 601 ? 15.132 2.213 -20.115 1.00 87.69 601 ASN A N 1
ATOM 4815 C CA . ASN A 1 601 ? 14.190 1.186 -20.567 1.00 87.69 601 ASN A CA 1
ATOM 4816 C C . ASN A 1 601 ? 14.284 0.950 -22.079 1.00 87.69 601 ASN A C 1
ATOM 4818 O O . ASN A 1 601 ? 14.419 -0.187 -22.530 1.00 87.69 601 ASN A O 1
ATOM 4822 N N . VAL A 1 602 ? 14.290 2.021 -22.880 1.00 87.94 602 VAL A N 1
ATOM 4823 C CA . VAL A 1 602 ? 14.402 1.919 -24.347 1.00 87.94 602 VAL A CA 1
ATOM 4824 C C . VAL A 1 602 ? 15.768 1.364 -24.772 1.00 87.94 602 VAL A C 1
ATOM 4826 O O . VAL A 1 602 ? 15.857 0.587 -25.725 1.00 87.94 602 VAL A O 1
ATOM 4829 N N . THR A 1 603 ? 16.840 1.712 -24.058 1.00 86.50 603 THR A N 1
ATOM 4830 C CA . THR A 1 603 ? 18.188 1.182 -24.335 1.00 86.50 603 THR A CA 1
ATOM 4831 C C . THR A 1 603 ? 18.278 -0.305 -23.994 1.00 86.50 603 THR A C 1
ATOM 4833 O O . THR A 1 603 ? 18.827 -1.083 -24.777 1.00 86.50 603 THR A O 1
ATOM 4836 N N . SER A 1 604 ? 17.695 -0.709 -22.863 1.00 87.00 604 SER A N 1
ATOM 4837 C CA . SER A 1 604 ? 17.577 -2.108 -22.448 1.00 87.00 604 SER A CA 1
ATOM 4838 C C . SER A 1 604 ? 16.782 -2.918 -23.472 1.00 87.00 604 SER A C 1
ATOM 4840 O O . SER A 1 604 ? 17.259 -3.941 -23.959 1.00 87.00 604 SER A O 1
ATOM 4842 N N . PHE A 1 605 ? 15.647 -2.389 -23.937 1.00 87.25 605 PHE A N 1
ATOM 4843 C CA . PHE A 1 605 ? 14.862 -2.990 -25.015 1.00 87.25 605 PHE A CA 1
ATOM 4844 C C . PHE A 1 605 ? 15.687 -3.208 -26.294 1.00 87.25 605 PHE A C 1
ATOM 4846 O O . PHE A 1 605 ? 15.688 -4.308 -26.852 1.00 87.25 605 PHE A O 1
ATOM 4853 N N . CYS A 1 606 ? 16.446 -2.195 -26.733 1.00 86.12 606 CYS A N 1
ATOM 4854 C CA . CYS A 1 606 ? 17.345 -2.322 -27.883 1.00 86.12 606 CYS A CA 1
ATOM 4855 C C . CYS A 1 606 ? 18.386 -3.434 -27.672 1.00 86.12 606 CYS A C 1
ATOM 4857 O O . CYS A 1 606 ? 18.606 -4.241 -28.578 1.00 86.12 606 CYS A O 1
ATOM 4859 N N . ARG A 1 607 ? 19.009 -3.507 -26.485 1.00 85.94 607 ARG A N 1
ATOM 4860 C CA . ARG A 1 607 ? 19.957 -4.581 -26.136 1.00 85.94 607 ARG A CA 1
ATOM 4861 C C . ARG A 1 607 ? 19.304 -5.955 -26.238 1.00 85.94 607 ARG A C 1
ATOM 4863 O O . ARG A 1 607 ? 19.925 -6.848 -26.812 1.00 85.94 607 ARG A O 1
ATOM 4870 N N . THR A 1 608 ? 18.096 -6.128 -25.706 1.00 83.38 608 THR A N 1
ATOM 4871 C CA . THR A 1 608 ? 17.386 -7.415 -25.712 1.00 83.38 608 THR A CA 1
ATOM 4872 C C . THR A 1 608 ? 17.115 -7.901 -27.134 1.00 83.38 608 THR A C 1
ATOM 4874 O O . THR A 1 608 ? 17.393 -9.052 -27.454 1.00 83.38 608 THR A O 1
ATOM 4877 N N . ILE A 1 609 ? 16.693 -7.020 -28.046 1.00 81.88 609 ILE A N 1
ATOM 4878 C CA . ILE A 1 609 ? 16.511 -7.394 -29.460 1.00 81.88 609 ILE A CA 1
ATOM 4879 C C . ILE A 1 609 ? 17.830 -7.891 -30.074 1.00 81.88 609 ILE A C 1
ATOM 4881 O O . ILE A 1 609 ? 17.867 -8.904 -30.777 1.00 81.88 609 ILE A O 1
ATOM 4885 N N . ILE A 1 610 ? 18.929 -7.183 -29.807 1.00 81.94 610 ILE A N 1
ATOM 4886 C CA . ILE A 1 610 ? 20.260 -7.498 -30.344 1.00 81.94 610 ILE A CA 1
ATOM 4887 C C . ILE A 1 610 ? 20.771 -8.832 -29.790 1.00 81.94 610 ILE A C 1
ATOM 4889 O O . ILE A 1 610 ? 21.312 -9.632 -30.551 1.00 81.94 610 ILE A O 1
ATOM 4893 N N . SER A 1 611 ? 20.596 -9.085 -28.490 1.00 79.38 611 SER A N 1
ATOM 4894 C CA . SER A 1 611 ? 21.047 -10.323 -27.847 1.00 79.38 611 SER A CA 1
ATOM 4895 C C . SER A 1 611 ? 20.248 -11.546 -28.302 1.00 79.38 611 SER A C 1
ATOM 4897 O O . SER A 1 611 ? 20.823 -12.625 -28.439 1.00 79.38 611 SER A O 1
ATOM 4899 N N . VAL A 1 612 ? 18.951 -11.380 -28.580 1.00 73.44 612 VAL A N 1
ATOM 4900 C CA . VAL A 1 612 ? 18.069 -12.455 -29.061 1.00 73.44 612 VAL A CA 1
ATOM 4901 C C . VAL A 1 612 ? 18.353 -12.819 -30.520 1.00 73.44 612 VAL A C 1
ATOM 4903 O O . VAL A 1 612 ? 18.273 -13.988 -30.879 1.00 73.44 612 VAL A O 1
ATOM 4906 N N . SER A 1 613 ? 18.749 -11.852 -31.351 1.00 69.94 613 SER A N 1
ATOM 4907 C CA . SER A 1 613 ? 18.912 -12.061 -32.798 1.00 69.94 613 SER A CA 1
ATOM 4908 C C . SER A 1 613 ? 20.083 -12.980 -33.191 1.00 69.94 613 SER A C 1
ATOM 4910 O O . SER A 1 613 ? 20.083 -13.515 -34.294 1.00 69.94 613 SER A O 1
ATOM 4912 N N . GLY A 1 614 ? 21.087 -13.179 -32.327 1.00 62.44 614 GLY A N 1
ATOM 4913 C CA . GLY A 1 614 ? 22.155 -14.156 -32.577 1.00 62.44 614 GLY A CA 1
ATOM 4914 C C . GLY A 1 614 ? 23.366 -14.043 -31.634 1.00 62.44 614 GLY A C 1
ATOM 4915 O O . GLY A 1 614 ? 23.699 -12.944 -31.185 1.00 62.44 614 GLY A O 1
ATOM 4916 N N . PRO A 1 615 ? 24.076 -15.156 -31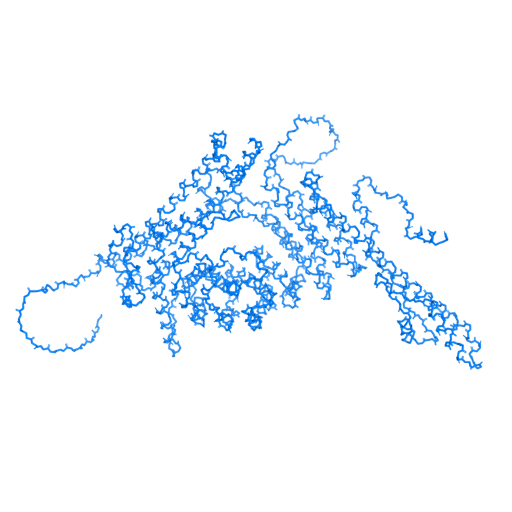.344 1.00 61.59 615 PRO A N 1
ATOM 4917 C CA . PRO A 1 615 ? 25.205 -15.173 -30.404 1.00 61.59 615 PRO A CA 1
ATOM 4918 C C . PRO A 1 615 ? 26.485 -14.520 -30.960 1.00 61.59 615 PRO A C 1
ATOM 4920 O O . PRO A 1 615 ? 27.315 -14.018 -30.191 1.00 61.59 615 PRO A O 1
ATOM 4923 N N . THR A 1 616 ? 26.652 -14.493 -32.285 1.00 60.88 616 THR A N 1
ATOM 4924 C CA . THR A 1 616 ? 27.800 -13.906 -32.997 1.00 60.88 616 THR A CA 1
ATOM 4925 C C . THR A 1 616 ? 27.392 -12.650 -33.768 1.00 60.88 616 THR A C 1
ATOM 4927 O O . THR A 1 616 ? 26.280 -12.568 -34.288 1.00 60.88 616 THR A O 1
ATOM 4930 N N . ALA A 1 617 ? 28.309 -11.678 -33.878 1.00 62.09 617 ALA A N 1
ATOM 4931 C CA . ALA A 1 617 ? 28.047 -10.375 -34.503 1.00 62.09 617 ALA A CA 1
ATOM 4932 C C . ALA A 1 617 ? 27.611 -10.459 -35.981 1.00 62.09 617 ALA A C 1
ATOM 4934 O O . ALA A 1 617 ? 27.002 -9.528 -36.489 1.00 62.09 617 ALA A O 1
ATOM 4935 N N . GLN A 1 618 ? 27.879 -11.584 -36.656 1.00 58.34 618 GLN A N 1
ATOM 4936 C CA . GLN A 1 618 ? 27.508 -11.839 -38.054 1.00 58.34 618 GLN A CA 1
ATOM 4937 C C . GLN A 1 618 ? 25.997 -11.991 -38.284 1.00 58.34 618 GLN A C 1
ATOM 4939 O O . GLN A 1 618 ? 25.512 -11.614 -39.350 1.00 58.34 618 GLN A O 1
ATOM 4944 N N . TYR A 1 619 ? 25.262 -12.528 -37.303 1.00 59.81 619 TYR A N 1
ATOM 4945 C CA . TYR A 1 619 ? 23.823 -12.819 -37.410 1.00 59.81 619 TYR A CA 1
ATOM 4946 C C . TYR A 1 619 ? 22.958 -11.845 -36.595 1.00 59.81 619 TYR A C 1
ATOM 4948 O O . TYR A 1 619 ? 21.748 -12.005 -36.493 1.00 59.81 619 TYR A O 1
ATOM 4956 N N . THR A 1 620 ? 23.564 -10.813 -36.007 1.00 68.75 620 THR A N 1
ATOM 4957 C CA . THR A 1 620 ? 22.863 -9.831 -35.177 1.00 68.75 620 THR A CA 1
ATOM 4958 C C . THR A 1 620 ? 21.959 -8.913 -36.017 1.00 68.75 620 THR A C 1
ATOM 4960 O O . THR A 1 620 ? 22.388 -8.346 -37.027 1.00 68.75 620 THR A O 1
ATOM 4963 N N . ARG A 1 621 ? 20.707 -8.701 -35.573 1.00 73.38 621 ARG A N 1
ATOM 4964 C CA . ARG A 1 621 ? 19.769 -7.741 -36.183 1.00 73.38 621 ARG A CA 1
ATOM 4965 C C . ARG A 1 621 ? 20.316 -6.322 -36.057 1.00 73.38 621 ARG A C 1
ATOM 4967 O O . ARG A 1 621 ? 20.675 -5.862 -34.975 1.00 73.38 621 ARG A O 1
ATOM 4974 N N . LYS A 1 622 ? 20.359 -5.615 -37.184 1.00 73.00 622 LYS A N 1
ATOM 4975 C CA . LYS A 1 622 ? 20.951 -4.276 -37.289 1.00 73.00 622 LYS A CA 1
ATOM 4976 C C . LYS A 1 622 ? 19.895 -3.226 -36.977 1.00 73.00 622 LYS A C 1
ATOM 4978 O O . LYS A 1 622 ? 19.080 -2.899 -37.836 1.00 73.00 622 LYS A O 1
ATOM 4983 N N . LEU A 1 623 ? 19.919 -2.708 -35.754 1.00 76.31 623 LEU A N 1
ATOM 4984 C CA . LEU A 1 623 ? 19.002 -1.648 -35.326 1.00 76.31 623 LEU A CA 1
ATOM 4985 C C . LEU A 1 623 ? 19.559 -0.245 -35.587 1.00 76.31 623 LEU A C 1
ATOM 4987 O O . LEU A 1 623 ? 18.779 0.682 -35.776 1.00 76.31 623 LEU A O 1
ATOM 4991 N N . PHE A 1 624 ? 20.889 -0.085 -35.622 1.00 82.19 624 PHE A N 1
ATOM 4992 C CA . PHE A 1 624 ? 21.541 1.223 -35.726 1.00 82.19 624 PHE A CA 1
ATOM 4993 C C . PHE A 1 624 ? 22.405 1.362 -36.975 1.00 82.19 624 PHE A C 1
ATOM 4995 O O . PHE A 1 624 ? 23.222 0.488 -37.264 1.00 82.19 624 PHE A O 1
ATOM 5002 N N . ARG A 1 625 ? 22.292 2.488 -37.687 1.00 79.44 625 ARG A N 1
ATOM 5003 C CA . ARG A 1 625 ? 23.119 2.799 -38.867 1.00 79.44 625 ARG A CA 1
ATOM 5004 C C . ARG A 1 625 ? 24.566 3.162 -38.485 1.00 79.44 625 ARG A C 1
ATOM 5006 O O . ARG A 1 625 ? 24.770 3.798 -37.447 1.00 79.44 625 ARG A O 1
ATOM 5013 N N . PRO A 1 626 ? 25.568 2.842 -39.332 1.00 76.62 626 PRO A N 1
ATOM 5014 C CA . PRO A 1 626 ? 26.982 3.144 -39.093 1.00 76.62 626 PRO A CA 1
ATOM 5015 C C . PRO A 1 626 ? 27.305 4.624 -39.369 1.00 76.62 626 PRO A C 1
ATOM 5017 O O . PRO A 1 626 ? 28.096 4.949 -40.249 1.00 76.62 626 PRO A O 1
ATOM 5020 N N . SER A 1 627 ? 26.669 5.538 -38.639 1.00 77.69 627 SER A N 1
ATOM 5021 C CA . SER A 1 627 ? 27.013 6.962 -38.630 1.00 77.69 627 SER A CA 1
ATOM 5022 C C . SER A 1 627 ? 27.254 7.417 -37.194 1.00 77.69 627 SER A C 1
ATOM 5024 O O . SER A 1 627 ? 26.553 6.991 -36.278 1.00 77.69 627 SER A O 1
ATOM 5026 N N . LEU A 1 628 ? 28.269 8.265 -37.013 1.00 75.06 628 LEU A N 1
ATOM 5027 C CA . LEU A 1 628 ? 28.626 8.914 -35.746 1.00 75.06 628 LEU A CA 1
ATOM 5028 C C . LEU A 1 628 ? 28.406 10.433 -35.799 1.00 75.06 628 LEU A C 1
ATOM 5030 O O . LEU A 1 628 ? 28.848 11.151 -34.904 1.00 75.06 628 LEU A O 1
ATOM 5034 N N . GLU A 1 629 ? 27.732 10.933 -36.835 1.00 72.06 629 GLU A N 1
ATOM 5035 C CA . GLU A 1 629 ? 27.525 12.367 -37.060 1.00 72.06 629 GLU A CA 1
ATOM 5036 C C . GLU A 1 629 ? 26.864 13.043 -35.846 1.00 72.06 629 GLU A C 1
ATOM 5038 O O . GLU A 1 629 ? 27.350 14.055 -35.342 1.00 72.06 629 GLU A O 1
ATOM 5043 N N . GLU A 1 630 ? 25.849 12.400 -35.270 1.00 70.06 630 GLU A N 1
ATOM 5044 C CA . GLU A 1 630 ? 25.128 12.888 -34.088 1.00 70.06 630 GLU A CA 1
ATOM 5045 C C . GLU A 1 630 ? 26.006 12.933 -32.822 1.00 70.06 630 GLU A C 1
ATOM 5047 O O . GLU A 1 630 ? 25.843 13.827 -31.990 1.00 70.06 630 GLU A O 1
ATOM 5052 N N . ALA A 1 631 ? 27.011 12.057 -32.696 1.00 62.53 631 ALA A N 1
ATOM 5053 C CA . ALA A 1 631 ? 27.952 12.080 -31.570 1.00 62.53 631 ALA A CA 1
ATOM 5054 C C . ALA A 1 631 ? 28.905 13.288 -31.629 1.00 62.53 631 ALA A C 1
ATOM 5056 O O . ALA A 1 631 ? 29.354 13.791 -30.590 1.00 62.53 631 ALA A O 1
ATOM 5057 N N . MET A 1 632 ? 29.210 13.766 -32.839 1.00 62.47 632 MET A N 1
ATOM 5058 C CA . MET A 1 632 ? 30.086 14.919 -33.071 1.00 62.47 632 MET A CA 1
ATOM 5059 C C . MET A 1 632 ? 29.349 16.256 -32.930 1.00 62.47 632 MET A C 1
ATOM 5061 O O . MET A 1 632 ? 29.979 17.280 -32.655 1.00 62.47 632 MET A O 1
ATOM 5065 N N . THR A 1 633 ? 28.021 16.261 -33.063 1.00 63.34 633 THR A N 1
ATOM 5066 C CA . THR A 1 633 ? 27.201 17.456 -32.828 1.00 63.34 633 THR A CA 1
ATOM 5067 C C . THR A 1 633 ? 27.062 17.782 -31.332 1.00 63.34 633 THR A C 1
ATOM 5069 O O . THR A 1 633 ? 27.021 16.896 -30.472 1.00 63.34 633 THR A O 1
ATOM 5072 N N . ARG A 1 634 ? 27.011 19.085 -31.000 1.00 54.78 634 ARG A N 1
ATOM 5073 C CA . ARG A 1 634 ? 26.683 19.565 -29.639 1.00 54.78 634 ARG A CA 1
ATOM 5074 C C . ARG A 1 634 ? 25.187 19.408 -29.325 1.00 54.78 634 ARG A C 1
ATOM 5076 O O . ARG A 1 634 ? 24.838 19.019 -28.217 1.00 54.78 634 ARG A O 1
ATOM 5083 N N . ASP A 1 635 ? 24.335 19.606 -30.332 1.00 55.12 635 ASP A N 1
ATOM 5084 C CA . ASP A 1 635 ? 22.874 19.496 -30.259 1.00 55.12 635 ASP A CA 1
ATOM 5085 C C . ASP A 1 635 ? 22.357 18.572 -31.379 1.00 55.12 635 ASP A C 1
ATOM 5087 O O . ASP A 1 635 ? 22.688 18.809 -32.544 1.00 55.12 635 ASP A O 1
ATOM 5091 N N . LEU A 1 636 ? 21.474 17.609 -31.065 1.00 58.53 636 LEU A N 1
ATOM 5092 C CA . LEU A 1 636 ? 20.636 16.929 -32.069 1.00 58.53 636 LEU A CA 1
ATOM 5093 C C . LEU A 1 636 ? 19.591 17.925 -32.608 1.00 58.53 636 LEU A C 1
ATOM 5095 O O . LEU A 1 636 ? 18.436 17.919 -32.196 1.00 58.53 636 LEU A O 1
ATOM 5099 N N . ARG A 1 637 ? 19.992 18.844 -33.492 1.00 48.28 637 ARG A N 1
ATOM 5100 C CA . ARG A 1 637 ? 19.074 19.845 -34.078 1.00 48.28 637 ARG A CA 1
ATOM 5101 C C . ARG A 1 637 ? 18.197 19.296 -35.202 1.00 48.28 637 ARG A C 1
ATOM 5103 O O . ARG A 1 637 ? 17.241 19.953 -35.587 1.00 48.28 637 ARG A O 1
ATOM 5110 N N . ALA A 1 638 ? 18.517 18.120 -35.736 1.00 44.94 638 ALA A N 1
ATOM 5111 C CA . ALA A 1 638 ? 17.919 17.634 -36.975 1.00 44.94 638 ALA A CA 1
ATOM 5112 C C . ALA A 1 638 ? 16.578 16.902 -36.803 1.00 44.94 638 ALA A C 1
ATOM 5114 O O . ALA A 1 638 ? 15.920 16.657 -37.804 1.00 44.94 638 ALA A O 1
ATOM 5115 N N . THR A 1 639 ? 16.150 16.552 -35.585 1.00 46.81 639 THR A N 1
ATOM 5116 C CA . THR A 1 639 ? 14.977 15.674 -35.393 1.00 46.81 639 THR A CA 1
ATOM 5117 C C . THR A 1 639 ? 13.661 16.415 -35.140 1.00 46.81 639 THR A C 1
ATOM 5119 O O . THR A 1 639 ? 12.608 15.790 -35.178 1.00 46.81 639 THR A O 1
ATOM 5122 N N . GLU A 1 640 ? 13.683 17.731 -34.900 1.00 43.09 640 GLU A N 1
ATOM 5123 C CA . GLU A 1 640 ? 12.463 18.500 -34.594 1.00 43.09 640 GLU A CA 1
ATOM 5124 C C . GLU A 1 640 ? 11.728 19.046 -35.833 1.00 43.09 640 GLU A C 1
ATOM 5126 O O . GLU A 1 640 ? 10.520 19.260 -35.770 1.00 43.09 640 GLU A O 1
ATOM 5131 N N . GLU A 1 641 ? 12.402 19.228 -36.975 1.00 34.72 641 GLU A N 1
ATOM 5132 C CA . GLU A 1 641 ? 11.735 19.593 -38.243 1.00 34.72 641 GLU A CA 1
ATOM 5133 C C . GLU A 1 641 ? 11.202 18.378 -39.017 1.00 34.72 641 GLU A C 1
ATOM 5135 O O . GLU A 1 641 ? 10.540 18.523 -40.047 1.00 34.72 641 GLU A O 1
ATOM 5140 N N . TYR A 1 642 ? 11.399 17.167 -38.490 1.00 39.00 642 TYR A N 1
ATOM 5141 C CA . TYR A 1 642 ? 10.642 16.010 -38.939 1.00 39.00 642 TYR A CA 1
ATOM 5142 C C . TYR A 1 642 ? 9.280 16.029 -38.258 1.00 39.00 642 TYR A C 1
ATOM 5144 O O . TYR A 1 642 ? 9.029 15.352 -37.261 1.00 39.00 642 TYR A O 1
ATOM 5152 N N . THR A 1 643 ? 8.362 16.804 -38.837 1.00 33.34 643 THR A N 1
ATOM 5153 C CA . THR A 1 643 ? 6.936 16.494 -38.739 1.00 33.34 643 THR A CA 1
ATOM 5154 C C . THR A 1 643 ? 6.762 14.980 -38.840 1.00 33.34 643 THR A C 1
ATOM 5156 O O . THR A 1 643 ? 7.389 14.344 -39.685 1.00 33.34 643 THR A O 1
ATOM 5159 N N . VAL A 1 644 ? 5.881 14.397 -38.030 1.00 41.41 644 VAL A N 1
ATOM 5160 C CA . VAL A 1 644 ? 5.492 12.973 -38.095 1.00 41.41 644 VAL A CA 1
ATOM 5161 C C . VAL A 1 644 ? 5.120 12.530 -39.531 1.00 41.41 644 VAL A C 1
ATOM 5163 O O . VAL A 1 644 ? 5.136 11.348 -39.847 1.00 41.41 644 VAL A O 1
ATOM 5166 N N . SER A 1 645 ? 4.861 13.485 -40.428 1.00 32.78 645 SER A N 1
ATOM 5167 C CA . SER A 1 645 ? 4.626 13.316 -41.863 1.00 32.78 645 SER A CA 1
ATOM 5168 C C . SER A 1 645 ? 5.870 13.091 -42.747 1.00 32.78 645 SER A C 1
ATOM 5170 O O . SER A 1 645 ? 5.691 12.720 -43.903 1.00 32.78 645 SER A O 1
ATOM 5172 N N . SER A 1 646 ? 7.103 13.320 -42.276 1.00 34.03 646 SER A N 1
ATOM 5173 C CA . SER A 1 646 ? 8.331 13.253 -43.100 1.00 34.03 646 SER A CA 1
ATOM 5174 C C . SER A 1 646 ? 9.402 12.284 -42.596 1.00 34.03 646 SER A C 1
ATOM 5176 O O . SER A 1 646 ? 10.409 12.087 -43.280 1.00 34.03 646 SER A O 1
ATOM 5178 N N . LEU A 1 647 ? 9.187 11.606 -41.462 1.00 40.41 647 LEU A N 1
ATOM 5179 C CA . LEU A 1 647 ? 9.866 10.334 -41.234 1.00 40.41 647 LEU A CA 1
ATOM 5180 C C . LEU A 1 647 ? 9.313 9.365 -42.276 1.00 40.41 647 LEU A C 1
ATOM 5182 O O . LEU A 1 647 ? 8.272 8.740 -42.084 1.00 40.41 647 LEU A O 1
ATOM 5186 N N . SER A 1 648 ? 10.022 9.223 -43.395 1.00 33.50 648 SER A N 1
ATOM 5187 C CA . SER A 1 648 ? 9.962 7.967 -44.125 1.00 33.50 648 SER A CA 1
ATOM 5188 C C . SER A 1 648 ? 10.138 6.868 -43.080 1.00 33.50 648 SER A C 1
ATOM 5190 O O . SER A 1 648 ? 11.151 6.855 -42.377 1.00 33.50 648 SER A O 1
ATOM 5192 N N . VAL A 1 649 ? 9.146 5.995 -42.978 1.00 41.19 649 VAL A N 1
ATOM 5193 C CA . VAL A 1 649 ? 8.934 4.918 -41.995 1.00 41.19 649 VAL A CA 1
ATOM 5194 C C . VAL A 1 649 ? 10.137 3.952 -41.825 1.00 41.19 649 VAL A C 1
ATOM 5196 O O . VAL A 1 649 ? 10.097 3.039 -41.015 1.00 41.19 649 VAL A O 1
ATOM 5199 N N . ASN A 1 650 ? 11.258 4.184 -42.519 1.00 41.06 650 ASN A N 1
ATOM 5200 C CA . ASN A 1 650 ? 12.372 3.257 -42.717 1.00 41.06 650 ASN A CA 1
ATOM 5201 C C . ASN A 1 650 ? 13.756 3.790 -42.299 1.00 41.06 650 ASN A C 1
ATOM 5203 O O . ASN A 1 650 ? 14.776 3.205 -42.664 1.00 41.06 650 ASN A O 1
ATOM 5207 N N . GLN A 1 651 ? 13.844 4.902 -41.569 1.00 56.31 651 GLN A N 1
ATOM 5208 C CA . GLN A 1 651 ? 15.135 5.486 -41.207 1.00 56.31 651 GLN A CA 1
ATOM 5209 C C . GLN A 1 651 ? 15.551 5.135 -39.765 1.00 56.31 651 GLN A C 1
ATOM 5211 O O . GLN A 1 651 ? 15.353 5.906 -38.835 1.00 56.31 651 GLN A O 1
ATOM 5216 N N . ALA A 1 652 ? 16.205 3.977 -39.603 1.00 65.12 652 ALA A N 1
ATOM 5217 C CA . ALA A 1 652 ? 16.780 3.494 -38.338 1.00 65.12 652 ALA A CA 1
ATOM 5218 C C . ALA A 1 652 ? 17.738 4.518 -37.673 1.00 65.12 652 ALA A C 1
ATOM 5220 O O . ALA A 1 652 ? 18.483 5.181 -38.403 1.00 65.12 652 ALA A O 1
ATOM 5221 N N . PRO A 1 653 ? 17.765 4.669 -36.335 1.00 77.44 653 PRO A N 1
ATOM 5222 C CA . PRO A 1 653 ? 18.653 5.617 -35.649 1.00 77.44 653 PRO A CA 1
ATOM 5223 C C . PRO A 1 653 ? 20.139 5.331 -35.919 1.00 77.44 653 PRO A C 1
ATOM 5225 O O . PRO A 1 653 ? 20.512 4.222 -36.303 1.00 77.44 653 PRO A O 1
ATOM 5228 N N . SER A 1 654 ? 21.013 6.327 -35.753 1.00 81.88 654 SER A N 1
ATOM 5229 C CA . SER A 1 654 ? 22.459 6.140 -35.942 1.00 81.88 654 SER A CA 1
ATOM 5230 C C . SER A 1 654 ? 23.148 5.639 -34.665 1.00 81.88 654 SER A C 1
ATOM 5232 O O . SER A 1 654 ? 22.663 5.870 -33.557 1.00 81.88 654 SER A O 1
ATOM 5234 N N . LEU A 1 655 ? 24.313 4.990 -34.795 1.00 81.62 655 LEU A N 1
ATOM 5235 C CA . LEU A 1 655 ? 25.175 4.685 -33.640 1.00 81.62 655 LEU A CA 1
ATOM 5236 C C . LEU A 1 655 ? 25.614 5.954 -32.886 1.00 81.62 655 LEU A C 1
ATOM 5238 O O . LEU A 1 655 ? 25.923 5.889 -31.696 1.00 81.62 655 LEU A O 1
ATOM 5242 N N . GLY A 1 656 ? 25.605 7.112 -33.552 1.00 80.12 656 GLY A N 1
ATOM 5243 C CA . GLY A 1 656 ? 25.859 8.415 -32.952 1.00 80.12 656 GLY A CA 1
ATOM 5244 C C . GLY A 1 656 ? 24.887 8.771 -31.823 1.00 80.12 656 GLY A C 1
ATOM 5245 O O . GLY A 1 656 ? 25.339 9.349 -30.834 1.00 80.12 656 GLY A O 1
ATOM 5246 N N . VAL A 1 657 ? 23.611 8.361 -31.903 1.00 80.94 657 VAL A N 1
ATOM 5247 C CA . VAL A 1 657 ? 22.619 8.536 -30.817 1.00 80.94 657 VAL A CA 1
ATOM 5248 C C . VAL A 1 657 ? 23.082 7.836 -29.539 1.00 80.94 657 VAL A C 1
ATOM 5250 O O . VAL A 1 657 ? 23.062 8.429 -28.463 1.00 80.94 657 VAL A O 1
ATOM 5253 N N . VAL A 1 658 ? 23.554 6.591 -29.660 1.00 82.94 658 VAL A N 1
ATOM 5254 C CA . VAL A 1 658 ? 23.974 5.755 -28.522 1.00 82.94 658 VAL A CA 1
ATOM 5255 C C . VAL A 1 658 ? 25.198 6.361 -27.828 1.00 82.94 658 VAL A C 1
ATOM 5257 O O . VAL A 1 658 ? 25.248 6.463 -26.601 1.00 82.94 658 VAL A O 1
ATOM 5260 N N . VAL A 1 659 ? 26.171 6.843 -28.609 1.00 83.00 659 VAL A N 1
ATOM 5261 C CA . VAL A 1 659 ? 27.352 7.543 -28.073 1.00 83.00 659 VAL A CA 1
ATOM 5262 C C . VAL A 1 659 ? 26.965 8.882 -27.435 1.00 83.00 659 VAL A C 1
ATOM 5264 O O . VAL A 1 659 ? 27.483 9.234 -26.371 1.00 83.00 659 VAL A O 1
ATOM 5267 N N . TYR A 1 660 ? 26.049 9.633 -28.053 1.00 81.94 660 TYR A N 1
ATOM 5268 C CA . TYR A 1 660 ? 25.550 10.895 -27.507 1.00 81.94 660 TYR A CA 1
ATOM 5269 C C . TYR A 1 660 ? 24.853 10.681 -26.158 1.00 81.94 660 TYR A C 1
ATOM 5271 O O . TYR A 1 660 ? 25.152 11.397 -25.202 1.00 81.94 660 TYR A O 1
ATOM 5279 N N . GLN A 1 661 ? 23.993 9.668 -26.054 1.00 81.81 661 GLN A N 1
ATOM 5280 C CA . GLN A 1 661 ? 23.305 9.305 -24.818 1.00 81.81 661 GLN A CA 1
ATOM 5281 C C . GLN A 1 661 ? 24.288 8.934 -23.705 1.00 81.81 661 GLN A C 1
ATOM 5283 O O . GLN A 1 661 ? 24.192 9.482 -22.609 1.00 81.81 661 GLN A O 1
ATOM 5288 N N . LEU A 1 662 ? 25.281 8.085 -23.996 1.00 83.00 662 LEU A N 1
ATOM 5289 C CA . LEU A 1 662 ? 26.323 7.718 -23.032 1.00 83.00 662 LEU A CA 1
ATOM 5290 C C . LEU A 1 662 ? 27.044 8.963 -22.482 1.00 83.00 662 LEU A C 1
ATOM 5292 O O . LEU A 1 662 ? 27.220 9.105 -21.270 1.00 83.00 662 LEU A O 1
ATOM 5296 N N . ARG A 1 663 ? 27.403 9.904 -23.367 1.00 84.50 663 ARG A N 1
ATOM 5297 C CA . ARG A 1 663 ? 28.054 11.168 -22.993 1.00 84.50 663 ARG A CA 1
ATOM 5298 C C . ARG A 1 663 ? 27.153 12.051 -22.127 1.00 84.50 663 ARG A C 1
ATOM 5300 O O . ARG A 1 663 ? 27.619 12.580 -21.120 1.00 84.50 663 ARG A O 1
ATOM 5307 N N . GLN A 1 664 ? 25.888 12.238 -22.505 1.00 79.06 664 GLN A N 1
ATOM 5308 C CA . GLN A 1 664 ? 24.977 13.118 -21.763 1.00 79.06 664 GLN A CA 1
ATOM 5309 C C . GLN A 1 664 ? 24.612 12.559 -20.391 1.00 79.06 664 GLN A C 1
ATOM 5311 O O . GLN A 1 664 ? 24.606 13.302 -19.410 1.00 79.06 664 GLN A O 1
ATOM 5316 N N . CYS A 1 665 ? 24.363 11.255 -20.292 1.00 77.00 665 CYS A N 1
ATOM 5317 C CA . CYS A 1 665 ? 24.080 10.613 -19.014 1.00 77.00 665 CYS A CA 1
ATOM 5318 C C . CYS A 1 665 ? 25.272 10.742 -18.048 1.00 77.00 665 CYS A C 1
ATOM 5320 O O . CYS A 1 665 ? 25.074 11.121 -16.893 1.00 77.00 665 CYS A O 1
ATOM 5322 N N . ALA A 1 666 ? 26.507 10.550 -18.532 1.00 81.12 666 ALA A N 1
ATOM 5323 C CA . ALA A 1 666 ? 27.718 10.752 -17.732 1.00 81.12 666 ALA A CA 1
ATOM 5324 C C . ALA A 1 666 ? 27.901 12.217 -17.283 1.00 81.12 666 ALA A C 1
ATOM 5326 O O . ALA A 1 666 ? 28.183 12.479 -16.113 1.00 81.12 666 ALA A O 1
ATOM 5327 N N . ASN A 1 667 ? 27.687 13.185 -18.182 1.00 81.94 667 ASN A N 1
ATOM 5328 C CA . ASN A 1 667 ? 27.791 14.612 -17.855 1.00 81.94 667 ASN A CA 1
ATOM 5329 C C . ASN A 1 667 ? 26.752 15.052 -16.811 1.00 81.94 667 ASN A C 1
ATOM 5331 O O . ASN A 1 667 ? 27.079 15.798 -15.887 1.00 81.94 667 ASN A O 1
ATOM 5335 N N . ASN A 1 668 ? 25.507 14.585 -16.940 1.00 76.75 668 ASN A N 1
ATOM 5336 C CA . ASN A 1 668 ? 24.441 14.895 -15.988 1.00 76.75 668 ASN A CA 1
ATOM 5337 C C . ASN A 1 668 ? 24.745 14.294 -14.608 1.00 76.75 668 ASN A C 1
ATOM 5339 O O . ASN A 1 668 ? 24.612 14.998 -13.608 1.00 76.75 668 ASN A O 1
ATOM 5343 N N . PHE A 1 669 ? 25.227 13.047 -14.550 1.00 78.25 669 PHE A N 1
ATOM 5344 C CA . PHE A 1 669 ? 25.665 12.423 -13.298 1.00 78.25 669 PHE A CA 1
ATOM 5345 C C . PHE A 1 669 ? 26.760 13.246 -12.604 1.00 78.25 669 PHE A C 1
ATOM 5347 O O . PHE A 1 669 ? 26.622 13.580 -11.428 1.00 78.25 669 PHE A O 1
ATOM 5354 N N . MET A 1 670 ? 27.802 13.647 -13.341 1.00 81.38 670 MET A N 1
ATOM 5355 C CA . MET A 1 670 ? 28.882 14.479 -12.797 1.00 81.38 670 MET A CA 1
ATOM 5356 C C . MET A 1 670 ? 28.370 15.834 -12.297 1.00 81.38 670 MET A C 1
ATOM 5358 O O . MET A 1 670 ? 28.745 16.268 -11.212 1.00 81.38 670 MET A O 1
ATOM 5362 N N . SER A 1 671 ? 27.449 16.473 -13.027 1.00 80.88 671 SER A N 1
ATOM 5363 C CA . SER A 1 671 ? 26.842 17.732 -12.585 1.00 80.88 671 SER A CA 1
ATOM 5364 C C . SER A 1 671 ? 26.067 17.578 -11.274 1.00 80.88 671 SER A C 1
ATOM 5366 O O . SER A 1 671 ? 26.170 18.450 -10.411 1.00 80.88 671 SER A O 1
ATOM 5368 N N . VAL A 1 672 ? 25.278 16.510 -11.109 1.00 74.31 672 VAL A N 1
ATOM 5369 C CA . VAL A 1 672 ? 24.541 16.258 -9.856 1.00 74.31 672 VAL A CA 1
ATOM 5370 C C . VAL A 1 672 ? 25.526 15.938 -8.729 1.00 74.31 672 VAL A C 1
ATOM 5372 O O . VAL A 1 672 ? 25.387 16.467 -7.624 1.00 74.31 672 VAL A O 1
ATOM 5375 N N . TYR A 1 673 ? 26.573 15.164 -9.014 1.00 78.38 673 TYR A N 1
ATOM 5376 C CA . TYR A 1 673 ? 27.613 14.813 -8.050 1.00 78.38 673 TYR A CA 1
ATOM 5377 C C . TYR A 1 673 ? 28.349 16.044 -7.518 1.00 78.38 673 TYR A C 1
ATOM 5379 O O . TYR A 1 673 ? 28.472 16.212 -6.302 1.00 78.38 673 TYR A O 1
ATOM 5387 N N . ASP A 1 674 ? 28.750 16.955 -8.404 1.00 81.56 674 ASP A N 1
ATOM 5388 C CA . ASP A 1 674 ? 29.406 18.204 -8.025 1.00 81.56 674 ASP A CA 1
ATOM 5389 C C . ASP A 1 674 ? 28.487 19.079 -7.161 1.00 81.56 674 ASP A C 1
ATOM 5391 O O . ASP A 1 674 ? 28.927 19.618 -6.143 1.00 81.56 674 ASP A O 1
ATOM 5395 N N . THR A 1 675 ? 27.194 19.183 -7.501 1.00 79.38 675 THR A N 1
ATOM 5396 C CA . THR A 1 675 ? 26.232 19.935 -6.671 1.00 79.38 675 THR A CA 1
ATOM 5397 C C . THR A 1 675 ? 26.041 19.307 -5.290 1.00 79.38 675 THR A C 1
ATOM 5399 O O . THR A 1 675 ? 26.051 20.021 -4.287 1.00 79.38 675 THR A O 1
ATOM 5402 N N . HIS A 1 676 ? 25.947 17.978 -5.199 1.00 77.88 676 HIS A N 1
ATOM 5403 C CA . HIS A 1 676 ? 25.877 17.273 -3.921 1.00 77.88 676 HIS A CA 1
ATOM 5404 C C . HIS A 1 676 ? 27.135 17.517 -3.079 1.00 77.88 676 HIS A C 1
ATOM 5406 O O . HIS A 1 676 ? 27.021 17.866 -1.904 1.00 77.88 676 HIS A O 1
ATOM 5412 N N . GLN A 1 677 ? 28.330 17.418 -3.673 1.00 78.19 677 GLN A N 1
ATOM 5413 C CA . GLN A 1 677 ? 29.580 17.722 -2.974 1.00 78.19 677 GLN A CA 1
ATOM 5414 C C . GLN A 1 677 ? 29.627 19.168 -2.470 1.00 78.19 677 GLN A C 1
ATOM 5416 O O . GLN A 1 677 ? 30.078 19.410 -1.352 1.00 78.19 677 GLN A O 1
ATOM 5421 N N . GLN A 1 678 ? 29.158 20.134 -3.263 1.00 82.69 678 GLN A N 1
ATOM 5422 C CA . GLN A 1 678 ? 29.087 21.535 -2.845 1.00 82.69 678 GLN A CA 1
ATOM 5423 C C . GLN A 1 678 ? 28.149 21.718 -1.645 1.00 82.69 678 GLN A C 1
ATOM 5425 O O . GLN A 1 678 ? 28.539 22.356 -0.666 1.00 82.69 678 GLN A O 1
ATOM 5430 N N . HIS A 1 679 ? 26.949 21.130 -1.674 1.00 79.06 679 HIS A N 1
ATOM 5431 C CA . HIS A 1 679 ? 26.010 21.190 -0.549 1.00 79.06 679 HIS A CA 1
ATOM 5432 C C . HIS A 1 679 ? 26.543 20.478 0.699 1.00 79.06 679 HIS A C 1
ATOM 5434 O O . HIS A 1 679 ? 26.383 20.987 1.808 1.00 79.06 679 HIS A O 1
ATOM 5440 N N . LEU A 1 680 ? 27.237 19.352 0.531 1.00 77.00 680 LEU A N 1
ATOM 5441 C CA . LEU A 1 680 ? 27.866 18.616 1.625 1.00 77.00 680 LEU A CA 1
ATOM 5442 C C . LEU A 1 680 ? 29.008 19.416 2.266 1.00 77.00 680 LEU A C 1
ATOM 5444 O O . LEU A 1 680 ? 29.086 19.490 3.491 1.00 77.00 680 LEU A O 1
ATOM 5448 N N . ARG A 1 681 ? 29.838 20.098 1.465 1.00 80.50 681 ARG A N 1
ATOM 5449 C CA . ARG A 1 681 ? 30.864 21.023 1.979 1.00 80.50 681 ARG A CA 1
ATOM 5450 C C . ARG A 1 681 ? 30.232 22.190 2.739 1.00 80.50 681 ARG A C 1
ATOM 5452 O O . ARG A 1 681 ? 30.674 22.477 3.845 1.00 80.50 681 ARG A O 1
ATOM 5459 N N . LYS A 1 682 ? 29.157 22.794 2.210 1.00 79.12 682 LYS A N 1
ATOM 5460 C CA . LYS A 1 682 ? 28.393 23.849 2.909 1.00 79.12 682 LYS A CA 1
ATOM 5461 C C . LYS A 1 682 ? 27.801 23.358 4.241 1.00 79.12 682 LYS A C 1
ATOM 5463 O O . LYS A 1 682 ? 27.736 24.131 5.190 1.00 79.12 682 LYS A O 1
ATOM 5468 N N . LEU A 1 683 ? 27.402 22.084 4.338 1.00 74.62 683 LEU A N 1
ATOM 5469 C CA . LEU A 1 683 ? 26.893 21.481 5.581 1.00 74.62 683 LEU A CA 1
ATOM 5470 C C . LEU A 1 683 ? 28.002 21.275 6.614 1.00 74.62 683 LEU A C 1
ATOM 5472 O O . LEU A 1 683 ? 27.780 21.468 7.806 1.00 74.62 683 LEU A O 1
ATOM 5476 N N . GLN A 1 684 ? 29.198 20.907 6.159 1.00 76.69 684 GLN A N 1
ATOM 5477 C CA . GLN A 1 684 ? 30.369 20.757 7.021 1.00 76.69 684 GLN A CA 1
ATOM 5478 C C . GLN A 1 684 ? 30.906 22.115 7.501 1.00 76.69 684 GLN A C 1
ATOM 5480 O O . GLN A 1 684 ? 31.370 22.216 8.633 1.00 76.69 684 GLN A O 1
ATOM 5485 N N . SER A 1 685 ? 30.784 23.170 6.689 1.00 77.69 685 SER A N 1
ATOM 5486 C CA . SER A 1 685 ? 31.233 24.534 6.998 1.00 77.69 685 SER A CA 1
ATOM 5487 C C . SER A 1 685 ? 30.090 25.472 7.427 1.00 77.69 685 SER A C 1
ATOM 5489 O O . SER A 1 685 ? 30.046 26.630 7.010 1.00 77.69 685 SER A O 1
ATOM 5491 N N . LEU A 1 686 ? 29.142 24.996 8.247 1.00 69.69 686 LEU A N 1
ATOM 5492 C CA . LEU A 1 686 ? 27.968 25.785 8.667 1.00 69.69 686 LEU A CA 1
ATOM 5493 C C . LEU A 1 686 ? 28.322 27.089 9.408 1.00 69.69 686 LEU A C 1
ATOM 5495 O O . LEU A 1 686 ? 27.573 28.063 9.327 1.00 69.69 686 LEU A O 1
ATOM 5499 N N . ALA A 1 687 ? 29.443 27.102 10.134 1.00 64.75 687 ALA A N 1
ATOM 5500 C CA . ALA A 1 687 ? 29.912 28.256 10.901 1.00 64.75 687 ALA A CA 1
ATOM 5501 C C . ALA A 1 687 ? 30.520 29.369 10.024 1.00 64.75 687 ALA A C 1
ATOM 5503 O O . ALA A 1 687 ? 30.502 30.528 10.431 1.00 64.75 687 ALA A O 1
ATOM 5504 N N . ASP A 1 688 ? 30.988 29.023 8.820 1.00 70.56 688 ASP A N 1
ATOM 5505 C CA . ASP A 1 688 ? 31.711 29.924 7.909 1.00 70.56 688 ASP A CA 1
ATOM 5506 C C . ASP A 1 688 ? 30.825 30.463 6.767 1.00 70.56 688 ASP A C 1
ATOM 5508 O O . ASP A 1 688 ? 31.296 31.199 5.897 1.00 70.56 688 ASP A O 1
ATOM 5512 N N . LEU A 1 689 ? 29.538 30.093 6.735 1.00 71.62 689 LEU A N 1
ATOM 5513 C CA . LEU A 1 689 ? 28.590 30.550 5.714 1.00 71.62 689 LEU A CA 1
ATOM 5514 C C . LEU A 1 689 ? 28.270 32.042 5.868 1.00 71.62 689 LEU A C 1
ATOM 5516 O O . LEU A 1 689 ? 28.078 32.553 6.974 1.00 71.62 689 LEU A O 1
ATOM 5520 N N . SER A 1 690 ? 28.142 32.735 4.734 1.00 72.19 690 SER A N 1
ATOM 5521 C CA . SER A 1 690 ? 27.749 34.143 4.714 1.00 72.19 690 SER A CA 1
ATOM 5522 C C . SER A 1 690 ? 26.324 34.339 5.254 1.00 72.19 690 SER A C 1
ATOM 5524 O O . SER A 1 690 ? 25.483 33.436 5.228 1.00 72.19 690 SER A O 1
ATOM 5526 N N . THR A 1 691 ? 26.007 35.551 5.721 1.00 64.25 691 THR A N 1
ATOM 5527 C CA . THR A 1 691 ? 24.651 35.873 6.196 1.00 64.25 691 THR A CA 1
ATOM 5528 C C . THR A 1 691 ? 23.592 35.771 5.101 1.00 64.25 691 THR A C 1
ATOM 5530 O O . THR A 1 691 ? 22.415 35.639 5.431 1.00 64.25 691 THR A O 1
ATOM 5533 N N . ASP A 1 692 ? 23.988 35.836 3.828 1.00 64.00 692 ASP A N 1
ATOM 5534 C CA . ASP A 1 692 ? 23.080 35.728 2.686 1.00 64.00 692 ASP A CA 1
ATOM 5535 C C . ASP A 1 692 ? 22.862 34.264 2.274 1.00 64.00 692 ASP A C 1
ATOM 5537 O O . ASP A 1 692 ? 21.714 33.883 2.050 1.00 64.00 692 ASP A O 1
ATOM 5541 N N . ASP A 1 693 ? 23.888 33.403 2.350 1.00 68.00 693 ASP A N 1
ATOM 5542 C CA . ASP A 1 693 ? 23.706 31.945 2.238 1.00 68.00 693 ASP A CA 1
ATOM 5543 C C . ASP A 1 693 ? 22.787 31.420 3.361 1.00 68.00 693 ASP A C 1
ATOM 5545 O O . ASP A 1 693 ? 21.871 30.631 3.128 1.00 68.00 693 ASP A O 1
ATOM 5549 N N . LEU A 1 694 ? 22.981 31.884 4.603 1.00 64.06 694 LEU A N 1
ATOM 5550 C CA . LEU A 1 694 ? 22.136 31.481 5.735 1.00 64.06 694 LEU A CA 1
ATOM 5551 C C . LEU A 1 694 ? 20.679 31.940 5.580 1.00 64.06 694 LEU A C 1
ATOM 5553 O O . LEU A 1 694 ? 19.781 31.262 6.080 1.00 64.06 694 LEU A O 1
ATOM 5557 N N . LYS A 1 695 ? 20.422 33.063 4.896 1.00 66.31 695 LYS A N 1
ATOM 5558 C CA . LYS A 1 695 ? 19.055 33.493 4.558 1.00 66.31 695 LYS A CA 1
ATOM 5559 C C . LYS A 1 695 ? 18.446 32.573 3.505 1.00 66.31 695 LYS A C 1
ATOM 5561 O O . LYS A 1 695 ? 17.362 32.047 3.753 1.00 66.31 695 LYS A O 1
ATOM 5566 N N . GLU A 1 696 ? 19.170 32.302 2.419 1.00 69.50 696 GLU A N 1
ATOM 5567 C CA . GLU A 1 696 ? 18.736 31.419 1.327 1.00 69.50 696 GLU A CA 1
ATOM 5568 C C . GLU A 1 696 ? 18.330 30.028 1.845 1.00 69.50 696 GLU A C 1
ATOM 5570 O O . GLU A 1 696 ? 17.228 29.544 1.573 1.00 69.50 696 GLU A O 1
ATOM 5575 N N . PHE A 1 697 ? 19.164 29.412 2.688 1.00 64.50 697 PHE A N 1
ATOM 5576 C CA . PHE A 1 697 ? 18.881 28.079 3.228 1.00 64.50 697 PHE A CA 1
ATOM 5577 C C . PHE A 1 697 ? 17.880 28.073 4.391 1.00 64.50 697 PHE A C 1
ATOM 5579 O O . PHE A 1 697 ? 17.325 27.017 4.693 1.00 64.50 697 PHE A O 1
ATOM 5586 N N . SER A 1 698 ? 17.597 29.215 5.028 1.00 58.34 698 SER A N 1
ATOM 5587 C CA . SER A 1 698 ? 16.585 29.309 6.095 1.00 58.34 698 SER A CA 1
ATOM 5588 C C . SER A 1 698 ? 15.160 29.538 5.580 1.00 58.34 698 SER A C 1
ATOM 5590 O O . SER A 1 698 ? 14.218 29.094 6.231 1.00 58.34 698 SER A O 1
ATOM 5592 N N . GLY A 1 699 ? 14.989 30.166 4.408 1.00 60.22 699 GLY A N 1
ATOM 5593 C CA . GLY A 1 699 ? 13.683 30.349 3.757 1.00 60.22 699 GLY A CA 1
ATOM 5594 C C . GLY A 1 699 ? 12.710 31.298 4.449 1.00 60.22 699 GLY A C 1
ATOM 5595 O O . GLY A 1 699 ? 11.526 31.265 4.128 1.00 60.22 699 GLY A O 1
ATOM 5596 N N . VAL A 1 700 ? 13.179 32.088 5.413 1.00 60.41 700 VAL A N 1
ATOM 5597 C CA . VAL A 1 700 ? 12.349 32.995 6.209 1.00 60.41 700 VAL A CA 1
ATOM 5598 C C . VAL A 1 700 ? 12.989 34.384 6.194 1.00 60.41 700 VAL A C 1
ATOM 5600 O O . VAL A 1 700 ? 14.114 34.556 6.667 1.00 60.41 700 VAL A O 1
ATOM 5603 N N . ASP A 1 701 ? 12.255 35.372 5.674 1.00 57.41 701 ASP A N 1
ATOM 5604 C CA . ASP A 1 701 ? 12.695 36.776 5.559 1.00 57.41 701 ASP A CA 1
ATOM 5605 C C . ASP A 1 701 ? 12.623 37.557 6.887 1.00 57.41 701 ASP A C 1
ATOM 5607 O O . ASP A 1 701 ? 13.138 38.672 7.005 1.00 57.41 701 ASP A O 1
ATOM 5611 N N . GLU A 1 702 ? 12.005 36.984 7.922 1.00 58.50 702 GLU A N 1
ATOM 5612 C CA . GLU A 1 702 ? 11.772 37.663 9.197 1.00 58.50 702 GLU A CA 1
ATOM 5613 C C . GLU A 1 702 ? 13.021 37.764 10.101 1.00 58.50 702 GLU A C 1
ATOM 5615 O O . GLU A 1 702 ? 14.031 37.060 9.959 1.00 58.50 702 GLU A O 1
ATOM 5620 N N . LYS A 1 703 ? 12.948 38.672 11.087 1.00 55.94 703 LYS A N 1
ATOM 5621 C CA . LYS A 1 703 ? 13.987 38.940 12.099 1.00 55.94 703 LYS A CA 1
ATOM 5622 C C . LYS A 1 703 ? 14.089 37.807 13.136 1.00 55.94 703 LYS A C 1
ATOM 5624 O O . LYS A 1 703 ? 13.833 38.009 14.318 1.00 55.94 703 LYS A O 1
ATOM 5629 N N . ILE A 1 704 ? 14.485 36.617 12.700 1.00 61.59 704 ILE A N 1
ATOM 5630 C CA . ILE A 1 704 ? 14.838 35.488 13.575 1.00 61.59 704 ILE A CA 1
ATOM 5631 C C . ILE A 1 704 ? 16.237 35.687 14.170 1.00 61.59 704 ILE A C 1
ATOM 5633 O O . ILE A 1 704 ? 17.107 36.318 13.560 1.00 61.59 704 ILE A O 1
ATOM 5637 N N . THR A 1 705 ? 16.479 35.120 15.354 1.00 66.25 705 THR A N 1
ATOM 5638 C CA . THR A 1 705 ? 17.815 35.129 15.973 1.00 66.25 705 THR A CA 1
ATOM 5639 C C . THR A 1 705 ? 18.823 34.329 15.135 1.00 66.25 705 THR A C 1
ATOM 5641 O O . THR A 1 705 ? 18.469 33.333 14.501 1.00 66.25 705 THR A O 1
ATOM 5644 N N . SER A 1 706 ? 20.100 34.741 15.144 1.00 66.06 706 SER A N 1
ATOM 5645 C CA . SER A 1 706 ? 21.175 34.103 14.354 1.00 66.06 706 SER A CA 1
ATOM 5646 C C . SER A 1 706 ? 21.272 32.587 14.598 1.00 66.06 706 SER A C 1
ATOM 5648 O O . SER A 1 706 ? 21.382 31.802 13.659 1.00 66.06 706 SER A O 1
ATOM 5650 N N . HIS A 1 707 ? 21.106 32.165 15.856 1.00 67.00 707 HIS A N 1
ATOM 5651 C CA . HIS A 1 707 ? 21.139 30.760 16.265 1.00 67.00 707 HIS A CA 1
ATOM 5652 C C . HIS A 1 707 ? 19.952 29.944 15.715 1.00 67.00 707 HIS A C 1
ATOM 5654 O O . HIS A 1 707 ? 20.122 28.827 15.227 1.00 67.00 707 HIS A O 1
ATOM 5660 N N . GLN A 1 708 ? 18.736 30.502 15.733 1.00 66.44 708 GLN A N 1
ATOM 5661 C CA . GLN A 1 708 ? 17.558 29.845 15.152 1.00 66.44 708 GLN A CA 1
ATOM 5662 C C . GLN A 1 708 ? 17.655 29.759 13.623 1.00 66.44 708 GLN A C 1
ATOM 5664 O O . GLN A 1 708 ? 17.279 28.738 13.046 1.00 66.44 708 GLN A O 1
ATOM 5669 N N . ARG A 1 709 ? 18.226 30.781 12.970 1.00 69.25 709 ARG A N 1
ATOM 5670 C CA . ARG A 1 709 ? 18.475 30.777 11.521 1.00 69.25 709 ARG A CA 1
ATOM 5671 C C . ARG A 1 709 ? 19.492 29.707 11.123 1.00 69.25 709 ARG A C 1
ATOM 5673 O O . ARG A 1 709 ? 19.237 28.969 10.179 1.00 69.25 709 ARG A O 1
ATOM 5680 N N . GLN A 1 710 ? 20.585 29.560 11.874 1.00 68.56 710 GLN A N 1
ATOM 5681 C CA . GLN A 1 710 ? 21.558 28.481 11.665 1.00 68.56 710 GLN A CA 1
ATOM 5682 C C . GLN A 1 710 ? 20.937 27.092 11.863 1.00 68.56 710 GLN A C 1
ATOM 5684 O O . GLN A 1 710 ? 21.194 26.194 11.064 1.00 68.56 710 GLN A O 1
ATOM 5689 N N . LYS A 1 711 ? 20.066 26.910 12.865 1.00 68.94 711 LYS A N 1
ATOM 5690 C CA . LYS A 1 711 ? 19.364 25.634 13.093 1.00 68.94 711 LYS A CA 1
ATOM 5691 C C . LYS A 1 711 ? 18.406 25.281 11.947 1.00 68.94 711 LYS A C 1
ATOM 5693 O O . LYS A 1 711 ? 18.390 24.138 11.493 1.00 68.94 711 LYS A O 1
ATOM 5698 N N . LEU A 1 712 ? 17.633 26.254 11.459 1.00 68.00 712 LEU A N 1
ATOM 5699 C CA . LEU A 1 712 ? 16.734 26.074 10.312 1.00 68.00 712 LEU A CA 1
ATOM 5700 C C . LEU A 1 712 ? 17.512 25.807 9.019 1.00 68.00 712 LEU A C 1
ATOM 5702 O O . LEU A 1 712 ? 17.168 24.875 8.294 1.00 68.00 712 LEU A O 1
ATOM 5706 N N . ALA A 1 713 ? 18.594 26.552 8.781 1.00 70.06 713 ALA A N 1
ATOM 5707 C CA . ALA A 1 713 ? 19.485 26.338 7.646 1.00 70.06 713 ALA A CA 1
ATOM 5708 C C . ALA A 1 713 ? 20.136 24.947 7.695 1.00 70.06 713 ALA A C 1
ATOM 5710 O O . ALA A 1 713 ? 20.092 24.242 6.694 1.00 70.06 713 ALA A O 1
ATOM 5711 N N . LYS A 1 714 ? 20.644 24.496 8.855 1.00 72.81 714 LYS A N 1
ATOM 5712 C CA . LYS A 1 714 ? 21.160 23.126 9.052 1.00 72.81 714 LYS A CA 1
ATOM 5713 C C . LYS A 1 714 ? 20.091 22.091 8.701 1.00 72.81 714 LYS A C 1
ATOM 5715 O O . LYS A 1 714 ? 20.350 21.224 7.878 1.00 72.81 714 LYS A O 1
ATOM 5720 N N . LYS A 1 715 ? 18.870 22.215 9.240 1.00 69.06 715 LYS A N 1
ATOM 5721 C CA . LYS A 1 715 ? 17.766 21.273 8.967 1.00 69.06 715 LYS A CA 1
ATOM 5722 C C . LYS A 1 715 ? 17.429 21.192 7.473 1.00 69.06 715 LYS A C 1
ATOM 5724 O O . LYS A 1 715 ? 17.334 20.091 6.933 1.00 69.06 715 LYS A O 1
ATOM 5729 N N . ARG A 1 716 ? 17.281 22.337 6.799 1.00 70.75 716 ARG A N 1
ATOM 5730 C CA . ARG A 1 716 ? 16.983 22.394 5.357 1.00 70.75 716 ARG A CA 1
ATOM 5731 C C . ARG A 1 716 ? 18.140 21.880 4.508 1.00 70.75 716 ARG A C 1
ATOM 5733 O O . ARG A 1 716 ? 17.918 21.123 3.571 1.00 70.75 716 ARG A O 1
ATOM 5740 N N . LEU A 1 717 ? 19.375 22.242 4.844 1.00 70.88 717 LEU A N 1
ATOM 5741 C CA . LEU A 1 717 ? 20.557 21.802 4.110 1.00 70.88 717 LEU A CA 1
ATOM 5742 C C . LEU A 1 717 ? 20.771 20.288 4.259 1.00 70.88 717 LEU A C 1
ATOM 5744 O O . LEU A 1 717 ? 21.045 19.620 3.267 1.00 70.88 717 LEU A O 1
ATOM 5748 N N . THR A 1 718 ? 20.549 19.721 5.449 1.00 69.81 718 THR A N 1
ATOM 5749 C CA . THR A 1 718 ? 20.531 18.264 5.657 1.00 69.81 718 THR A CA 1
ATOM 5750 C C . THR A 1 718 ? 19.453 17.593 4.802 1.00 69.81 718 THR A C 1
ATOM 5752 O O . THR A 1 718 ? 19.721 16.561 4.192 1.00 69.81 718 THR A O 1
ATOM 5755 N N . GLN A 1 719 ? 18.251 18.172 4.701 1.00 69.62 719 GLN A N 1
ATOM 5756 C CA . GLN A 1 719 ? 17.195 17.652 3.820 1.00 69.62 719 GLN A CA 1
ATOM 5757 C C . GLN A 1 719 ? 17.602 17.693 2.339 1.00 69.62 719 GLN A C 1
ATOM 5759 O O . GLN A 1 719 ? 17.402 16.709 1.631 1.00 69.62 719 GLN A O 1
ATOM 5764 N N . ILE A 1 720 ? 18.223 18.785 1.882 1.00 71.12 720 ILE A N 1
ATOM 5765 C CA . ILE A 1 720 ? 18.706 18.928 0.499 1.00 71.12 720 ILE A CA 1
ATOM 5766 C C . ILE A 1 720 ? 19.812 17.912 0.199 1.00 71.12 720 ILE A C 1
ATOM 5768 O O . ILE A 1 720 ? 19.768 17.256 -0.839 1.00 71.12 720 ILE A O 1
ATOM 5772 N N . VAL A 1 721 ? 20.779 17.741 1.106 1.00 72.31 721 VAL A N 1
ATOM 5773 C CA . VAL A 1 721 ? 21.850 16.743 0.955 1.00 72.31 721 VAL A CA 1
ATOM 5774 C C . VAL A 1 721 ? 21.261 15.333 0.900 1.00 72.31 721 VAL A C 1
ATOM 5776 O O . VAL A 1 721 ? 21.614 14.575 0.002 1.00 72.31 721 VAL A O 1
ATOM 5779 N N . LYS A 1 722 ? 20.304 14.997 1.777 1.00 67.62 722 LYS A N 1
ATOM 5780 C CA . LYS A 1 722 ? 19.594 13.705 1.745 1.00 67.62 722 LYS A CA 1
ATOM 5781 C C . LYS A 1 722 ? 18.870 13.484 0.417 1.00 67.62 722 LYS A C 1
ATOM 5783 O O . LYS A 1 722 ? 19.003 12.417 -0.177 1.00 67.62 722 LYS A O 1
ATOM 5788 N N . TYR A 1 723 ? 18.141 14.487 -0.069 1.00 68.94 723 TYR A N 1
ATOM 5789 C CA . TYR A 1 723 ? 17.445 14.413 -1.352 1.00 68.94 723 TYR A CA 1
ATOM 5790 C C . TYR A 1 723 ? 18.421 14.189 -2.513 1.00 68.94 723 TYR A C 1
ATOM 5792 O O . TYR A 1 723 ? 18.255 13.251 -3.287 1.00 68.94 723 TYR A O 1
ATOM 5800 N N . LYS A 1 724 ? 19.487 14.995 -2.590 1.00 71.44 724 LYS A N 1
ATOM 5801 C CA . LYS A 1 724 ? 20.508 14.888 -3.642 1.00 71.44 724 LYS A CA 1
ATOM 5802 C C . LYS A 1 724 ? 21.304 13.584 -3.554 1.00 71.44 724 LYS A C 1
ATOM 5804 O O . LYS A 1 724 ? 21.711 13.060 -4.582 1.00 71.44 724 LYS A O 1
ATOM 5809 N N . SER A 1 725 ? 21.501 13.035 -2.358 1.00 70.94 725 SER A N 1
ATOM 5810 C CA . SER A 1 725 ? 22.121 11.721 -2.161 1.00 70.94 725 SER A CA 1
ATOM 5811 C C . SER A 1 725 ? 21.228 10.589 -2.683 1.00 70.94 725 SER A C 1
ATOM 5813 O O . SER A 1 725 ? 21.707 9.729 -3.421 1.00 70.94 725 SER A O 1
ATOM 5815 N N . LYS A 1 726 ? 19.917 10.623 -2.390 1.00 67.62 726 LYS A N 1
ATOM 5816 C CA . LYS A 1 726 ? 18.939 9.679 -2.965 1.00 67.62 726 LYS A CA 1
ATOM 5817 C C . LYS A 1 726 ? 18.882 9.781 -4.486 1.00 67.62 726 LYS A C 1
ATOM 5819 O O . LYS A 1 726 ? 18.914 8.758 -5.164 1.00 67.62 726 LYS A O 1
ATOM 5824 N N . GLU A 1 727 ? 18.856 11.008 -5.005 1.00 68.88 727 GLU A N 1
ATOM 5825 C CA . GLU A 1 727 ? 18.937 11.282 -6.438 1.00 68.88 727 GLU A CA 1
ATOM 5826 C C . GLU A 1 727 ? 20.204 10.630 -7.014 1.00 68.88 727 GLU A C 1
ATOM 5828 O O . GLU A 1 727 ? 20.109 9.765 -7.875 1.00 68.88 727 GLU A O 1
ATOM 5833 N N . LEU A 1 728 ? 21.387 10.904 -6.460 1.00 70.81 728 LEU A N 1
ATOM 5834 C CA . LEU A 1 728 ? 22.635 10.274 -6.904 1.00 70.81 728 LEU A CA 1
ATOM 5835 C C . LEU A 1 728 ? 22.622 8.749 -6.851 1.00 70.81 728 LEU A C 1
ATOM 5837 O O . LEU A 1 728 ? 23.179 8.120 -7.746 1.00 70.81 728 LEU A O 1
ATOM 5841 N N . GLN A 1 729 ? 22.016 8.146 -5.831 1.00 67.69 729 GLN A N 1
ATOM 5842 C CA . GLN A 1 729 ? 21.919 6.692 -5.736 1.00 67.69 729 GLN A CA 1
ATOM 5843 C C . GLN A 1 729 ? 21.066 6.118 -6.875 1.00 67.69 729 GLN A C 1
ATOM 5845 O O . GLN A 1 729 ? 21.462 5.127 -7.488 1.00 67.69 729 GLN A O 1
ATOM 5850 N N . GLN A 1 730 ? 19.933 6.750 -7.186 1.00 66.94 730 GLN A N 1
ATOM 5851 C CA . GLN A 1 730 ? 19.066 6.348 -8.297 1.00 66.94 730 GLN A CA 1
ATOM 5852 C C . GLN A 1 730 ? 19.758 6.556 -9.647 1.00 66.94 730 GLN A C 1
ATOM 5854 O O . GLN A 1 730 ? 19.810 5.628 -10.450 1.00 66.94 730 GLN A O 1
ATOM 5859 N N . TYR A 1 731 ? 20.380 7.720 -9.861 1.00 68.50 731 TYR A N 1
ATOM 5860 C CA . TYR A 1 731 ? 21.174 7.989 -11.061 1.00 68.50 731 TYR A CA 1
ATOM 5861 C C . TYR A 1 731 ? 22.324 6.993 -11.204 1.00 68.50 731 TYR A C 1
ATOM 5863 O O . TYR A 1 731 ? 22.553 6.492 -12.292 1.00 68.50 731 TYR A O 1
ATOM 5871 N N . SER A 1 732 ? 23.047 6.690 -10.125 1.00 64.31 732 SER A N 1
ATOM 5872 C CA . SER A 1 732 ? 24.148 5.723 -10.139 1.00 64.31 732 SER A CA 1
ATOM 5873 C C . SER A 1 732 ? 23.654 4.336 -10.543 1.00 64.31 732 SER A C 1
ATOM 5875 O O . SER A 1 732 ? 24.266 3.702 -11.397 1.00 64.31 732 SER A O 1
ATOM 5877 N N . CYS A 1 733 ? 22.519 3.891 -9.998 1.00 65.31 733 CYS A N 1
ATOM 5878 C CA . CYS A 1 733 ? 21.891 2.617 -10.348 1.00 65.31 733 CYS A CA 1
ATOM 5879 C C . CYS A 1 733 ? 21.532 2.566 -11.842 1.00 65.31 733 CYS A C 1
ATOM 5881 O O . CYS A 1 733 ? 22.055 1.723 -12.566 1.00 65.31 733 CYS A O 1
ATOM 5883 N N . ILE A 1 734 ? 20.746 3.536 -12.320 1.00 65.44 734 ILE A N 1
ATOM 5884 C CA . ILE A 1 734 ? 20.284 3.626 -13.716 1.00 65.44 734 ILE A CA 1
ATOM 5885 C C . ILE A 1 734 ? 21.467 3.788 -14.690 1.00 65.44 734 ILE A C 1
ATOM 5887 O O . ILE A 1 734 ? 21.516 3.177 -15.756 1.00 65.44 734 ILE A O 1
ATOM 5891 N N . LEU A 1 735 ? 22.458 4.609 -14.335 1.00 64.56 735 LEU A N 1
ATOM 5892 C CA . LEU A 1 735 ? 23.627 4.879 -15.170 1.00 64.56 735 LEU A CA 1
ATOM 5893 C C . LEU A 1 735 ? 24.542 3.654 -15.273 1.00 64.56 735 LEU A C 1
ATOM 5895 O O . LEU A 1 735 ? 24.949 3.294 -16.378 1.00 64.56 735 LEU A O 1
ATOM 5899 N N . SER A 1 736 ? 24.909 3.063 -14.132 1.00 57.88 736 SER A N 1
ATOM 5900 C CA . SER A 1 736 ? 25.946 2.029 -14.067 1.00 57.88 736 SER A CA 1
ATOM 5901 C C . SER A 1 736 ? 25.455 0.651 -14.500 1.00 57.88 736 SER A C 1
ATOM 5903 O O . SER A 1 736 ? 26.201 -0.030 -15.199 1.00 57.88 736 SER A O 1
ATOM 5905 N N . LEU A 1 737 ? 24.226 0.264 -14.139 1.00 60.22 737 LEU A N 1
ATOM 5906 C CA . LEU A 1 737 ? 23.672 -1.057 -14.455 1.00 60.22 737 LEU A CA 1
ATOM 5907 C C . LEU A 1 737 ? 22.991 -1.075 -15.830 1.00 60.22 737 LEU A C 1
ATOM 5909 O O . LEU A 1 737 ? 23.232 -1.989 -16.612 1.00 60.22 737 LEU A O 1
ATOM 5913 N N . ASP A 1 738 ? 22.216 -0.039 -16.174 1.00 66.31 738 ASP A N 1
ATOM 5914 C CA . ASP A 1 738 ? 21.350 -0.098 -17.359 1.00 66.31 738 ASP A CA 1
ATOM 5915 C C . ASP A 1 738 ? 21.861 0.718 -18.548 1.00 66.31 738 ASP A C 1
ATOM 5917 O O . ASP A 1 738 ? 21.781 0.266 -19.684 1.00 66.31 738 ASP A O 1
ATOM 5921 N N . ILE A 1 739 ? 22.398 1.925 -18.367 1.00 76.00 739 ILE A N 1
ATOM 5922 C CA . ILE A 1 739 ? 22.766 2.753 -19.532 1.00 76.00 739 ILE A CA 1
ATOM 5923 C C . ILE A 1 739 ? 24.169 2.418 -20.042 1.00 76.00 739 ILE A C 1
ATOM 5925 O O . ILE A 1 739 ? 24.339 2.170 -21.236 1.00 76.00 739 ILE A O 1
ATOM 5929 N N . ILE A 1 740 ? 25.186 2.408 -19.175 1.00 79.56 740 ILE A N 1
ATOM 5930 C CA . ILE A 1 740 ? 26.577 2.184 -19.600 1.00 79.56 740 ILE A CA 1
ATOM 5931 C C . ILE A 1 740 ? 26.740 0.778 -20.178 1.00 79.56 740 ILE A C 1
ATOM 5933 O O . ILE A 1 740 ? 27.249 0.637 -21.290 1.00 79.56 740 ILE A O 1
ATOM 5937 N N . GLU A 1 741 ? 26.283 -0.251 -19.463 1.00 82.75 741 GLU A N 1
ATOM 5938 C CA . GLU A 1 741 ? 26.444 -1.638 -19.901 1.00 82.75 741 GLU A CA 1
ATOM 5939 C C . GLU A 1 741 ? 25.704 -1.902 -21.221 1.00 82.75 741 GLU A C 1
ATOM 5941 O O . GLU A 1 741 ? 26.289 -2.438 -22.168 1.00 82.75 741 GLU A O 1
ATOM 5946 N N . ASN A 1 742 ? 24.446 -1.454 -21.330 1.00 84.12 742 ASN A N 1
ATOM 5947 C CA . ASN A 1 742 ? 23.637 -1.675 -22.528 1.00 84.12 742 ASN A CA 1
ATOM 5948 C C . ASN A 1 742 ? 24.177 -0.887 -23.729 1.00 84.12 742 ASN A C 1
ATOM 5950 O O . ASN A 1 742 ? 24.338 -1.464 -24.805 1.00 84.12 742 ASN A O 1
ATOM 5954 N N . CYS A 1 743 ? 24.532 0.392 -23.564 1.00 85.31 743 CYS A N 1
ATOM 5955 C CA . CYS A 1 743 ? 25.123 1.187 -24.644 1.00 85.31 743 CYS A CA 1
ATOM 5956 C C . CYS A 1 743 ? 26.454 0.597 -25.123 1.00 85.31 743 CYS A C 1
ATOM 5958 O O . CYS A 1 743 ? 26.671 0.492 -26.331 1.00 85.31 743 CYS A O 1
ATOM 5960 N N . LEU A 1 744 ? 27.338 0.184 -24.208 1.00 86.38 744 LEU A N 1
ATOM 5961 C CA . LEU A 1 744 ? 28.617 -0.430 -24.571 1.00 86.38 744 LEU A CA 1
ATOM 5962 C C . LEU A 1 744 ? 28.419 -1.759 -25.301 1.00 86.38 744 LEU A C 1
ATOM 5964 O O . LEU A 1 744 ? 29.097 -1.996 -26.299 1.00 86.38 744 LEU A O 1
ATOM 5968 N N . PHE A 1 745 ? 27.471 -2.590 -24.865 1.00 85.75 745 PHE A N 1
ATOM 5969 C CA . PHE A 1 745 ? 27.132 -3.833 -25.558 1.00 85.75 745 PHE A CA 1
ATOM 5970 C C . PHE A 1 745 ? 26.624 -3.574 -26.984 1.00 85.75 745 PHE A C 1
ATOM 5972 O O . PHE A 1 745 ? 27.098 -4.201 -27.936 1.00 85.75 745 PHE A O 1
ATOM 5979 N N . ILE A 1 746 ? 25.695 -2.624 -27.146 1.00 85.62 746 ILE A N 1
ATOM 5980 C CA . ILE A 1 746 ? 25.148 -2.234 -28.453 1.00 85.62 746 ILE A CA 1
ATOM 5981 C C . ILE A 1 746 ? 26.275 -1.749 -29.369 1.00 85.62 746 ILE A C 1
ATOM 5983 O O . ILE A 1 746 ? 26.385 -2.224 -30.503 1.00 85.62 746 ILE A O 1
ATOM 5987 N N . LEU A 1 747 ? 27.127 -0.845 -28.873 1.00 85.62 747 LEU A N 1
ATOM 5988 C CA . LEU A 1 747 ? 28.268 -0.309 -29.616 1.00 85.62 747 LEU A CA 1
ATOM 5989 C C . LEU A 1 747 ? 29.247 -1.414 -30.004 1.00 85.62 747 LEU A C 1
ATOM 5991 O O . LEU A 1 747 ? 29.629 -1.491 -31.168 1.00 85.62 747 LEU A O 1
ATOM 5995 N N . TRP A 1 748 ? 29.612 -2.286 -29.065 1.00 85.88 748 TRP A N 1
ATOM 5996 C CA . TRP A 1 748 ? 30.539 -3.389 -29.304 1.00 85.88 748 TRP A CA 1
ATOM 5997 C C . TRP A 1 748 ? 30.046 -4.300 -30.429 1.00 85.88 748 TRP A C 1
ATOM 5999 O O . TRP A 1 748 ? 30.757 -4.494 -31.412 1.00 85.88 748 TRP A O 1
ATOM 6009 N N . ARG A 1 749 ? 28.803 -4.794 -30.339 1.00 82.06 749 ARG A N 1
ATOM 6010 C CA . ARG A 1 749 ? 28.226 -5.711 -31.337 1.00 82.06 749 ARG A CA 1
ATOM 6011 C C . ARG A 1 749 ? 28.114 -5.081 -32.723 1.00 82.06 749 ARG A C 1
ATOM 6013 O O . ARG A 1 749 ? 28.432 -5.726 -33.720 1.00 82.06 749 ARG A O 1
ATOM 6020 N N . HIS A 1 750 ? 27.692 -3.819 -32.797 1.00 84.06 750 HIS A N 1
ATOM 6021 C CA . HIS A 1 750 ? 27.568 -3.127 -34.079 1.00 84.06 750 HIS A CA 1
ATOM 6022 C C . HIS A 1 750 ? 28.934 -2.777 -34.681 1.00 84.06 750 HIS A C 1
ATOM 6024 O O . HIS A 1 750 ? 29.106 -2.914 -35.889 1.00 84.06 750 HIS A O 1
ATOM 6030 N N . LEU A 1 751 ? 29.916 -2.359 -33.876 1.00 83.38 751 LEU A N 1
ATOM 6031 C CA . LEU A 1 751 ? 31.274 -2.079 -34.355 1.00 83.38 751 LEU A CA 1
ATOM 6032 C C . LEU A 1 751 ? 31.991 -3.353 -34.806 1.00 83.38 751 LEU A C 1
ATOM 6034 O O . LEU A 1 751 ? 32.630 -3.329 -35.853 1.00 83.38 751 LEU A O 1
ATOM 6038 N N . GLU A 1 752 ? 31.850 -4.461 -34.077 1.00 82.75 752 GLU A N 1
ATOM 6039 C CA . GLU A 1 752 ? 32.362 -5.776 -34.483 1.00 82.75 752 GLU A CA 1
ATOM 6040 C C . GLU A 1 752 ? 31.807 -6.160 -35.862 1.00 82.75 752 GLU A C 1
ATOM 6042 O O . GLU A 1 752 ? 32.565 -6.462 -36.785 1.00 82.75 752 GLU A O 1
ATOM 6047 N N . HIS A 1 753 ? 30.489 -6.033 -36.053 1.00 79.62 753 HIS A N 1
ATOM 6048 C CA . HIS A 1 753 ? 29.863 -6.284 -37.349 1.00 79.62 753 HIS A CA 1
ATOM 6049 C C . HIS A 1 753 ? 30.373 -5.332 -38.439 1.00 79.62 753 HIS A C 1
ATOM 6051 O O . HIS A 1 753 ? 30.774 -5.782 -39.512 1.00 79.62 753 HIS A O 1
ATOM 6057 N N . TYR A 1 754 ? 30.380 -4.020 -38.190 1.00 82.31 754 TYR A N 1
ATOM 6058 C CA . TYR A 1 754 ? 30.739 -3.020 -39.200 1.00 82.31 754 TYR A CA 1
ATOM 6059 C C . TYR A 1 754 ? 32.223 -3.007 -39.573 1.00 82.31 754 TYR A C 1
ATOM 6061 O O . TYR A 1 754 ? 32.538 -2.691 -40.717 1.00 82.31 754 TYR A O 1
ATOM 6069 N N . LEU A 1 755 ? 33.120 -3.359 -38.651 1.00 79.62 755 LEU A N 1
ATOM 6070 C CA . LEU A 1 755 ? 34.566 -3.343 -38.883 1.00 79.62 755 LEU A CA 1
ATOM 6071 C C . LEU A 1 755 ? 35.118 -4.696 -39.351 1.00 79.62 755 LEU A C 1
ATOM 6073 O O . LEU A 1 755 ? 36.094 -4.709 -40.096 1.00 79.62 755 LEU A O 1
ATOM 6077 N N . ILE A 1 756 ? 34.526 -5.818 -38.923 1.00 78.06 756 ILE A N 1
ATOM 6078 C CA . ILE A 1 756 ? 35.070 -7.165 -39.182 1.00 78.06 756 ILE A CA 1
ATOM 6079 C C . ILE A 1 756 ? 34.259 -7.920 -40.243 1.00 78.06 756 ILE A C 1
ATOM 6081 O O . ILE A 1 756 ? 34.832 -8.653 -41.048 1.00 78.06 756 ILE A O 1
ATOM 6085 N N . HIS A 1 757 ? 32.933 -7.766 -40.260 1.00 69.31 757 HIS A N 1
ATOM 6086 C CA . HIS A 1 757 ? 32.036 -8.613 -41.063 1.00 69.31 757 HIS A CA 1
ATOM 6087 C C . HIS A 1 757 ? 31.329 -7.878 -42.204 1.00 69.31 757 HIS A C 1
ATOM 6089 O O . HIS A 1 757 ? 30.812 -8.508 -43.127 1.00 69.31 757 HIS A O 1
ATOM 6095 N N . CYS A 1 758 ? 31.300 -6.548 -42.172 1.00 71.69 758 CYS A N 1
ATOM 6096 C CA . CYS A 1 758 ? 30.709 -5.744 -43.226 1.00 71.69 758 CYS A CA 1
ATOM 6097 C C . CYS A 1 758 ? 31.679 -5.643 -44.405 1.00 71.69 758 CYS A C 1
ATOM 6099 O O . CYS A 1 758 ? 32.678 -4.928 -44.350 1.00 71.69 758 CYS A O 1
ATOM 6101 N N . VAL A 1 759 ? 31.371 -6.342 -45.497 1.00 60.19 759 VAL A N 1
ATOM 6102 C CA . VAL A 1 759 ? 32.005 -6.072 -46.788 1.00 60.19 759 VAL A CA 1
ATOM 6103 C C . VAL A 1 759 ? 31.298 -4.850 -47.377 1.00 60.19 759 VAL A C 1
ATOM 6105 O O . VAL A 1 759 ? 30.101 -4.940 -47.664 1.00 60.19 759 VAL A O 1
ATOM 6108 N N . PRO A 1 760 ? 31.972 -3.698 -47.543 1.00 56.66 760 PRO A N 1
ATOM 6109 C CA . PRO A 1 760 ? 31.348 -2.548 -48.173 1.00 56.66 760 PRO A CA 1
ATOM 6110 C C . PRO A 1 760 ? 30.944 -2.946 -49.592 1.00 56.66 760 PRO A C 1
ATOM 6112 O O . PRO A 1 760 ? 31.784 -3.379 -50.385 1.00 56.66 760 PRO A O 1
ATOM 6115 N N . VAL A 1 761 ? 29.656 -2.803 -49.916 1.00 50.16 761 VAL A N 1
ATOM 6116 C CA . VAL A 1 761 ? 29.205 -2.838 -51.308 1.00 50.16 761 VAL A CA 1
ATOM 6117 C C . VAL A 1 761 ? 30.024 -1.767 -52.016 1.00 50.16 761 VAL A C 1
ATOM 6119 O O . VAL A 1 761 ? 29.917 -0.587 -51.677 1.00 50.16 761 VAL A O 1
ATOM 6122 N N . ARG A 1 762 ? 30.928 -2.188 -52.913 1.00 39.97 762 ARG A N 1
ATOM 6123 C CA . ARG A 1 762 ? 31.755 -1.275 -53.704 1.00 39.97 762 ARG A CA 1
ATOM 6124 C C . ARG A 1 762 ? 30.826 -0.209 -54.264 1.00 39.97 762 ARG A C 1
ATOM 6126 O O . ARG A 1 762 ? 29.898 -0.540 -54.994 1.00 39.97 762 ARG A O 1
ATOM 6133 N N . GLN A 1 763 ? 31.084 1.045 -53.907 1.00 40.50 763 GLN A N 1
ATOM 6134 C CA . GLN A 1 763 ? 30.527 2.196 -54.598 1.00 40.50 763 GLN A CA 1
ATOM 6135 C C . GLN A 1 763 ? 30.916 2.039 -56.070 1.00 40.50 763 GLN A C 1
ATOM 6137 O O . GLN A 1 763 ? 32.045 2.340 -56.454 1.00 40.50 763 GLN A O 1
ATOM 6142 N N . THR A 1 764 ? 30.023 1.487 -56.890 1.00 33.41 764 THR A N 1
ATOM 6143 C CA . THR A 1 764 ? 30.130 1.606 -58.338 1.00 33.41 764 THR A CA 1
ATOM 6144 C C . THR A 1 764 ? 29.982 3.084 -58.625 1.00 33.41 764 THR A C 1
ATOM 6146 O O . THR A 1 764 ? 28.892 3.646 -58.555 1.00 33.41 764 THR A O 1
ATOM 6149 N N . SER A 1 765 ? 31.128 3.712 -58.853 1.00 32.41 765 SER A N 1
ATOM 6150 C CA . SER A 1 765 ? 31.285 5.055 -59.371 1.00 32.41 765 SER A CA 1
ATOM 6151 C C . SER A 1 765 ? 30.376 5.247 -60.583 1.00 32.41 765 SER A C 1
ATOM 6153 O O . SER A 1 765 ? 30.695 4.815 -61.690 1.00 32.41 765 SER A O 1
ATOM 6155 N N . THR A 1 766 ? 29.243 5.909 -60.382 1.00 33.34 766 THR A N 1
ATOM 6156 C CA . THR A 1 766 ? 28.545 6.619 -61.448 1.00 33.34 766 THR A CA 1
ATOM 6157 C C . THR A 1 766 ? 29.445 7.757 -61.910 1.00 33.34 766 THR A C 1
ATOM 6159 O O . THR A 1 766 ? 29.721 8.653 -61.118 1.00 33.34 766 THR A O 1
ATOM 6162 N N . PHE A 1 767 ? 29.958 7.656 -63.138 1.00 31.08 767 PHE A N 1
ATOM 6163 C CA . PHE A 1 767 ? 30.000 8.693 -64.185 1.00 31.08 767 PHE A CA 1
ATOM 6164 C C . PHE A 1 767 ? 31.060 8.317 -65.238 1.00 31.08 767 PHE A C 1
ATOM 6166 O O . PHE A 1 767 ? 32.220 8.696 -65.121 1.00 31.08 767 PHE A O 1
ATOM 6173 N N . TYR A 1 768 ? 30.667 7.555 -66.262 1.00 32.56 768 TYR A N 1
ATOM 6174 C CA . TYR A 1 768 ? 30.558 8.081 -67.627 1.00 32.56 768 TYR A CA 1
ATOM 6175 C C . TYR A 1 768 ? 29.608 7.203 -68.453 1.00 32.56 768 TYR A C 1
ATOM 6177 O O . TYR A 1 768 ? 29.546 5.987 -68.309 1.00 32.56 768 TYR A O 1
ATOM 6185 N N . ASP A 1 769 ? 28.827 7.915 -69.246 1.00 29.81 769 ASP A N 1
ATOM 6186 C CA . ASP A 1 769 ? 27.627 7.569 -69.992 1.00 29.81 769 ASP A CA 1
ATOM 6187 C C . ASP A 1 769 ? 27.928 6.773 -71.279 1.00 29.81 769 ASP A C 1
ATOM 6189 O O . ASP A 1 769 ? 28.885 7.099 -71.984 1.00 29.81 769 ASP A O 1
ATOM 6193 N N . SER A 1 770 ? 27.120 5.750 -71.589 1.00 27.88 770 SER A N 1
ATOM 6194 C CA . SER A 1 770 ? 26.320 5.635 -72.831 1.00 27.88 770 SER A CA 1
ATOM 6195 C C . SER A 1 770 ? 25.958 4.184 -73.206 1.00 27.88 770 SER A C 1
ATOM 6197 O O . SER A 1 770 ? 26.823 3.356 -73.464 1.00 27.88 770 SER A O 1
ATOM 6199 N N . GLY A 1 771 ? 24.643 3.938 -73.303 1.00 25.75 771 GLY A N 1
ATOM 6200 C CA . GLY A 1 771 ? 24.011 2.955 -74.197 1.00 25.75 771 GLY A CA 1
ATOM 6201 C C . GLY A 1 771 ? 24.040 1.483 -73.778 1.00 25.75 771 GLY A C 1
ATOM 6202 O O . GLY A 1 771 ? 24.977 0.770 -74.100 1.00 25.75 771 GLY A O 1
ATOM 6203 N N . ASP A 1 772 ? 22.980 0.983 -73.141 1.00 25.19 772 ASP A N 1
ATOM 6204 C CA . ASP A 1 772 ? 21.891 0.315 -73.870 1.00 25.19 772 ASP A CA 1
ATOM 6205 C C . ASP A 1 772 ? 20.823 -0.230 -72.912 1.00 25.19 772 ASP A C 1
ATOM 6207 O O . ASP A 1 772 ? 21.088 -0.650 -71.786 1.00 25.19 772 ASP A O 1
ATOM 6211 N N . GLN A 1 773 ? 19.581 -0.189 -73.383 1.00 28.78 773 GLN A N 1
ATOM 6212 C CA . GLN A 1 773 ? 18.402 -0.754 -72.737 1.00 28.78 773 GLN A CA 1
ATOM 6213 C C . GLN A 1 773 ? 18.526 -2.277 -72.611 1.00 28.78 773 GLN A C 1
ATOM 6215 O O . GLN A 1 773 ? 18.765 -2.930 -73.622 1.00 28.78 773 GLN A O 1
ATOM 6220 N N . THR A 1 774 ? 18.231 -2.868 -71.445 1.00 26.64 774 THR A N 1
ATOM 6221 C CA . THR A 1 774 ? 17.380 -4.078 -71.361 1.00 26.64 774 THR A CA 1
ATOM 6222 C C . THR A 1 774 ? 16.978 -4.459 -69.930 1.00 26.64 774 THR A C 1
ATOM 6224 O O . THR A 1 774 ? 17.708 -4.265 -68.966 1.00 26.64 774 THR A O 1
ATOM 6227 N N . TYR A 1 775 ? 15.756 -4.984 -69.856 1.00 27.72 775 TYR A N 1
ATOM 6228 C CA . TYR A 1 775 ? 15.019 -5.570 -68.735 1.00 27.72 775 TYR A CA 1
ATOM 6229 C C . TYR A 1 775 ? 15.702 -6.776 -68.053 1.00 27.72 775 TYR A C 1
ATOM 6231 O O . TYR A 1 775 ? 16.415 -7.513 -68.726 1.00 27.72 775 TYR A O 1
ATOM 6239 N N . CYS A 1 776 ? 15.368 -6.997 -66.767 1.00 24.78 776 CYS A N 1
ATOM 6240 C CA . CYS A 1 776 ? 14.952 -8.260 -66.088 1.00 24.78 776 CYS A CA 1
ATOM 6241 C C . CYS A 1 776 ? 15.202 -8.103 -64.567 1.00 24.78 776 CYS A C 1
ATOM 6243 O O . CYS A 1 776 ? 16.313 -7.761 -64.179 1.00 24.78 776 CYS A O 1
ATOM 6245 N N . ALA A 1 777 ? 14.214 -8.088 -63.662 1.00 25.05 777 ALA A N 1
ATOM 6246 C CA . ALA A 1 777 ? 13.271 -9.143 -63.249 1.00 25.05 777 ALA A CA 1
ATOM 6247 C C . ALA A 1 777 ? 13.965 -10.395 -62.670 1.00 25.05 777 ALA A C 1
ATOM 6249 O O . ALA A 1 777 ? 14.629 -11.107 -63.414 1.00 25.05 777 ALA A O 1
ATOM 6250 N N . ASP A 1 778 ? 13.771 -10.566 -61.353 1.00 28.91 778 ASP A N 1
ATOM 6251 C CA . ASP A 1 778 ? 13.773 -11.759 -60.486 1.00 28.91 778 ASP A CA 1
ATOM 6252 C C . ASP A 1 778 ? 14.840 -12.855 -60.655 1.00 28.91 778 ASP A C 1
ATOM 6254 O O . ASP A 1 778 ? 14.960 -13.465 -61.706 1.00 28.91 778 ASP A O 1
ATOM 6258 N N . GLU A 1 779 ? 15.518 -13.196 -59.548 1.00 25.02 779 GLU A N 1
ATOM 6259 C CA . GLU A 1 779 ? 15.425 -14.550 -58.971 1.00 25.02 779 GLU A CA 1
ATOM 6260 C C . GLU A 1 779 ? 16.118 -14.652 -57.600 1.00 25.02 779 GLU A C 1
ATOM 6262 O O . GLU A 1 779 ? 17.299 -14.348 -57.416 1.00 25.02 779 GLU A O 1
ATOM 6267 N N . GLU A 1 780 ? 15.327 -15.110 -56.631 1.00 28.05 780 GLU A N 1
ATOM 6268 C CA . GLU A 1 780 ? 15.736 -15.762 -55.392 1.00 28.05 780 GLU A CA 1
ATOM 6269 C C . GLU A 1 780 ? 16.587 -17.009 -55.683 1.00 28.05 780 GLU A C 1
ATOM 6271 O O . GLU A 1 780 ? 16.323 -17.709 -56.656 1.00 28.05 780 GLU A O 1
ATOM 6276 N N . THR A 1 781 ? 17.547 -17.345 -54.809 1.00 26.20 781 THR A N 1
ATOM 6277 C CA . THR A 1 781 ? 17.692 -18.666 -54.138 1.00 26.20 781 THR A CA 1
ATOM 6278 C C . THR A 1 781 ? 19.063 -18.831 -53.443 1.00 26.20 781 THR A C 1
ATOM 6280 O O . THR A 1 781 ? 20.001 -18.084 -53.728 1.00 26.20 781 THR A O 1
ATOM 6283 N N . PRO A 1 782 ? 19.176 -19.751 -52.458 1.00 39.16 782 PRO A N 1
ATOM 6284 C CA . PRO A 1 782 ? 20.012 -19.577 -51.273 1.00 39.16 782 PRO A CA 1
ATOM 6285 C C . PRO A 1 782 ? 21.309 -20.398 -51.288 1.00 39.16 782 PRO A C 1
ATOM 6287 O O . PRO A 1 782 ? 21.439 -21.388 -52.013 1.00 39.16 782 PRO A O 1
ATOM 6290 N N . ARG A 1 783 ? 22.227 -20.042 -50.384 1.00 29.69 783 ARG A N 1
ATOM 6291 C CA . ARG A 1 783 ? 23.154 -20.974 -49.728 1.00 29.69 783 ARG A CA 1
ATOM 6292 C C . ARG A 1 783 ? 23.373 -20.587 -48.281 1.00 29.69 783 ARG A C 1
ATOM 6294 O O . ARG A 1 783 ? 23.477 -19.367 -48.029 1.00 29.69 783 ARG A O 1
#

Organism: Pinctada imbricata (NCBI:txid66713)

Sequence (783 aa):
MHILKSRRKFFRPVDRIKCKQTRRKLLCILDSVELTQRYPAPMQLEFFEPHVIEQVIREVESKLENEVVYCDIKMLHRVLMNELNNYQGNIMAAQRVRMIEEVENILQNVVLRNKVCQELSIKHQSFDAWRQVTEVLLNACPEDLLPGEIRQTILFELLQELLQKVADEDALMELTSPVSGVILTLMTNLRQCFLNEHSPSEDTGSMYPSLLDSTATSTQTVTWGEKSGSRTLFATSLKLVLQGLIDHILKSSGGQQRVRANLYGALLYYLQISQRPEPSTDELSPGEQLEGVAKRVLSDTDSEYDQLIKENINTILSYGDAFMDTVCRDACDGHDVGRMLALSVLDMILSMDKFQQWLTFMSSKGYLQHIIDSILHDDQHLQTLMEPNPELRTLYIYESKMGLLIRVAESTVGAHTLLQYGILQRLASCVFFDLRPNFDRSSENTILTDDDEFIPSPMARYRQLLFAGLKLCQALMTSLGVENQDAGNQVLQFTFAHSEVIHQILSDRQHITLNLPALRELALVTAVIALANTRDIPEYSEEEVEFDRYKSKVEMQMISLLPKYCMSERLNKQLKGLQIQREGRDVRAELSLVYQEIAANVTSFCRTIISVSGPTAQYTRKLFRPSLEEAMTRDLRATEEYTVSSLSVNQAPSLGVVVYQLRQCANNFMSVYDTHQQHLRKLQSLADLSTDDLKEFSGVDEKITSHQRQKLAKKRLTQIVKYKSKELQQYSCILSLDIIENCLFILWRHLEHYLIHCVPVRQTSTFYDSGDQTYCADEETPR

Foldseek 3Di:
DVVVVVVVPVPPPCPDLCCVPPHDPLVSLVVPQAQFADADDDQDDDPDDSVVLVVLQVVQWDQDPLRQIAGPLVVSLVVLVVVLVVDDDPVCVVVSVVSVVSNVVSSVNSVRVRVRSVSVSVSVVSVVVSLVVVCCCQPVDDCVVVPAPNLLVVLLVLLLVLLVSLLDPRGDLVVLLVSLLSLLSSLLSNLVSLVCPPPDPDDPDDPDDPPDDDDDDDDDDDDDDDPDDPCNVCLVSLLSSLLSLLSNLLSDDPPSQSSLLSSLSSLLSSLCSLDDDDDPVPPDDPVCLVVVPVCVVVVPPCPSSNVSLVSSLVSQCVVPPSSLVSLLCCLQPNDLSSVLSSLSSLLSSLVSCPPCPSVVSCLVVCSLLSLLVVVLVCLVLLLQLLDPDHDCSSLSSLLSSLSSLLSLLLALVSLVSCVVSPSLVSLLNRCLLLPQDDDDPVCVVVPPPPPPPPRDHSNVSSLSNLVSVLSSLLSSLVNNDLAPLSSLVSLLSSCLSNLVSLLVLLQCPPLPPLDLSSLLSLLSSLQSNLSSPHDDDDDDDPVVVSSVVSNVSSLLSLQVCQLSLLPFVVVVVVLVVDDQDDPLDRVSLSSNLSSLSSNLSSLSSVLSQQVRQDPALQRGDDQADADQVLLPDNGPPPPPVPDVVPPPSPDHHHLNSLNSSLVSLVVVLVVLVVVLVVLVVCLVPLVVDDPVLLCVQQVDPDDDDPVVSSVSSNVSSSSVNVVSSVSSVSSCCSNVPGRPVSSVSSCVSVCCCVVPPDDPPPPPDDDDDDDDDDDDDDDDDDD

Secondary structure (DSSP, 8-state):
--TTSGGGGSS---------TTS-HHHHHHTT---B-PPPPPP--SSS-HHHHHHHHHHTEEE-TTS-EEE-HHHHHHHHHHHHHH---TTTTTTHHHHHHHHHHHHHHHHHHHHHHHHHHHHHHHHHHHHHHHHHHHHTS-TTTS-HHHHHHHHHHHHHHHHHHHTSTTB-HHHHHHHHHHHHHHHHHHHHHHHHTTS------------------------------HHHHTHHHHHHHHHHHHHHHHHS-TT-HHHHHHHHHHHHHHHHHHSPPS--TTSS-TTSGGGHHHHHHH-----HHHHHHHHHHHHHHHTHHHHHHHHHHHHHHS-HHHHHHHHHHHHHHHHH-TT-HHHHHHHHTTHHHHHHHHHHHHHHHHHGGGSSS--HHHHHHHHHHHHHHHHHHTSHHHHHHHHHTTHHHHHHT-GGGG-PPP--GGGGGGTTTGGG-SS--HHHHHHHHHHHHHHHHHHHHHHH-TT-HHHHHHHHHHHHHTHHHHHHHHT-TTTTS--HHHHHHHHHHHHHHHHH------S--HHHHHHHHHHHHHHHHHHHHHHHHS--HHHHHHHHHS-S-BTTB-HHHHHHHHHHHHHHHHHHHHHHHHHHH-SSTTS----SBS--HHHH-SS--SSSS--TTTS-TT-PPBHHHHHHHHHHHHHHHHHHHHHHHHHHHHHHTTTS--HHHHHHHH---S---HHHHHHHHHHHHHHHHHHHHHHHHHHHHIIIIIIHHHHHHHHHHHHHIIIII--------------------------

pLDDT: mean 73.77, std 20.02, range [24.78, 96.62]